Protein 8WQK (pdb70)

Nearest PDB structures (foldseek):
  8wqk-assembly3_C  TM=1.010E+00  e=3.870E-21  Porcine epidemic diarrhea virus
  8wqk-assembly1_D  TM=9.994E-01  e=2.678E-18  Porcine epidemic diarrhea virus
  8wqk-assembly3_E  TM=1.001E+00  e=3.517E-18  Porcine epidemic diarrhea virus
  8ym1-assembly4_E  TM=9.588E-01  e=8.520E-13  Swine acute diarrhea syndrome coronavirus
  8ym1-assembly2_C  TM=9.611E-01  e=1.469E-12  Swine acute diarrhea syndrome coronavirus

InterPro domains:
  IPR001218 Nucleocapsid protein, coronavirus [PF00937] (10-176)
  IPR001218 Nucleocapsid protein, coronavirus [PIRSF003888] (8-438)
  IPR037179 Nucleocapsid protein, C-terminal [SSF103068] (272-375)
  IPR037195 Nucleocapsid protein, N-terminal [SSF110304] (8-137)
  IPR042548 Nucleocapsid protein, alphacoronavirus [MF_04095] (1-438)
  IPR044344 Nucleocapsid (N) protein, C-terminal domain, coronavirus [PS51929] (266-382)
  IPR044344 Nucleocapsid (N) protein, C-terminal domain, coronavirus [cd21595] (290-373)
  IPR044345 Nucleocapsid (N) protein, N-terminal domain, coronavirus [PS51928] (14-136)
  IPR044345 Nucleocapsid (N) protein, N-terminal domain, coronavirus [cd21554] (14-134)

Solvent-accessible surface area: 35986 Å² total; per-residue (Å²): 131,79,30,159,96,13,35,64,18,82,34,37,0,16,45,170,55,9,0,66,47,3,6,22,121,33,22,64,85,48,7,0,1,51,88,80,8,37,105,80,0,19,59,6,63,7,25,74,45,0,23,59,3,7,1,53,35,5,0,1,0,0,2,0,26,0,45,46,133,108,59,99,106,9,18,26,0,19,2,38,2,96,16,72,0,67,64,83,32,52,21,2,73,23,0,30,73,12,29,79,19,89,154,62,177,111,80,63,58,46,47,82,0,108,29,120,54,10,0,63,54,2,1,20,115,35,21,68,86,61,7,0,1,30,88,45,0,42,96,23,0,33,24,1,9,12,18,70,75,0,20,63,8,6,2,53,42,1,0,2,0,0,3,0,31,0,39,46,142,106,83,137,15,24,47,0,19,2,36,2,108,12,67,0,67,65,80,20,47,19,0,97,37,0,37,64,6,28,77,24,85,232,130,171,79,69,45,66,21,62,42,69,0,60,46,150,81,1,0,50,60,10,3,16,117,38,22,67,78,48,5,0,2,48,86,78,4,28,108,102,0,43,76,7,93,11,25,78,87,0,18,40,4,0,2,22,37,3,0,1,0,0,5,0,24,0,45,39,165,115,84,90,118,14,19,23,0,35,1,30,2,71,11,65,0,71,60,104,37,119,29,0,98,57,0,34,66,11,20,80,19,84,230,53,175,141,81,74,60,37,47,89,0,102,26,152,60,11,0,62,57,3,6,19,115,35,25,65,80,47,6,0,1,48,90,75,5,37,93,23,0,46,34,7,90,16,28,40,26,0,23,15,0,7,0,42,33,4,0,1,0,0,3,0,27,0,44,44,143,64,52,84,109,19,8,41,0,26,2,35,2,103,12,74,0,70,79,104,38,121,19,2,103,62,0,26,69,9,28,75,23,84,231,160,104,67,42,23,86,30,94,0,106,78,133,14,0,61,63,10,1,4,105,33,25,51,26,37,5,0,1,47,88,100,8,34,127,72,0,24,64,6,97,3,10,12,26,0,18,29,6,0,1,32,30,5,0,0,0,0,4,0,28,0,38,48,40,80,43,50,111,20,25,21,0,35,0,32,3,95,7,78,0,65,62,99,36,54,12,0,93,61,0,35,67,8,25,83,27,82,237,192,136,66,81,40,95,0,112,38,175,63,9,0,61,77,36,8,22,116,37,24,71,88,47,10,0,1,42,87,79,0,36,77,118,0,43,96,9,84,15,30,75,74,0,26,54,5,8,1,40,35,4,0,1,0,0,5,0,25,0,48,49,134,106,56,96,106,13,17,35,1,33,0,30,6,72,12,70,0,69,70,105,39,118,27,1,102,63,0,32,67,10,30,86,23,88,237,163,42,59,161,30,82,68,73,44,116,0,118,51,163,38,10,0,60,55,22,7,21,112,31,22,71,69,62,4,0,1,41,91,66,2,36,123,115,0,28,85,7,90,13,30,69,76,0,25,60,6,7,1,40,36,2,0,1,0,0,3,0,32,0,43,42,148,113,64,92,114,12,15,43,0,35,2,31,3,93,6,62,1,74,80,103,37,118,27,2,106,73,0,25,70,5,22,78,30,76,231,118,47,70,84,93,68,38,41,36,102,0,121,55,162,76,16,0,53,41,7,1,3,96,39,22,47,26,43,4,0,0,52,87,72,10,33,107,101,0,35,90,4,96,20,24,71,86,0,24,57,2,5,1,58,43,4,1,1,0,0,1,0,31,1,44,51,38,120,52,86,113,18,14,39,0,37,0,40,2,78,6,59,0,72,72,105,35,122,32,1,104,70,0,32,71,7,25,84,18,92,236

GO terms:
  GO:0044172 host cell endoplasmic reticulum-Golgi intermediate compartment (C, EXP)

Secondary structure (DSSP, 8-state):
--TTTS-GGG---BTTB-HHHHH-S--SSS-B--HHHHHHGGGSTTHHHHHTTS--HHHHHHSSEEEEEE-SSEEEEEEEEEEEEETTSTTHHHHHTTBT---/--SS------BTTB-HHHHH-S--SSS-B--HHHHHHGGGSTTHHHHHTTS--HHHHHHSSEEEEEE--EEEEEEEEEEEEETTSTTHHHHHHHBT---/---S-GGG---BTTB-HHHHT-S--SSS-B--HHHHTTGGGSTTHHHHHTTS--HHHHHHHSEEEEEE-SSEEEEEEEEEEEEETTSTTHHHHHHHBT---/-TTS------BTTB-HHHHH-S--SSS-B--HHHHHHBTTSTTHHHHHTTS--HHHHHHHSEEEEEE-SSEEEEEEEEEEEEETTSTTHHHHHHHBT---/---GGG-------HHHHH-S--SSS-B--HHHHHHGGGSTTHHHHHTTS--HHHHHHSSEEEEEE-SSEEEEEEEEEEEEETTSTTHHHHHHHBT---/-------BTTB-HHHHH-S--SSS-B--HHHHHHGGGSTTHHHHHHTS--HHHHHHSSEEEEEE-SSEEEEEEEEEEEEETTSTTHHHHHHHBT---/--TTSS-----BTTB-HHHHH-S--SSS-B--HHHHHHBTTSTTHHHHHTTS--HHHHHHSSEEEEEE-SSEEEEEEEEEEEEETTSTTHHHHHHHBT---/--TTS------BTTB-HHHHH-S--SSS----HHHHHHGGGSTTHHHHGGGS--HHHHHHSSEEEEEE-SSEEEEEEEEEEEEETT-TTHHHHHHHTT---

Foldseek 3Di:
DDLVVDDLVPDAAADPCHQCNRPNDDDPVNQFAAPQCRRGTCPGVQNVLVVVPPDDPVCQVPVWDWDWDDDDVDIDIDTDHDDDDDPPRPRVVVRVVRGNNDD/DVPPDLVDFAADPCHCCNRPNDDDDVNFFADPQCRNHTCNGVLNVVLVVVPDDPVCQVVVWDWDWDDDVDIDIDTDHDDDDDPPRPRVVVRVCRGNVYD/DVVDDLVDDAAAPPCHQCNRPNDDDPVNQFADPQCRNGGCNGPLNVLLVVVPDDPVCQVPVWDWDWDDDPPDIDIDTDHDDDDDPPDPRVVVRVCRGNVDD/DVPDPLVDAAAAPCHCCNRPNDDDPVNQFAAPQCRHGPCNGPCNVLLVVVDDDPVCQVPVWDWDWDDDDPDIDIDTGHDDDDDPPRPCVCVRVCRGNRDD/DDPLVPDFAAQCHQCNRPNDDDDVNFFAAPCCRRHPCNDPLNVVLVVVDDDPVCQVPVWDWDWDDDPDDIDIDTDHDDDDDPPRPRVVVRVCGGNNYD/DDDLVFQAPPRFCCNRPNDDDDPNQFADPQCRHHTCPGPLNVLLVVPDDDVVCQVPVWDWDWDDDDVDIDIDGDHDDDDDPPRPRVVVNVCGGNRDD/DDCVPPDLVFAAAPCHQCNNPNDADPPNQFADPQCSPHTCNGVLNVLLVVVPDDVVCQVPVWDWDWDDDPPDIDIDTDHDDDDPPVRPRVVVRVCGGNNYD/DQVPPPLVDFAADPCHCCVSPNDDDDVNQFAEPQCRGHTCNGPLNVVVVVVDDDPVCQVPVWDWDWDDDDPDIDIDTDHDDDDDPPRPSVVVRVCGGNVYD

Sequence (800 aa):
RDLKDIPEWRRIPKGENSVAACFGPRGGFKNFGDAEFVEKGVDASGYAQIASLAPNVAALLFGGNVAVRELADSYEITYNYKMTVPKSDPNVELLVSQVDAFKLKDIPEWRIPKGENSVAACFGPRGGFKNFGDAEFVEKGVDASGYAQIASLAPNVAALLFGGNVAVRELDSYEITYNYKMTVPKSDPNVELLVSQVDAFKDKDIPEWRRIPKGENSVAACFGPRGGFKNFGDAEFVEKGVDASGYAQIASLAPNVAALLFGGNVAVRELADSYEITYNYKMTVPKSDPNVELLVSQVDAFKLKDIPEWRIPKGENSVAACFGPRGGFKNFGDAEFVEKGVDASGYAQIASLAPNVAALLFGGNVAVRELADSYEITYNYKMTVPKSDPNVELLVSQVDAFKDIPEWRRIPKGNSVAACFGPRGGFKNFGDAEFVEKGVDASGYAQIASLAPNVAALLFGGNVAVRELADSYEITYNYKMTVPKSDPNVELLVSQVDAFKDIPEWIPKGENSVAACFGPRGGFKNFGDAEFVEKGVDASGYAQIASLAPNVAALLFGGNVAVRELADSYEITYNYKMTVPKSDPNVELLVSQVDAFKRDLKDIPEWIPKGENSVAACFGPRGGFKNFGDAEFVEKGVDASGYAQIASLAPNVAALLFGGNVAVRELADSYEITYNYKMTVPKSDPNVELLVSQVDAFKDLKDIPEWRIPKGENSVAACFGPRGGFKNFGDAEFVEKGVDASGYAQIASLAPNVAALLFGGNVAVRELADSYEITYNYKMTVPKSDPNVELLVSQVDAFK

Organism: Porcine epidemic diarrhea virus (strain CV777) (NCBI:txid229032)

Radius of gyration: 33.32 Å; Cα contacts (8 Å, |Δi|>4): 1691; chains: 8; bounding box: 62×63×94 Å

B-factor: mean 43.8, std 14.66, range [15.13, 111.29]

Structure (mmCIF, N/CA/C/O backbone):
data_8WQK
#
_entry.id   8WQK
#
_cell.length_a   52.920
_cell.length_b   93.502
_cell.length_c   97.200
_cell.angle_alpha   90.00
_cell.angle_beta   97.37
_cell.angle_gamma   90.00
#
_symmetry.space_group_name_H-M   'P 1 21 1'
#
loop_
_entity.id
_entity.type
_entity.pdbx_description
1 polymer Nucleoprotein
2 water water
#
loop_
_atom_site.group_PDB
_atom_site.id
_atom_site.type_symbol
_atom_site.label_atom_id
_atom_site.label_alt_id
_atom_site.label_comp_id
_atom_site.label_asym_id
_atom_site.label_entity_id
_atom_site.label_seq_id
_atom_site.pdbx_PDB_ins_code
_atom_site.Cartn_x
_atom_site.Cartn_y
_atom_site.Cartn_z
_atom_site.occupancy
_atom_site.B_iso_or_equiv
_atom_site.auth_seq_id
_atom_site.auth_comp_id
_atom_site.auth_asym_id
_atom_site.auth_atom_id
_atom_site.pdbx_PDB_model_num
ATOM 1 N N . ARG A 1 2 ? -7.279 -11.269 36.543 1.00 32.74 1 ARG A N 1
ATOM 2 C CA . ARG A 1 2 ? -5.860 -11.445 36.141 1.00 43.39 1 ARG A CA 1
ATOM 3 C C . ARG A 1 2 ? -5.102 -12.162 37.267 1.00 55.03 1 ARG A C 1
ATOM 4 O O . ARG A 1 2 ? -5.633 -12.211 38.387 1.00 58.14 1 ARG A O 1
ATOM 12 N N . ASP A 1 3 ? -3.912 -12.692 36.980 1.00 54.32 2 ASP A N 1
ATOM 13 C CA . ASP A 1 3 ? -3.131 -13.450 37.989 1.00 47.11 2 ASP A CA 1
ATOM 14 C C . ASP A 1 3 ? -1.715 -12.880 38.050 1.00 52.15 2 ASP A C 1
ATOM 15 O O . ASP A 1 3 ? -1.169 -12.579 36.987 1.00 52.24 2 ASP A O 1
ATOM 20 N N . LEU A 1 4 ? -1.130 -12.771 39.242 1.00 51.46 3 LEU A N 1
ATOM 21 C CA . LEU A 1 4 ? 0.220 -12.176 39.412 1.00 47.70 3 LEU A CA 1
ATOM 22 C C . LEU A 1 4 ? 1.216 -12.822 38.447 1.00 49.92 3 LEU A C 1
ATOM 23 O O . LEU A 1 4 ? 2.133 -12.123 37.999 1.00 48.47 3 LEU A O 1
ATOM 28 N N . LYS A 1 5 ? 1.043 -14.101 38.147 1.00 51.16 4 LYS A N 1
ATOM 29 C CA . LYS A 1 5 ? 1.993 -14.833 37.280 1.00 44.37 4 LYS A CA 1
ATOM 30 C C . LYS A 1 5 ? 1.857 -14.354 35.841 1.00 45.88 4 LYS A C 1
ATOM 31 O O . LYS A 1 5 ? 2.819 -14.501 35.082 1.00 54.44 4 LYS A O 1
ATOM 37 N N . ASP A 1 6 ? 0.695 -13.822 35.493 1.00 47.90 5 ASP A N 1
ATOM 38 C CA . ASP A 1 6 ? 0.476 -13.291 34.129 1.00 47.05 5 ASP A CA 1
ATOM 39 C C . ASP A 1 6 ? 1.215 -11.965 33.999 1.00 43.12 5 ASP A C 1
ATOM 40 O O . ASP A 1 6 ? 1.747 -11.702 32.917 1.00 48.73 5 ASP A O 1
ATOM 45 N N . ILE A 1 7 ? 1.240 -11.170 35.063 1.00 43.00 6 ILE A N 1
ATOM 46 C CA . ILE A 1 7 ? 1.947 -9.893 35.050 1.00 43.95 6 ILE A CA 1
ATOM 47 C C . ILE A 1 7 ? 3.447 -10.116 35.213 1.00 42.10 6 ILE A C 1
ATOM 48 O O . ILE A 1 7 ? 3.899 -10.633 36.252 1.00 39.17 6 ILE A O 1
ATOM 53 N N . PRO A 1 8 ? 4.249 -9.677 34.239 1.00 38.83 7 PRO A N 1
ATOM 54 C CA . PRO A 1 8 ? 5.704 -9.796 34.360 1.00 37.74 7 PRO A CA 1
ATOM 55 C C . PRO A 1 8 ? 6.251 -8.883 35.441 1.00 32.62 7 PRO A C 1
ATOM 56 O O . PRO A 1 8 ? 5.714 -7.806 35.712 1.00 33.63 7 PRO A O 1
ATOM 60 N N . GLU A 1 9 ? 7.362 -9.326 36.037 1.00 34.95 8 GLU A N 1
ATOM 61 C CA . GLU A 1 9 ? 7.889 -8.679 37.232 1.00 34.31 8 GLU A CA 1
ATOM 62 C C . GLU A 1 9 ? 8.028 -7.178 37.057 1.00 29.17 8 GLU A C 1
ATOM 63 O O . GLU A 1 9 ? 7.696 -6.414 37.971 1.00 25.14 8 GLU A O 1
ATOM 69 N N . TRP A 1 10 ? 8.466 -6.729 35.874 1.00 30.33 9 TRP A N 1
ATOM 70 C CA . TRP A 1 10 ? 8.753 -5.298 35.725 1.00 36.13 9 TRP A CA 1
ATOM 71 C C . TRP A 1 10 ? 7.497 -4.438 35.679 1.00 30.09 9 TRP A C 1
ATOM 72 O O . TRP A 1 10 ? 7.607 -3.203 35.717 1.00 23.57 9 TRP A O 1
ATOM 83 N N . ARG A 1 11 ? 6.322 -5.054 35.744 1.00 30.29 10 ARG A N 1
ATOM 84 C CA . ARG A 1 11 ? 5.067 -4.331 35.736 1.00 33.01 10 ARG A CA 1
ATOM 85 C C . ARG A 1 11 ? 4.283 -4.504 37.032 1.00 35.87 10 ARG A C 1
ATOM 86 O O . ARG A 1 11 ? 3.191 -3.927 37.168 1.00 29.83 10 ARG A O 1
ATOM 94 N N . ARG A 1 12 ? 4.835 -5.212 38.014 1.00 32.78 11 ARG A N 1
ATOM 95 C CA . ARG A 1 12 ? 4.126 -5.422 39.261 1.00 27.49 11 ARG A CA 1
ATOM 96 C C . ARG A 1 12 ? 4.150 -4.166 40.125 1.00 30.87 11 ARG A C 1
ATOM 97 O O . ARG A 1 12 ? 5.052 -3.330 40.015 1.00 31.64 11 ARG A O 1
ATOM 105 N N . ILE A 1 13 ? 3.131 -4.030 40.977 1.00 30.58 12 ILE A N 1
ATOM 106 C CA . ILE A 1 13 ? 3.043 -2.947 41.960 1.00 28.17 12 ILE A CA 1
ATOM 107 C C . ILE A 1 13 ? 2.694 -3.535 43.326 1.00 31.25 12 ILE A C 1
ATOM 108 O O . ILE A 1 13 ? 1.560 -3.982 43.523 1.00 32.52 12 ILE A O 1
ATOM 113 N N . PRO A 1 14 ? 3.604 -3.522 44.304 1.00 32.85 13 PRO A N 1
ATOM 114 C CA . PRO A 1 14 ? 3.348 -4.205 45.589 1.00 31.65 13 PRO A CA 1
ATOM 115 C C . PRO A 1 14 ? 2.430 -3.405 46.504 1.00 33.26 13 PRO A C 1
ATOM 116 O O . PRO A 1 14 ? 2.666 -2.222 46.771 1.00 32.48 13 PRO A O 1
ATOM 120 N N . LYS A 1 15 ? 1.341 -4.050 46.930 1.00 31.71 14 LYS A N 1
ATOM 121 C CA . LYS A 1 15 ? 0.231 -3.376 47.590 1.00 38.04 14 LYS A CA 1
ATOM 122 C C . LYS A 1 15 ? -0.731 -4.398 48.180 1.00 38.11 14 LYS A C 1
ATOM 123 O O . LYS A 1 15 ? -1.229 -5.260 47.455 1.00 45.30 14 LYS A O 1
ATOM 129 N N . GLY A 1 16 ? -0.929 -4.391 49.482 1.00 38.49 15 GLY A N 1
ATOM 130 C CA . GLY A 1 16 ? -1.979 -5.236 50.030 1.00 39.06 15 GLY A CA 1
ATOM 131 C C . GLY A 1 16 ? -1.575 -6.700 50.058 1.00 40.17 15 GLY A C 1
ATOM 132 O O . GLY A 1 16 ? -0.446 -7.044 50.420 1.00 37.64 15 GLY A O 1
ATOM 133 N N . GLU A 1 17 ? -2.434 -7.569 49.531 1.00 42.18 16 GLU A N 1
ATOM 134 C CA . GLU A 1 17 ? -2.158 -8.998 49.646 1.00 39.34 16 GLU A CA 1
ATOM 135 C C . GLU A 1 17 ? -0.946 -9.388 48.822 1.00 47.19 16 GLU A C 1
ATOM 136 O O . GLU A 1 17 ? -0.097 -10.153 49.294 1.00 48.72 16 GLU A O 1
ATOM 142 N N . ASN A 1 18 ? -0.853 -8.857 47.609 1.00 48.12 17 ASN A N 1
ATOM 143 C CA . ASN A 1 18 ? 0.301 -9.161 46.725 1.00 43.76 17 ASN A CA 1
ATOM 144 C C . ASN A 1 18 ? 1.323 -8.026 46.855 1.00 39.85 17 ASN A C 1
ATOM 145 O O . ASN A 1 18 ? 1.362 -7.157 45.976 1.00 42.99 17 ASN A O 1
ATOM 150 N N . SER A 1 19 ? 2.120 -8.049 47.918 1.00 31.99 18 SER A N 1
ATOM 151 C CA . SER A 1 19 ? 3.098 -6.966 48.167 1.00 35.70 18 SER A CA 1
ATOM 152 C C . SER A 1 19 ? 4.496 -7.495 47.827 1.00 34.01 18 SER A C 1
ATOM 153 O O . SER A 1 19 ? 4.579 -8.488 47.109 1.00 39.04 18 SER A O 1
ATOM 156 N N . VAL A 1 20 ? 5.538 -6.857 48.344 1.00 32.85 19 VAL A N 1
ATOM 157 C CA . VAL A 1 20 ? 6.937 -7.061 47.874 1.00 30.58 19 VAL A CA 1
ATOM 158 C C . VAL A 1 20 ? 7.334 -8.543 47.890 1.00 33.73 19 VAL A C 1
ATOM 159 O O . VAL A 1 20 ? 7.919 -8.996 46.901 1.00 34.67 19 VAL A O 1
ATOM 163 N N . ALA A 1 21 ? 7.031 -9.277 48.946 1.00 31.17 20 ALA A N 1
ATOM 164 C CA . ALA A 1 21 ? 7.482 -10.665 48.921 1.00 25.29 20 ALA A CA 1
ATOM 165 C C . ALA A 1 21 ? 6.838 -11.415 47.776 1.00 29.76 20 ALA A C 1
ATOM 166 O O . ALA A 1 21 ? 7.498 -12.191 47.086 1.00 33.54 20 ALA A O 1
ATOM 168 N N . ALA A 1 22 ? 5.549 -11.177 47.554 1.00 24.69 21 ALA A N 1
ATOM 169 C CA . ALA A 1 22 ? 4.827 -11.855 46.499 1.00 21.19 21 ALA A CA 1
ATOM 170 C C . ALA A 1 22 ? 5.254 -11.362 45.129 1.00 29.13 21 ALA A C 1
ATOM 171 O O . ALA A 1 22 ? 5.194 -12.121 44.151 1.00 27.63 21 ALA A O 1
ATOM 173 N N . CYS A 1 23 ? 5.645 -10.093 45.019 1.00 27.56 22 CYS A N 1
ATOM 174 C CA . CYS A 1 23 ? 6.006 -9.581 43.703 1.00 30.04 22 CYS A CA 1
ATOM 175 C C . CYS A 1 23 ? 7.462 -9.830 43.346 1.00 29.14 22 CYS A C 1
ATOM 176 O O . CYS A 1 23 ? 7.774 -10.063 42.172 1.00 34.31 22 CYS A O 1
ATOM 179 N N . PHE A 1 24 ? 8.367 -9.731 44.318 1.00 28.64 23 PHE A N 1
ATOM 180 C CA . PHE A 1 24 ? 9.787 -9.714 44.022 1.00 31.06 23 PHE A CA 1
ATOM 181 C C . PHE A 1 24 ? 10.610 -10.711 44.825 1.00 32.09 23 PHE A C 1
ATOM 182 O O . PHE A 1 24 ? 11.821 -10.808 44.603 1.00 39.21 23 PHE A O 1
ATOM 190 N N . GLY A 1 25 ? 10.020 -11.433 45.761 1.00 27.50 24 GLY A N 1
ATOM 191 C CA . GLY A 1 25 ? 10.790 -12.421 46.466 1.00 30.11 24 GLY A CA 1
ATOM 192 C C . GLY A 1 25 ? 11.538 -11.763 47.599 1.00 31.41 24 GLY A C 1
ATOM 193 O O . GLY A 1 25 ? 11.520 -10.540 47.745 1.00 32.98 24 GLY A O 1
ATOM 194 N N . PRO A 1 26 ? 12.302 -12.547 48.354 1.00 34.31 25 PRO A N 1
ATOM 195 C CA . PRO A 1 26 ? 12.981 -12.004 49.538 1.00 30.65 25 PRO A CA 1
ATOM 196 C C . PRO A 1 26 ? 13.982 -10.906 49.201 1.00 32.64 25 PRO A C 1
ATOM 197 O O . PRO A 1 26 ? 14.478 -10.795 48.076 1.00 35.02 25 PRO A O 1
ATOM 201 N N . ARG A 1 27 ? 14.263 -10.072 50.207 1.00 32.13 26 ARG A N 1
ATOM 202 C CA . ARG A 1 27 ? 15.342 -9.104 50.094 1.00 23.87 26 ARG A CA 1
ATOM 203 C C . ARG A 1 27 ? 16.662 -9.845 50.094 1.00 24.98 26 ARG A C 1
ATOM 204 O O . ARG A 1 27 ? 16.833 -10.844 50.795 1.00 28.93 26 ARG A O 1
ATOM 212 N N . GLY A 1 28 ? 17.626 -9.315 49.366 1.00 25.27 27 GLY A N 1
ATOM 213 C CA . GLY A 1 28 ? 18.918 -9.963 49.325 1.00 26.40 27 GLY A CA 1
ATOM 214 C C . GLY A 1 28 ? 19.965 -9.037 48.753 1.00 27.36 27 GLY A C 1
ATOM 215 O O . GLY A 1 28 ? 19.720 -7.849 48.547 1.00 33.25 27 GLY A O 1
ATOM 216 N N . GLY A 1 29 ? 21.145 -9.595 48.505 1.00 21.33 28 GLY A N 1
ATOM 217 C CA . GLY A 1 29 ? 22.240 -8.774 48.017 1.00 20.17 28 GLY A CA 1
ATOM 218 C C . GLY A 1 29 ? 21.866 -7.921 46.818 1.00 24.90 28 GLY A C 1
ATOM 219 O O . GLY A 1 29 ? 22.215 -6.741 46.757 1.00 30.00 28 GLY A O 1
ATOM 220 N N . PHE A 1 30 ? 21.159 -8.500 45.841 1.00 25.67 29 PHE A N 1
ATOM 221 C CA . PHE A 1 30 ? 20.757 -7.714 44.681 1.00 24.45 29 PHE A CA 1
ATOM 222 C C . PHE A 1 30 ? 19.486 -6.939 44.978 1.00 25.55 29 PHE A C 1
ATOM 223 O O . PHE A 1 30 ? 19.457 -5.710 44.848 1.00 20.56 29 PHE A O 1
ATOM 231 N N . LYS A 1 31 ? 18.410 -7.649 45.336 1.00 20.59 30 LYS A N 1
ATOM 232 C CA . LYS A 1 31 ? 17.155 -6.999 45.707 1.00 21.91 30 LYS A CA 1
ATOM 233 C C . LYS A 1 31 ? 17.282 -6.532 47.153 1.00 22.92 30 LYS A C 1
ATOM 234 O O . LYS A 1 31 ? 16.834 -7.183 48.096 1.00 25.01 30 LYS A O 1
ATOM 240 N N . ASN A 1 32 ? 17.893 -5.364 47.331 1.00 22.04 31 ASN A N 1
ATOM 241 C CA . ASN A 1 32 ? 18.387 -4.979 48.641 1.00 22.12 31 ASN A CA 1
ATOM 242 C C . ASN A 1 32 ? 17.618 -3.848 49.302 1.00 23.72 31 ASN A C 1
ATOM 243 O O . ASN A 1 32 ? 17.928 -3.515 50.444 1.00 27.18 31 ASN A O 1
ATOM 248 N N . PHE A 1 33 ? 16.600 -3.287 48.658 1.00 22.65 32 PHE A N 1
ATOM 249 C CA . PHE A 1 33 ? 15.940 -2.087 49.147 1.00 23.63 32 PHE A CA 1
ATOM 250 C C . PHE A 1 33 ? 14.704 -2.452 49.946 1.00 26.00 32 PHE A C 1
ATOM 251 O O . PHE A 1 33 ? 13.900 -3.280 49.513 1.00 28.25 32 PHE A O 1
ATOM 259 N N . GLY A 1 34 ? 14.540 -1.808 51.102 1.00 24.43 33 GLY A N 1
ATOM 260 C CA . GLY A 1 34 ? 13.329 -1.981 51.875 1.00 28.34 33 GLY A CA 1
ATOM 261 C C . GLY A 1 34 ? 13.532 -2.660 53.215 1.00 30.18 33 GLY A C 1
ATOM 262 O O . GLY A 1 34 ? 14.171 -3.714 53.300 1.00 28.26 33 GLY A O 1
ATOM 263 N N . ASP A 1 35 ? 13.008 -2.053 54.276 1.00 30.26 34 ASP A N 1
ATOM 264 C CA . ASP A 1 35 ? 13.026 -2.661 55.593 1.00 28.54 34 ASP A CA 1
ATOM 265 C C . ASP A 1 35 ? 11.741 -3.451 55.804 1.00 30.42 34 ASP A C 1
ATOM 266 O O . ASP A 1 35 ? 10.894 -3.552 54.912 1.00 27.42 34 ASP A O 1
ATOM 271 N N . ALA A 1 36 ? 11.580 -3.983 57.021 1.00 31.74 35 ALA A N 1
ATOM 272 C CA . ALA A 1 36 ? 10.466 -4.877 57.310 1.00 30.93 35 ALA A CA 1
ATOM 273 C C . ALA A 1 36 ? 9.124 -4.252 56.970 1.00 33.61 35 ALA A C 1
ATOM 274 O O . ALA A 1 36 ? 8.237 -4.937 56.453 1.00 40.03 35 ALA A O 1
ATOM 276 N N . GLU A 1 37 ? 8.957 -2.961 57.238 1.00 29.88 36 GLU A N 1
ATOM 277 C CA . GLU A 1 37 ? 7.668 -2.331 57.021 1.00 29.45 36 GLU A CA 1
ATOM 278 C C . GLU A 1 37 ? 7.416 -1.952 55.563 1.00 37.52 36 GLU A C 1
ATOM 279 O O . GLU A 1 37 ? 6.259 -1.994 55.124 1.00 37.08 36 GLU A O 1
ATOM 285 N N . PHE A 1 38 ? 8.461 -1.665 54.770 1.00 36.43 37 PHE A N 1
ATOM 286 C CA . PHE A 1 38 ? 8.229 -1.439 53.346 1.00 29.15 37 PHE A CA 1
ATOM 287 C C . PHE A 1 38 ? 7.974 -2.759 52.644 1.00 35.29 37 PHE A C 1
ATOM 288 O O . PHE A 1 38 ? 7.132 -2.838 51.736 1.00 37.80 37 PHE A O 1
ATOM 296 N N . VAL A 1 39 ? 8.690 -3.811 53.066 1.00 31.20 38 VAL A N 1
ATOM 297 C CA . VAL A 1 39 ? 8.537 -5.141 52.484 1.00 29.36 38 VAL A CA 1
ATOM 298 C C . VAL A 1 39 ? 7.115 -5.627 52.639 1.00 33.24 38 VAL A C 1
ATOM 299 O O . VAL A 1 39 ? 6.592 -6.338 51.772 1.00 42.15 38 VAL A O 1
ATOM 303 N N . GLU A 1 40 ? 6.433 -5.176 53.683 1.00 31.65 39 GLU A N 1
ATOM 304 C CA . GLU A 1 40 ? 5.080 -5.627 53.958 1.00 38.39 39 GLU A CA 1
ATOM 305 C C . GLU A 1 40 ? 3.999 -4.721 53.384 1.00 39.93 39 GLU A C 1
ATOM 306 O O . GLU A 1 40 ? 2.956 -5.219 52.947 1.00 40.75 39 GLU A O 1
ATOM 312 N N . LYS A 1 41 ? 4.199 -3.408 53.366 1.00 35.69 40 LYS A N 1
ATOM 313 C CA . LYS A 1 41 ? 3.147 -2.528 52.882 1.00 36.28 40 LYS A CA 1
ATOM 314 C C . LYS A 1 41 ? 3.377 -2.050 51.453 1.00 34.58 40 LYS A C 1
ATOM 315 O O . LYS A 1 41 ? 2.467 -1.461 50.853 1.00 37.25 40 LYS A O 1
ATOM 321 N N . GLY A 1 42 ? 4.543 -2.308 50.889 1.00 30.80 41 GLY A N 1
ATOM 322 C CA . GLY A 1 42 ? 4.760 -1.938 49.506 1.00 32.54 41 GLY A CA 1
ATOM 323 C C . GLY A 1 42 ? 4.661 -0.440 49.316 1.00 31.19 41 GLY A C 1
ATOM 324 O O . GLY A 1 42 ? 5.221 0.340 50.093 1.00 30.92 41 GLY A O 1
ATOM 325 N N . VAL A 1 43 ? 3.921 -0.025 48.281 1.00 36.02 42 VAL A N 1
ATOM 326 C CA . VAL A 1 43 ? 3.768 1.393 47.956 1.00 32.50 42 VAL A CA 1
ATOM 327 C C . VAL A 1 43 ? 2.959 2.136 49.005 1.00 29.74 42 VAL A C 1
ATOM 328 O O . VAL A 1 43 ? 2.850 3.355 48.941 1.00 30.01 42 VAL A O 1
ATOM 332 N N . ASP A 1 44 ? 2.358 1.424 49.942 1.00 31.15 43 ASP A N 1
ATOM 333 C CA . ASP A 1 44 ? 1.620 2.033 51.034 1.00 35.37 43 ASP A CA 1
ATOM 334 C C . ASP A 1 44 ? 2.487 2.369 52.240 1.00 34.61 43 ASP A C 1
ATOM 335 O O . ASP A 1 44 ? 1.982 2.958 53.194 1.00 31.45 43 ASP A O 1
ATOM 340 N N . ALA A 1 45 ? 3.765 2.016 52.234 1.00 33.88 44 ALA A N 1
ATOM 341 C CA . ALA A 1 45 ? 4.594 2.261 53.401 1.00 30.87 44 ALA A CA 1
ATOM 342 C C . ALA A 1 45 ? 4.747 3.758 53.628 1.00 30.04 44 ALA A C 1
ATOM 343 O O . ALA A 1 45 ? 4.729 4.554 52.686 1.00 31.57 44 ALA A O 1
ATOM 345 N N . SER A 1 46 ? 4.889 4.141 54.896 1.00 30.48 45 SER A N 1
ATOM 346 C CA . SER A 1 46 ? 5.131 5.539 55.220 1.00 29.81 45 SER A CA 1
ATOM 347 C C . SER A 1 46 ? 6.466 5.983 54.628 1.00 29.54 45 SER A C 1
ATOM 348 O O . SER A 1 46 ? 7.528 5.486 55.013 1.00 29.51 45 SER A O 1
ATOM 351 N N . GLY A 1 47 ? 6.411 6.962 53.727 1.00 30.92 46 GLY A N 1
ATOM 352 C CA . GLY A 1 47 ? 7.581 7.490 53.050 1.00 33.10 46 GLY A CA 1
ATOM 353 C C . GLY A 1 47 ? 7.727 7.084 51.592 1.00 32.09 46 GLY A C 1
ATOM 354 O O . GLY A 1 47 ? 8.547 7.691 50.889 1.00 31.31 46 GLY A O 1
ATOM 355 N N . TYR A 1 48 ? 6.971 6.096 51.104 1.00 25.09 47 TYR A N 1
ATOM 356 C CA . TYR A 1 48 ? 7.200 5.614 49.741 1.00 29.74 47 TYR A CA 1
ATOM 357 C C . TYR A 1 48 ? 7.057 6.726 48.716 1.00 29.32 47 TYR A C 1
ATOM 358 O O . TYR A 1 48 ? 7.900 6.875 47.823 1.00 28.54 47 TYR A O 1
ATOM 367 N N . ALA A 1 49 ? 5.975 7.501 48.808 1.00 27.00 48 ALA A N 1
ATOM 368 C CA . ALA A 1 49 ? 5.729 8.529 47.804 1.00 25.24 48 ALA A CA 1
ATOM 369 C C . ALA A 1 49 ? 6.868 9.529 47.755 1.00 26.13 48 ALA A C 1
ATOM 370 O O . ALA A 1 49 ? 7.221 10.028 46.683 1.00 29.01 48 ALA A O 1
ATOM 372 N N . GLN A 1 50 ? 7.487 9.802 48.893 1.00 28.77 49 GLN A N 1
ATOM 373 C CA . GLN A 1 50 ? 8.638 10.683 48.876 1.00 31.15 49 GLN A CA 1
ATOM 374 C C . GLN A 1 50 ? 9.800 9.994 48.179 1.00 30.76 49 GLN A C 1
ATOM 375 O O . GLN A 1 50 ? 10.449 10.585 47.305 1.00 29.74 49 GLN A O 1
ATOM 381 N N . ILE A 1 51 ? 10.044 8.723 48.533 1.00 27.52 50 ILE A N 1
ATOM 382 C CA . ILE A 1 51 ? 11.122 7.951 47.927 1.00 25.63 50 ILE A CA 1
ATOM 383 C C . ILE A 1 51 ? 10.931 7.847 46.421 1.00 26.30 50 ILE A C 1
ATOM 384 O O . ILE A 1 51 ? 11.877 8.031 45.644 1.00 24.88 50 ILE A O 1
ATOM 389 N N . ALA A 1 52 ? 9.718 7.499 45.985 1.00 25.71 51 ALA A N 1
ATOM 390 C CA . ALA A 1 52 ? 9.468 7.275 44.562 1.00 24.36 51 ALA A CA 1
ATOM 391 C C . ALA A 1 52 ? 9.780 8.499 43.712 1.00 25.65 51 ALA A C 1
ATOM 392 O O . ALA A 1 52 ? 10.054 8.349 42.519 1.00 28.16 51 ALA A O 1
ATOM 394 N N . SER A 1 53 ? 9.797 9.696 44.303 1.00 27.05 52 SER A N 1
ATOM 395 C CA . SER A 1 53 ? 10.177 10.900 43.569 1.00 29.52 52 SER A CA 1
ATOM 396 C C . SER A 1 53 ? 11.659 10.936 43.230 1.00 27.36 52 SER A C 1
ATOM 397 O O . SER A 1 53 ? 12.089 11.816 42.476 1.00 26.26 52 SER A O 1
ATOM 400 N N . LEU A 1 54 ? 12.454 10.034 43.792 1.00 27.88 53 LEU A N 1
ATOM 401 C CA . LEU A 1 54 ? 13.873 9.954 43.494 1.00 28.01 53 LEU A CA 1
ATOM 402 C C . LEU A 1 54 ? 14.189 8.697 42.684 1.00 28.69 53 LEU A C 1
ATOM 403 O O . LEU A 1 54 ? 15.264 8.109 42.809 1.00 28.40 53 LEU A O 1
ATOM 408 N N . ALA A 1 55 ? 13.269 8.302 41.811 1.00 25.44 54 ALA A N 1
ATOM 409 C CA . ALA A 1 55 ? 13.486 7.173 40.954 1.00 28.11 54 ALA A CA 1
ATOM 410 C C . ALA A 1 55 ? 12.949 7.564 39.585 1.00 36.21 54 ALA A C 1
ATOM 411 O O . ALA A 1 55 ? 11.945 8.292 39.491 1.00 34.07 54 ALA A O 1
ATOM 413 N N . PRO A 1 56 ? 13.636 7.157 38.524 1.00 31.35 55 PRO A N 1
ATOM 414 C CA . PRO A 1 56 ? 13.323 7.658 37.183 1.00 25.03 55 PRO A CA 1
ATOM 415 C C . PRO A 1 56 ? 12.089 7.029 36.551 1.00 27.15 55 PRO A C 1
ATOM 416 O O . PRO A 1 56 ? 11.849 5.824 36.665 1.00 25.45 55 PRO A O 1
ATOM 420 N N . ASN A 1 57 ? 11.355 7.845 35.783 1.00 29.96 56 ASN A N 1
ATOM 421 C CA . ASN A 1 57 ? 10.262 7.309 34.974 1.00 28.78 56 ASN A CA 1
ATOM 422 C C . ASN A 1 57 ? 10.821 6.554 33.774 1.00 31.48 56 ASN A C 1
ATOM 423 O O . ASN A 1 57 ? 12.031 6.535 33.522 1.00 29.90 56 ASN A O 1
ATOM 428 N N . VAL A 1 58 ? 9.923 5.941 33.001 1.00 31.82 57 VAL A N 1
ATOM 429 C CA . VAL A 1 58 ? 10.385 5.069 31.926 1.00 28.87 57 VAL A CA 1
ATOM 430 C C . VAL A 1 58 ? 11.171 5.856 30.886 1.00 30.89 57 VAL A C 1
ATOM 431 O O . VAL A 1 58 ? 12.258 5.437 30.477 1.00 31.97 57 VAL A O 1
ATOM 435 N N . ALA A 1 59 ? 10.683 7.035 30.488 1.00 32.49 58 ALA A N 1
ATOM 436 C CA . ALA A 1 59 ? 11.401 7.792 29.460 1.00 29.13 58 ALA A CA 1
ATOM 437 C C . ALA A 1 59 ? 12.814 8.148 29.913 1.00 32.58 58 ALA A C 1
ATOM 438 O O . ALA A 1 59 ? 13.745 8.140 29.102 1.00 38.35 58 ALA A O 1
ATOM 440 N N . ALA A 1 60 ? 12.998 8.485 31.198 1.00 32.68 59 ALA A N 1
ATOM 441 C CA . ALA A 1 60 ? 14.343 8.714 31.731 1.00 30.58 59 ALA A CA 1
ATOM 442 C C . ALA A 1 60 ? 15.150 7.417 31.838 1.00 32.14 59 ALA A C 1
ATOM 443 O O . ALA A 1 60 ? 16.377 7.441 31.696 1.00 32.29 59 ALA A O 1
ATOM 445 N N . LEU A 1 61 ? 14.496 6.283 32.109 1.00 28.59 60 LEU A N 1
ATOM 446 C CA . LEU A 1 61 ? 15.217 5.013 32.165 1.00 30.09 60 LEU A CA 1
ATOM 447 C C . LEU A 1 61 ? 15.852 4.667 30.823 1.00 29.67 60 LEU A C 1
ATOM 448 O O . LEU A 1 61 ? 17.001 4.214 30.773 1.00 31.41 60 LEU A O 1
ATOM 453 N N . LEU A 1 62 ? 15.121 4.885 29.724 1.00 30.59 61 LEU A N 1
ATOM 454 C CA . LEU A 1 62 ? 15.602 4.517 28.396 1.00 32.24 61 LEU A CA 1
ATOM 455 C C . LEU A 1 62 ? 16.569 5.555 27.850 1.00 33.43 61 LEU A C 1
ATOM 456 O O . LEU A 1 62 ? 17.610 5.209 27.280 1.00 36.27 61 LEU A O 1
ATOM 461 N N . PHE A 1 63 ? 16.242 6.832 27.998 1.00 28.89 62 PHE A N 1
ATOM 462 C CA . PHE A 1 63 ? 17.067 7.848 27.376 1.00 34.63 62 PHE A CA 1
ATOM 463 C C . PHE A 1 63 ? 18.113 8.429 28.311 1.00 33.26 62 PHE A C 1
ATOM 464 O O . PHE A 1 63 ? 19.135 8.929 27.828 1.00 34.78 62 PHE A O 1
ATOM 472 N N . GLY A 1 64 ? 17.942 8.289 29.625 1.00 31.24 63 GLY A N 1
ATOM 473 C CA . GLY A 1 64 ? 18.862 8.938 30.535 1.00 33.39 63 GLY A CA 1
ATOM 474 C C . GLY A 1 64 ? 19.801 7.990 31.245 1.00 27.31 63 GLY A C 1
ATOM 475 O O . GLY A 1 64 ? 20.639 8.415 32.040 1.00 32.29 63 GLY A O 1
ATOM 476 N N . GLY A 1 65 ? 19.715 6.712 30.926 1.00 25.19 64 GLY A N 1
ATOM 477 C CA . GLY A 1 65 ? 20.623 5.760 31.515 1.00 31.04 64 GLY A CA 1
ATOM 478 C C . GLY A 1 65 ? 21.113 4.798 30.470 1.00 30.81 64 GLY A C 1
ATOM 479 O O . GLY A 1 65 ? 20.890 5.037 29.289 1.00 37.65 64 GLY A O 1
ATOM 480 N N . ASN A 1 66 ? 21.748 3.706 30.876 1.00 30.88 65 ASN A N 1
ATOM 481 C CA . ASN A 1 66 ? 22.273 2.715 29.952 1.00 27.08 65 ASN A CA 1
ATOM 482 C C . ASN A 1 66 ? 21.293 1.556 29.851 1.00 28.12 65 ASN A C 1
ATOM 483 O O . ASN A 1 66 ? 20.766 1.084 30.865 1.00 27.60 65 ASN A O 1
ATOM 488 N N . VAL A 1 67 ? 21.064 1.093 28.622 1.00 33.89 66 VAL A N 1
ATOM 489 C CA . VAL A 1 67 ? 20.247 -0.083 28.353 1.00 29.16 66 VAL A CA 1
ATOM 490 C C . VAL A 1 67 ? 21.142 -1.089 27.674 1.00 23.33 66 VAL A C 1
ATOM 491 O O . VAL A 1 67 ? 21.619 -0.850 26.561 1.00 30.77 66 VAL A O 1
ATOM 495 N N . ALA A 1 68 ? 21.332 -2.227 28.317 1.00 26.68 67 ALA A N 1
ATOM 496 C CA . ALA A 1 68 ? 22.225 -3.248 27.816 1.00 26.09 67 ALA A CA 1
ATOM 497 C C . ALA A 1 68 ? 21.433 -4.527 27.595 1.00 27.23 67 ALA A C 1
ATOM 498 O O . ALA A 1 68 ? 20.505 -4.829 28.352 1.00 31.90 67 ALA A O 1
ATOM 500 N N . VAL A 1 69 ? 21.800 -5.277 26.556 1.00 26.00 68 VAL A N 1
ATOM 501 C CA . VAL A 1 69 ? 21.077 -6.474 26.154 1.00 25.75 68 VAL A CA 1
ATOM 502 C C . VAL A 1 69 ? 22.059 -7.626 26.006 1.00 31.38 68 VAL A C 1
ATOM 503 O O . VAL A 1 69 ? 23.182 -7.443 25.519 1.00 33.60 68 VAL A O 1
ATOM 507 N N . ARG A 1 70 ? 21.663 -8.796 26.506 1.00 30.67 69 ARG A N 1
ATOM 508 C CA . ARG A 1 70 ? 22.359 -10.052 26.255 1.00 31.85 69 ARG A CA 1
ATOM 509 C C . ARG A 1 70 ? 21.350 -10.974 25.586 1.00 31.18 69 ARG A C 1
ATOM 510 O O . ARG A 1 70 ? 20.285 -11.242 26.150 1.00 32.52 69 ARG A O 1
ATOM 518 N N . GLU A 1 71 ? 21.656 -11.438 24.381 1.00 29.60 70 GLU A N 1
ATOM 519 C CA . GLU A 1 71 ? 20.725 -12.318 23.686 1.00 39.20 70 GLU A CA 1
ATOM 520 C C . GLU A 1 71 ? 20.939 -13.758 24.116 1.00 36.33 70 GLU A C 1
ATOM 521 O O . GLU A 1 71 ? 22.067 -14.257 24.112 1.00 37.38 70 GLU A O 1
ATOM 527 N N . LEU A 1 72 ? 19.854 -14.428 24.440 1.00 37.00 71 LEU A N 1
ATOM 528 C CA . LEU A 1 72 ? 19.874 -15.845 24.745 1.00 36.68 71 LEU A CA 1
ATOM 529 C C . LEU A 1 72 ? 19.196 -16.616 23.619 1.00 38.49 71 LEU A C 1
ATOM 530 O O . LEU A 1 72 ? 18.814 -16.060 22.580 1.00 39.39 71 LEU A O 1
ATOM 535 N N . ALA A 1 73 ? 19.084 -17.925 23.819 1.00 35.06 72 ALA A N 1
ATOM 536 C CA . ALA A 1 73 ? 18.472 -18.760 22.801 1.00 38.26 72 ALA A CA 1
ATOM 537 C C . ALA A 1 73 ? 17.014 -18.384 22.607 1.00 36.50 72 ALA A C 1
ATOM 538 O O . ALA A 1 73 ? 16.581 -18.088 21.487 1.00 44.98 72 ALA A O 1
ATOM 540 N N . ASP A 1 74 ? 16.267 -18.275 23.699 1.00 32.76 73 ASP A N 1
ATOM 541 C CA . ASP A 1 74 ? 14.823 -18.126 23.618 1.00 34.66 73 ASP A CA 1
ATOM 542 C C . ASP A 1 74 ? 14.352 -16.789 24.150 1.00 39.88 73 ASP A C 1
ATOM 543 O O . ASP A 1 74 ? 13.146 -16.597 24.324 1.00 35.75 73 ASP A O 1
ATOM 548 N N . SER A 1 75 ? 15.269 -15.870 24.430 1.00 39.58 74 SER A N 1
ATOM 549 C CA . SER A 1 75 ? 14.882 -14.673 25.156 1.00 36.81 74 SER A CA 1
ATOM 550 C C . SER A 1 75 ? 15.957 -13.609 24.999 1.00 32.92 74 SER A C 1
ATOM 551 O O . SER A 1 75 ? 17.040 -13.861 24.466 1.00 32.00 74 SER A O 1
ATOM 554 N N . TYR A 1 76 ? 15.623 -12.400 25.449 1.00 34.41 75 TYR A N 1
ATOM 555 C CA . TYR A 1 76 ? 16.583 -11.319 25.630 1.00 34.51 75 TYR A CA 1
ATOM 556 C C . TYR A 1 76 ? 16.588 -10.947 27.100 1.00 37.10 75 TYR A C 1
ATOM 557 O O . TYR A 1 76 ? 15.523 -10.823 27.714 1.00 38.48 75 TYR A O 1
ATOM 566 N N . GLU A 1 77 ? 17.773 -10.735 27.653 1.00 33.27 76 GLU A N 1
ATOM 567 C CA . GLU A 1 77 ? 17.920 -10.282 29.023 1.00 27.79 76 GLU A CA 1
ATOM 568 C C . GLU A 1 77 ? 18.355 -8.826 28.974 1.00 29.93 76 GLU A C 1
ATOM 569 O O . GLU A 1 77 ? 19.434 -8.513 28.450 1.00 33.31 76 GLU A O 1
ATOM 575 N N . ILE A 1 78 ? 17.504 -7.934 29.470 1.00 30.01 77 ILE A N 1
ATOM 576 C CA . ILE A 1 78 ? 17.762 -6.498 29.456 1.00 27.11 77 ILE A CA 1
ATOM 577 C C . ILE A 1 78 ? 18.209 -6.085 30.849 1.00 24.76 77 ILE A C 1
ATOM 578 O O . ILE A 1 78 ? 17.711 -6.612 31.850 1.00 23.06 77 ILE A O 1
ATOM 583 N N . THR A 1 79 ? 19.198 -5.202 30.919 1.00 23.69 78 THR A N 1
ATOM 584 C CA . THR A 1 79 ? 19.655 -4.658 32.188 1.00 24.08 78 THR A CA 1
ATOM 585 C C . THR A 1 79 ? 19.679 -3.148 32.068 1.00 28.61 78 THR A C 1
ATOM 586 O O . THR A 1 79 ? 20.429 -2.602 31.246 1.00 22.53 78 THR A O 1
ATOM 590 N N . TYR A 1 80 ? 18.909 -2.479 32.913 1.00 22.83 79 TYR A N 1
ATOM 591 C CA . TYR A 1 80 ? 18.935 -1.032 32.990 1.00 24.13 79 TYR A CA 1
ATOM 592 C C . TYR A 1 80 ? 19.866 -0.624 34.120 1.00 24.92 79 TYR A C 1
ATOM 593 O O . TYR A 1 80 ? 19.803 -1.195 35.211 1.00 33.08 79 TYR A O 1
ATOM 602 N N . ASN A 1 81 ? 20.736 0.342 33.852 1.00 21.75 80 ASN A N 1
ATOM 603 C CA . ASN A 1 81 ? 21.676 0.867 34.839 1.00 27.16 80 ASN A CA 1
ATOM 604 C C . ASN A 1 81 ? 21.584 2.387 34.743 1.00 27.70 80 ASN A C 1
ATOM 605 O O . ASN A 1 81 ? 22.106 2.972 33.789 1.00 26.81 80 ASN A O 1
ATOM 610 N N . TYR A 1 82 ? 20.883 3.007 35.702 1.00 25.88 81 TYR A N 1
ATOM 611 C CA . TYR A 1 82 ? 20.553 4.431 35.700 1.00 26.14 81 TYR A CA 1
ATOM 612 C C . TYR A 1 82 ? 21.158 5.077 36.938 1.00 28.25 81 TYR A C 1
ATOM 613 O O . TYR A 1 82 ? 20.730 4.797 38.064 1.00 27.02 81 TYR A O 1
ATOM 622 N N . LYS A 1 83 ? 22.127 5.956 36.730 1.00 28.74 82 LYS A N 1
ATOM 623 C CA . LYS A 1 83 ? 22.751 6.717 37.796 1.00 27.91 82 LYS A CA 1
ATOM 624 C C . LYS A 1 83 ? 22.159 8.122 37.872 1.00 28.72 82 LYS A C 1
ATOM 625 O O . LYS A 1 83 ? 21.732 8.683 36.860 1.00 29.39 82 LYS A O 1
ATOM 631 N N . MET A 1 84 ? 22.119 8.679 39.087 1.00 26.90 83 MET A N 1
ATOM 632 C CA . MET A 1 84 ? 21.644 10.041 39.299 1.00 30.13 83 MET A CA 1
ATOM 633 C C . MET A 1 84 ? 22.209 10.597 40.606 1.00 30.05 83 MET A C 1
ATOM 634 O O . MET A 1 84 ? 22.569 9.844 41.515 1.00 28.48 83 MET A O 1
ATOM 639 N N . THR A 1 85 ? 22.299 11.925 40.684 1.00 28.86 84 THR A N 1
ATOM 640 C CA . THR A 1 85 ? 22.817 12.620 41.856 1.00 30.07 84 THR A CA 1
ATOM 641 C C . THR A 1 85 ? 21.741 13.492 42.490 1.00 35.21 84 THR A C 1
ATOM 642 O O . THR A 1 85 ? 21.178 14.360 41.810 1.00 30.72 84 THR A O 1
ATOM 646 N N . VAL A 1 86 ? 21.487 13.303 43.776 1.00 31.81 85 VAL A N 1
ATOM 647 C CA . VAL A 1 86 ? 20.526 14.128 44.525 1.00 31.14 85 VAL A CA 1
ATOM 648 C C . VAL A 1 86 ? 21.277 14.920 45.560 1.00 34.23 85 VAL A C 1
ATOM 649 O O . VAL A 1 86 ? 22.090 14.349 46.310 1.00 34.13 85 VAL A O 1
ATOM 653 N N . PRO A 1 87 ? 21.076 16.245 45.663 1.00 33.23 86 PRO A N 1
ATOM 654 C CA . PRO A 1 87 ? 21.749 17.026 46.698 1.00 32.44 86 PRO A CA 1
ATOM 655 C C . PRO A 1 87 ? 21.215 16.662 48.078 1.00 37.02 86 PRO A C 1
ATOM 656 O O . PRO A 1 87 ? 20.029 16.368 48.251 1.00 31.36 86 PRO A O 1
ATOM 660 N N . LYS A 1 88 ? 22.107 16.702 49.074 1.00 38.47 87 LYS A N 1
ATOM 661 C CA . LYS A 1 88 ? 21.691 16.388 50.434 1.00 29.55 87 LYS A CA 1
ATOM 662 C C . LYS A 1 88 ? 20.632 17.352 50.951 1.00 30.15 87 LYS A C 1
ATOM 663 O O . LYS A 1 88 ? 19.900 17.002 51.878 1.00 33.01 87 LYS A O 1
ATOM 669 N N . SER A 1 89 ? 20.493 18.533 50.347 1.00 25.88 88 SER A N 1
ATOM 670 C CA . SER A 1 89 ? 19.419 19.446 50.713 1.00 25.77 88 SER A CA 1
ATOM 671 C C . SER A 1 89 ? 18.036 18.951 50.278 1.00 29.49 88 SER A C 1
ATOM 672 O O . SER A 1 89 ? 17.033 19.597 50.597 1.00 30.18 88 SER A O 1
ATOM 675 N N . ASP A 1 90 ? 17.948 17.801 49.623 1.00 28.18 89 ASP A N 1
ATOM 676 C CA . ASP A 1 90 ? 16.607 17.360 49.172 1.00 29.53 89 ASP A CA 1
ATOM 677 C C . ASP A 1 90 ? 15.874 16.768 50.371 1.00 31.37 89 ASP A C 1
ATOM 678 O O . ASP A 1 90 ? 16.478 15.991 51.115 1.00 30.54 89 ASP A O 1
ATOM 683 N N . PRO A 1 91 ? 14.591 17.101 50.589 1.00 31.51 90 PRO A N 1
ATOM 684 C CA . PRO A 1 91 ? 13.897 16.645 51.781 1.00 29.05 90 PRO A CA 1
ATOM 685 C C . PRO A 1 91 ? 13.509 15.188 51.841 1.00 33.75 90 PRO A C 1
ATOM 686 O O . PRO A 1 91 ? 12.865 14.791 52.814 1.00 37.86 90 PRO A O 1
ATOM 690 N N . ASN A 1 92 ? 13.915 14.390 50.859 1.00 32.84 91 ASN A N 1
ATOM 691 C CA . ASN A 1 92 ? 13.440 12.987 50.802 1.00 33.84 91 ASN A CA 1
ATOM 692 C C . ASN A 1 92 ? 14.589 12.011 50.559 1.00 33.73 91 ASN A C 1
ATOM 693 O O . ASN A 1 92 ? 14.307 10.813 50.514 1.00 36.17 91 ASN A O 1
ATOM 698 N N . VAL A 1 93 ? 15.821 12.487 50.419 1.00 30.16 92 VAL A N 1
ATOM 699 C CA . VAL A 1 93 ? 16.950 11.587 50.039 1.00 28.92 92 VAL A CA 1
ATOM 700 C C . VAL A 1 93 ? 17.194 10.552 51.132 1.00 32.85 92 VAL A C 1
ATOM 701 O O . VAL A 1 93 ? 17.360 9.379 50.792 1.00 38.59 92 VAL A O 1
ATOM 705 N N . GLU A 1 94 ? 17.249 10.985 52.381 1.00 30.50 93 GLU A N 1
ATOM 706 C CA . GLU A 1 94 ? 17.607 10.058 53.476 1.00 33.41 93 GLU A CA 1
ATOM 707 C C . GLU A 1 94 ? 16.574 8.942 53.559 1.00 30.64 93 GLU A C 1
ATOM 708 O O . GLU A 1 94 ? 16.966 7.797 53.780 1.00 35.01 93 GLU A O 1
ATOM 714 N N . LEU A 1 95 ? 15.307 9.283 53.397 1.00 26.10 94 LEU A N 1
ATOM 715 C CA . LEU A 1 95 ? 14.242 8.262 53.410 1.00 28.83 94 LEU A CA 1
ATOM 716 C C . LEU A 1 95 ? 14.652 7.105 52.500 1.00 30.35 94 LEU A C 1
ATOM 717 O O . LEU A 1 95 ? 14.547 5.954 52.940 1.00 32.21 94 LEU A O 1
ATOM 722 N N . LEU A 1 96 ? 15.092 7.405 51.279 1.00 28.60 95 LEU A N 1
ATOM 723 C CA . LEU A 1 96 ? 15.577 6.359 50.381 1.00 30.99 95 LEU A CA 1
ATOM 724 C C . LEU A 1 96 ? 16.810 5.657 50.955 1.00 27.98 95 LEU A C 1
ATOM 725 O O . LEU A 1 96 ? 16.848 4.425 51.095 1.00 28.02 95 LEU A O 1
ATOM 730 N N . VAL A 1 97 ? 17.840 6.440 51.269 1.00 27.74 96 VAL A N 1
ATOM 731 C CA . VAL A 1 97 ? 19.133 5.890 51.660 1.00 29.61 96 VAL A CA 1
ATOM 732 C C . VAL A 1 97 ? 18.979 4.933 52.837 1.00 28.41 96 VAL A C 1
ATOM 733 O O . VAL A 1 97 ? 19.412 3.778 52.780 1.00 29.45 96 VAL A O 1
ATOM 737 N N . SER A 1 98 ? 18.239 5.357 53.861 1.00 32.24 97 SER A N 1
ATOM 738 C CA . SER A 1 98 ? 18.023 4.560 55.058 1.00 25.60 97 SER A CA 1
ATOM 739 C C . SER A 1 98 ? 17.313 3.241 54.752 1.00 31.83 97 SER A C 1
ATOM 740 O O . SER A 1 98 ? 17.321 2.337 55.596 1.00 27.75 97 SER A O 1
ATOM 743 N N . GLN A 1 99 ? 16.661 3.124 53.590 1.00 30.79 98 GLN A N 1
ATOM 744 C CA . GLN A 1 99 ? 16.023 1.878 53.177 1.00 25.75 98 GLN A CA 1
ATOM 745 C C . GLN A 1 99 ? 16.956 0.959 52.396 1.00 25.36 98 GLN A C 1
ATOM 746 O O . GLN A 1 99 ? 16.583 -0.185 52.127 1.00 24.55 98 GLN A O 1
ATOM 752 N N . VAL A 1 100 ? 18.108 1.451 51.942 1.00 24.94 99 VAL A N 1
ATOM 753 C CA . VAL A 1 100 ? 19.048 0.610 51.205 1.00 24.02 99 VAL A CA 1
ATOM 754 C C . VAL A 1 100 ? 19.720 -0.365 52.161 1.00 28.95 99 VAL A C 1
ATOM 755 O O . VAL A 1 100 ? 20.257 0.037 53.202 1.00 29.57 99 VAL A O 1
ATOM 759 N N . ASP A 1 101 ? 19.711 -1.653 51.798 1.00 30.92 100 ASP A N 1
ATOM 760 C CA . ASP A 1 101 ? 20.380 -2.726 52.547 1.00 28.92 100 ASP A CA 1
ATOM 761 C C . ASP A 1 101 ? 19.801 -2.903 53.950 1.00 33.89 100 ASP A C 1
ATOM 762 O O . ASP A 1 101 ? 20.486 -3.378 54.863 1.00 39.78 100 ASP A O 1
ATOM 767 N N . ALA A 1 102 ? 18.534 -2.533 54.138 1.00 28.00 101 ALA A N 1
ATOM 768 C CA . ALA A 1 102 ? 17.940 -2.629 55.464 1.00 30.82 101 ALA A CA 1
ATOM 769 C C . ALA A 1 102 ? 17.885 -4.054 55.994 1.00 28.57 101 ALA A C 1
ATOM 770 O O . ALA A 1 102 ? 17.683 -4.220 57.195 1.00 27.98 101 ALA A O 1
ATOM 772 N N . PHE A 1 103 ? 17.995 -5.081 55.146 1.00 29.27 102 PHE A N 1
ATOM 773 C CA . PHE A 1 103 ? 17.709 -6.432 55.627 1.00 29.54 102 PHE A CA 1
ATOM 774 C C . PHE A 1 103 ? 18.736 -6.868 56.674 1.00 34.61 102 PHE A C 1
ATOM 775 O O . PHE A 1 103 ? 19.952 -6.692 56.503 1.00 32.18 102 PHE A O 1
ATOM 783 N N . LYS A 1 104 ? 18.199 -7.372 57.795 1.00 45.63 103 LYS A N 1
ATOM 784 C CA . LYS A 1 104 ? 18.903 -7.633 59.076 1.00 59.11 103 LYS A CA 1
ATOM 785 C C . LYS A 1 104 ? 18.245 -8.753 59.921 1.00 55.26 103 LYS A C 1
ATOM 786 O O . LYS A 1 104 ? 17.462 -8.484 60.852 1.00 39.55 103 LYS A O 1
ATOM 792 N N . LEU B 1 4 ? -11.785 14.470 51.246 1.00 57.43 3 LEU B N 1
ATOM 793 C CA . LEU B 1 4 ? -12.666 13.890 50.197 1.00 58.20 3 LEU B CA 1
ATOM 794 C C . LEU B 1 4 ? -13.990 14.656 50.162 1.00 62.15 3 LEU B C 1
ATOM 795 O O . LEU B 1 4 ? -14.469 14.943 49.060 1.00 67.06 3 LEU B O 1
ATOM 800 N N . LYS B 1 5 ? -14.552 14.960 51.324 1.00 63.13 4 LYS B N 1
ATOM 801 C CA . LYS B 1 5 ? -15.857 15.663 51.385 1.00 69.17 4 LYS B CA 1
ATOM 802 C C . LYS B 1 5 ? -15.889 16.830 50.396 1.00 64.28 4 LYS B C 1
ATOM 803 O O . LYS B 1 5 ? -16.803 16.871 49.556 1.00 64.34 4 LYS B O 1
ATOM 809 N N . ASP B 1 6 ? -14.942 17.752 50.524 1.00 63.03 5 ASP B N 1
ATOM 810 C CA . ASP B 1 6 ? -14.887 18.942 49.642 1.00 71.00 5 ASP B CA 1
ATOM 811 C C . ASP B 1 6 ? -14.468 18.536 48.234 1.00 72.94 5 ASP B C 1
ATOM 812 O O . ASP B 1 6 ? -15.236 18.822 47.299 1.00 75.75 5 ASP B O 1
ATOM 817 N N . ILE B 1 7 ? -13.295 17.914 48.093 1.00 68.40 6 ILE B N 1
ATOM 818 C CA . ILE B 1 7 ? -12.771 17.537 46.748 1.00 60.31 6 ILE B CA 1
ATOM 819 C C . ILE B 1 7 ? -13.939 17.130 45.846 1.00 56.06 6 ILE B C 1
ATOM 820 O O . ILE B 1 7 ? -14.627 16.145 46.163 1.00 52.12 6 ILE B O 1
ATOM 825 N N . PRO B 1 8 ? -14.185 17.854 44.737 1.00 49.65 7 PRO B N 1
ATOM 826 C CA . PRO B 1 8 ? -15.229 17.463 43.806 1.00 46.05 7 PRO B CA 1
ATOM 827 C C . PRO B 1 8 ? -14.882 16.147 43.136 1.00 44.75 7 PRO B C 1
ATOM 828 O O . PRO B 1 8 ? -13.692 15.829 43.026 1.00 45.50 7 PRO B O 1
ATOM 832 N N . GLU B 1 9 ? -15.886 15.397 42.677 1.00 43.12 8 GLU B N 1
ATOM 833 C CA . GLU B 1 9 ? -15.639 14.036 42.128 1.00 43.47 8 GLU B CA 1
ATOM 834 C C . GLU B 1 9 ? -14.697 14.094 40.923 1.00 38.54 8 GLU B C 1
ATOM 835 O O . GLU B 1 9 ? -13.851 13.208 40.790 1.00 35.47 8 GLU B O 1
ATOM 841 N N . TRP B 1 10 ? -14.813 15.122 40.089 1.00 34.31 9 TRP B N 1
ATOM 842 C CA . TRP B 1 10 ? -14.002 15.219 38.848 1.00 36.32 9 TRP B CA 1
ATOM 843 C C . TRP B 1 10 ? -12.533 15.511 39.134 1.00 32.78 9 TRP B C 1
ATOM 844 O O . TRP B 1 10 ? -11.762 15.647 38.177 1.00 38.29 9 TRP B O 1
ATOM 855 N N . ARG B 1 12 ? -10.287 14.210 41.956 1.00 27.45 11 ARG B N 1
ATOM 856 C CA . ARG B 1 12 ? -10.321 13.095 42.940 1.00 40.26 11 ARG B CA 1
ATOM 857 C C . ARG B 1 12 ? -9.491 11.923 42.410 1.00 41.87 11 ARG B C 1
ATOM 858 O O . ARG B 1 12 ? -9.790 11.458 41.302 1.00 39.38 11 ARG B O 1
ATOM 866 N N . ILE B 1 13 ? -8.509 11.463 43.188 1.00 36.47 12 ILE B N 1
ATOM 867 C CA . ILE B 1 13 ? -7.588 10.385 42.721 1.00 45.64 12 ILE B CA 1
ATOM 868 C C . ILE B 1 13 ? -7.747 9.115 43.569 1.00 39.86 12 ILE B C 1
ATOM 869 O O . ILE B 1 13 ? -7.369 9.131 44.749 1.00 37.08 12 ILE B O 1
ATOM 874 N N . PRO B 1 14 ? -8.302 8.029 42.999 1.00 39.33 13 PRO B N 1
ATOM 875 C CA . PRO B 1 14 ? -8.424 6.770 43.711 1.00 38.62 13 PRO B CA 1
ATOM 876 C C . PRO B 1 14 ? -7.085 6.210 44.151 1.00 40.53 13 PRO B C 1
ATOM 877 O O . PRO B 1 14 ? -6.321 5.723 43.320 1.00 42.43 13 PRO B O 1
ATOM 881 N N . LYS B 1 15 ? -6.811 6.250 45.452 1.00 46.13 14 LYS B N 1
ATOM 882 C CA . LYS B 1 15 ? -5.484 5.830 45.952 1.00 50.91 14 LYS B CA 1
ATOM 883 C C . LYS B 1 15 ? -5.534 5.552 47.453 1.00 53.79 14 LYS B C 1
ATOM 884 O O . LYS B 1 15 ? -5.962 6.439 48.204 1.00 55.85 14 LYS B O 1
ATOM 890 N N . GLY B 1 16 ? -5.088 4.372 47.865 1.00 52.84 15 GLY B N 1
ATOM 891 C CA . GLY B 1 16 ? -4.993 4.063 49.300 1.00 53.08 15 GLY B CA 1
ATOM 892 C C . GLY B 1 16 ? -6.332 3.793 49.927 1.00 61.25 15 GLY B C 1
ATOM 893 O O . GLY B 1 16 ? -7.068 2.936 49.419 1.00 69.65 15 GLY B O 1
ATOM 894 N N . GLU B 1 17 ? -6.625 4.487 51.013 1.00 60.85 16 GLU B N 1
ATOM 895 C CA . GLU B 1 17 ? -7.898 4.287 51.730 1.00 58.75 16 GLU B CA 1
ATOM 896 C C . GLU B 1 17 ? -9.026 4.921 50.923 1.00 56.33 16 GLU B C 1
ATOM 897 O O . GLU B 1 17 ? -10.109 4.326 50.855 1.00 59.22 16 GLU B O 1
ATOM 903 N N . ASN B 1 18 ? -8.770 6.087 50.350 1.00 53.67 17 ASN B N 1
ATOM 904 C CA . ASN B 1 18 ? -9.777 6.745 49.488 1.00 54.29 17 ASN B CA 1
ATOM 905 C C . ASN B 1 18 ? -9.601 6.227 48.064 1.00 49.88 17 ASN B C 1
ATOM 906 O O . ASN B 1 18 ? -8.875 6.870 47.301 1.00 56.00 17 ASN B O 1
ATOM 911 N N . SER B 1 19 ? -10.235 5.107 47.726 1.00 42.87 18 SER B N 1
ATOM 912 C CA . SER B 1 19 ? -10.023 4.505 46.385 1.00 50.97 18 SER B CA 1
ATOM 913 C C . SER B 1 19 ? -11.283 4.639 45.523 1.00 42.39 18 SER B C 1
ATOM 914 O O . SER B 1 19 ? -12.048 5.582 45.748 1.00 39.01 18 SER B O 1
ATOM 917 N N . VAL B 1 20 ? -11.468 3.727 44.573 1.00 40.52 19 VAL B N 1
ATOM 918 C CA . VAL B 1 20 ? -12.607 3.841 43.624 1.00 41.19 19 VAL B CA 1
ATOM 919 C C . VAL B 1 20 ? -13.931 3.840 44.393 1.00 34.87 19 VAL B C 1
ATOM 920 O O . VAL B 1 20 ? -14.742 4.729 44.130 1.00 37.59 19 VAL B O 1
ATOM 924 N N . ALA B 1 21 ? -14.134 2.898 45.313 1.00 33.97 20 ALA B N 1
ATOM 925 C CA . ALA B 1 21 ? -15.443 2.903 45.955 1.00 32.81 20 ALA B CA 1
ATOM 926 C C . ALA B 1 21 ? -15.664 4.181 46.770 1.00 36.42 20 ALA B C 1
ATOM 927 O O . ALA B 1 21 ? -16.734 4.801 46.690 1.00 36.95 20 ALA B O 1
ATOM 929 N N . ALA B 1 22 ? -14.647 4.637 47.503 1.00 35.77 21 ALA B N 1
ATOM 930 C CA . ALA B 1 22 ? -14.870 5.815 48.333 1.00 35.39 21 ALA B CA 1
ATOM 931 C C . ALA B 1 22 ? -15.054 7.078 47.498 1.00 38.06 21 ALA B C 1
ATOM 932 O O . ALA B 1 22 ? -15.838 7.953 47.886 1.00 44.16 21 ALA B O 1
ATOM 934 N N . CYS B 1 23 ? -14.369 7.186 46.350 1.00 38.29 22 CYS B N 1
ATOM 935 C CA . CYS B 1 23 ? -14.443 8.387 45.518 1.00 36.28 22 CYS B CA 1
ATOM 936 C C . CYS B 1 23 ? -15.581 8.372 44.510 1.00 31.89 22 CYS B C 1
ATOM 937 O O . CYS B 1 23 ? -16.230 9.405 44.303 1.00 33.15 22 CYS B O 1
ATOM 940 N N . PHE B 1 24 ? -15.841 7.220 43.884 1.00 33.56 23 PHE B N 1
ATOM 941 C CA . PHE B 1 24 ? -16.716 7.160 42.722 1.00 38.25 23 PHE B CA 1
ATOM 942 C C . PHE B 1 24 ? -17.873 6.199 42.901 1.00 34.97 23 PHE B C 1
ATOM 943 O O . PHE B 1 24 ? -18.753 6.145 42.038 1.00 36.74 23 PHE B O 1
ATOM 951 N N . GLY B 1 25 ? -17.924 5.477 44.004 1.00 30.23 24 GLY B N 1
ATOM 952 C CA . GLY B 1 25 ? -19.034 4.607 44.252 1.00 29.33 24 GLY B CA 1
ATOM 953 C C . GLY B 1 25 ? -18.809 3.264 43.613 1.00 29.05 24 GLY B C 1
ATOM 954 O O . GLY B 1 25 ? -17.831 3.028 42.906 1.00 28.33 24 GLY B O 1
ATOM 955 N N . PRO B 1 26 ? -19.753 2.369 43.816 1.00 32.98 25 PRO B N 1
ATOM 956 C CA . PRO B 1 26 ? -19.610 1.010 43.295 1.00 32.21 25 PRO B CA 1
ATOM 957 C C . PRO B 1 26 ? -19.628 0.986 41.772 1.00 33.09 25 PRO B C 1
ATOM 958 O O . PRO B 1 26 ? -20.041 1.945 41.116 1.00 34.76 25 PRO B O 1
ATOM 962 N N . ARG B 1 27 ? -19.122 -0.116 41.213 1.00 30.40 26 ARG B N 1
ATOM 963 C CA . ARG B 1 27 ? -19.250 -0.357 39.779 1.00 31.48 26 ARG B CA 1
ATOM 964 C C . ARG B 1 27 ? -20.709 -0.620 39.422 1.00 37.34 26 ARG B C 1
ATOM 965 O O . ARG B 1 27 ? -21.485 -1.140 40.231 1.00 38.48 26 ARG B O 1
ATOM 973 N N . GLY B 1 28 ? -21.090 -0.224 38.214 1.00 36.76 27 GLY B N 1
ATOM 974 C CA . GLY B 1 28 ? -22.460 -0.416 37.797 1.00 32.99 27 GLY B CA 1
ATOM 975 C C . GLY B 1 28 ? -22.618 -0.165 36.319 1.00 33.69 27 GLY B C 1
ATOM 976 O O . GLY B 1 28 ? -21.642 -0.102 35.573 1.00 34.13 27 GLY B O 1
ATOM 977 N N . GLY B 1 29 ? -23.884 -0.093 35.900 1.00 34.97 28 GLY B N 1
ATOM 978 C CA . GLY B 1 29 ? -24.183 0.140 34.499 1.00 28.77 28 GLY B CA 1
ATOM 979 C C . GLY B 1 29 ? -23.516 1.385 33.951 1.00 33.49 28 GLY B C 1
ATOM 980 O O . GLY B 1 29 ? -22.891 1.357 32.890 1.00 35.27 28 GLY B O 1
ATOM 981 N N . PHE B 1 30 ? -23.605 2.494 34.678 1.00 31.94 29 PHE B N 1
ATOM 982 C CA . PHE B 1 30 ? -22.997 3.711 34.150 1.00 30.85 29 PHE B CA 1
ATOM 983 C C . PHE B 1 30 ? -21.505 3.756 34.460 1.00 28.55 29 PHE B C 1
ATOM 984 O O . PHE B 1 30 ? -20.673 3.707 33.553 1.00 28.61 29 PHE B O 1
ATOM 992 N N . LYS B 1 31 ? -21.146 3.789 35.739 1.00 32.07 30 LYS B N 1
ATOM 993 C CA . LYS B 1 31 ? -19.744 3.742 36.154 1.00 32.43 30 LYS B CA 1
ATOM 994 C C . LYS B 1 31 ? -19.294 2.287 36.055 1.00 35.44 30 LYS B C 1
ATOM 995 O O . LYS B 1 31 ? -19.387 1.513 37.016 1.00 29.04 30 LYS B O 1
ATOM 1001 N N . ASN B 1 32 ? -18.842 1.903 34.851 1.00 32.88 31 ASN B N 1
ATOM 1002 C CA . ASN B 1 32 ? -18.673 0.503 34.469 1.00 29.87 31 ASN B CA 1
ATOM 1003 C C . ASN B 1 32 ? -17.219 0.048 34.346 1.00 31.93 31 ASN B C 1
ATOM 1004 O O . ASN B 1 32 ? -16.974 -1.100 33.958 1.00 34.58 31 ASN B O 1
ATOM 1009 N N . PHE B 1 33 ? -16.248 0.901 34.636 1.00 27.21 32 PHE B N 1
ATOM 1010 C CA . PHE B 1 33 ? -14.846 0.565 34.426 1.00 29.27 32 PHE B CA 1
ATOM 1011 C C . PHE B 1 33 ? -14.180 0.061 35.712 1.00 31.63 32 PHE B C 1
ATOM 1012 O O . PHE B 1 33 ? -14.343 0.650 36.790 1.00 25.24 32 PHE B O 1
ATOM 1020 N N . GLY B 1 34 ? -13.399 -1.012 35.580 1.00 30.51 33 GLY B N 1
ATOM 1021 C CA . GLY B 1 34 ? -12.563 -1.512 36.674 1.00 24.66 33 GLY B CA 1
ATOM 1022 C C . GLY B 1 34 ? -12.963 -2.901 37.134 1.00 29.24 33 GLY B C 1
ATOM 1023 O O . GLY B 1 34 ? -14.134 -3.195 37.357 1.00 26.59 33 GLY B O 1
ATOM 1024 N N . ASP B 1 35 ? -11.966 -3.789 37.231 1.00 32.57 34 ASP B N 1
ATOM 1025 C CA . ASP B 1 35 ? -12.192 -5.098 37.823 1.00 29.60 34 ASP B CA 1
ATOM 1026 C C . ASP B 1 35 ? -11.877 -5.021 39.315 1.00 33.98 34 ASP B C 1
ATOM 1027 O O . ASP B 1 35 ? -11.592 -3.949 39.861 1.00 32.16 34 ASP B O 1
ATOM 1032 N N . ALA B 1 36 ? -11.928 -6.178 39.984 1.00 40.87 35 ALA B N 1
ATOM 1033 C CA . ALA B 1 36 ? -11.743 -6.239 41.433 1.00 35.58 35 ALA B CA 1
ATOM 1034 C C . ALA B 1 36 ? -10.428 -5.617 41.870 1.00 36.27 35 ALA B C 1
ATOM 1035 O O . ALA B 1 36 ? -10.378 -4.934 42.901 1.00 42.21 35 ALA B O 1
ATOM 1037 N N . GLU B 1 37 ? -9.364 -5.811 41.093 1.00 35.24 36 GLU B N 1
ATOM 1038 C CA . GLU B 1 37 ? -8.077 -5.247 41.473 1.00 33.63 36 GLU B CA 1
ATOM 1039 C C . GLU B 1 37 ? -7.976 -3.746 41.212 1.00 38.51 36 GLU B C 1
ATOM 1040 O O . GLU B 1 37 ? -7.279 -3.045 41.957 1.00 36.82 36 GLU B O 1
ATOM 1046 N N . PHE B 1 38 ? -8.684 -3.223 40.208 1.00 36.72 37 PHE B N 1
ATOM 1047 C CA . PHE B 1 38 ? -8.622 -1.786 39.958 1.00 32.20 37 PHE B CA 1
ATOM 1048 C C . PHE B 1 38 ? -9.494 -1.029 40.941 1.00 31.31 37 PHE B C 1
ATOM 1049 O O . PHE B 1 38 ? -9.139 0.072 41.363 1.00 29.94 37 PHE B O 1
ATOM 1057 N N . VAL B 1 39 ? -10.635 -1.620 41.306 1.00 32.48 38 VAL B N 1
ATOM 1058 C CA . VAL B 1 39 ? -11.528 -1.055 42.313 1.00 35.48 38 VAL B CA 1
ATOM 1059 C C . VAL B 1 39 ? -10.838 -0.956 43.667 1.00 33.93 38 VAL B C 1
ATOM 1060 O O . VAL B 1 39 ? -11.091 -0.015 44.443 1.00 35.26 38 VAL B O 1
ATOM 1064 N N . GLU B 1 40 ? -9.904 -1.860 43.954 1.00 34.01 39 GLU B N 1
ATOM 1065 C CA . GLU B 1 40 ? -9.253 -1.780 45.255 1.00 40.02 39 GLU B CA 1
ATOM 1066 C C . GLU B 1 40 ? -7.961 -0.987 45.223 1.00 41.65 39 GLU B C 1
ATOM 1067 O O . GLU B 1 40 ? -7.722 -0.173 46.125 1.00 46.39 39 GLU B O 1
ATOM 1073 N N . LYS B 1 41 ? -7.181 -1.103 44.156 1.00 37.51 40 LYS B N 1
ATOM 1074 C CA . LYS B 1 41 ? -5.878 -0.467 44.155 1.00 32.47 40 LYS B CA 1
ATOM 1075 C C . LYS B 1 41 ? -5.880 0.889 43.456 1.00 32.26 40 LYS B C 1
ATOM 1076 O O . LYS B 1 41 ? -4.891 1.621 43.556 1.00 32.43 40 LYS B O 1
ATOM 1082 N N . GLY B 1 42 ? -6.977 1.251 42.792 1.00 31.58 41 GLY B N 1
ATOM 1083 C CA . GLY B 1 42 ? -7.109 2.579 42.209 1.00 30.92 41 GLY B CA 1
ATOM 1084 C C . GLY B 1 42 ? -6.053 2.861 41.157 1.00 28.51 41 GLY B C 1
ATOM 1085 O O . GLY B 1 42 ? -5.807 2.060 40.247 1.00 33.71 41 GLY B O 1
ATOM 1086 N N . VAL B 1 43 ? -5.440 4.041 41.261 1.00 30.91 42 VAL B N 1
ATOM 1087 C CA . VAL B 1 43 ? -4.349 4.416 40.371 1.00 31.49 42 VAL B CA 1
ATOM 1088 C C . VAL B 1 43 ? -3.084 3.622 40.646 1.00 28.52 42 VAL B C 1
ATOM 1089 O O . VAL B 1 43 ? -2.096 3.794 39.928 1.00 24.91 42 VAL B O 1
ATOM 1093 N N . ASP B 1 44 ? -3.058 2.818 41.711 1.00 30.35 43 ASP B N 1
ATOM 1094 C CA . ASP B 1 44 ? -1.924 1.949 42.014 1.00 31.99 43 ASP B CA 1
ATOM 1095 C C . ASP B 1 44 ? -2.013 0.587 41.320 1.00 29.81 43 ASP B C 1
ATOM 1096 O O . ASP B 1 44 ? -1.101 -0.230 41.473 1.00 32.00 43 ASP B O 1
ATOM 1101 N N . ALA B 1 45 ? -3.091 0.306 40.590 1.00 28.89 44 ALA B N 1
ATOM 1102 C CA . ALA B 1 45 ? -3.231 -0.990 39.942 1.00 28.57 44 ALA B CA 1
ATOM 1103 C C . ALA B 1 45 ? -2.161 -1.162 38.866 1.00 28.05 44 ALA B C 1
ATOM 1104 O O . ALA B 1 45 ? -1.768 -0.210 38.187 1.00 30.88 44 ALA B O 1
ATOM 1106 N N . SER B 1 46 ? -1.701 -2.393 38.692 1.00 29.93 45 SER B N 1
ATOM 1107 C CA . SER B 1 46 ? -0.732 -2.660 37.642 1.00 28.24 45 SER B CA 1
ATOM 1108 C C . SER B 1 46 ? -1.357 -2.380 36.290 1.00 30.75 45 SER B C 1
ATOM 1109 O O . SER B 1 46 ? -2.356 -3.003 35.924 1.00 35.04 45 SER B O 1
ATOM 1112 N N . GLY B 1 47 ? -0.784 -1.440 35.550 1.00 22.75 46 GLY B N 1
ATOM 1113 C CA . GLY B 1 47 ? -1.303 -1.101 34.245 1.00 28.98 46 GLY B CA 1
ATOM 1114 C C . GLY B 1 47 ? -2.113 0.181 34.188 1.00 31.56 46 GLY B C 1
ATOM 1115 O O . GLY B 1 47 ? -2.413 0.653 33.084 1.00 26.19 46 GLY B O 1
ATOM 1116 N N . TYR B 1 48 ? -2.512 0.736 35.337 1.00 35.18 47 TYR B N 1
ATOM 1117 C CA . TYR B 1 48 ? -3.370 1.912 35.316 1.00 32.31 47 TYR B CA 1
ATOM 1118 C C . TYR B 1 48 ? -2.711 3.067 34.562 1.00 30.63 47 TYR B C 1
ATOM 1119 O O . TYR B 1 48 ? -3.349 3.722 33.729 1.00 30.43 47 TYR B O 1
ATOM 1128 N N . ALA B 1 49 ? -1.447 3.366 34.869 1.00 31.10 48 ALA B N 1
ATOM 1129 C CA . ALA B 1 49 ? -0.802 4.492 34.199 1.00 26.87 48 ALA B CA 1
ATOM 1130 C C . ALA B 1 49 ? -0.763 4.279 32.684 1.00 31.00 48 ALA B C 1
ATOM 1131 O O . ALA B 1 49 ? -0.832 5.245 31.918 1.00 30.18 48 ALA B O 1
ATOM 1133 N N . GLN B 1 50 ? -0.659 3.023 32.233 1.00 34.09 49 GLN B N 1
ATOM 1134 C CA . GLN B 1 50 ? -0.710 2.735 30.799 1.00 32.31 49 GLN B CA 1
ATOM 1135 C C . GLN B 1 50 ? -2.121 2.917 30.248 1.00 32.25 49 GLN B C 1
ATOM 1136 O O . GLN B 1 50 ? -2.298 3.427 29.137 1.00 35.62 49 GLN B O 1
ATOM 1142 N N . ILE B 1 51 ? -3.130 2.448 30.986 1.00 30.95 50 ILE B N 1
ATOM 1143 C CA . ILE B 1 51 ? -4.514 2.675 30.592 1.00 29.09 50 ILE B CA 1
ATOM 1144 C C . ILE B 1 51 ? -4.756 4.172 30.442 1.00 32.87 50 ILE B C 1
ATOM 1145 O O . ILE B 1 51 ? -5.324 4.642 29.446 1.00 34.35 50 ILE B O 1
ATOM 1150 N N . ALA B 1 52 ? -4.310 4.941 31.438 1.00 32.94 51 ALA B N 1
ATOM 1151 C CA . ALA B 1 52 ? -4.553 6.375 31.485 1.00 33.65 51 ALA B CA 1
ATOM 1152 C C . ALA B 1 52 ? -3.979 7.112 30.286 1.00 30.46 51 ALA B C 1
ATOM 1153 O O . ALA B 1 52 ? -4.443 8.211 29.988 1.00 33.79 51 ALA B O 1
ATOM 1155 N N . SER B 1 53 ? -2.984 6.548 29.601 1.00 28.45 52 SER B N 1
ATOM 1156 C CA . SER B 1 53 ? -2.444 7.173 28.394 1.00 30.13 52 SER B CA 1
ATOM 1157 C C . SER B 1 53 ? -3.381 7.061 27.197 1.00 34.44 52 SER B C 1
ATOM 1158 O O . SER B 1 53 ? -3.175 7.769 26.198 1.00 32.37 52 SER B O 1
ATOM 1161 N N . LEU B 1 54 ? -4.417 6.224 27.296 1.00 37.23 53 LEU B N 1
ATOM 1162 C CA . LEU B 1 54 ? -5.439 6.061 26.265 1.00 35.92 53 LEU B CA 1
ATOM 1163 C C . LEU B 1 54 ? -6.725 6.763 26.684 1.00 36.45 53 LEU B C 1
ATOM 1164 O O . LEU B 1 54 ? -7.830 6.243 26.497 1.00 38.66 53 LEU B O 1
ATOM 1169 N N . ALA B 1 55 ? -6.583 7.932 27.330 1.00 30.20 54 ALA B N 1
ATOM 1170 C CA . ALA B 1 55 ? -7.685 8.769 27.787 1.00 36.74 54 ALA B CA 1
ATOM 1171 C C . ALA B 1 55 ? -7.287 10.232 27.619 1.00 39.20 54 ALA B C 1
ATOM 1172 O O . ALA B 1 55 ? -6.141 10.605 27.920 1.00 36.21 54 ALA B O 1
ATOM 1174 N N . PRO B 1 56 ? -8.215 11.090 27.196 1.00 34.60 55 PRO B N 1
ATOM 1175 C CA . PRO B 1 56 ? -7.823 12.422 26.742 1.00 32.89 55 PRO B CA 1
ATOM 1176 C C . PRO B 1 56 ? -7.426 13.338 27.885 1.00 34.19 55 PRO B C 1
ATOM 1177 O O . PRO B 1 56 ? -7.975 13.274 28.986 1.00 33.24 55 PRO B O 1
ATOM 1181 N N . ASN B 1 57 ? -6.482 14.231 27.600 1.00 33.68 56 ASN B N 1
ATOM 1182 C CA . ASN B 1 57 ? -6.192 15.298 28.541 1.00 35.52 56 ASN B CA 1
ATOM 1183 C C . ASN B 1 57 ? -7.328 16.324 28.523 1.00 37.57 56 ASN B C 1
ATOM 1184 O O . ASN B 1 57 ? -8.231 16.282 27.681 1.00 34.74 56 ASN B O 1
ATOM 1189 N N . VAL B 1 58 ? -7.261 17.279 29.450 1.00 37.85 57 VAL B N 1
ATOM 1190 C CA . VAL B 1 58 ? -8.384 18.191 29.642 1.00 32.18 57 VAL B CA 1
ATOM 1191 C C . VAL B 1 58 ? -8.628 19.031 28.399 1.00 31.71 57 VAL B C 1
ATOM 1192 O O . VAL B 1 58 ? -9.781 19.227 27.999 1.00 29.88 57 VAL B O 1
ATOM 1196 N N . ALA B 1 59 ? -7.562 19.530 27.754 1.00 34.42 58 ALA B N 1
ATOM 1197 C CA . ALA B 1 59 ? -7.758 20.395 26.584 1.00 30.00 58 ALA B CA 1
ATOM 1198 C C . ALA B 1 59 ? -8.466 19.657 25.447 1.00 35.62 58 ALA B C 1
ATOM 1199 O O . ALA B 1 59 ? -9.360 20.221 24.804 1.00 39.26 58 ALA B O 1
ATOM 1201 N N . ALA B 1 60 ? -8.109 18.381 25.209 1.00 34.38 59 ALA B N 1
ATOM 1202 C CA . ALA B 1 60 ? -8.789 17.589 24.185 1.00 33.60 59 ALA B CA 1
ATOM 1203 C C . ALA B 1 60 ? -10.230 17.301 24.564 1.00 34.00 59 ALA B C 1
ATOM 1204 O O . ALA B 1 60 ? -11.102 17.271 23.690 1.00 35.43 59 ALA B O 1
ATOM 1206 N N . LEU B 1 61 ? -10.497 17.102 25.857 1.00 33.91 60 LEU B N 1
ATOM 1207 C CA . LEU B 1 61 ? -11.860 16.886 26.329 1.00 32.08 60 LEU B CA 1
ATOM 1208 C C . LEU B 1 61 ? -12.744 18.085 25.994 1.00 34.65 60 LEU B C 1
ATOM 1209 O O . LEU B 1 61 ? -13.952 17.929 25.777 1.00 33.98 60 LEU B O 1
ATOM 1214 N N . LEU B 1 62 ? -12.178 19.294 26.014 1.00 36.19 61 LEU B N 1
ATOM 1215 C CA . LEU B 1 62 ? -12.962 20.485 25.711 1.00 36.70 61 LEU B CA 1
ATOM 1216 C C . LEU B 1 62 ? -13.089 20.714 24.204 1.00 37.14 61 LEU B C 1
ATOM 1217 O O . LEU B 1 62 ? -14.189 20.955 23.686 1.00 34.29 61 LEU B O 1
ATOM 1222 N N . PHE B 1 63 ? -11.970 20.629 23.486 1.00 34.46 62 PHE B N 1
ATOM 1223 C CA . PHE B 1 63 ? -11.931 21.001 22.081 1.00 34.38 62 PHE B CA 1
ATOM 1224 C C . PHE B 1 63 ? -12.038 19.828 21.118 1.00 40.82 62 PHE B C 1
ATOM 1225 O O . PHE B 1 63 ? -12.253 20.060 19.921 1.00 44.20 62 PHE B O 1
ATOM 1233 N N . GLY B 1 64 ? -11.829 18.596 21.583 1.00 41.98 63 GLY B N 1
ATOM 1234 C CA . GLY B 1 64 ? -11.811 17.446 20.694 1.00 35.23 63 GLY B CA 1
ATOM 1235 C C . GLY B 1 64 ? -12.977 16.495 20.879 1.00 36.63 63 GLY B C 1
ATOM 1236 O O . GLY B 1 64 ? -13.006 15.417 20.275 1.00 40.19 63 GLY B O 1
ATOM 1237 N N . GLY B 1 65 ? -13.917 16.854 21.749 1.00 33.28 64 GLY B N 1
ATOM 1238 C CA . GLY B 1 65 ? -15.113 16.062 21.950 1.00 29.47 64 GLY B CA 1
ATOM 1239 C C . GLY B 1 65 ? -16.334 16.944 22.047 1.00 33.01 64 GLY B C 1
ATOM 1240 O O . GLY B 1 65 ? -16.261 18.142 21.743 1.00 38.71 64 GLY B O 1
ATOM 1241 N N . ASN B 1 66 ? -17.460 16.385 22.476 1.00 34.08 65 ASN B N 1
ATOM 1242 C CA . ASN B 1 66 ? -18.689 17.154 22.596 1.00 36.16 65 ASN B CA 1
ATOM 1243 C C . ASN B 1 66 ? -18.911 17.528 24.049 1.00 34.52 65 ASN B C 1
ATOM 1244 O O . ASN B 1 66 ? -18.780 16.688 24.942 1.00 37.31 65 ASN B O 1
ATOM 1249 N N . VAL B 1 67 ? -19.144 18.812 24.294 1.00 38.25 66 VAL B N 1
ATOM 1250 C CA . VAL B 1 67 ? -19.447 19.292 25.671 1.00 39.06 66 VAL B CA 1
ATOM 1251 C C . VAL B 1 67 ? -20.894 19.791 25.639 1.00 40.76 66 VAL B C 1
ATOM 1252 O O . VAL B 1 67 ? -21.195 20.636 24.792 1.00 41.63 66 VAL B O 1
ATOM 1256 N N . ALA B 1 68 ? -21.744 19.240 26.494 1.00 40.59 67 ALA B N 1
ATOM 1257 C CA . ALA B 1 68 ? -23.171 19.608 26.524 1.00 40.04 67 ALA B CA 1
ATOM 1258 C C . ALA B 1 68 ? -23.570 20.045 27.933 1.00 40.99 67 ALA B C 1
ATOM 1259 O O . ALA B 1 68 ? -23.100 19.441 28.905 1.00 41.36 67 ALA B O 1
ATOM 1261 N N . VAL B 1 69 ? -24.437 21.052 28.026 1.00 35.28 68 VAL B N 1
ATOM 1262 C CA . VAL B 1 69 ? -24.857 21.581 29.352 1.00 39.14 68 VAL B CA 1
ATOM 1263 C C . VAL B 1 69 ? -26.384 21.527 29.492 1.00 40.79 68 VAL B C 1
ATOM 1264 O O . VAL B 1 69 ? -27.069 21.682 28.469 1.00 38.61 68 VAL B O 1
ATOM 1268 N N . ARG B 1 70 ? -26.880 21.259 30.701 1.00 46.58 69 ARG B N 1
ATOM 1269 C CA . ARG B 1 70 ? -28.338 21.238 30.992 1.00 47.18 69 ARG B CA 1
ATOM 1270 C C . ARG B 1 70 ? -28.517 22.000 32.304 1.00 55.62 69 ARG B C 1
ATOM 1271 O O . ARG B 1 70 ? -27.734 21.750 33.235 1.00 60.06 69 ARG B O 1
ATOM 1279 N N . GLU B 1 71 ? -29.498 22.896 32.375 1.00 62.01 70 GLU B N 1
ATOM 1280 C CA . GLU B 1 71 ? -29.626 23.764 33.572 1.00 65.06 70 GLU B CA 1
ATOM 1281 C C . GLU B 1 71 ? -30.629 23.216 34.579 1.00 58.30 70 GLU B C 1
ATOM 1282 O O . GLU B 1 71 ? -31.682 22.716 34.156 1.00 57.33 70 GLU B O 1
ATOM 1288 N N . LEU B 1 72 ? -30.289 23.303 35.858 1.00 58.26 71 LEU B N 1
ATOM 1289 C CA . LEU B 1 72 ? -31.240 22.910 36.921 1.00 63.74 71 LEU B CA 1
ATOM 1290 C C . LEU B 1 72 ? -31.397 24.128 37.848 1.00 64.89 71 LEU B C 1
ATOM 1291 O O . LEU B 1 72 ? -30.536 25.022 37.804 1.00 66.24 71 LEU B O 1
ATOM 1296 N N . ASP B 1 74 ? -30.767 25.605 40.146 1.00 57.57 73 ASP B N 1
ATOM 1297 C CA . ASP B 1 74 ? -29.775 25.907 41.214 1.00 66.94 73 ASP B CA 1
ATOM 1298 C C . ASP B 1 74 ? -28.440 25.231 40.900 1.00 67.83 73 ASP B C 1
ATOM 1299 O O . ASP B 1 74 ? -27.550 25.277 41.768 1.00 61.94 73 ASP B O 1
ATOM 1304 N N . SER B 1 75 ? -28.304 24.656 39.701 1.00 72.39 74 SER B N 1
ATOM 1305 C CA . SER B 1 75 ? -27.024 24.019 39.292 1.00 62.63 74 SER B CA 1
ATOM 1306 C C . SER B 1 75 ? -26.987 23.717 37.796 1.00 57.13 74 SER B C 1
ATOM 1307 O O . SER B 1 75 ? -28.046 23.695 37.170 1.00 57.89 74 SER B O 1
ATOM 1310 N N . TYR B 1 76 ? -25.792 23.505 37.261 1.00 60.39 75 TYR B N 1
ATOM 1311 C CA . TYR B 1 76 ? -25.635 23.085 35.845 1.00 56.64 75 TYR B CA 1
ATOM 1312 C C . TYR B 1 76 ? -24.932 21.743 35.870 1.00 51.85 75 TYR B C 1
ATOM 1313 O O . TYR B 1 76 ? -23.908 21.601 36.545 1.00 51.14 75 TYR B O 1
ATOM 1322 N N . GLU B 1 77 ? -25.480 20.765 35.170 1.00 49.98 76 GLU B N 1
ATOM 1323 C CA . GLU B 1 77 ? -24.911 19.428 35.136 1.00 56.84 76 GLU B CA 1
ATOM 1324 C C . GLU B 1 77 ? -24.340 19.247 33.720 1.00 45.89 76 GLU B C 1
ATOM 1325 O O . GLU B 1 77 ? -25.067 19.372 32.727 1.00 36.19 76 GLU B O 1
ATOM 1331 N N . ILE B 1 78 ? -23.019 19.021 33.624 1.00 45.04 77 ILE B N 1
ATOM 1332 C CA . ILE B 1 78 ? -22.281 19.025 32.357 1.00 39.66 77 ILE B CA 1
ATOM 1333 C C . ILE B 1 78 ? -22.048 17.599 31.865 1.00 38.67 77 ILE B C 1
ATOM 1334 O O . ILE B 1 78 ? -21.875 16.679 32.671 1.00 34.79 77 ILE B O 1
ATOM 1339 N N . THR B 1 79 ? -22.085 17.395 30.546 1.00 37.97 78 THR B N 1
ATOM 1340 C CA . THR B 1 79 ? -21.837 16.071 29.982 1.00 41.37 78 THR B CA 1
ATOM 1341 C C . THR B 1 79 ? -20.726 16.128 28.940 1.00 36.94 78 THR B C 1
ATOM 1342 O O . THR B 1 79 ? -20.838 16.838 27.936 1.00 37.81 78 THR B O 1
ATOM 1346 N N . TYR B 1 80 ? -19.663 15.374 29.191 1.00 28.08 79 TYR B N 1
ATOM 1347 C CA . TYR B 1 80 ? -18.581 15.183 28.249 1.00 32.06 79 TYR B CA 1
ATOM 1348 C C . TYR B 1 80 ? -18.767 13.870 27.510 1.00 33.63 79 TYR B C 1
ATOM 1349 O O . TYR B 1 80 ? -19.120 12.852 28.112 1.00 33.19 79 TYR B O 1
ATOM 1358 N N . ASN B 1 81 ? -18.582 13.912 26.197 1.00 31.40 80 ASN B N 1
ATOM 1359 C CA . ASN B 1 81 ? -18.652 12.724 25.359 1.00 28.46 80 ASN B CA 1
ATOM 1360 C C . ASN B 1 81 ? -17.463 12.766 24.407 1.00 32.38 80 ASN B C 1
ATOM 1361 O O . ASN B 1 81 ? -17.482 13.514 23.420 1.00 28.59 80 ASN B O 1
ATOM 1366 N N . TYR B 1 82 ? -16.440 11.957 24.700 1.00 26.07 81 TYR B N 1
ATOM 1367 C CA . TYR B 1 82 ? -15.175 11.989 23.979 1.00 25.85 81 TYR B CA 1
ATOM 1368 C C . TYR B 1 82 ? -14.930 10.665 23.254 1.00 29.80 81 TYR B C 1
ATOM 1369 O O . TYR B 1 82 ? -14.802 9.617 23.898 1.00 29.89 81 TYR B O 1
ATOM 1378 N N . LYS B 1 83 ? -14.870 10.713 21.915 1.00 30.69 82 LYS B N 1
ATOM 1379 C CA . LYS B 1 83 ? -14.562 9.548 21.093 1.00 32.19 82 LYS B CA 1
ATOM 1380 C C . LYS B 1 83 ? -13.094 9.532 20.681 1.00 28.13 82 LYS B C 1
ATOM 1381 O O . LYS B 1 83 ? -12.491 10.577 20.424 1.00 26.58 82 LYS B O 1
ATOM 1387 N N . MET B 1 84 ? -12.530 8.327 20.595 1.00 22.57 83 MET B N 1
ATOM 1388 C CA . MET B 1 84 ? -11.163 8.145 20.129 1.00 23.26 83 MET B CA 1
ATOM 1389 C C . MET B 1 84 ? -10.991 6.718 19.623 1.00 23.54 83 MET B C 1
ATOM 1390 O O . MET B 1 84 ? -11.688 5.802 20.058 1.00 25.39 83 MET B O 1
ATOM 1395 N N . THR B 1 85 ? -10.052 6.554 18.700 1.00 23.91 84 THR B N 1
ATOM 1396 C CA . THR B 1 85 ? -9.738 5.285 18.069 1.00 27.20 84 THR B CA 1
ATOM 1397 C C . THR B 1 85 ? -8.308 4.910 18.421 1.00 29.94 84 THR B C 1
ATOM 1398 O O . THR B 1 85 ? -7.382 5.667 18.116 1.00 33.87 84 THR B O 1
ATOM 1402 N N . VAL B 1 86 ? -8.108 3.738 19.001 1.00 25.45 85 VAL B N 1
ATOM 1403 C CA . VAL B 1 86 ? -6.770 3.293 19.395 1.00 33.27 85 VAL B CA 1
ATOM 1404 C C . VAL B 1 86 ? -6.388 2.109 18.518 1.00 31.57 85 VAL B C 1
ATOM 1405 O O . VAL B 1 86 ? -7.187 1.180 18.382 1.00 35.46 85 VAL B O 1
ATOM 1409 N N . PRO B 1 87 ? -5.205 2.101 17.901 1.00 30.70 86 PRO B N 1
ATOM 1410 C CA . PRO B 1 87 ? -4.828 0.962 17.049 1.00 29.85 86 PRO B CA 1
ATOM 1411 C C . PRO B 1 87 ? -4.632 -0.287 17.874 1.00 31.83 86 PRO B C 1
ATOM 1412 O O . PRO B 1 87 ? -4.070 -0.238 18.968 1.00 32.32 86 PRO B O 1
ATOM 1416 N N . LYS B 1 88 ? -5.028 -1.431 17.317 1.00 32.03 87 LYS B N 1
ATOM 1417 C CA . LYS B 1 88 ? -4.824 -2.666 18.063 1.00 33.74 87 LYS B CA 1
ATOM 1418 C C . LYS B 1 88 ? -3.343 -2.912 18.304 1.00 32.77 87 LYS B C 1
ATOM 1419 O O . LYS B 1 88 ? -2.977 -3.638 19.239 1.00 33.06 87 LYS B O 1
ATOM 1425 N N . SER B 1 89 ? -2.487 -2.226 17.553 1.00 29.24 88 SER B N 1
ATOM 1426 C CA . SER B 1 89 ? -1.056 -2.319 17.765 1.00 30.56 88 SER B CA 1
ATOM 1427 C C . SER B 1 89 ? -0.618 -1.702 19.078 1.00 36.08 88 SER B C 1
ATOM 1428 O O . SER B 1 89 ? 0.514 -1.945 19.507 1.00 37.72 88 SER B O 1
ATOM 1431 N N . ASP B 1 90 ? -1.465 -0.930 19.726 1.00 36.12 89 ASP B N 1
ATOM 1432 C CA . ASP B 1 90 ? -1.074 -0.348 20.998 1.00 37.91 89 ASP B CA 1
ATOM 1433 C C . ASP B 1 90 ? -0.994 -1.444 22.057 1.00 36.68 89 ASP B C 1
ATOM 1434 O O . ASP B 1 90 ? -1.906 -2.277 22.145 1.00 36.52 89 ASP B O 1
ATOM 1439 N N . PRO B 1 91 ? 0.087 -1.503 22.847 1.00 32.33 90 PRO B N 1
ATOM 1440 C CA . PRO B 1 91 ? 0.255 -2.607 23.802 1.00 37.35 90 PRO B CA 1
ATOM 1441 C C . PRO B 1 91 ? -0.661 -2.546 25.023 1.00 42.76 90 PRO B C 1
ATOM 1442 O O . PRO B 1 91 ? -0.630 -3.488 25.827 1.00 37.70 90 PRO B O 1
ATOM 1446 N N . ASN B 1 92 ? -1.404 -1.458 25.247 1.00 39.42 91 ASN B N 1
ATOM 1447 C CA . ASN B 1 92 ? -2.206 -1.326 26.460 1.00 31.76 91 ASN B CA 1
ATOM 1448 C C . ASN B 1 92 ? -3.707 -1.405 26.213 1.00 29.89 91 ASN B C 1
ATOM 1449 O O . ASN B 1 92 ? -4.468 -1.553 27.175 1.00 33.75 91 ASN B O 1
ATOM 1454 N N . VAL B 1 93 ? -4.153 -1.333 24.958 1.00 30.20 92 VAL B N 1
ATOM 1455 C CA . VAL B 1 93 ? -5.582 -1.219 24.683 1.00 29.76 92 VAL B CA 1
ATOM 1456 C C . VAL B 1 93 ? -6.342 -2.459 25.153 1.00 30.87 92 VAL B C 1
ATOM 1457 O O . VAL B 1 93 ? -7.442 -2.349 25.705 1.00 35.45 92 VAL B O 1
ATOM 1461 N N . GLU B 1 94 ? -5.781 -3.654 24.950 1.00 31.81 93 GLU B N 1
ATOM 1462 C CA . GLU B 1 94 ? -6.506 -4.863 25.338 1.00 32.61 93 GLU B CA 1
ATOM 1463 C C . GLU B 1 94 ? -6.791 -4.879 26.833 1.00 28.71 93 GLU B C 1
ATOM 1464 O O . GLU B 1 94 ? -7.897 -5.239 27.254 1.00 27.86 93 GLU B O 1
ATOM 1470 N N . LEU B 1 95 ? -5.806 -4.479 27.650 1.00 28.54 94 LEU B N 1
ATOM 1471 C CA . LEU B 1 95 ? -6.023 -4.334 29.092 1.00 31.25 94 LEU B CA 1
ATOM 1472 C C . LEU B 1 95 ? -7.182 -3.396 29.368 1.00 29.37 94 LEU B C 1
ATOM 1473 O O . LEU B 1 95 ? -8.043 -3.670 30.211 1.00 27.60 94 LEU B O 1
ATOM 1478 N N . LEU B 1 96 ? -7.190 -2.260 28.679 1.00 30.13 95 LEU B N 1
ATOM 1479 C CA . LEU B 1 96 ? -8.252 -1.287 28.850 1.00 29.13 95 LEU B CA 1
ATOM 1480 C C . LEU B 1 96 ? -9.605 -1.929 28.607 1.00 29.41 95 LEU B C 1
ATOM 1481 O O . LEU B 1 96 ? -10.505 -1.847 29.446 1.00 38.14 95 LEU B O 1
ATOM 1486 N N . VAL B 1 97 ? -9.770 -2.546 27.441 1.00 27.86 96 VAL B N 1
ATOM 1487 C CA . VAL B 1 97 ? -11.046 -3.143 27.050 1.00 32.57 96 VAL B CA 1
ATOM 1488 C C . VAL B 1 97 ? -11.508 -4.198 28.060 1.00 30.78 96 VAL B C 1
ATOM 1489 O O . VAL B 1 97 ? -12.710 -4.340 28.323 1.00 32.59 96 VAL B O 1
ATOM 1493 N N . SER B 1 98 ? -10.577 -4.984 28.609 1.00 26.91 97 SER B N 1
ATOM 1494 C CA . SER B 1 98 ? -10.959 -6.030 29.555 1.00 27.23 97 SER B CA 1
ATOM 1495 C C . SER B 1 98 ? -11.527 -5.476 30.861 1.00 27.99 97 SER B C 1
ATOM 1496 O O . SER B 1 98 ? -12.247 -6.188 31.566 1.00 29.16 97 SER B O 1
ATOM 1499 N N . GLN B 1 99 ? -11.235 -4.228 31.197 1.00 26.57 98 GLN B N 1
ATOM 1500 C CA . GLN B 1 99 ? -11.761 -3.647 32.420 1.00 28.85 98 GLN B CA 1
ATOM 1501 C C . GLN B 1 99 ? -13.175 -3.120 32.226 1.00 34.19 98 GLN B C 1
ATOM 1502 O O . GLN B 1 99 ? -13.856 -2.791 33.213 1.00 30.21 98 GLN B O 1
ATOM 1508 N N . VAL B 1 100 ? -13.605 -2.990 30.970 1.00 32.18 99 VAL B N 1
ATOM 1509 C CA . VAL B 1 100 ? -14.941 -2.499 30.651 1.00 32.27 99 VAL B CA 1
ATOM 1510 C C . VAL B 1 100 ? -15.949 -3.579 31.023 1.00 33.27 99 VAL B C 1
ATOM 1511 O O . VAL B 1 100 ? -15.872 -4.711 30.527 1.00 32.80 99 VAL B O 1
ATOM 1515 N N . ASP B 1 101 ? -16.923 -3.221 31.865 1.00 29.89 100 ASP B N 1
ATOM 1516 C CA . ASP B 1 101 ? -17.996 -4.123 32.307 1.00 31.56 100 ASP B CA 1
ATOM 1517 C C . ASP B 1 101 ? -17.486 -5.332 33.113 1.00 32.25 100 ASP B C 1
ATOM 1518 O O . ASP B 1 101 ? -18.158 -6.378 33.179 1.00 39.39 100 ASP B O 1
ATOM 1523 N N . ALA B 1 102 ? -16.317 -5.223 33.748 1.00 29.60 101 ALA B N 1
ATOM 1524 C CA . ALA B 1 102 ? -15.726 -6.403 34.375 1.00 32.75 101 ALA B CA 1
ATOM 1525 C C . ALA B 1 102 ? -16.570 -6.936 35.522 1.00 37.74 101 ALA B C 1
ATOM 1526 O O . ALA B 1 102 ? -16.550 -8.143 35.790 1.00 38.59 101 ALA B O 1
ATOM 1528 N N . PHE B 1 103 ? -17.376 -6.079 36.141 1.00 38.01 102 PHE B N 1
ATOM 1529 C CA . PHE B 1 103 ? -18.038 -6.424 37.394 1.00 37.12 102 PHE B CA 1
ATOM 1530 C C . PHE B 1 103 ? -19.037 -7.568 37.230 1.00 44.07 102 PHE B C 1
ATOM 1531 O O . PHE B 1 103 ? -19.810 -7.604 36.267 1.00 46.07 102 PHE B O 1
ATOM 1539 N N . LYS B 1 104 ? -18.969 -8.532 38.161 1.00 56.29 103 LYS B N 1
ATOM 1540 C CA . LYS B 1 104 ? -19.767 -9.778 38.143 1.00 67.11 103 LYS B CA 1
ATOM 1541 C C . LYS B 1 104 ? -20.009 -10.355 39.552 1.00 50.80 103 LYS B C 1
ATOM 1542 O O . LYS B 1 104 ? -20.764 -11.324 39.718 1.00 47.83 103 LYS B O 1
ATOM 1548 N N . ASP C 1 3 ? 29.646 5.526 58.267 1.00 64.38 2 ASP C N 1
ATOM 1549 C CA . ASP C 1 3 ? 28.414 4.870 58.767 1.00 55.68 2 ASP C CA 1
ATOM 1550 C C . ASP C 1 3 ? 28.709 4.283 60.153 1.00 48.84 2 ASP C C 1
ATOM 1551 O O . ASP C 1 3 ? 28.502 5.014 61.142 1.00 49.96 2 ASP C O 1
ATOM 1556 N N . LYS C 1 5 ? 28.848 7.018 62.084 1.00 47.32 4 LYS C N 1
ATOM 1557 C CA . LYS C 1 5 ? 29.715 8.125 61.620 1.00 56.52 4 LYS C CA 1
ATOM 1558 C C . LYS C 1 5 ? 28.895 9.010 60.688 1.00 57.55 4 LYS C C 1
ATOM 1559 O O . LYS C 1 5 ? 28.747 10.206 60.980 1.00 57.87 4 LYS C O 1
ATOM 1565 N N . ASP C 1 6 ? 28.385 8.423 59.613 1.00 54.73 5 ASP C N 1
ATOM 1566 C CA . ASP C 1 6 ? 27.546 9.182 58.659 1.00 47.18 5 ASP C CA 1
ATOM 1567 C C . ASP C 1 6 ? 26.097 8.806 58.939 1.00 50.16 5 ASP C C 1
ATOM 1568 O O . ASP C 1 6 ? 25.208 9.476 58.398 1.00 56.40 5 ASP C O 1
ATOM 1573 N N . ILE C 1 7 ? 25.876 7.772 59.747 1.00 50.23 6 ILE C N 1
ATOM 1574 C CA . ILE C 1 7 ? 24.492 7.418 60.176 1.00 49.76 6 ILE C CA 1
ATOM 1575 C C . ILE C 1 7 ? 24.221 8.183 61.474 1.00 46.26 6 ILE C C 1
ATOM 1576 O O . ILE C 1 7 ? 24.953 7.948 62.445 1.00 46.34 6 ILE C O 1
ATOM 1581 N N . PRO C 1 8 ? 23.199 9.058 61.566 1.00 42.10 7 PRO C N 1
ATOM 1582 C CA . PRO C 1 8 ? 23.030 9.853 62.783 1.00 45.07 7 PRO C CA 1
ATOM 1583 C C . PRO C 1 8 ? 22.612 8.983 63.953 1.00 39.26 7 PRO C C 1
ATOM 1584 O O . PRO C 1 8 ? 21.925 7.976 63.792 1.00 34.65 7 PRO C O 1
ATOM 1588 N N . GLU C 1 9 ? 23.038 9.397 65.148 1.00 43.61 8 GLU C N 1
ATOM 1589 C CA . GLU C 1 9 ? 22.867 8.563 66.333 1.00 45.04 8 GLU C CA 1
ATOM 1590 C C . GLU C 1 9 ? 21.436 8.075 66.474 1.00 40.19 8 GLU C C 1
ATOM 1591 O O . GLU C 1 9 ? 21.186 6.898 66.757 1.00 35.40 8 GLU C O 1
ATOM 1597 N N . TRP C 1 10 ? 20.483 8.932 66.182 1.00 36.47 9 TRP C N 1
ATOM 1598 C CA . TRP C 1 10 ? 19.133 8.533 66.526 1.00 35.91 9 TRP C CA 1
ATOM 1599 C C . TRP C 1 10 ? 18.594 7.419 65.670 1.00 37.56 9 TRP C C 1
ATOM 1600 O O . TRP C 1 10 ? 17.483 6.944 65.923 1.00 31.82 9 TRP C O 1
ATOM 1611 N N . ARG C 1 11 ? 19.331 6.881 64.728 1.00 43.02 10 ARG C N 1
ATOM 1612 C CA . ARG C 1 11 ? 18.710 5.788 64.003 1.00 46.02 10 ARG C CA 1
ATOM 1613 C C . ARG C 1 11 ? 19.718 4.701 63.650 1.00 42.19 10 ARG C C 1
ATOM 1614 O O . ARG C 1 11 ? 19.580 4.061 62.604 1.00 38.72 10 ARG C O 1
ATOM 1622 N N . ARG C 1 12 ? 20.772 4.550 64.450 1.00 38.48 11 ARG C N 1
ATOM 1623 C CA . ARG C 1 12 ? 21.660 3.417 64.339 1.00 40.99 11 ARG C CA 1
ATOM 1624 C C . ARG C 1 12 ? 20.916 2.215 64.891 1.00 40.06 11 ARG C C 1
ATOM 1625 O O . ARG C 1 12 ? 19.882 2.364 65.552 1.00 40.13 11 ARG C O 1
ATOM 1633 N N . ILE C 1 13 ? 21.374 1.022 64.528 1.00 36.17 12 ILE C N 1
ATOM 1634 C CA . ILE C 1 13 ? 20.801 -0.204 65.076 1.00 42.77 12 ILE C CA 1
ATOM 1635 C C . ILE C 1 13 ? 21.943 -1.054 65.613 1.00 45.58 12 ILE C C 1
ATOM 1636 O O . ILE C 1 13 ? 22.783 -1.531 64.830 1.00 42.73 12 ILE C O 1
ATOM 1641 N N . PRO C 1 14 ? 22.023 -1.257 66.931 1.00 45.44 13 PRO C N 1
ATOM 1642 C CA . PRO C 1 14 ? 23.147 -2.004 67.505 1.00 47.56 13 PRO C CA 1
ATOM 1643 C C . PRO C 1 14 ? 22.940 -3.488 67.252 1.00 47.41 13 PRO C C 1
ATOM 1644 O O . PRO C 1 14 ? 21.910 -4.055 67.621 1.00 45.58 13 PRO C O 1
ATOM 1648 N N . LYS C 1 15 ? 23.846 -4.027 66.447 1.00 46.46 14 LYS C N 1
ATOM 1649 C CA . LYS C 1 15 ? 23.759 -5.439 66.039 1.00 51.82 14 LYS C CA 1
ATOM 1650 C C . LYS C 1 15 ? 25.108 -5.774 65.425 1.00 51.72 14 LYS C C 1
ATOM 1651 O O . LYS C 1 15 ? 25.497 -5.102 64.461 1.00 50.76 14 LYS C O 1
ATOM 1657 N N . GLY C 1 16 ? 25.817 -6.734 66.000 1.00 55.13 15 GLY C N 1
ATOM 1658 C CA . GLY C 1 16 ? 27.066 -7.175 65.369 1.00 55.25 15 GLY C CA 1
ATOM 1659 C C . GLY C 1 16 ? 28.273 -6.454 65.895 1.00 59.91 15 GLY C C 1
ATOM 1660 O O . GLY C 1 16 ? 28.288 -6.128 67.086 1.00 58.61 15 GLY C O 1
ATOM 1661 N N . GLU C 1 17 ? 29.253 -6.228 65.027 1.00 67.03 16 GLU C N 1
ATOM 1662 C CA . GLU C 1 17 ? 30.531 -5.604 65.441 1.00 70.00 16 GLU C CA 1
ATOM 1663 C C . GLU C 1 17 ? 30.269 -4.259 66.111 1.00 65.09 16 GLU C C 1
ATOM 1664 O O . GLU C 1 17 ? 30.904 -3.973 67.141 1.00 69.46 16 GLU C O 1
ATOM 1670 N N . ASN C 1 18 ? 29.408 -3.467 65.472 1.00 59.87 17 ASN C N 1
ATOM 1671 C CA . ASN C 1 18 ? 29.074 -2.109 65.995 1.00 58.59 17 ASN C CA 1
ATOM 1672 C C . ASN C 1 18 ? 27.752 -2.286 66.725 1.00 57.19 17 ASN C C 1
ATOM 1673 O O . ASN C 1 18 ? 26.701 -2.264 66.070 1.00 50.89 17 ASN C O 1
ATOM 1678 N N . SER C 1 19 ? 27.823 -2.460 68.043 1.00 50.65 18 SER C N 1
ATOM 1679 C CA . SER C 1 19 ? 26.604 -2.698 68.850 1.00 48.12 18 SER C CA 1
ATOM 1680 C C . SER C 1 19 ? 26.377 -1.473 69.709 1.00 50.44 18 SER C C 1
ATOM 1681 O O . SER C 1 19 ? 26.821 -0.397 69.308 1.00 51.93 18 SER C O 1
ATOM 1684 N N . VAL C 1 20 ? 25.744 -1.640 70.863 1.00 46.83 19 VAL C N 1
ATOM 1685 C CA . VAL C 1 20 ? 25.365 -0.472 71.707 1.00 42.10 19 VAL C CA 1
ATOM 1686 C C . VAL C 1 20 ? 26.557 0.467 71.932 1.00 43.96 19 VAL C C 1
ATOM 1687 O O . VAL C 1 20 ? 26.417 1.656 71.636 1.00 48.00 19 VAL C O 1
ATOM 1691 N N . ALA C 1 21 ? 27.687 -0.034 72.404 1.00 40.80 20 ALA C N 1
ATOM 1692 C CA . ALA C 1 21 ? 28.794 0.889 72.740 1.00 40.84 20 ALA C CA 1
ATOM 1693 C C . ALA C 1 21 ? 29.312 1.597 71.493 1.00 44.17 20 ALA C C 1
ATOM 1694 O O . ALA C 1 21 ? 29.728 2.754 71.577 1.00 43.11 20 ALA C O 1
ATOM 1696 N N . ALA C 1 22 ? 29.312 0.902 70.369 1.00 47.06 21 ALA C N 1
ATOM 1697 C CA . ALA C 1 22 ? 29.845 1.487 69.127 1.00 42.51 21 ALA C CA 1
ATOM 1698 C C . ALA C 1 22 ? 28.796 2.389 68.492 1.00 45.61 21 ALA C C 1
ATOM 1699 O O . ALA C 1 22 ? 29.168 3.337 67.795 1.00 49.33 21 ALA C O 1
ATOM 1701 N N . CYS C 1 23 ? 27.525 2.099 68.743 1.00 44.86 22 CYS C N 1
ATOM 1702 C CA . CYS C 1 23 ? 26.433 2.892 68.136 1.00 44.84 22 CYS C CA 1
ATOM 1703 C C . CYS C 1 23 ? 26.094 4.078 69.056 1.00 44.52 22 CYS C C 1
ATOM 1704 O O . CYS C 1 23 ? 26.006 5.200 68.544 1.00 43.75 22 CYS C O 1
ATOM 1707 N N . PHE C 1 24 ? 25.967 3.853 70.364 1.00 37.31 23 PHE C N 1
ATOM 1708 C CA . PHE C 1 24 ? 25.490 4.933 71.269 1.00 45.83 23 PHE C CA 1
ATOM 1709 C C . PHE C 1 24 ? 26.483 5.273 72.371 1.00 46.92 23 PHE C C 1
ATOM 1710 O O . PHE C 1 24 ? 26.256 6.234 73.112 1.00 38.65 23 PHE C O 1
ATOM 1718 N N . GLY C 1 25 ? 27.548 4.500 72.506 1.00 47.60 24 GLY C N 1
ATOM 1719 C CA . GLY C 1 25 ? 28.573 4.861 73.496 1.00 43.63 24 GLY C CA 1
ATOM 1720 C C . GLY C 1 25 ? 28.468 4.085 74.786 1.00 40.04 24 GLY C C 1
ATOM 1721 O O . GLY C 1 25 ? 27.580 3.234 74.917 1.00 39.60 24 GLY C O 1
ATOM 1722 N N . PRO C 1 26 ? 29.346 4.372 75.758 1.00 44.27 25 PRO C N 1
ATOM 1723 C CA . PRO C 1 26 ? 29.294 3.696 77.040 1.00 41.01 25 PRO C CA 1
ATOM 1724 C C . PRO C 1 26 ? 28.089 4.064 77.876 1.00 32.66 25 PRO C C 1
ATOM 1725 O O . PRO C 1 26 ? 27.523 5.148 77.706 1.00 43.74 25 PRO C O 1
ATOM 1729 N N . ARG C 1 27 ? 27.714 3.178 78.787 1.00 33.58 26 ARG C N 1
ATOM 1730 C CA . ARG C 1 27 ? 26.523 3.399 79.636 1.00 36.23 26 ARG C CA 1
ATOM 1731 C C . ARG C 1 27 ? 26.851 4.382 80.757 1.00 41.07 26 ARG C C 1
ATOM 1732 O O . ARG C 1 27 ? 28.001 4.391 81.224 1.00 37.30 26 ARG C O 1
ATOM 1740 N N . GLY C 1 28 ? 25.858 5.166 81.170 1.00 42.86 27 GLY C N 1
ATOM 1741 C CA . GLY C 1 28 ? 26.083 6.169 82.216 1.00 35.16 27 GLY C CA 1
ATOM 1742 C C . GLY C 1 28 ? 24.797 6.737 82.743 1.00 32.10 27 GLY C C 1
ATOM 1743 O O . GLY C 1 28 ? 23.741 6.208 82.409 1.00 36.10 27 GLY C O 1
ATOM 1744 N N . GLY C 1 29 ? 24.893 7.783 83.547 1.00 24.75 28 GLY C N 1
ATOM 1745 C CA . GLY C 1 29 ? 23.702 8.381 84.156 1.00 24.39 28 GLY C CA 1
ATOM 1746 C C . GLY C 1 29 ? 22.602 8.622 83.157 1.00 34.04 28 GLY C C 1
ATOM 1747 O O . GLY C 1 29 ? 21.439 8.413 83.524 1.00 32.22 28 GLY C O 1
ATOM 1748 N N . PHE C 1 30 ? 22.945 9.091 81.958 1.00 43.13 29 PHE C N 1
ATOM 1749 C CA . PHE C 1 30 ? 21.906 9.422 80.946 1.00 35.49 29 PHE C CA 1
ATOM 1750 C C . PHE C 1 30 ? 21.632 8.193 80.135 1.00 32.66 29 PHE C C 1
ATOM 1751 O O . PHE C 1 30 ? 20.510 7.722 80.161 1.00 37.38 29 PHE C O 1
ATOM 1759 N N . LYS C 1 31 ? 22.640 7.682 79.444 1.00 36.07 30 LYS C N 1
ATOM 1760 C CA . LYS C 1 31 ? 22.483 6.401 78.716 1.00 37.34 30 LYS C CA 1
ATOM 1761 C C . LYS C 1 31 ? 22.550 5.306 79.776 1.00 39.72 30 LYS C C 1
ATOM 1762 O O . LYS C 1 31 ? 23.590 4.655 79.875 1.00 41.93 30 LYS C O 1
ATOM 1768 N N . ASN C 1 32 ? 21.458 5.091 80.496 1.00 36.97 31 ASN C N 1
ATOM 1769 C CA . ASN C 1 32 ? 21.474 4.196 81.673 1.00 37.61 31 ASN C CA 1
ATOM 1770 C C . ASN C 1 32 ? 20.902 2.805 81.424 1.00 43.16 31 ASN C C 1
ATOM 1771 O O . ASN C 1 32 ? 20.914 2.010 82.362 1.00 50.05 31 ASN C O 1
ATOM 1776 N N . PHE C 1 33 ? 20.423 2.516 80.226 1.00 45.85 32 PHE C N 1
ATOM 1777 C CA . PHE C 1 33 ? 19.735 1.220 80.020 1.00 46.55 32 PHE C CA 1
ATOM 1778 C C . PHE C 1 33 ? 20.676 0.192 79.458 1.00 44.55 32 PHE C C 1
ATOM 1779 O O . PHE C 1 33 ? 21.425 0.490 78.517 1.00 38.42 32 PHE C O 1
ATOM 1787 N N . GLY C 1 34 ? 20.655 -1.002 80.041 1.00 44.80 33 GLY C N 1
ATOM 1788 C CA . GLY C 1 34 ? 21.434 -2.086 79.431 1.00 48.44 33 GLY C CA 1
ATOM 1789 C C . GLY C 1 34 ? 22.359 -2.844 80.347 1.00 53.11 33 GLY C C 1
ATOM 1790 O O . GLY C 1 34 ? 23.114 -2.202 81.092 1.00 55.15 33 GLY C O 1
ATOM 1791 N N . ASP C 1 35 ? 22.305 -4.170 80.283 1.00 54.16 34 ASP C N 1
ATOM 1792 C CA . ASP C 1 35 ? 23.296 -4.998 81.009 1.00 50.05 34 ASP C CA 1
ATOM 1793 C C . ASP C 1 35 ? 24.376 -5.359 79.992 1.00 52.22 34 ASP C C 1
ATOM 1794 O O . ASP C 1 35 ? 24.214 -5.030 78.812 1.00 50.58 34 ASP C O 1
ATOM 1799 N N . ALA C 1 36 ? 25.405 -6.062 80.433 1.00 52.14 35 ALA C N 1
ATOM 1800 C CA . ALA C 1 36 ? 26.503 -6.450 79.530 1.00 49.06 35 ALA C CA 1
ATOM 1801 C C . ALA C 1 36 ? 25.949 -7.212 78.338 1.00 48.39 35 ALA C C 1
ATOM 1802 O O . ALA C 1 36 ? 26.449 -7.001 77.232 1.00 57.30 35 ALA C O 1
ATOM 1804 N N . GLU C 1 37 ? 24.959 -8.068 78.565 1.00 49.02 36 GLU C N 1
ATOM 1805 C CA . GLU C 1 37 ? 24.442 -8.914 77.463 1.00 51.82 36 GLU C CA 1
ATOM 1806 C C . GLU C 1 37 ? 23.776 -8.010 76.434 1.00 55.41 36 GLU C C 1
ATOM 1807 O O . GLU C 1 37 ? 24.030 -8.205 75.244 1.00 54.57 36 GLU C O 1
ATOM 1813 N N . PHE C 1 38 ? 22.999 -7.035 76.896 1.00 58.31 37 PHE C N 1
ATOM 1814 C CA . PHE C 1 38 ? 22.256 -6.137 75.970 1.00 56.73 37 PHE C CA 1
ATOM 1815 C C . PHE C 1 38 ? 23.227 -5.175 75.301 1.00 50.99 37 PHE C C 1
ATOM 1816 O O . PHE C 1 38 ? 23.004 -4.830 74.138 1.00 49.25 37 PHE C O 1
ATOM 1824 N N . VAL C 1 39 ? 24.285 -4.784 76.005 1.00 51.00 38 VAL C N 1
ATOM 1825 C CA . VAL C 1 39 ? 25.318 -3.875 75.431 1.00 47.82 38 VAL C CA 1
ATOM 1826 C C . VAL C 1 39 ? 26.056 -4.595 74.301 1.00 52.97 38 VAL C C 1
ATOM 1827 O O . VAL C 1 39 ? 26.338 -3.954 73.281 1.00 60.89 38 VAL C O 1
ATOM 1831 N N . GLU C 1 40 ? 26.337 -5.881 74.464 1.00 50.84 39 GLU C N 1
ATOM 1832 C CA . GLU C 1 40 ? 27.161 -6.568 73.441 1.00 59.36 39 GLU C CA 1
ATOM 1833 C C . GLU C 1 40 ? 26.338 -7.557 72.615 1.00 59.52 39 GLU C C 1
ATOM 1834 O O . GLU C 1 40 ? 26.923 -8.545 72.149 1.00 64.96 39 GLU C O 1
ATOM 1840 N N . LYS C 1 41 ? 25.047 -7.314 72.448 1.00 54.32 40 LYS C N 1
ATOM 1841 C CA . LYS C 1 41 ? 24.239 -8.166 71.545 1.00 49.33 40 LYS C CA 1
ATOM 1842 C C . LYS C 1 41 ? 23.228 -7.228 70.906 1.00 49.11 40 LYS C C 1
ATOM 1843 O O . LYS C 1 41 ? 22.704 -7.555 69.829 1.00 46.04 40 LYS C O 1
ATOM 1849 N N . GLY C 1 42 ? 22.987 -6.098 71.566 1.00 45.28 41 GLY C N 1
ATOM 1850 C CA . GLY C 1 42 ? 22.123 -5.116 70.946 1.00 42.94 41 GLY C CA 1
ATOM 1851 C C . GLY C 1 42 ? 20.767 -5.699 70.669 1.00 41.38 41 GLY C C 1
ATOM 1852 O O . GLY C 1 42 ? 20.140 -6.311 71.532 1.00 42.83 41 GLY C O 1
ATOM 1853 N N . VAL C 1 43 ? 20.326 -5.531 69.423 1.00 51.64 42 VAL C N 1
ATOM 1854 C CA . VAL C 1 43 ? 19.017 -5.993 68.998 1.00 48.18 42 VAL C CA 1
ATOM 1855 C C . VAL C 1 43 ? 18.872 -7.513 69.035 1.00 44.26 42 VAL C C 1
ATOM 1856 O O . VAL C 1 43 ? 17.748 -8.016 69.155 1.00 44.03 42 VAL C O 1
ATOM 1860 N N . ASP C 1 44 ? 19.974 -8.262 69.049 1.00 44.35 43 ASP C N 1
ATOM 1861 C CA . ASP C 1 44 ? 19.898 -9.718 69.092 1.00 48.71 43 ASP C CA 1
ATOM 1862 C C . ASP C 1 44 ? 19.881 -10.291 70.503 1.00 49.51 43 ASP C C 1
ATOM 1863 O O . ASP C 1 44 ? 19.733 -11.508 70.652 1.00 50.14 43 ASP C O 1
ATOM 1868 N N . ALA C 1 45 ? 20.020 -9.462 71.534 1.00 49.47 44 ALA C N 1
ATOM 1869 C CA . ALA C 1 45 ? 20.081 -9.972 72.898 1.00 52.09 44 ALA C CA 1
ATOM 1870 C C . ALA C 1 45 ? 18.754 -10.599 73.312 1.00 55.15 44 ALA C C 1
ATOM 1871 O O . ALA C 1 45 ? 17.676 -10.194 72.859 1.00 53.97 44 ALA C O 1
ATOM 1873 N N . SER C 1 46 ? 18.852 -11.622 74.163 1.00 56.53 45 SER C N 1
ATOM 1874 C CA . SER C 1 46 ? 17.675 -12.285 74.712 1.00 52.78 45 SER C CA 1
ATOM 1875 C C . SER C 1 46 ? 16.902 -11.351 75.637 1.00 45.41 45 SER C C 1
ATOM 1876 O O . SER C 1 46 ? 17.422 -10.897 76.663 1.00 45.10 45 SER C O 1
ATOM 1879 N N . GLY C 1 47 ? 15.636 -11.128 75.297 1.00 42.87 46 GLY C N 1
ATOM 1880 C CA . GLY C 1 47 ? 14.752 -10.238 76.010 1.00 45.68 46 GLY C CA 1
ATOM 1881 C C . GLY C 1 47 ? 14.461 -8.942 75.285 1.00 50.64 46 GLY C C 1
ATOM 1882 O O . GLY C 1 47 ? 13.502 -8.253 75.655 1.00 46.23 46 GLY C O 1
ATOM 1883 N N . TYR C 1 48 ? 15.236 -8.599 74.251 1.00 52.27 47 TYR C N 1
ATOM 1884 C CA . TYR C 1 48 ? 15.071 -7.303 73.594 1.00 48.58 47 TYR C CA 1
ATOM 1885 C C . TYR C 1 48 ? 13.680 -7.138 72.984 1.00 50.76 47 TYR C C 1
ATOM 1886 O O . TYR C 1 48 ? 13.009 -6.121 73.209 1.00 52.75 47 TYR C O 1
ATOM 1895 N N . ALA C 1 49 ? 13.236 -8.116 72.190 1.00 44.52 48 ALA C N 1
ATOM 1896 C CA . ALA C 1 49 ? 11.970 -7.959 71.482 1.00 39.19 48 ALA C CA 1
ATOM 1897 C C . ALA C 1 49 ? 10.824 -7.774 72.451 1.00 45.63 48 ALA C C 1
ATOM 1898 O O . ALA C 1 49 ? 9.841 -7.098 72.131 1.00 45.42 48 ALA C O 1
ATOM 1900 N N . GLN C 1 50 ? 10.926 -8.382 73.634 1.00 45.52 49 GLN C N 1
ATOM 1901 C CA . GLN C 1 50 ? 9.895 -8.193 74.642 1.00 43.28 49 GLN C CA 1
ATOM 1902 C C . GLN C 1 50 ? 9.975 -6.787 75.205 1.00 44.57 49 GLN C C 1
ATOM 1903 O O . GLN C 1 50 ? 8.962 -6.081 75.304 1.00 44.21 49 GLN C O 1
ATOM 1909 N N . ILE C 1 51 ? 11.196 -6.360 75.539 1.00 42.30 50 ILE C N 1
ATOM 1910 C CA . ILE C 1 51 ? 11.444 -5.018 76.049 1.00 34.50 50 ILE C CA 1
ATOM 1911 C C . ILE C 1 51 ? 10.955 -3.972 75.061 1.00 37.08 50 ILE C C 1
ATOM 1912 O O . ILE C 1 51 ? 10.290 -3.004 75.440 1.00 37.77 50 ILE C O 1
ATOM 1917 N N . ALA C 1 52 ? 11.292 -4.144 73.779 1.00 39.46 51 ALA C N 1
ATOM 1918 C CA . ALA C 1 52 ? 10.926 -3.173 72.749 1.00 39.79 51 ALA C CA 1
ATOM 1919 C C . ALA C 1 52 ? 9.417 -2.987 72.612 1.00 39.40 51 ALA C C 1
ATOM 1920 O O . ALA C 1 52 ? 8.978 -1.955 72.087 1.00 37.39 51 ALA C O 1
ATOM 1922 N N . SER C 1 53 ? 8.612 -3.957 73.059 1.00 40.73 52 SER C N 1
ATOM 1923 C CA . SER C 1 53 ? 7.159 -3.795 73.034 1.00 43.44 52 SER C CA 1
ATOM 1924 C C . SER C 1 53 ? 6.674 -2.787 74.070 1.00 44.59 52 SER C C 1
ATOM 1925 O O . SER C 1 53 ? 5.506 -2.370 74.022 1.00 44.61 52 SER C O 1
ATOM 1928 N N . LEU C 1 54 ? 7.544 -2.392 74.996 1.00 41.57 53 LEU C N 1
ATOM 1929 C CA . LEU C 1 54 ? 7.245 -1.403 76.022 1.00 43.62 53 LEU C CA 1
ATOM 1930 C C . LEU C 1 54 ? 7.980 -0.096 75.717 1.00 40.85 53 LEU C C 1
ATOM 1931 O O . LEU C 1 54 ? 8.513 0.574 76.600 1.00 36.23 53 LEU C O 1
ATOM 1936 N N . ALA C 1 55 ? 8.046 0.255 74.435 1.00 39.04 54 ALA C N 1
ATOM 1937 C CA . ALA C 1 55 ? 8.680 1.467 73.998 1.00 38.98 54 ALA C CA 1
ATOM 1938 C C . ALA C 1 55 ? 7.828 2.051 72.883 1.00 42.26 54 ALA C C 1
ATOM 1939 O O . ALA C 1 55 ? 7.262 1.296 72.073 1.00 42.37 54 ALA C O 1
ATOM 1941 N N . PRO C 1 56 ? 7.688 3.376 72.832 1.00 41.59 55 PRO C N 1
ATOM 1942 C CA . PRO C 1 56 ? 6.712 3.978 71.917 1.00 40.65 55 PRO C CA 1
ATOM 1943 C C . PRO C 1 56 ? 7.177 3.934 70.463 1.00 39.97 55 PRO C C 1
ATOM 1944 O O . PRO C 1 56 ? 8.373 3.944 70.150 1.00 37.36 55 PRO C O 1
ATOM 1948 N N . ASN C 1 57 ? 6.209 3.822 69.562 1.00 41.31 56 ASN C N 1
ATOM 1949 C CA . ASN C 1 57 ? 6.541 3.996 68.164 1.00 37.72 56 ASN C CA 1
ATOM 1950 C C . ASN C 1 57 ? 6.724 5.487 67.889 1.00 37.75 56 ASN C C 1
ATOM 1951 O O . ASN C 1 57 ? 6.529 6.329 68.767 1.00 34.24 56 ASN C O 1
ATOM 1956 N N . VAL C 1 58 ? 7.131 5.814 66.660 1.00 37.59 57 VAL C N 1
ATOM 1957 C CA . VAL C 1 58 ? 7.455 7.196 66.307 1.00 36.24 57 VAL C CA 1
ATOM 1958 C C . VAL C 1 58 ? 6.220 8.100 66.372 1.00 39.22 57 VAL C C 1
ATOM 1959 O O . VAL C 1 58 ? 6.287 9.238 66.863 1.00 38.12 57 VAL C O 1
ATOM 1963 N N . ALA C 1 59 ? 5.076 7.625 65.877 1.00 37.02 58 ALA C N 1
ATOM 1964 C CA . ALA C 1 59 ? 3.874 8.447 65.950 1.00 37.47 58 ALA C CA 1
ATOM 1965 C C . ALA C 1 59 ? 3.514 8.745 67.397 1.00 38.11 58 ALA C C 1
ATOM 1966 O O . ALA C 1 59 ? 3.101 9.862 67.723 1.00 32.73 58 ALA C O 1
ATOM 1968 N N . ALA C 1 60 ? 3.680 7.756 68.283 1.00 37.73 59 ALA C N 1
ATOM 1969 C CA . ALA C 1 60 ? 3.404 7.959 69.700 1.00 38.48 59 ALA C CA 1
ATOM 1970 C C . ALA C 1 60 ? 4.413 8.906 70.343 1.00 35.29 59 ALA C C 1
ATOM 1971 O O . ALA C 1 60 ? 4.049 9.709 71.212 1.00 34.65 59 ALA C O 1
ATOM 1973 N N . LEU C 1 61 ? 5.682 8.838 69.933 1.00 32.99 60 LEU C N 1
ATOM 1974 C CA . LEU C 1 61 ? 6.665 9.783 70.458 1.00 31.29 60 LEU C CA 1
ATOM 1975 C C . LEU C 1 61 ? 6.296 11.203 70.058 1.00 36.13 60 LEU C C 1
ATOM 1976 O O . LEU C 1 61 ? 6.373 12.131 70.875 1.00 33.65 60 LEU C O 1
ATOM 1981 N N . LEU C 1 62 ? 5.822 11.375 68.818 1.00 39.77 61 LEU C N 1
ATOM 1982 C CA . LEU C 1 62 ? 5.574 12.710 68.286 1.00 36.90 61 LEU C CA 1
ATOM 1983 C C . LEU C 1 62 ? 4.268 13.308 68.811 1.00 36.07 61 LEU C C 1
ATOM 1984 O O . LEU C 1 62 ? 4.231 14.474 69.207 1.00 41.37 61 LEU C O 1
ATOM 1989 N N . PHE C 1 63 ? 3.180 12.547 68.795 1.00 36.82 62 PHE C N 1
ATOM 1990 C CA . PHE C 1 63 ? 1.883 13.083 69.182 1.00 32.53 62 PHE C CA 1
ATOM 1991 C C . PHE C 1 63 ? 1.475 12.735 70.601 1.00 34.30 62 PHE C C 1
ATOM 1992 O O . PHE C 1 63 ? 0.540 13.349 71.116 1.00 36.58 62 PHE C O 1
ATOM 2000 N N . GLY C 1 64 ? 2.105 11.737 71.223 1.00 34.28 63 GLY C N 1
ATOM 2001 C CA . GLY C 1 64 ? 1.703 11.257 72.529 1.00 33.42 63 GLY C CA 1
ATOM 2002 C C . GLY C 1 64 ? 2.667 11.570 73.648 1.00 32.65 63 GLY C C 1
ATOM 2003 O O . GLY C 1 64 ? 2.489 11.060 74.761 1.00 33.39 63 GLY C O 1
ATOM 2004 N N . GLY C 1 65 ? 3.719 12.338 73.383 1.00 35.53 64 GLY C N 1
ATOM 2005 C CA . GLY C 1 65 ? 4.637 12.787 74.409 1.00 28.55 64 GLY C CA 1
ATOM 2006 C C . GLY C 1 65 ? 4.971 14.242 74.174 1.00 28.20 64 GLY C C 1
ATOM 2007 O O . GLY C 1 65 ? 4.337 14.894 73.331 1.00 29.59 64 GLY C O 1
ATOM 2008 N N . ASN C 1 66 ? 5.985 14.749 74.869 1.00 27.67 65 ASN C N 1
ATOM 2009 C CA . ASN C 1 66 ? 6.378 16.146 74.741 1.00 29.85 65 ASN C CA 1
ATOM 2010 C C . ASN C 1 66 ? 7.585 16.258 73.831 1.00 27.01 65 ASN C C 1
ATOM 2011 O O . ASN C 1 66 ? 8.530 15.475 73.945 1.00 31.07 65 ASN C O 1
ATOM 2016 N N . VAL C 1 67 ? 7.561 17.254 72.949 1.00 26.50 66 VAL C N 1
ATOM 2017 C CA . VAL C 1 67 ? 8.671 17.560 72.058 1.00 29.80 66 VAL C CA 1
ATOM 2018 C C . VAL C 1 67 ? 9.125 18.979 72.368 1.00 28.72 66 VAL C C 1
ATOM 2019 O O . VAL C 1 67 ? 8.348 19.929 72.217 1.00 31.58 66 VAL C O 1
ATOM 2023 N N . ALA C 1 68 ? 10.380 19.123 72.787 1.00 26.49 67 ALA C N 1
ATOM 2024 C CA . ALA C 1 68 ? 10.961 20.410 73.139 1.00 23.56 67 ALA C CA 1
ATOM 2025 C C . ALA C 1 68 ? 12.186 20.660 72.282 1.00 29.84 67 ALA C C 1
ATOM 2026 O O . ALA C 1 68 ? 12.901 19.727 71.910 1.00 32.39 67 ALA C O 1
ATOM 2028 N N . VAL C 1 69 ? 12.419 21.925 71.968 1.00 31.70 68 VAL C N 1
ATOM 2029 C CA . VAL C 1 69 ? 13.490 22.342 71.075 1.00 24.28 68 VAL C CA 1
ATOM 2030 C C . VAL C 1 69 ? 14.254 23.477 71.722 1.00 27.94 68 VAL C C 1
ATOM 2031 O O . VAL C 1 69 ? 13.659 24.364 72.339 1.00 32.44 68 VAL C O 1
ATOM 2035 N N . ARG C 1 70 ? 15.571 23.418 71.639 1.00 28.78 69 ARG C N 1
ATOM 2036 C CA . ARG C 1 70 ? 16.443 24.531 71.995 1.00 37.86 69 ARG C CA 1
ATOM 2037 C C . ARG C 1 70 ? 17.344 24.863 70.806 1.00 36.09 69 ARG C C 1
ATOM 2038 O O . ARG C 1 70 ? 17.987 23.968 70.252 1.00 33.17 69 ARG C O 1
ATOM 2046 N N . GLU C 1 71 ? 17.364 26.138 70.394 1.00 27.82 70 GLU C N 1
ATOM 2047 C CA . GLU C 1 71 ? 18.138 26.549 69.225 1.00 30.45 70 GLU C CA 1
ATOM 2048 C C . GLU C 1 71 ? 19.601 26.812 69.558 1.00 28.34 70 GLU C C 1
ATOM 2049 O O . GLU C 1 71 ? 19.916 27.445 70.563 1.00 31.11 70 GLU C O 1
ATOM 2055 N N . LEU C 1 72 ? 20.497 26.286 68.735 1.00 32.92 71 LEU C N 1
ATOM 2056 C CA . LEU C 1 72 ? 21.905 26.633 68.821 1.00 32.21 71 LEU C CA 1
ATOM 2057 C C . LEU C 1 72 ? 22.246 27.503 67.616 1.00 35.39 71 LEU C C 1
ATOM 2058 O O . LEU C 1 72 ? 21.390 27.778 66.771 1.00 36.74 71 LEU C O 1
ATOM 2063 N N . ALA C 1 73 ? 23.512 27.918 67.518 1.00 37.98 72 ALA C N 1
ATOM 2064 C CA . ALA C 1 73 ? 23.908 28.763 66.393 1.00 32.11 72 ALA C CA 1
ATOM 2065 C C . ALA C 1 73 ? 23.737 28.011 65.076 1.00 36.38 72 ALA C C 1
ATOM 2066 O O . ALA C 1 73 ? 23.099 28.517 64.141 1.00 39.51 72 ALA C O 1
ATOM 2068 N N . ASP C 1 74 ? 24.201 26.756 65.026 1.00 28.00 73 ASP C N 1
ATOM 2069 C CA . ASP C 1 74 ? 24.254 25.984 63.793 1.00 30.16 73 ASP C CA 1
ATOM 2070 C C . ASP C 1 74 ? 23.347 24.765 63.772 1.00 33.31 73 ASP C C 1
ATOM 2071 O O . ASP C 1 74 ? 23.392 23.998 62.802 1.00 26.20 73 ASP C O 1
ATOM 2076 N N . SER C 1 75 ? 22.517 24.563 64.787 1.00 35.92 74 SER C N 1
ATOM 2077 C CA . SER C 1 75 ? 21.777 23.312 64.883 1.00 35.49 74 SER C CA 1
ATOM 2078 C C . SER C 1 75 ? 20.608 23.509 65.837 1.00 35.27 74 SER C C 1
ATOM 2079 O O . SER C 1 75 ? 20.544 24.493 66.572 1.00 34.25 74 SER C O 1
ATOM 2082 N N . TYR C 1 76 ? 19.723 22.520 65.871 1.00 38.34 75 TYR C N 1
ATOM 2083 C CA . TYR C 1 76 ? 18.648 22.439 66.854 1.00 35.23 75 TYR C CA 1
ATOM 2084 C C . TYR C 1 76 ? 18.884 21.278 67.812 1.00 37.17 75 TYR C C 1
ATOM 2085 O O . TYR C 1 76 ? 19.361 20.217 67.400 1.00 32.42 75 TYR C O 1
ATOM 2094 N N . GLU C 1 77 ? 18.532 21.472 69.090 1.00 40.40 76 GLU C N 1
ATOM 2095 C CA . GLU C 1 77 ? 18.630 20.437 70.123 1.00 33.58 76 GLU C CA 1
ATOM 2096 C C . GLU C 1 77 ? 17.209 19.959 70.323 1.00 27.95 76 GLU C C 1
ATOM 2097 O O . GLU C 1 77 ? 16.391 20.727 70.833 1.00 32.81 76 GLU C O 1
ATOM 2103 N N . ILE C 1 78 ? 16.900 18.717 69.964 1.00 24.41 77 ILE C N 1
ATOM 2104 C CA . ILE C 1 78 ? 15.550 18.178 70.126 1.00 25.64 77 ILE C CA 1
ATOM 2105 C C . ILE C 1 78 ? 15.528 17.209 71.302 1.00 26.26 77 ILE C C 1
ATOM 2106 O O . ILE C 1 78 ? 16.339 16.274 71.344 1.00 28.06 77 ILE C O 1
ATOM 2111 N N . THR C 1 79 ? 14.528 17.341 72.180 1.00 26.48 78 THR C N 1
ATOM 2112 C CA . THR C 1 79 ? 14.366 16.452 73.333 1.00 29.82 78 THR C CA 1
ATOM 2113 C C . THR C 1 79 ? 12.968 15.863 73.329 1.00 27.81 78 THR C C 1
ATOM 2114 O O . THR C 1 79 ? 11.978 16.605 73.364 1.00 28.73 78 THR C O 1
ATOM 2118 N N . TYR C 1 80 ? 12.893 14.538 73.291 1.00 23.49 79 TYR C N 1
ATOM 2119 C CA . TYR C 1 80 ? 11.641 13.818 73.421 1.00 28.03 79 TYR C CA 1
ATOM 2120 C C . TYR C 1 80 ? 11.489 13.331 74.856 1.00 28.20 79 TYR C C 1
ATOM 2121 O O . TYR C 1 80 ? 12.412 12.727 75.417 1.00 26.84 79 TYR C O 1
ATOM 2130 N N . ASN C 1 81 ? 10.305 13.554 75.425 1.00 27.86 80 ASN C N 1
ATOM 2131 C CA . ASN C 1 81 ? 9.987 13.196 76.802 1.00 27.39 80 ASN C CA 1
ATOM 2132 C C . ASN C 1 81 ? 8.662 12.442 76.746 1.00 25.90 80 ASN C C 1
ATOM 2133 O O . ASN C 1 81 ? 7.597 13.049 76.586 1.00 25.33 80 ASN C O 1
ATOM 2138 N N . TYR C 1 82 ? 8.724 11.122 76.833 1.00 19.27 81 TYR C N 1
ATOM 2139 C CA . TYR C 1 82 ? 7.541 10.292 76.672 1.00 22.18 81 TYR C CA 1
ATOM 2140 C C . TYR C 1 82 ? 7.338 9.495 77.959 1.00 35.98 81 TYR C C 1
ATOM 2141 O O . TYR C 1 82 ? 8.181 8.659 78.316 1.00 34.21 81 TYR C O 1
ATOM 2150 N N . LYS C 1 83 ? 6.243 9.783 78.674 1.00 36.09 82 LYS C N 1
ATOM 2151 C CA . LYS C 1 83 ? 5.826 8.958 79.800 1.00 35.86 82 LYS C CA 1
ATOM 2152 C C . LYS C 1 83 ? 4.774 7.950 79.366 1.00 37.20 82 LYS C C 1
ATOM 2153 O O . LYS C 1 83 ? 3.919 8.227 78.520 1.00 37.28 82 LYS C O 1
ATOM 2159 N N . MET C 1 84 ? 4.793 6.797 80.017 1.00 31.47 83 MET C N 1
ATOM 2160 C CA . MET C 1 84 ? 3.757 5.816 79.766 1.00 36.03 83 MET C CA 1
ATOM 2161 C C . MET C 1 84 ? 3.615 4.966 81.017 1.00 38.99 83 MET C C 1
ATOM 2162 O O . MET C 1 84 ? 4.566 4.797 81.788 1.00 39.02 83 MET C O 1
ATOM 2167 N N . THR C 1 85 ? 2.417 4.431 81.207 1.00 40.42 84 THR C N 1
ATOM 2168 C CA . THR C 1 85 ? 2.086 3.649 82.384 1.00 42.96 84 THR C CA 1
ATOM 2169 C C . THR C 1 85 ? 1.839 2.213 81.931 1.00 45.55 84 THR C C 1
ATOM 2170 O O . THR C 1 85 ? 1.021 1.975 81.030 1.00 40.55 84 THR C O 1
ATOM 2174 N N . VAL C 1 86 ? 2.572 1.285 82.520 1.00 48.22 85 VAL C N 1
ATOM 2175 C CA . VAL C 1 86 ? 2.460 -0.141 82.235 1.00 47.80 85 VAL C CA 1
ATOM 2176 C C . VAL C 1 86 ? 1.947 -0.840 83.500 1.00 49.90 85 VAL C C 1
ATOM 2177 O O . VAL C 1 86 ? 2.543 -0.660 84.569 1.00 51.41 85 VAL C O 1
ATOM 2181 N N . PRO C 1 87 ? 0.894 -1.653 83.404 1.00 50.91 86 PRO C N 1
ATOM 2182 C CA . PRO C 1 87 ? 0.424 -2.369 84.594 1.00 48.06 86 PRO C CA 1
ATOM 2183 C C . PRO C 1 87 ? 1.476 -3.364 85.056 1.00 51.20 86 PRO C C 1
ATOM 2184 O O . PRO C 1 87 ? 2.174 -3.974 84.246 1.00 52.99 86 PRO C O 1
ATOM 2188 N N . LYS C 1 88 ? 1.576 -3.547 86.379 1.00 52.29 87 LYS C N 1
ATOM 2189 C CA . LYS C 1 88 ? 2.558 -4.489 86.915 1.00 52.01 87 LYS C CA 1
ATOM 2190 C C . LYS C 1 88 ? 2.294 -5.924 86.468 1.00 54.55 87 LYS C C 1
ATOM 2191 O O . LYS C 1 88 ? 3.207 -6.759 86.511 1.00 47.44 87 LYS C O 1
ATOM 2197 N N . SER C 1 89 ? 1.070 -6.216 86.023 1.00 55.07 88 SER C N 1
ATOM 2198 C CA . SER C 1 89 ? 0.695 -7.517 85.484 1.00 51.79 88 SER C CA 1
ATOM 2199 C C . SER C 1 89 ? 1.276 -7.818 84.105 1.00 57.71 88 SER C C 1
ATOM 2200 O O . SER C 1 89 ? 1.217 -8.975 83.679 1.00 60.33 88 SER C O 1
ATOM 2203 N N . ASP C 1 90 ? 1.824 -6.834 83.396 1.00 57.26 89 ASP C N 1
ATOM 2204 C CA . ASP C 1 90 ? 2.340 -7.099 82.059 1.00 55.90 89 ASP C CA 1
ATOM 2205 C C . ASP C 1 90 ? 3.580 -7.992 82.132 1.00 54.56 89 ASP C C 1
ATOM 2206 O O . ASP C 1 90 ? 4.450 -7.787 82.984 1.00 49.92 89 ASP C O 1
ATOM 2211 N N . PRO C 1 91 ? 3.683 -8.999 81.258 1.00 51.55 90 PRO C N 1
ATOM 2212 C CA . PRO C 1 91 ? 4.758 -9.993 81.393 1.00 46.61 90 PRO C CA 1
ATOM 2213 C C . PRO C 1 91 ? 6.146 -9.472 81.086 1.00 52.27 90 PRO C C 1
ATOM 2214 O O . PRO C 1 91 ? 7.122 -10.170 81.399 1.00 53.59 90 PRO C O 1
ATOM 2218 N N . ASN C 1 92 ? 6.278 -8.278 80.507 1.00 53.00 91 ASN C N 1
ATOM 2219 C CA . ASN C 1 92 ? 7.569 -7.798 80.037 1.00 51.63 91 ASN C CA 1
ATOM 2220 C C . ASN C 1 92 ? 8.166 -6.673 80.875 1.00 54.81 91 ASN C C 1
ATOM 2221 O O . ASN C 1 92 ? 9.338 -6.341 80.662 1.00 54.20 91 ASN C O 1
ATOM 2226 N N . VAL C 1 93 ? 7.398 -6.067 81.795 1.00 53.85 92 VAL C N 1
ATOM 2227 C CA . VAL C 1 93 ? 7.874 -4.888 82.517 1.00 42.05 92 VAL C CA 1
ATOM 2228 C C . VAL C 1 93 ? 9.059 -5.228 83.404 1.00 48.21 92 VAL C C 1
ATOM 2229 O O . VAL C 1 93 ? 9.993 -4.428 83.539 1.00 53.36 92 VAL C O 1
ATOM 2233 N N . GLU C 1 94 ? 9.021 -6.379 84.078 1.00 48.14 93 GLU C N 1
ATOM 2234 C CA . GLU C 1 94 ? 10.124 -6.711 84.973 1.00 50.06 93 GLU C CA 1
ATOM 2235 C C . GLU C 1 94 ? 11.432 -6.822 84.205 1.00 48.82 93 GLU C C 1
ATOM 2236 O O . GLU C 1 94 ? 12.479 -6.360 84.677 1.00 46.77 93 GLU C O 1
ATOM 2242 N N . LEU C 1 95 ? 11.388 -7.408 83.007 1.00 43.03 94 LEU C N 1
ATOM 2243 C CA . LEU C 1 95 ? 12.564 -7.427 82.138 1.00 46.61 94 LEU C CA 1
ATOM 2244 C C . LEU C 1 95 ? 13.118 -6.020 81.909 1.00 50.14 94 LEU C C 1
ATOM 2245 O O . LEU C 1 95 ? 14.318 -5.779 82.091 1.00 50.60 94 LEU C O 1
ATOM 2250 N N . LEU C 1 96 ? 12.247 -5.076 81.521 1.00 49.40 95 LEU C N 1
ATOM 2251 C CA . LEU C 1 96 ? 12.651 -3.688 81.304 1.00 41.98 95 LEU C CA 1
ATOM 2252 C C . LEU C 1 96 ? 13.311 -3.099 82.550 1.00 46.53 95 LEU C C 1
ATOM 2253 O O . LEU C 1 96 ? 14.482 -2.699 82.509 1.00 46.70 95 LEU C O 1
ATOM 2258 N N . VAL C 1 97 ? 12.592 -3.094 83.685 1.00 43.06 96 VAL C N 1
ATOM 2259 C CA . VAL C 1 97 ? 13.081 -2.460 84.913 1.00 43.36 96 VAL C CA 1
ATOM 2260 C C . VAL C 1 97 ? 14.452 -2.993 85.315 1.00 44.81 96 VAL C C 1
ATOM 2261 O O . VAL C 1 97 ? 15.257 -2.269 85.920 1.00 44.09 96 VAL C O 1
ATOM 2265 N N . SER C 1 98 ? 14.716 -4.280 85.057 1.00 43.74 97 SER C N 1
ATOM 2266 C CA . SER C 1 98 ? 16.017 -4.844 85.410 1.00 47.94 97 SER C CA 1
ATOM 2267 C C . SER C 1 98 ? 17.150 -4.219 84.608 1.00 50.41 97 SER C C 1
ATOM 2268 O O . SER C 1 98 ? 18.286 -4.144 85.094 1.00 53.00 97 SER C O 1
ATOM 2271 N N . GLN C 1 99 ? 16.862 -3.723 83.409 1.00 44.22 98 GLN C N 1
ATOM 2272 C CA . GLN C 1 99 ? 17.911 -3.144 82.593 1.00 45.81 98 GLN C CA 1
ATOM 2273 C C . GLN C 1 99 ? 18.158 -1.680 82.911 1.00 44.86 98 GLN C C 1
ATOM 2274 O O . GLN C 1 99 ? 19.199 -1.141 82.515 1.00 41.34 98 GLN C O 1
ATOM 2280 N N . VAL C 1 100 ? 17.224 -1.032 83.607 1.00 47.67 99 VAL C N 1
ATOM 2281 C CA . VAL C 1 100 ? 17.371 0.374 83.951 1.00 41.85 99 VAL C CA 1
ATOM 2282 C C . VAL C 1 100 ? 18.482 0.506 84.979 1.00 45.56 99 VAL C C 1
ATOM 2283 O O . VAL C 1 100 ? 18.432 -0.109 86.051 1.00 40.49 99 VAL C O 1
ATOM 2287 N N . ASP C 1 101 ? 19.471 1.335 84.663 1.00 48.74 100 ASP C N 1
ATOM 2288 C CA . ASP C 1 101 ? 20.614 1.624 85.519 1.00 48.01 100 ASP C CA 1
ATOM 2289 C C . ASP C 1 101 ? 21.441 0.380 85.828 1.00 46.92 100 ASP C C 1
ATOM 2290 O O . ASP C 1 101 ? 22.202 0.379 86.798 1.00 48.73 100 ASP C O 1
ATOM 2295 N N . ALA C 1 102 ? 21.375 -0.649 84.969 1.00 47.77 101 ALA C N 1
ATOM 2296 C CA . ALA C 1 102 ? 21.977 -1.947 85.272 1.00 47.76 101 ALA C CA 1
ATOM 2297 C C . ALA C 1 102 ? 23.486 -1.880 85.490 1.00 46.49 101 ALA C C 1
ATOM 2298 O O . ALA C 1 102 ? 24.048 -2.787 86.101 1.00 50.86 101 ALA C O 1
ATOM 2300 N N . PHE C 1 103 ? 24.164 -0.867 84.975 1.00 45.20 102 PHE C N 1
ATOM 2301 C CA . PHE C 1 103 ? 25.614 -0.781 85.123 1.00 48.94 102 PHE C CA 1
ATOM 2302 C C . PHE C 1 103 ? 26.005 -0.503 86.581 1.00 53.31 102 PHE C C 1
ATOM 2303 O O . PHE C 1 103 ? 25.448 0.394 87.229 1.00 47.03 102 PHE C O 1
ATOM 2311 N N . LYS C 1 104 ? 26.970 -1.278 87.097 1.00 61.60 103 LYS C N 1
ATOM 2312 C CA . LYS C 1 104 ? 27.419 -1.204 88.509 1.00 62.21 103 LYS C CA 1
ATOM 2313 C C . LYS C 1 104 ? 28.899 -1.615 88.659 1.00 59.95 103 LYS C C 1
ATOM 2314 O O . LYS C 1 104 ? 29.342 -2.655 88.153 1.00 45.25 103 LYS C O 1
ATOM 2320 N N . LEU D 1 4 ? 13.110 23.556 32.412 1.00 47.02 3 LEU D N 1
ATOM 2321 C CA . LEU D 1 4 ? 13.814 22.256 32.289 1.00 50.20 3 LEU D CA 1
ATOM 2322 C C . LEU D 1 4 ? 14.951 22.222 33.305 1.00 50.96 3 LEU D C 1
ATOM 2323 O O . LEU D 1 4 ? 15.297 21.130 33.765 1.00 55.06 3 LEU D O 1
ATOM 2328 N N . LYS D 1 5 ? 15.497 23.386 33.637 1.00 57.38 4 LYS D N 1
ATOM 2329 C CA . LYS D 1 5 ? 16.627 23.464 34.595 1.00 61.83 4 LYS D CA 1
ATOM 2330 C C . LYS D 1 5 ? 16.080 23.242 36.001 1.00 56.06 4 LYS D C 1
ATOM 2331 O O . LYS D 1 5 ? 16.885 23.029 36.920 1.00 55.15 4 LYS D O 1
ATOM 2337 N N . ASP D 1 6 ? 14.757 23.288 36.137 1.00 55.68 5 ASP D N 1
ATOM 2338 C CA . ASP D 1 6 ? 14.115 23.077 37.457 1.00 56.88 5 ASP D CA 1
ATOM 2339 C C . ASP D 1 6 ? 13.305 21.785 37.404 1.00 54.41 5 ASP D C 1
ATOM 2340 O O . ASP D 1 6 ? 12.396 21.631 38.231 1.00 62.95 5 ASP D O 1
ATOM 2345 N N . ILE D 1 7 ? 13.619 20.901 36.460 1.00 50.39 6 ILE D N 1
ATOM 2346 C CA . ILE D 1 7 ? 12.951 19.570 36.414 1.00 39.67 6 ILE D CA 1
ATOM 2347 C C . ILE D 1 7 ? 14.056 18.536 36.612 1.00 40.83 6 ILE D C 1
ATOM 2348 O O . ILE D 1 7 ? 14.959 18.456 35.771 1.00 38.93 6 ILE D O 1
ATOM 2353 N N . PRO D 1 8 ? 14.047 17.803 37.737 1.00 43.92 7 PRO D N 1
ATOM 2354 C CA . PRO D 1 8 ? 15.028 16.762 37.952 1.00 33.89 7 PRO D CA 1
ATOM 2355 C C . PRO D 1 8 ? 15.132 15.887 36.733 1.00 35.75 7 PRO D C 1
ATOM 2356 O O . PRO D 1 8 ? 14.106 15.403 36.245 1.00 33.11 7 PRO D O 1
ATOM 2360 N N . GLU D 1 9 ? 16.355 15.638 36.275 1.00 36.92 8 GLU D N 1
ATOM 2361 C CA . GLU D 1 9 ? 16.569 14.880 35.043 1.00 32.58 8 GLU D CA 1
ATOM 2362 C C . GLU D 1 9 ? 15.790 13.565 35.021 1.00 36.02 8 GLU D C 1
ATOM 2363 O O . GLU D 1 9 ? 15.223 13.198 33.984 1.00 30.21 8 GLU D O 1
ATOM 2369 N N . TRP D 1 10 ? 15.721 12.861 36.159 1.00 34.00 9 TRP D N 1
ATOM 2370 C CA . TRP D 1 10 ? 15.153 11.522 36.234 1.00 25.33 9 TRP D CA 1
ATOM 2371 C C . TRP D 1 10 ? 13.637 11.490 36.161 1.00 24.09 9 TRP D C 1
ATOM 2372 O O . TRP D 1 10 ? 13.072 10.393 36.157 1.00 32.95 9 TRP D O 1
ATOM 2383 N N . ARG D 1 12 ? 12.124 13.944 33.831 1.00 35.60 11 ARG D N 1
ATOM 2384 C CA . ARG D 1 12 ? 11.820 14.758 32.630 1.00 34.93 11 ARG D CA 1
ATOM 2385 C C . ARG D 1 12 ? 11.126 13.880 31.584 1.00 42.29 11 ARG D C 1
ATOM 2386 O O . ARG D 1 12 ? 11.452 12.683 31.523 1.00 37.25 11 ARG D O 1
ATOM 2394 N N . ILE D 1 13 ? 10.200 14.443 30.804 1.00 40.32 12 ILE D N 1
ATOM 2395 C CA . ILE D 1 13 ? 9.552 13.672 29.705 1.00 43.24 12 ILE D CA 1
ATOM 2396 C C . ILE D 1 13 ? 9.894 14.347 28.367 1.00 46.79 12 ILE D C 1
ATOM 2397 O O . ILE D 1 13 ? 9.465 15.486 28.139 1.00 43.46 12 ILE D O 1
ATOM 2402 N N . PRO D 1 14 ? 10.672 13.676 27.491 1.00 51.97 13 PRO D N 1
ATOM 2403 C CA . PRO D 1 14 ? 11.079 14.262 26.223 1.00 48.40 13 PRO D CA 1
ATOM 2404 C C . PRO D 1 14 ? 10.028 14.318 25.113 1.00 53.69 13 PRO D C 1
ATOM 2405 O O . PRO D 1 14 ? 9.587 13.271 24.619 1.00 52.76 13 PRO D O 1
ATOM 2409 N N . LYS D 1 15 ? 9.628 15.529 24.721 1.00 51.38 14 LYS D N 1
ATOM 2410 C CA . LYS D 1 15 ? 8.580 15.675 23.684 1.00 47.80 14 LYS D CA 1
ATOM 2411 C C . LYS D 1 15 ? 8.853 16.944 22.875 1.00 62.97 14 LYS D C 1
ATOM 2412 O O . LYS D 1 15 ? 9.065 18.006 23.485 1.00 63.26 14 LYS D O 1
ATOM 2418 N N . GLY D 1 16 ? 8.897 16.821 21.553 1.00 69.18 15 GLY D N 1
ATOM 2419 C CA . GLY D 1 16 ? 9.067 17.987 20.669 1.00 62.67 15 GLY D CA 1
ATOM 2420 C C . GLY D 1 16 ? 10.181 18.929 21.058 1.00 66.66 15 GLY D C 1
ATOM 2421 O O . GLY D 1 16 ? 11.352 18.543 20.929 1.00 68.01 15 GLY D O 1
ATOM 2422 N N . GLU D 1 17 ? 9.831 20.140 21.480 1.00 73.81 16 GLU D N 1
ATOM 2423 C CA . GLU D 1 17 ? 10.847 21.179 21.769 1.00 75.11 16 GLU D CA 1
ATOM 2424 C C . GLU D 1 17 ? 11.912 20.630 22.702 1.00 80.22 16 GLU D C 1
ATOM 2425 O O . GLU D 1 17 ? 13.099 20.644 22.333 1.00 78.89 16 GLU D O 1
ATOM 2431 N N . ASN D 1 18 ? 11.485 20.180 23.873 1.00 77.58 17 ASN D N 1
ATOM 2432 C CA . ASN D 1 18 ? 12.436 19.640 24.870 1.00 72.24 17 ASN D CA 1
ATOM 2433 C C . ASN D 1 18 ? 12.497 18.123 24.745 1.00 62.95 17 ASN D C 1
ATOM 2434 O O . ASN D 1 18 ? 11.734 17.452 25.453 1.00 59.30 17 ASN D O 1
ATOM 2439 N N . SER D 1 19 ? 13.369 17.615 23.880 1.00 51.66 18 SER D N 1
ATOM 2440 C CA . SER D 1 19 ? 13.406 16.150 23.661 1.00 56.10 18 SER D CA 1
ATOM 2441 C C . SER D 1 19 ? 14.681 15.539 24.246 1.00 48.94 18 SER D C 1
ATOM 2442 O O . SER D 1 19 ? 15.315 16.189 25.086 1.00 52.12 18 SER D O 1
ATOM 2445 N N . VAL D 1 20 ? 15.037 14.348 23.794 1.00 41.41 19 VAL D N 1
ATOM 2446 C CA . VAL D 1 20 ? 16.156 13.603 24.378 1.00 44.47 19 VAL D CA 1
ATOM 2447 C C . VAL D 1 20 ? 17.393 14.469 24.583 1.00 45.02 19 VAL D C 1
ATOM 2448 O O . VAL D 1 20 ? 17.955 14.529 25.687 1.00 44.12 19 VAL D O 1
ATOM 2452 N N . ALA D 1 21 ? 17.836 15.151 23.530 1.00 49.49 20 ALA D N 1
ATOM 2453 C CA . ALA D 1 21 ? 19.100 15.879 23.608 1.00 46.99 20 ALA D CA 1
ATOM 2454 C C . ALA D 1 21 ? 19.058 16.948 24.692 1.00 40.27 20 ALA D C 1
ATOM 2455 O O . ALA D 1 21 ? 20.043 17.148 25.414 1.00 40.97 20 ALA D O 1
ATOM 2457 N N . ALA D 1 22 ? 17.926 17.648 24.815 1.00 41.12 21 ALA D N 1
ATOM 2458 C CA . ALA D 1 22 ? 17.790 18.698 25.818 1.00 47.72 21 ALA D CA 1
ATOM 2459 C C . ALA D 1 22 ? 17.658 18.141 27.237 1.00 49.63 21 ALA D C 1
ATOM 2460 O O . ALA D 1 22 ? 18.149 18.757 28.190 1.00 44.08 21 ALA D O 1
ATOM 2462 N N . CYS D 1 23 ? 17.012 16.985 27.399 1.00 47.46 22 CYS D N 1
ATOM 2463 C CA . CYS D 1 23 ? 16.796 16.407 28.720 1.00 43.13 22 CYS D CA 1
ATOM 2464 C C . CYS D 1 23 ? 17.969 15.568 29.202 1.00 47.51 22 CYS D C 1
ATOM 2465 O O . CYS D 1 23 ? 18.316 15.604 30.394 1.00 50.02 22 CYS D O 1
ATOM 2468 N N . PHE D 1 24 ? 18.571 14.788 28.307 1.00 44.23 23 PHE D N 1
ATOM 2469 C CA . PHE D 1 24 ? 19.518 13.777 28.730 1.00 45.49 23 PHE D CA 1
ATOM 2470 C C . PHE D 1 24 ? 20.846 13.847 28.004 1.00 45.26 23 PHE D C 1
ATOM 2471 O O . PHE D 1 24 ? 21.745 13.065 28.330 1.00 39.47 23 PHE D O 1
ATOM 2479 N N . GLY D 1 25 ? 20.989 14.737 27.021 1.00 49.80 24 GLY D N 1
ATOM 2480 C CA . GLY D 1 25 ? 22.240 14.900 26.319 1.00 40.73 24 GLY D CA 1
ATOM 2481 C C . GLY D 1 25 ? 22.386 13.963 25.141 1.00 43.07 24 GLY D C 1
ATOM 2482 O O . GLY D 1 25 ? 21.495 13.168 24.816 1.00 45.53 24 GLY D O 1
ATOM 2483 N N . PRO D 1 26 ? 23.528 14.050 24.470 1.00 40.82 25 PRO D N 1
ATOM 2484 C CA . PRO D 1 26 ? 23.763 13.217 23.287 1.00 35.14 25 PRO D CA 1
ATOM 2485 C C . PRO D 1 26 ? 23.849 11.744 23.637 1.00 39.44 25 PRO D C 1
ATOM 2486 O O . PRO D 1 26 ? 24.162 11.364 24.770 1.00 41.61 25 PRO D O 1
ATOM 2490 N N . ARG D 1 27 ? 23.603 10.907 22.629 1.00 34.32 26 ARG D N 1
ATOM 2491 C CA . ARG D 1 27 ? 23.831 9.486 22.804 1.00 36.77 26 ARG D CA 1
ATOM 2492 C C . ARG D 1 27 ? 25.324 9.224 22.961 1.00 39.75 26 ARG D C 1
ATOM 2493 O O . ARG D 1 27 ? 26.165 9.948 22.424 1.00 40.84 26 ARG D O 1
ATOM 2501 N N . GLY D 1 28 ? 25.651 8.196 23.730 1.00 38.21 27 GLY D N 1
ATOM 2502 C CA . GLY D 1 28 ? 27.041 7.856 23.929 1.00 39.04 27 GLY D CA 1
ATOM 2503 C C . GLY D 1 28 ? 27.151 6.483 24.538 1.00 43.73 27 GLY D C 1
ATOM 2504 O O . GLY D 1 28 ? 26.153 5.776 24.705 1.00 41.15 27 GLY D O 1
ATOM 2505 N N . GLY D 1 29 ? 28.383 6.133 24.910 1.00 46.67 28 GLY D N 1
ATOM 2506 C CA . GLY D 1 29 ? 28.637 4.794 25.419 1.00 40.60 28 GLY D CA 1
ATOM 2507 C C . GLY D 1 29 ? 27.661 4.401 26.503 1.00 37.81 28 GLY D C 1
ATOM 2508 O O . GLY D 1 29 ? 27.090 3.308 26.475 1.00 38.10 28 GLY D O 1
ATOM 2509 N N . PH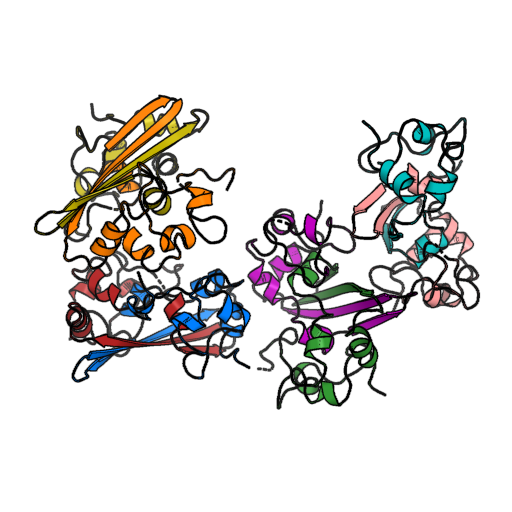E D 1 30 ? 27.405 5.319 27.438 1.00 41.43 29 PHE D N 1
ATOM 2510 C CA . PHE D 1 30 ? 26.493 5.044 28.546 1.00 39.59 29 PHE D CA 1
ATOM 2511 C C . PHE D 1 30 ? 25.036 5.300 28.164 1.00 38.41 29 PHE D C 1
ATOM 2512 O O . PHE D 1 30 ? 24.222 4.368 28.136 1.00 37.93 29 PHE D O 1
ATOM 2520 N N . LYS D 1 31 ? 24.689 6.550 27.839 1.00 36.14 30 LYS D N 1
ATOM 2521 C CA . LYS D 1 31 ? 23.339 6.854 27.358 1.00 36.97 30 LYS D CA 1
ATOM 2522 C C . LYS D 1 31 ? 23.307 6.416 25.895 1.00 38.65 30 LYS D C 1
ATOM 2523 O O . LYS D 1 31 ? 23.547 7.184 24.962 1.00 37.97 30 LYS D O 1
ATOM 2529 N N . ASN D 1 32 ? 23.057 5.126 25.700 1.00 41.09 31 ASN D N 1
ATOM 2530 C CA . ASN D 1 32 ? 23.279 4.468 24.422 1.00 38.00 31 ASN D CA 1
ATOM 2531 C C . ASN D 1 32 ? 21.988 4.080 23.730 1.00 35.15 31 ASN D C 1
ATOM 2532 O O . ASN D 1 32 ? 22.031 3.366 22.734 1.00 34.72 31 ASN D O 1
ATOM 2537 N N . PHE D 1 33 ? 20.846 4.446 24.277 1.00 32.88 32 PHE D N 1
ATOM 2538 C CA . PHE D 1 33 ? 19.581 3.981 23.749 1.00 34.03 32 PHE D CA 1
ATOM 2539 C C . PHE D 1 33 ? 18.952 5.012 22.830 1.00 35.42 32 PHE D C 1
ATOM 2540 O O . PHE D 1 33 ? 18.884 6.195 23.171 1.00 28.05 32 PHE D O 1
ATOM 2548 N N . GLY D 1 34 ? 18.446 4.550 21.686 1.00 33.54 33 GLY D N 1
ATOM 2549 C CA . GLY D 1 34 ? 17.687 5.436 20.824 1.00 33.89 33 GLY D CA 1
ATOM 2550 C C . GLY D 1 34 ? 18.335 5.716 19.484 1.00 38.08 33 GLY D C 1
ATOM 2551 O O . GLY D 1 34 ? 19.528 6.030 19.441 1.00 38.29 33 GLY D O 1
ATOM 2552 N N . ASP D 1 35 ? 17.565 5.586 18.389 1.00 39.53 34 ASP D N 1
ATOM 2553 C CA . ASP D 1 35 ? 18.014 5.919 17.040 1.00 36.98 34 ASP D CA 1
ATOM 2554 C C . ASP D 1 35 ? 17.668 7.369 16.691 1.00 38.52 34 ASP D C 1
ATOM 2555 O O . ASP D 1 35 ? 17.125 8.112 17.515 1.00 36.25 34 ASP D O 1
ATOM 2560 N N . ALA D 1 36 ? 17.933 7.754 15.427 1.00 40.38 35 ALA D N 1
ATOM 2561 C CA . ALA D 1 36 ? 17.763 9.140 14.967 1.00 38.82 35 ALA D CA 1
ATOM 2562 C C . ALA D 1 36 ? 16.354 9.678 15.194 1.00 41.79 35 ALA D C 1
ATOM 2563 O O . ALA D 1 36 ? 16.191 10.825 15.637 1.00 35.64 35 ALA D O 1
ATOM 2565 N N . GLU D 1 37 ? 15.329 8.868 14.924 1.00 41.37 36 GLU D N 1
ATOM 2566 C CA . GLU D 1 37 ? 13.958 9.298 15.154 1.00 39.72 36 GLU D CA 1
ATOM 2567 C C . GLU D 1 37 ? 13.560 9.234 16.618 1.00 39.99 36 GLU D C 1
ATOM 2568 O O . GLU D 1 37 ? 12.671 9.983 17.039 1.00 41.84 36 GLU D O 1
ATOM 2574 N N . PHE D 1 38 ? 14.195 8.384 17.417 1.00 40.86 37 PHE D N 1
ATOM 2575 C CA . PHE D 1 38 ? 13.849 8.427 18.827 1.00 39.70 37 PHE D CA 1
ATOM 2576 C C . PHE D 1 38 ? 14.531 9.599 19.518 1.00 38.38 37 PHE D C 1
ATOM 2577 O O . PHE D 1 38 ? 13.942 10.205 20.413 1.00 45.64 37 PHE D O 1
ATOM 2585 N N . VAL D 1 39 ? 15.771 9.931 19.130 1.00 37.32 38 VAL D N 1
ATOM 2586 C CA . VAL D 1 39 ? 16.455 11.114 19.672 1.00 39.51 38 VAL D CA 1
ATOM 2587 C C . VAL D 1 39 ? 15.714 12.400 19.331 1.00 45.95 38 VAL D C 1
ATOM 2588 O O . VAL D 1 39 ? 15.796 13.389 20.074 1.00 43.20 38 VAL D O 1
ATOM 2592 N N . GLU D 1 40 ? 14.974 12.412 18.224 1.00 49.17 39 GLU D N 1
ATOM 2593 C CA . GLU D 1 40 ? 14.310 13.629 17.786 1.00 47.85 39 GLU D CA 1
ATOM 2594 C C . GLU D 1 40 ? 12.859 13.746 18.214 1.00 47.02 39 GLU D C 1
ATOM 2595 O O . GLU D 1 40 ? 12.422 14.844 18.574 1.00 48.24 39 GLU D O 1
ATOM 2601 N N . LYS D 1 41 ? 12.101 12.659 18.210 1.00 43.21 40 LYS D N 1
ATOM 2602 C CA . LYS D 1 41 ? 10.694 12.769 18.543 1.00 43.80 40 LYS D CA 1
ATOM 2603 C C . LYS D 1 41 ? 10.439 12.402 19.991 1.00 47.37 40 LYS D C 1
ATOM 2604 O O . LYS D 1 41 ? 9.343 12.669 20.503 1.00 49.45 40 LYS D O 1
ATOM 2610 N N . GLY D 1 42 ? 11.448 11.848 20.668 1.00 48.07 41 GLY D N 1
ATOM 2611 C CA . GLY D 1 42 ? 11.317 11.529 22.075 1.00 44.22 41 GLY D CA 1
ATOM 2612 C C . GLY D 1 42 ? 10.198 10.528 22.256 1.00 42.98 41 GLY D C 1
ATOM 2613 O O . GLY D 1 42 ? 10.132 9.486 21.587 1.00 38.34 41 GLY D O 1
ATOM 2614 N N . VAL D 1 43 ? 9.305 10.856 23.190 1.00 42.39 42 VAL D N 1
ATOM 2615 C CA . VAL D 1 43 ? 8.140 10.037 23.477 1.00 39.36 42 VAL D CA 1
ATOM 2616 C C . VAL D 1 43 ? 7.124 10.040 22.345 1.00 40.41 42 VAL D C 1
ATOM 2617 O O . VAL D 1 43 ? 6.215 9.197 22.333 1.00 39.34 42 VAL D O 1
ATOM 2621 N N . ASP D 1 44 ? 7.283 10.925 21.361 1.00 37.50 43 ASP D N 1
ATOM 2622 C CA . ASP D 1 44 ? 6.392 10.970 20.205 1.00 44.08 43 ASP D CA 1
ATOM 2623 C C . ASP D 1 44 ? 6.803 10.002 19.084 1.00 44.29 43 ASP D C 1
ATOM 2624 O O . ASP D 1 44 ? 6.060 9.860 18.113 1.00 43.67 43 ASP D O 1
ATOM 2629 N N . ALA D 1 45 ? 7.923 9.286 19.228 1.00 44.01 44 ALA D N 1
ATOM 2630 C CA . ALA D 1 45 ? 8.426 8.373 18.202 1.00 43.85 44 ALA D CA 1
ATOM 2631 C C . ALA D 1 45 ? 7.485 7.187 17.969 1.00 40.63 44 ALA D C 1
ATOM 2632 O O . ALA D 1 45 ? 6.827 6.684 18.885 1.00 38.05 44 ALA D O 1
ATOM 2634 N N . SER D 1 46 ? 7.446 6.716 16.727 1.00 38.81 45 SER D N 1
ATOM 2635 C CA . SER D 1 46 ? 6.648 5.540 16.415 1.00 40.28 45 SER D CA 1
ATOM 2636 C C . SER D 1 46 ? 7.194 4.325 17.152 1.00 43.53 45 SER D C 1
ATOM 2637 O O . SER D 1 46 ? 8.376 3.991 17.025 1.00 47.68 45 SER D O 1
ATOM 2640 N N . GLY D 1 47 ? 6.358 3.683 17.958 1.00 36.14 46 GLY D N 1
ATOM 2641 C CA . GLY D 1 47 ? 6.801 2.502 18.658 1.00 41.35 46 GLY D CA 1
ATOM 2642 C C . GLY D 1 47 ? 7.123 2.703 20.121 1.00 38.00 46 GLY D C 1
ATOM 2643 O O . GLY D 1 47 ? 7.350 1.709 20.816 1.00 36.77 46 GLY D O 1
ATOM 2644 N N . TYR D 1 48 ? 7.191 3.955 20.595 1.00 38.34 47 TYR D N 1
ATOM 2645 C CA . TYR D 1 48 ? 7.632 4.216 21.964 1.00 35.44 47 TYR D CA 1
ATOM 2646 C C . TYR D 1 48 ? 6.778 3.461 22.968 1.00 36.57 47 TYR D C 1
ATOM 2647 O O . TYR D 1 48 ? 7.302 2.886 23.929 1.00 34.12 47 TYR D O 1
ATOM 2656 N N . ALA D 1 49 ? 5.457 3.488 22.799 1.00 36.04 48 ALA D N 1
ATOM 2657 C CA . ALA D 1 49 ? 4.624 2.792 23.769 1.00 32.45 48 ALA D CA 1
ATOM 2658 C C . ALA D 1 49 ? 4.978 1.314 23.818 1.00 32.86 48 ALA D C 1
ATOM 2659 O O . ALA D 1 49 ? 4.911 0.710 24.890 1.00 35.56 48 ALA D O 1
ATOM 2661 N N . GLN D 1 50 ? 5.407 0.737 22.682 1.00 36.52 49 GLN D N 1
ATOM 2662 C CA . GLN D 1 50 ? 5.810 -0.672 22.625 1.00 33.67 49 GLN D CA 1
ATOM 2663 C C . GLN D 1 50 ? 7.117 -0.914 23.364 1.00 30.59 49 GLN D C 1
ATOM 2664 O O . GLN D 1 50 ? 7.222 -1.860 24.154 1.00 30.43 49 GLN D O 1
ATOM 2670 N N . ILE D 1 51 ? 8.135 -0.086 23.104 1.00 26.65 50 ILE D N 1
ATOM 2671 C CA . ILE D 1 51 ? 9.367 -0.219 23.869 1.00 28.13 50 ILE D CA 1
ATOM 2672 C C . ILE D 1 51 ? 9.041 -0.108 25.353 1.00 27.00 50 ILE D C 1
ATOM 2673 O O . ILE D 1 51 ? 9.435 -0.950 26.165 1.00 27.31 50 ILE D O 1
ATOM 2678 N N . ALA D 1 52 ? 8.252 0.910 25.705 1.00 25.16 51 ALA D N 1
ATOM 2679 C CA . ALA D 1 52 ? 7.921 1.241 27.076 1.00 24.61 51 ALA D CA 1
ATOM 2680 C C . ALA D 1 52 ? 7.264 0.104 27.833 1.00 27.28 51 ALA D C 1
ATOM 2681 O O . ALA D 1 52 ? 7.367 0.074 29.058 1.00 28.72 51 ALA D O 1
ATOM 2683 N N . SER D 1 53 ? 6.615 -0.841 27.149 1.00 22.46 52 SER D N 1
ATOM 2684 C CA . SER D 1 53 ? 5.987 -1.959 27.845 1.00 22.02 52 SER D CA 1
ATOM 2685 C C . SER D 1 53 ? 7.003 -2.939 28.414 1.00 28.42 52 SER D C 1
ATOM 2686 O O . SER D 1 53 ? 6.619 -3.805 29.210 1.00 25.19 52 SER D O 1
ATOM 2689 N N . LEU D 1 54 ? 8.276 -2.813 28.016 1.00 28.65 53 LEU D N 1
ATOM 2690 C CA . LEU D 1 54 ? 9.386 -3.646 28.462 1.00 27.77 53 LEU D CA 1
ATOM 2691 C C . LEU D 1 54 ? 10.381 -2.877 29.344 1.00 26.59 53 LEU D C 1
ATOM 2692 O O . LEU D 1 54 ? 11.588 -3.147 29.309 1.00 22.45 53 LEU D O 1
ATOM 2697 N N . ALA D 1 55 ? 9.891 -1.936 30.160 1.00 26.19 54 ALA D N 1
ATOM 2698 C CA . ALA D 1 55 ? 10.733 -1.162 31.069 1.00 24.29 54 ALA D CA 1
ATOM 2699 C C . ALA D 1 55 ? 9.997 -0.987 32.394 1.00 24.45 54 ALA D C 1
ATOM 2700 O O . ALA D 1 55 ? 8.771 -0.818 32.391 1.00 22.01 54 ALA D O 1
ATOM 2702 N N . PRO D 1 56 ? 10.701 -1.071 33.531 1.00 23.86 55 PRO D N 1
ATOM 2703 C CA . PRO D 1 56 ? 10.034 -1.167 34.839 1.00 24.48 55 PRO D CA 1
ATOM 2704 C C . PRO D 1 56 ? 9.503 0.146 35.392 1.00 20.60 55 PRO D C 1
ATOM 2705 O O . PRO D 1 56 ? 10.078 1.216 35.194 1.00 20.71 55 PRO D O 1
ATOM 2709 N N . ASN D 1 57 ? 8.403 0.040 36.138 1.00 23.57 56 ASN D N 1
ATOM 2710 C CA . ASN D 1 57 ? 7.882 1.149 36.926 1.00 24.47 56 ASN D CA 1
ATOM 2711 C C . ASN D 1 57 ? 8.727 1.358 38.191 1.00 29.90 56 ASN D C 1
ATOM 2712 O O . ASN D 1 57 ? 9.574 0.534 38.552 1.00 30.99 56 ASN D O 1
ATOM 2717 N N . VAL D 1 58 ? 8.439 2.451 38.910 1.00 34.38 57 VAL D N 1
ATOM 2718 C CA . VAL D 1 58 ? 9.277 2.847 40.041 1.00 31.36 57 VAL D CA 1
ATOM 2719 C C . VAL D 1 58 ? 9.220 1.813 41.153 1.00 28.18 57 VAL D C 1
ATOM 2720 O O . VAL D 1 58 ? 10.243 1.490 41.771 1.00 25.13 57 VAL D O 1
ATOM 2724 N N . ALA D 1 59 ? 8.026 1.299 41.450 1.00 29.69 58 ALA D N 1
ATOM 2725 C CA . ALA D 1 59 ? 7.921 0.304 42.516 1.00 29.32 58 ALA D CA 1
ATOM 2726 C C . ALA D 1 59 ? 8.736 -0.935 42.173 1.00 29.45 58 ALA D C 1
ATOM 2727 O O . ALA D 1 59 ? 9.422 -1.499 43.039 1.00 29.24 58 ALA D O 1
ATOM 2729 N N . ALA D 1 60 ? 8.700 -1.346 40.900 1.00 28.27 59 ALA D N 1
ATOM 2730 C CA . ALA D 1 60 ? 9.512 -2.464 40.437 1.00 28.24 59 ALA D CA 1
ATOM 2731 C C . ALA D 1 60 ? 10.990 -2.115 40.436 1.00 25.05 59 ALA D C 1
ATOM 2732 O O . ALA D 1 60 ? 11.841 -2.986 40.642 1.00 27.86 59 ALA D O 1
ATOM 2734 N N . LEU D 1 61 ? 11.313 -0.866 40.142 1.00 21.40 60 LEU D N 1
ATOM 2735 C CA . LEU D 1 61 ? 12.701 -0.435 40.152 1.00 25.72 60 LEU D CA 1
ATOM 2736 C C . LEU D 1 61 ? 13.297 -0.471 41.559 1.00 27.43 60 LEU D C 1
ATOM 2737 O O . LEU D 1 61 ? 14.444 -0.904 41.743 1.00 27.34 60 LEU D O 1
ATOM 2742 N N . LEU D 1 62 ? 12.518 -0.046 42.565 1.00 25.99 61 LEU D N 1
ATOM 2743 C CA . LEU D 1 62 ? 13.005 0.052 43.936 1.00 25.75 61 LEU D CA 1
ATOM 2744 C C . LEU D 1 62 ? 13.031 -1.318 44.601 1.00 22.04 61 LEU D C 1
ATOM 2745 O O . LEU D 1 62 ? 13.973 -1.627 45.338 1.00 26.37 61 LEU D O 1
ATOM 2750 N N . PHE D 1 63 ? 11.982 -2.128 44.392 1.00 21.56 62 PHE D N 1
ATOM 2751 C CA . PHE D 1 63 ? 11.825 -3.424 45.039 1.00 23.81 62 PHE D CA 1
ATOM 2752 C C . PHE D 1 63 ? 12.274 -4.609 44.191 1.00 25.58 62 PHE D C 1
ATOM 2753 O O . PHE D 1 63 ? 12.500 -5.688 44.744 1.00 30.20 62 PHE D O 1
ATOM 2761 N N . GLY D 1 64 ? 12.394 -4.459 42.874 1.00 24.67 63 GLY D N 1
ATOM 2762 C CA . GLY D 1 64 ? 12.708 -5.595 42.036 1.00 25.63 63 GLY D CA 1
ATOM 2763 C C . GLY D 1 64 ? 14.083 -5.563 41.407 1.00 24.31 63 GLY D C 1
ATOM 2764 O O . GLY D 1 64 ? 14.436 -6.472 40.647 1.00 28.99 63 GLY D O 1
ATOM 2765 N N . GLY D 1 65 ? 14.880 -4.553 41.741 1.00 16.65 64 GLY D N 1
ATOM 2766 C CA . GLY D 1 65 ? 16.238 -4.428 41.252 1.00 20.76 64 GLY D CA 1
ATOM 2767 C C . GLY D 1 65 ? 17.194 -4.040 42.360 1.00 25.75 64 GLY D C 1
ATOM 2768 O O . GLY D 1 65 ? 16.864 -4.209 43.539 1.00 28.33 64 GLY D O 1
ATOM 2769 N N . ASN D 1 66 ? 18.390 -3.560 42.006 1.00 26.76 65 ASN D N 1
ATOM 2770 C CA . ASN D 1 66 ? 19.397 -3.145 42.976 1.00 25.42 65 ASN D CA 1
ATOM 2771 C C . ASN D 1 66 ? 19.399 -1.634 43.121 1.00 22.69 65 ASN D C 1
ATOM 2772 O O . ASN D 1 66 ? 19.364 -0.915 42.116 1.00 26.15 65 ASN D O 1
ATOM 2777 N N . VAL D 1 67 ? 19.488 -1.160 44.371 1.00 17.60 66 VAL D N 1
ATOM 2778 C CA . VAL D 1 67 ? 19.616 0.262 44.691 1.00 20.68 66 VAL D CA 1
ATOM 2779 C C . VAL D 1 67 ? 20.944 0.454 45.417 1.00 23.22 66 VAL D C 1
ATOM 2780 O O . VAL D 1 67 ? 21.183 -0.164 46.462 1.00 29.26 66 VAL D O 1
ATOM 2784 N N . ALA D 1 68 ? 21.816 1.296 44.858 1.00 28.03 67 ALA D N 1
ATOM 2785 C CA . ALA D 1 68 ? 23.134 1.552 45.423 1.00 26.22 67 ALA D CA 1
ATOM 2786 C C . ALA D 1 68 ? 23.277 3.028 45.711 1.00 30.37 67 ALA D C 1
ATOM 2787 O O . ALA D 1 68 ? 22.791 3.861 44.942 1.00 30.04 67 ALA D O 1
ATOM 2789 N N . VAL D 1 69 ? 23.965 3.361 46.800 1.00 27.43 68 VAL D N 1
ATOM 2790 C CA . VAL D 1 69 ? 24.114 4.755 47.191 1.00 27.85 68 VAL D CA 1
ATOM 2791 C C . VAL D 1 69 ? 25.578 5.035 47.490 1.00 24.89 68 VAL D C 1
ATOM 2792 O O . VAL D 1 69 ? 26.219 4.291 48.236 1.00 30.04 68 VAL D O 1
ATOM 2796 N N . ARG D 1 70 ? 26.099 6.124 46.945 1.00 23.02 69 ARG D N 1
ATOM 2797 C CA . ARG D 1 70 ? 27.428 6.582 47.317 1.00 28.33 69 ARG D CA 1
ATOM 2798 C C . ARG D 1 70 ? 27.305 7.977 47.903 1.00 30.26 69 ARG D C 1
ATOM 2799 O O . ARG D 1 70 ? 26.894 8.906 47.198 1.00 30.75 69 ARG D O 1
ATOM 2807 N N . GLU D 1 71 ? 27.715 8.130 49.170 1.00 32.76 70 GLU D N 1
ATOM 2808 C CA . GLU D 1 71 ? 27.588 9.408 49.865 1.00 33.27 70 GLU D CA 1
ATOM 2809 C C . GLU D 1 71 ? 28.776 10.308 49.537 1.00 36.40 70 GLU D C 1
ATOM 2810 O O . GLU D 1 71 ? 29.933 9.909 49.696 1.00 39.62 70 GLU D O 1
ATOM 2816 N N . LEU D 1 72 ? 28.492 11.523 49.093 1.00 36.36 71 LEU D N 1
ATOM 2817 C CA . LEU D 1 72 ? 29.503 12.557 48.944 1.00 42.21 71 LEU D CA 1
ATOM 2818 C C . LEU D 1 72 ? 29.247 13.631 49.994 1.00 44.17 71 LEU D C 1
ATOM 2819 O O . LEU D 1 72 ? 28.337 13.515 50.826 1.00 42.23 71 LEU D O 1
ATOM 2824 N N . ALA D 1 73 ? 30.042 14.698 49.941 1.00 44.47 72 ALA D N 1
ATOM 2825 C CA . ALA D 1 73 ? 29.962 15.701 51.001 1.00 48.71 72 ALA D CA 1
ATOM 2826 C C . ALA D 1 73 ? 28.582 16.372 51.024 1.00 46.46 72 ALA D C 1
ATOM 2827 O O . ALA D 1 73 ? 27.936 16.495 52.074 1.00 49.62 72 ALA D O 1
ATOM 2829 N N . ASP D 1 74 ? 28.096 16.766 49.869 1.00 42.29 73 ASP D N 1
ATOM 2830 C CA . ASP D 1 74 ? 26.855 17.513 49.759 1.00 42.51 73 ASP D CA 1
ATOM 2831 C C . ASP D 1 74 ? 25.784 16.843 48.919 1.00 37.42 73 ASP D C 1
ATOM 2832 O O . ASP D 1 74 ? 24.745 17.463 48.676 1.00 35.10 73 ASP D O 1
ATOM 2837 N N . SER D 1 75 ? 25.956 15.579 48.547 1.00 40.26 74 SER D N 1
ATOM 2838 C CA . SER D 1 75 ? 24.956 14.893 47.743 1.00 35.05 74 SER D CA 1
ATOM 2839 C C . SER D 1 75 ? 25.092 13.388 47.930 1.00 32.92 74 SER D C 1
ATOM 2840 O O . SER D 1 75 ? 26.067 12.890 48.498 1.00 31.17 74 SER D O 1
ATOM 2843 N N . TYR D 1 76 ? 24.109 12.668 47.411 1.00 28.90 75 TYR D N 1
ATOM 2844 C CA . TYR D 1 76 ? 24.209 11.226 47.277 1.00 30.92 75 TYR D CA 1
ATOM 2845 C C . TYR D 1 76 ? 24.171 10.863 45.801 1.00 30.21 75 TYR D C 1
ATOM 2846 O O . TYR D 1 76 ? 23.447 11.491 45.017 1.00 32.02 75 TYR D O 1
ATOM 2855 N N . GLU D 1 77 ? 24.964 9.863 45.422 1.00 29.66 76 GLU D N 1
ATOM 2856 C CA . GLU D 1 77 ? 24.933 9.305 44.074 1.00 26.49 76 GLU D CA 1
ATOM 2857 C C . GLU D 1 77 ? 24.190 7.981 44.139 1.00 26.01 76 GLU D C 1
ATOM 2858 O O . GLU D 1 77 ? 24.673 7.022 44.750 1.00 26.82 76 GLU D O 1
ATOM 2864 N N . ILE D 1 78 ? 23.020 7.927 43.513 1.00 25.80 77 ILE D N 1
ATOM 2865 C CA . ILE D 1 78 ? 22.162 6.741 43.529 1.00 27.37 77 ILE D CA 1
ATOM 2866 C C . ILE D 1 78 ? 22.259 6.028 42.181 1.00 27.03 77 ILE D C 1
ATOM 2867 O O . ILE D 1 78 ? 22.296 6.668 41.124 1.00 28.02 77 ILE D O 1
ATOM 2872 N N . THR D 1 79 ? 22.342 4.702 42.217 1.00 29.31 78 THR D N 1
ATOM 2873 C CA . THR D 1 79 ? 22.399 3.874 41.019 1.00 25.87 78 THR D CA 1
ATOM 2874 C C . THR D 1 79 ? 21.367 2.757 41.107 1.00 30.17 78 THR D C 1
ATOM 2875 O O . THR D 1 79 ? 21.404 1.948 42.044 1.00 22.37 78 THR D O 1
ATOM 2879 N N . TYR D 1 80 ? 20.460 2.712 40.128 1.00 28.80 79 TYR D N 1
ATOM 2880 C CA . TYR D 1 80 ? 19.485 1.634 39.984 1.00 25.58 79 TYR D CA 1
ATOM 2881 C C . TYR D 1 80 ? 20.012 0.625 38.976 1.00 24.82 79 TYR D C 1
ATOM 2882 O O . TYR D 1 80 ? 20.546 1.010 37.938 1.00 25.55 79 TYR D O 1
ATOM 2891 N N . ASN D 1 81 ? 19.902 -0.656 39.297 1.00 28.23 80 ASN D N 1
ATOM 2892 C CA . ASN D 1 81 ? 20.356 -1.730 38.410 1.00 25.54 80 ASN D CA 1
ATOM 2893 C C . ASN D 1 81 ? 19.226 -2.750 38.345 1.00 29.17 80 ASN D C 1
ATOM 2894 O O . ASN D 1 81 ? 19.019 -3.494 39.311 1.00 28.37 80 ASN D O 1
ATOM 2899 N N . TYR D 1 82 ? 18.475 -2.762 37.235 1.00 25.50 81 TYR D N 1
ATOM 2900 C CA . TYR D 1 82 ? 17.275 -3.585 37.111 1.00 27.26 81 TYR D CA 1
ATOM 2901 C C . TYR D 1 82 ? 17.458 -4.607 35.984 1.00 25.78 81 TYR D C 1
ATOM 2902 O O . TYR D 1 82 ? 17.566 -4.240 34.811 1.00 32.14 81 TYR D O 1
ATOM 2911 N N . LYS D 1 83 ? 17.486 -5.889 36.337 1.00 24.86 82 LYS D N 1
ATOM 2912 C CA . LYS D 1 83 ? 17.587 -6.987 35.380 1.00 23.85 82 LYS D CA 1
ATOM 2913 C C . LYS D 1 83 ? 16.205 -7.547 35.069 1.00 23.85 82 LYS D C 1
ATOM 2914 O O . LYS D 1 83 ? 15.379 -7.728 35.969 1.00 29.87 82 LYS D O 1
ATOM 2920 N N . MET D 1 84 ? 15.986 -7.927 33.817 1.00 22.18 83 MET D N 1
ATOM 2921 C CA . MET D 1 84 ? 14.719 -8.555 33.485 1.00 22.26 83 MET D CA 1
ATOM 2922 C C . MET D 1 84 ? 14.911 -9.365 32.226 1.00 24.71 83 MET D C 1
ATOM 2923 O O . MET D 1 84 ? 15.758 -9.029 31.400 1.00 22.56 83 MET D O 1
ATOM 2928 N N . THR D 1 85 ? 14.125 -10.440 32.097 1.00 26.25 84 THR D N 1
ATOM 2929 C CA . THR D 1 85 ? 14.203 -11.348 30.958 1.00 24.30 84 THR D CA 1
ATOM 2930 C C . THR D 1 85 ? 12.887 -11.333 30.195 1.00 23.41 84 THR D C 1
ATOM 2931 O O . THR D 1 85 ? 11.841 -11.693 30.751 1.00 21.66 84 THR D O 1
ATOM 2935 N N . VAL D 1 86 ? 12.965 -11.035 28.906 1.00 23.86 85 VAL D N 1
ATOM 2936 C CA . VAL D 1 86 ? 11.805 -10.952 28.026 1.00 24.28 85 VAL D CA 1
ATOM 2937 C C . VAL D 1 86 ? 11.863 -12.115 27.046 1.00 30.23 85 VAL D C 1
ATOM 2938 O O . VAL D 1 86 ? 12.900 -12.311 26.399 1.00 29.87 85 VAL D O 1
ATOM 2942 N N . PRO D 1 87 ? 10.780 -12.880 26.887 1.00 27.45 86 PRO D N 1
ATOM 2943 C CA . PRO D 1 87 ? 10.768 -13.960 25.895 1.00 30.10 86 PRO D CA 1
ATOM 2944 C C . PRO D 1 87 ? 10.837 -13.426 24.472 1.00 33.63 86 PRO D C 1
ATOM 2945 O O . PRO D 1 87 ? 10.175 -12.446 24.129 1.00 34.06 86 PRO D O 1
ATOM 2949 N N . LYS D 1 88 ? 11.577 -14.135 23.615 1.00 37.60 87 LYS D N 1
ATOM 2950 C CA . LYS D 1 88 ? 11.701 -13.731 22.212 1.00 36.15 87 LYS D CA 1
ATOM 2951 C C . LYS D 1 88 ? 10.364 -13.778 21.485 1.00 33.40 87 LYS D C 1
ATOM 2952 O O . LYS D 1 88 ? 10.217 -13.151 20.432 1.00 29.40 87 LYS D O 1
ATOM 2958 N N . SER D 1 89 ? 9.382 -14.483 22.048 1.00 35.64 88 SER D N 1
ATOM 2959 C CA . SER D 1 89 ? 8.014 -14.500 21.553 1.00 37.54 88 SER D CA 1
ATOM 2960 C C . SER D 1 89 ? 7.284 -13.172 21.756 1.00 49.93 88 SER D C 1
ATOM 2961 O O . SER D 1 89 ? 6.160 -13.025 21.260 1.00 50.44 88 SER D O 1
ATOM 2964 N N . ASP D 1 90 ? 7.847 -12.243 22.535 1.00 46.15 89 ASP D N 1
ATOM 2965 C CA . ASP D 1 90 ? 7.221 -10.936 22.716 1.00 42.23 89 ASP D CA 1
ATOM 2966 C C . ASP D 1 90 ? 7.363 -10.112 21.439 1.00 48.74 89 ASP D C 1
ATOM 2967 O O . ASP D 1 90 ? 8.474 -9.983 20.902 1.00 42.76 89 ASP D O 1
ATOM 2972 N N . PRO D 1 91 ? 6.285 -9.499 20.948 1.00 50.44 90 PRO D N 1
ATOM 2973 C CA . PRO D 1 91 ? 6.362 -8.812 19.646 1.00 48.63 90 PRO D CA 1
ATOM 2974 C C . PRO D 1 91 ? 7.201 -7.543 19.671 1.00 48.26 90 PRO D C 1
ATOM 2975 O O . PRO D 1 91 ? 7.481 -6.973 18.606 1.00 44.89 90 PRO D O 1
ATOM 2979 N N . ASN D 1 92 ? 7.612 -7.080 20.840 1.00 44.35 91 ASN D N 1
ATOM 2980 C CA . ASN D 1 92 ? 8.271 -5.794 20.945 1.00 41.86 91 ASN D CA 1
ATOM 2981 C C . ASN D 1 92 ? 9.760 -5.867 21.272 1.00 38.02 91 ASN D C 1
ATOM 2982 O O . ASN D 1 92 ? 10.392 -4.802 21.383 1.00 30.75 91 ASN D O 1
ATOM 2987 N N . VAL D 1 93 ? 10.318 -7.060 21.526 1.00 36.71 92 VAL D N 1
ATOM 2988 C CA . VAL D 1 93 ? 11.694 -7.098 22.012 1.00 30.69 92 VAL D CA 1
ATOM 2989 C C . VAL D 1 93 ? 12.678 -6.613 20.942 1.00 34.11 92 VAL D C 1
ATOM 2990 O O . VAL D 1 93 ? 13.590 -5.844 21.260 1.00 35.14 92 VAL D O 1
ATOM 2994 N N . GLU D 1 94 ? 12.564 -7.057 19.669 1.00 36.14 93 GLU D N 1
ATOM 2995 C CA . GLU D 1 94 ? 13.353 -6.323 18.651 1.00 33.51 93 GLU D CA 1
ATOM 2996 C C . GLU D 1 94 ? 13.037 -4.871 18.496 1.00 30.64 93 GLU D C 1
ATOM 2997 O O . GLU D 1 94 ? 13.973 -4.083 18.319 1.00 34.99 93 GLU D O 1
ATOM 3003 N N . LEU D 1 95 ? 11.786 -4.471 18.633 1.00 28.52 94 LEU D N 1
ATOM 3004 C CA . LEU D 1 95 ? 11.548 -3.047 18.502 1.00 30.33 94 LEU D CA 1
ATOM 3005 C C . LEU D 1 95 ? 12.508 -2.322 19.451 1.00 37.62 94 LEU D C 1
ATOM 3006 O O . LEU D 1 95 ? 13.335 -1.487 19.041 1.00 37.94 94 LEU D O 1
ATOM 3011 N N . LEU D 1 96 ? 12.531 -2.811 20.694 1.00 36.23 95 LEU D N 1
ATOM 3012 C CA . LEU D 1 96 ? 13.437 -2.333 21.733 1.00 33.31 95 LEU D CA 1
ATOM 3013 C C . LEU D 1 96 ? 14.895 -2.625 21.402 1.00 31.32 95 LEU D C 1
ATOM 3014 O O . LEU D 1 96 ? 15.732 -1.715 21.404 1.00 36.39 95 LEU D O 1
ATOM 3019 N N . VAL D 1 97 ? 15.233 -3.910 21.212 1.00 27.68 96 VAL D N 1
ATOM 3020 C CA . VAL D 1 97 ? 16.629 -4.314 21.013 1.00 32.65 96 VAL D CA 1
ATOM 3021 C C . VAL D 1 97 ? 17.275 -3.549 19.860 1.00 33.85 96 VAL D C 1
ATOM 3022 O O . VAL D 1 97 ? 18.439 -3.141 19.943 1.00 34.06 96 VAL D O 1
ATOM 3026 N N . SER D 1 98 ? 16.532 -3.310 18.780 1.00 34.87 97 SER D N 1
ATOM 3027 C CA . SER D 1 98 ? 17.121 -2.603 17.648 1.00 34.33 97 SER D CA 1
ATOM 3028 C C . SER D 1 98 ? 17.521 -1.182 18.018 1.00 35.15 97 SER D C 1
ATOM 3029 O O . SER D 1 98 ? 18.404 -0.607 17.382 1.00 39.43 97 SER D O 1
ATOM 3032 N N . GLN D 1 99 ? 16.937 -0.622 19.064 1.00 34.76 98 GLN D N 1
ATOM 3033 C CA . GLN D 1 99 ? 17.263 0.735 19.469 1.00 33.93 98 GLN D CA 1
ATOM 3034 C C . GLN D 1 99 ? 18.504 0.802 20.341 1.00 34.70 98 GLN D C 1
ATOM 3035 O O . GLN D 1 99 ? 19.016 1.902 20.588 1.00 32.60 98 GLN D O 1
ATOM 3041 N N . VAL D 1 100 ? 18.960 -0.339 20.855 1.00 34.64 99 VAL D N 1
ATOM 3042 C CA . VAL D 1 100 ? 20.106 -0.364 21.753 1.00 38.78 99 VAL D CA 1
ATOM 3043 C C . VAL D 1 100 ? 21.372 -0.071 20.969 1.00 36.77 99 VAL D C 1
ATOM 3044 O O . VAL D 1 100 ? 21.624 -0.685 19.929 1.00 38.23 99 VAL D O 1
ATOM 3048 N N . ASP D 1 101 ? 22.170 0.872 21.464 1.00 37.35 100 ASP D N 1
ATOM 3049 C CA . ASP D 1 101 ? 23.447 1.224 20.845 1.00 40.19 100 ASP D CA 1
ATOM 3050 C C . ASP D 1 101 ? 23.242 1.756 19.433 1.00 45.05 100 ASP D C 1
ATOM 3051 O O . ASP D 1 101 ? 24.105 1.599 18.563 1.00 51.78 100 ASP D O 1
ATOM 3056 N N . ALA D 1 102 ? 22.080 2.364 19.188 1.00 44.00 101 ALA D N 1
ATOM 3057 C CA . ALA D 1 102 ? 21.709 2.732 17.828 1.00 41.17 101 ALA D CA 1
ATOM 3058 C C . ALA D 1 102 ? 22.677 3.721 17.187 1.00 49.27 101 ALA D C 1
ATOM 3059 O O . ALA D 1 102 ? 22.803 3.724 15.960 1.00 52.34 101 ALA D O 1
ATOM 3061 N N . PHE D 1 103 ? 23.428 4.489 17.973 1.00 48.26 102 PHE D N 1
ATOM 3062 C CA . PHE D 1 103 ? 24.171 5.608 17.411 1.00 43.24 102 PHE D C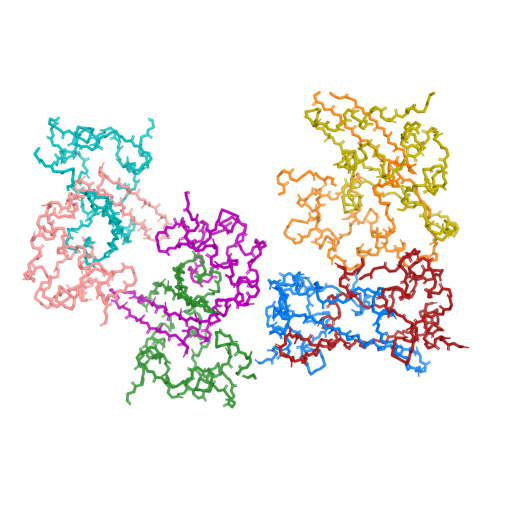A 1
ATOM 3063 C C . PHE D 1 103 ? 25.201 5.133 16.385 1.00 50.32 102 PHE D C 1
ATOM 3064 O O . PHE D 1 103 ? 25.846 4.096 16.558 1.00 43.97 102 PHE D O 1
ATOM 3072 N N . LYS D 1 104 ? 25.294 5.878 15.274 1.00 68.85 103 LYS D N 1
ATOM 3073 C CA . LYS D 1 104 ? 26.058 5.509 14.050 1.00 70.72 103 LYS D CA 1
ATOM 3074 C C . LYS D 1 104 ? 26.734 6.708 13.407 1.00 65.36 103 LYS D C 1
ATOM 3075 O O . LYS D 1 104 ? 27.057 6.661 12.222 1.00 61.02 103 LYS D O 1
ATOM 3081 N N . ASP E 1 6 ? -8.651 0.602 74.146 1.00 58.31 5 ASP E N 1
ATOM 3082 C CA . ASP E 1 6 ? -8.391 -0.255 72.957 1.00 74.60 5 ASP E CA 1
ATOM 3083 C C . ASP E 1 6 ? -6.980 -0.856 73.051 1.00 77.07 5 ASP E C 1
ATOM 3084 O O . ASP E 1 6 ? -6.781 -1.753 73.894 1.00 66.95 5 ASP E O 1
ATOM 3089 N N . ILE E 1 7 ? -6.048 -0.393 72.214 1.00 77.53 6 ILE E N 1
ATOM 3090 C CA . ILE E 1 7 ? -4.649 -0.916 72.211 1.00 70.15 6 ILE E CA 1
ATOM 3091 C C . ILE E 1 7 ? -3.788 -0.014 73.106 1.00 67.92 6 ILE E C 1
ATOM 3092 O O . ILE E 1 7 ? -4.171 1.154 73.314 1.00 61.53 6 ILE E O 1
ATOM 3097 N N . PRO E 1 8 ? -2.649 -0.492 73.649 1.00 64.58 7 PRO E N 1
ATOM 3098 C CA . PRO E 1 8 ? -1.783 0.372 74.432 1.00 59.02 7 PRO E CA 1
ATOM 3099 C C . PRO E 1 8 ? -1.482 1.673 73.697 1.00 55.56 7 PRO E C 1
ATOM 3100 O O . PRO E 1 8 ? -1.259 1.634 72.476 1.00 54.10 7 PRO E O 1
ATOM 3104 N N . GLU E 1 9 ? -1.417 2.794 74.422 1.00 52.77 8 GLU E N 1
ATOM 3105 C CA . GLU E 1 9 ? -1.261 4.091 73.762 1.00 51.42 8 GLU E CA 1
ATOM 3106 C C . GLU E 1 9 ? 0.076 4.216 73.030 1.00 49.90 8 GLU E C 1
ATOM 3107 O O . GLU E 1 9 ? 0.176 4.948 72.035 1.00 45.18 8 GLU E O 1
ATOM 3113 N N . TRP E 1 10 ? 1.135 3.614 73.571 1.00 51.24 9 TRP E N 1
ATOM 3114 C CA . TRP E 1 10 ? 2.460 3.722 72.975 1.00 46.50 9 TRP E CA 1
ATOM 3115 C C . TRP E 1 10 ? 2.605 2.867 71.722 1.00 48.96 9 TRP E C 1
ATOM 3116 O O . TRP E 1 10 ? 3.684 2.856 71.124 1.00 47.47 9 TRP E O 1
ATOM 3127 N N . ARG E 1 11 ? 1.556 2.170 71.290 1.00 48.43 10 ARG E N 1
ATOM 3128 C CA . ARG E 1 11 ? 1.618 1.383 70.070 1.00 46.90 10 ARG E CA 1
ATOM 3129 C C . ARG E 1 11 ? 0.607 1.872 69.040 1.00 49.83 10 ARG E C 1
ATOM 3130 O O . ARG E 1 11 ? 0.478 1.255 67.975 1.00 42.66 10 ARG E O 1
ATOM 3138 N N . ARG E 1 12 ? -0.077 2.989 69.305 1.00 47.00 11 ARG E N 1
ATOM 3139 C CA . ARG E 1 12 ? -1.085 3.506 68.390 1.00 42.03 11 ARG E CA 1
ATOM 3140 C C . ARG E 1 12 ? -0.473 4.216 67.190 1.00 41.99 11 ARG E C 1
ATOM 3141 O O . ARG E 1 12 ? 0.652 4.721 67.232 1.00 40.25 11 ARG E O 1
ATOM 3149 N N . ILE E 1 13 ? -1.258 4.257 66.113 1.00 44.41 12 ILE E N 1
ATOM 3150 C CA . ILE E 1 13 ? -0.816 4.921 64.860 1.00 47.08 12 ILE E CA 1
ATOM 3151 C C . ILE E 1 13 ? -1.959 5.837 64.406 1.00 45.38 12 ILE E C 1
ATOM 3152 O O . ILE E 1 13 ? -2.948 5.324 63.869 1.00 44.78 12 ILE E O 1
ATOM 3157 N N . PRO E 1 14 ? -1.889 7.180 64.597 1.00 47.90 13 PRO E N 1
ATOM 3158 C CA . PRO E 1 14 ? -2.982 8.063 64.222 1.00 46.11 13 PRO E CA 1
ATOM 3159 C C . PRO E 1 14 ? -3.299 8.135 62.737 1.00 52.97 13 PRO E C 1
ATOM 3160 O O . PRO E 1 14 ? -2.535 8.739 61.972 1.00 52.69 13 PRO E O 1
ATOM 3164 N N . LYS E 1 15 ? -4.433 7.565 62.332 1.00 56.92 14 LYS E N 1
ATOM 3165 C CA . LYS E 1 15 ? -4.813 7.511 60.897 1.00 58.66 14 LYS E CA 1
ATOM 3166 C C . LYS E 1 15 ? -6.337 7.501 60.774 1.00 54.04 14 LYS E C 1
ATOM 3167 O O . LYS E 1 15 ? -6.954 6.535 61.245 1.00 58.14 14 LYS E O 1
ATOM 3173 N N . GLY E 1 16 ? -6.913 8.525 60.153 1.00 51.73 15 GLY E N 1
ATOM 3174 C CA . GLY E 1 16 ? -8.373 8.588 59.962 1.00 48.10 15 GLY E CA 1
ATOM 3175 C C . GLY E 1 16 ? -9.116 8.112 61.189 1.00 58.07 15 GLY E C 1
ATOM 3176 O O . GLY E 1 16 ? -9.984 8.870 61.658 1.00 61.92 15 GLY E O 1
ATOM 3177 N N . ASN E 1 18 ? -10.074 7.493 63.694 1.00 47.12 17 ASN E N 1
ATOM 3178 C CA . ASN E 1 18 ? -9.286 7.412 64.954 1.00 56.83 17 ASN E CA 1
ATOM 3179 C C . ASN E 1 18 ? -7.909 8.055 64.755 1.00 55.64 17 ASN E C 1
ATOM 3180 O O . ASN E 1 18 ? -6.954 7.314 64.469 1.00 54.45 17 ASN E O 1
ATOM 3185 N N . SER E 1 19 ? -7.803 9.375 64.926 1.00 48.44 18 SER E N 1
ATOM 3186 C CA . SER E 1 19 ? -6.516 10.059 64.650 1.00 53.28 18 SER E CA 1
ATOM 3187 C C . SER E 1 19 ? -5.861 10.559 65.940 1.00 46.26 18 SER E C 1
ATOM 3188 O O . SER E 1 19 ? -6.103 9.954 66.991 1.00 48.32 18 SER E O 1
ATOM 3191 N N . VAL E 1 20 ? -5.044 11.604 65.837 1.00 38.77 19 VAL E N 1
ATOM 3192 C CA . VAL E 1 20 ? -4.314 12.135 67.020 1.00 43.30 19 VAL E CA 1
ATOM 3193 C C . VAL E 1 20 ? -5.308 12.368 68.163 1.00 47.12 19 VAL E C 1
ATOM 3194 O O . VAL E 1 20 ? -5.144 11.736 69.216 1.00 37.95 19 VAL E O 1
ATOM 3198 N N . ALA E 1 21 ? -6.295 13.241 67.960 1.00 49.87 20 ALA E N 1
ATOM 3199 C CA . ALA E 1 21 ? -7.212 13.519 69.060 1.00 38.15 20 ALA E CA 1
ATOM 3200 C C . ALA E 1 21 ? -7.742 12.232 69.678 1.00 37.12 20 ALA E C 1
ATOM 3201 O O . ALA E 1 21 ? -7.782 12.100 70.902 1.00 44.72 20 ALA E O 1
ATOM 3203 N N . ALA E 1 22 ? -8.105 11.253 68.852 1.00 40.63 21 ALA E N 1
ATOM 3204 C CA . ALA E 1 22 ? -8.690 10.025 69.379 1.00 40.80 21 ALA E CA 1
ATOM 3205 C C . ALA E 1 22 ? -7.671 9.140 70.085 1.00 42.77 21 ALA E C 1
ATOM 3206 O O . ALA E 1 22 ? -8.024 8.430 71.032 1.00 43.39 21 ALA E O 1
ATOM 3208 N N . CYS E 1 23 ? -6.421 9.137 69.630 1.00 43.83 22 CYS E N 1
ATOM 3209 C CA . CYS E 1 23 ? -5.403 8.269 70.217 1.00 44.78 22 CYS E CA 1
ATOM 3210 C C . CYS E 1 23 ? -4.717 8.887 71.425 1.00 41.71 22 CYS E C 1
ATOM 3211 O O . CYS E 1 23 ? -4.411 8.183 72.389 1.00 41.94 22 CYS E O 1
ATOM 3214 N N . PHE E 1 24 ? -4.441 10.187 71.395 1.00 46.17 23 PHE E N 1
ATOM 3215 C CA . PHE E 1 24 ? -3.587 10.790 72.404 1.00 47.78 23 PHE E CA 1
ATOM 3216 C C . PHE E 1 24 ? -4.231 11.966 73.133 1.00 45.57 23 PHE E C 1
ATOM 3217 O O . PHE E 1 24 ? -3.653 12.456 74.112 1.00 40.45 23 PHE E O 1
ATOM 3225 N N . GLY E 1 25 ? -5.429 12.381 72.742 1.00 41.99 24 GLY E N 1
ATOM 3226 C CA . GLY E 1 25 ? -6.083 13.465 73.417 1.00 42.16 24 GLY E CA 1
ATOM 3227 C C . GLY E 1 25 ? -5.695 14.777 72.794 1.00 36.11 24 GLY E C 1
ATOM 3228 O O . GLY E 1 25 ? -4.969 14.822 71.796 1.00 40.86 24 GLY E O 1
ATOM 3229 N N . PRO E 1 26 ? -6.211 15.872 73.353 1.00 40.21 25 PRO E N 1
ATOM 3230 C CA . PRO E 1 26 ? -5.932 17.206 72.800 1.00 38.31 25 PRO E CA 1
ATOM 3231 C C . PRO E 1 26 ? -4.470 17.601 72.942 1.00 33.75 25 PRO E C 1
ATOM 3232 O O . PRO E 1 26 ? -3.710 17.034 73.728 1.00 35.82 25 PRO E O 1
ATOM 3236 N N . ARG E 1 27 ? -4.061 18.553 72.112 1.00 31.30 26 ARG E N 1
ATOM 3237 C CA . ARG E 1 27 ? -2.752 19.145 72.300 1.00 32.17 26 ARG E CA 1
ATOM 3238 C C . ARG E 1 27 ? -2.779 20.007 73.554 1.00 34.20 26 ARG E C 1
ATOM 3239 O O . ARG E 1 27 ? -3.789 20.636 73.875 1.00 33.49 26 ARG E O 1
ATOM 3247 N N . GLY E 1 28 ? -1.652 20.048 74.248 1.00 30.16 27 GLY E N 1
ATOM 3248 C CA . GLY E 1 28 ? -1.537 20.839 75.451 1.00 29.19 27 GLY E CA 1
ATOM 3249 C C . GLY E 1 28 ? -0.084 20.977 75.837 1.00 33.99 27 GLY E C 1
ATOM 3250 O O . GLY E 1 28 ? 0.812 20.591 75.085 1.00 35.68 27 GLY E O 1
ATOM 3251 N N . GLY E 1 29 ? 0.136 21.502 77.046 1.00 38.53 28 GLY E N 1
ATOM 3252 C CA . GLY E 1 29 ? 1.491 21.789 77.492 1.00 32.19 28 GLY E CA 1
ATOM 3253 C C . GLY E 1 29 ? 2.453 20.628 77.326 1.00 28.92 28 GLY E C 1
ATOM 3254 O O . GLY E 1 29 ? 3.589 20.816 76.884 1.00 22.06 28 GLY E O 1
ATOM 3255 N N . PHE E 1 30 ? 2.027 19.416 77.695 1.00 24.61 29 PHE E N 1
ATOM 3256 C CA . PHE E 1 30 ? 2.927 18.276 77.552 1.00 26.42 29 PHE E CA 1
ATOM 3257 C C . PHE E 1 30 ? 2.881 17.721 76.134 1.00 33.25 29 PHE E C 1
ATOM 3258 O O . PHE E 1 30 ? 3.891 17.723 75.424 1.00 30.07 29 PHE E O 1
ATOM 3266 N N . LYS E 1 31 ? 1.707 17.261 75.692 1.00 32.60 30 LYS E N 1
ATOM 3267 C CA . LYS E 1 31 ? 1.540 16.768 74.328 1.00 27.17 30 LYS E CA 1
ATOM 3268 C C . LYS E 1 31 ? 1.403 17.976 73.411 1.00 29.59 30 LYS E C 1
ATOM 3269 O O . LYS E 1 31 ? 0.309 18.376 73.012 1.00 29.05 30 LYS E O 1
ATOM 3275 N N . ASN E 1 32 ? 2.547 18.542 73.034 1.00 27.38 31 ASN E N 1
ATOM 3276 C CA . ASN E 1 32 ? 2.577 19.871 72.442 1.00 31.30 31 ASN E CA 1
ATOM 3277 C C . ASN E 1 32 ? 2.881 19.877 70.958 1.00 31.72 31 ASN E C 1
ATOM 3278 O O . ASN E 1 32 ? 2.979 20.961 70.365 1.00 28.77 31 ASN E O 1
ATOM 3283 N N . PHE E 1 33 ? 3.035 18.713 70.346 1.00 32.27 32 PHE E N 1
ATOM 3284 C CA . PHE E 1 33 ? 3.435 18.609 68.956 1.00 32.42 32 PHE E CA 1
ATOM 3285 C C . PHE E 1 33 ? 2.202 18.440 68.073 1.00 34.55 32 PHE E C 1
ATOM 3286 O O . PHE E 1 33 ? 1.304 17.646 68.371 1.00 36.73 32 PHE E O 1
ATOM 3294 N N . GLY E 1 34 ? 2.184 19.154 66.963 1.00 30.25 33 GLY E N 1
ATOM 3295 C CA . GLY E 1 34 ? 1.147 18.979 65.970 1.00 32.25 33 GLY E CA 1
ATOM 3296 C C . GLY E 1 34 ? 0.366 20.251 65.778 1.00 40.17 33 GLY E C 1
ATOM 3297 O O . GLY E 1 34 ? -0.195 20.808 66.729 1.00 45.88 33 GLY E O 1
ATOM 3298 N N . ASP E 1 35 ? 0.190 20.581 64.492 1.00 41.20 34 ASP E N 1
ATOM 3299 C CA . ASP E 1 35 ? -0.681 21.708 64.075 1.00 40.36 34 ASP E CA 1
ATOM 3300 C C . ASP E 1 35 ? -2.032 21.098 63.703 1.00 44.68 34 ASP E C 1
ATOM 3301 O O . ASP E 1 35 ? -2.168 19.883 63.823 1.00 46.21 34 ASP E O 1
ATOM 3306 N N . ALA E 1 36 ? -2.964 21.882 63.182 1.00 45.97 35 ALA E N 1
ATOM 3307 C CA . ALA E 1 36 ? -4.336 21.359 62.962 1.00 49.14 35 ALA E CA 1
ATOM 3308 C C . ALA E 1 36 ? -4.381 20.263 61.902 1.00 53.26 35 ALA E C 1
ATOM 3309 O O . ALA E 1 36 ? -5.150 19.304 62.078 1.00 53.36 35 ALA E O 1
ATOM 3311 N N . GLU E 1 37 ? -3.608 20.417 60.834 1.00 50.83 36 GLU E N 1
ATOM 3312 C CA . GLU E 1 37 ? -3.543 19.380 59.777 1.00 57.58 36 GLU E CA 1
ATOM 3313 C C . GLU E 1 37 ? -2.986 18.082 60.364 1.00 54.83 36 GLU E C 1
ATOM 3314 O O . GLU E 1 37 ? -3.600 17.033 60.150 1.00 55.34 36 GLU E O 1
ATOM 3320 N N . PHE E 1 38 ? -1.875 18.163 61.091 1.00 48.73 37 PHE E N 1
ATOM 3321 C CA . PHE E 1 38 ? -1.230 16.940 61.627 1.00 42.53 37 PHE E CA 1
ATOM 3322 C C . PHE E 1 38 ? -2.140 16.275 62.639 1.00 48.58 37 PHE E C 1
ATOM 3323 O O . PHE E 1 38 ? -2.138 15.040 62.684 1.00 52.14 37 PHE E O 1
ATOM 3331 N N . VAL E 1 39 ? -2.895 17.056 63.413 1.00 48.14 38 VAL E N 1
ATOM 3332 C CA . VAL E 1 39 ? -3.751 16.499 64.503 1.00 52.66 38 VAL E CA 1
ATOM 3333 C C . VAL E 1 39 ? -4.910 15.713 63.881 1.00 50.60 38 VAL E C 1
ATOM 3334 O O . VAL E 1 39 ? -5.456 14.813 64.533 1.00 58.33 38 VAL E O 1
ATOM 3338 N N . GLU E 1 40 ? -5.228 16.010 62.641 1.00 46.70 39 GLU E N 1
ATOM 3339 C CA . GLU E 1 40 ? -6.341 15.335 61.921 1.00 55.49 39 GLU E CA 1
ATOM 3340 C C . GLU E 1 40 ? -5.828 14.282 60.932 1.00 55.83 39 GLU E C 1
ATOM 3341 O O . GLU E 1 40 ? -6.341 13.157 60.950 1.00 60.69 39 GLU E O 1
ATOM 3347 N N . LYS E 1 41 ? -4.863 14.644 60.096 1.00 46.74 40 LYS E N 1
ATOM 3348 C CA . LYS E 1 41 ? -4.355 13.709 59.070 1.00 46.01 40 LYS E CA 1
ATOM 3349 C C . LYS E 1 41 ? -3.534 12.609 59.739 1.00 52.30 40 LYS E C 1
ATOM 3350 O O . LYS E 1 41 ? -3.579 11.470 59.253 1.00 53.87 40 LYS E O 1
ATOM 3356 N N . GLY E 1 42 ? -2.820 12.938 60.812 1.00 52.22 41 GLY E N 1
ATOM 3357 C CA . GLY E 1 42 ? -1.993 11.974 61.528 1.00 47.04 41 GLY E CA 1
ATOM 3358 C C . GLY E 1 42 ? -0.751 11.612 60.734 1.00 49.67 41 GLY E C 1
ATOM 3359 O O . GLY E 1 42 ? -0.003 12.467 60.238 1.00 53.14 41 GLY E O 1
ATOM 3360 N N . VAL E 1 43 ? -0.520 10.307 60.604 1.00 43.56 42 VAL E N 1
ATOM 3361 C CA . VAL E 1 43 ? 0.634 9.865 59.843 1.00 42.45 42 VAL E CA 1
ATOM 3362 C C . VAL E 1 43 ? 0.521 10.220 58.359 1.00 45.61 42 VAL E C 1
ATOM 3363 O O . VAL E 1 43 ? 1.537 10.190 57.650 1.00 45.22 42 VAL E O 1
ATOM 3367 N N . ASP E 1 44 ? -0.660 10.642 57.884 1.00 46.09 43 ASP E N 1
ATOM 3368 C CA . ASP E 1 44 ? -0.883 10.899 56.467 1.00 48.12 43 ASP E CA 1
ATOM 3369 C C . ASP E 1 44 ? -0.543 12.319 55.994 1.00 53.73 43 ASP E C 1
ATOM 3370 O O . ASP E 1 44 ? -0.525 12.526 54.773 1.00 63.32 43 ASP E O 1
ATOM 3375 N N . ALA E 1 45 ? -0.254 13.278 56.899 1.00 50.34 44 ALA E N 1
ATOM 3376 C CA . ALA E 1 45 ? -0.008 14.678 56.517 1.00 48.80 44 ALA E CA 1
ATOM 3377 C C . ALA E 1 45 ? 1.301 14.804 55.752 1.00 47.21 44 ALA E C 1
ATOM 3378 O O . ALA E 1 45 ? 2.249 14.055 56.007 1.00 47.30 44 ALA E O 1
ATOM 3380 N N . SER E 1 46 ? 1.368 15.744 54.792 1.00 47.42 45 SER E N 1
ATOM 3381 C CA . SER E 1 46 ? 2.674 16.009 54.186 1.00 49.12 45 SER E CA 1
ATOM 3382 C C . SER E 1 46 ? 3.587 16.632 55.239 1.00 45.94 45 SER E C 1
ATOM 3383 O O . SER E 1 46 ? 3.174 17.458 56.067 1.00 44.73 45 SER E O 1
ATOM 3386 N N . GLY E 1 47 ? 4.796 16.098 55.270 1.00 42.34 46 GLY E N 1
ATOM 3387 C CA . GLY E 1 47 ? 5.824 16.385 56.221 1.00 40.77 46 GLY E CA 1
ATOM 3388 C C . GLY E 1 47 ? 6.013 15.256 57.198 1.00 38.56 46 GLY E C 1
ATOM 3389 O O . GLY E 1 47 ? 7.136 15.072 57.697 1.00 39.97 46 GLY E O 1
ATOM 3390 N N . TYR E 1 48 ? 4.985 14.404 57.361 1.00 34.75 47 TYR E N 1
ATOM 3391 C CA . TYR E 1 48 ? 5.066 13.398 58.408 1.00 32.69 47 TYR E CA 1
ATOM 3392 C C . TYR E 1 48 ? 6.243 12.472 58.172 1.00 32.88 47 TYR E C 1
ATOM 3393 O O . TYR E 1 48 ? 7.109 12.316 59.040 1.00 32.48 47 TYR E O 1
ATOM 3402 N N . ALA E 1 49 ? 6.315 11.872 56.989 1.00 34.31 48 ALA E N 1
ATOM 3403 C CA . ALA E 1 49 ? 7.400 10.938 56.754 1.00 28.41 48 ALA E CA 1
ATOM 3404 C C . ALA E 1 49 ? 8.741 11.647 56.846 1.00 27.82 48 ALA E C 1
ATOM 3405 O O . ALA E 1 49 ? 9.728 11.063 57.302 1.00 26.37 48 ALA E O 1
ATOM 3407 N N . GLN E 1 50 ? 8.789 12.918 56.452 1.00 30.81 49 GLN E N 1
ATOM 3408 C CA . GLN E 1 50 ? 10.035 13.667 56.561 1.00 35.67 49 GLN E CA 1
ATOM 3409 C C . GLN E 1 50 ? 10.373 13.953 58.018 1.00 32.14 49 GLN E C 1
ATOM 3410 O O . GLN E 1 50 ? 11.524 13.801 58.438 1.00 29.56 49 GLN E O 1
ATOM 3416 N N . ILE E 1 51 ? 9.381 14.411 58.788 1.00 32.11 50 ILE E N 1
ATOM 3417 C CA . ILE E 1 51 ? 9.542 14.622 60.226 1.00 27.56 50 ILE E CA 1
ATOM 3418 C C . ILE E 1 51 ? 9.917 13.314 60.919 1.00 31.05 50 ILE E C 1
ATOM 3419 O O . ILE E 1 51 ? 10.868 13.259 61.712 1.00 31.33 50 ILE E O 1
ATOM 3424 N N . ALA E 1 52 ? 9.179 12.234 60.616 1.00 29.29 51 ALA E N 1
ATOM 3425 C CA . ALA E 1 52 ? 9.347 10.959 61.313 1.00 26.45 51 ALA E CA 1
ATOM 3426 C C . ALA E 1 52 ? 10.765 10.439 61.234 1.00 28.41 51 ALA E C 1
ATOM 3427 O O . ALA E 1 52 ? 11.147 9.574 62.031 1.00 30.79 51 ALA E O 1
ATOM 3429 N N . SER E 1 53 ? 11.531 10.911 60.264 1.00 25.41 52 SER E N 1
ATOM 3430 C CA . SER E 1 53 ? 12.933 10.570 60.161 1.00 28.15 52 SER E CA 1
ATOM 3431 C C . SER E 1 53 ? 13.785 11.284 61.194 1.00 34.19 52 SER E C 1
ATOM 3432 O O . SER E 1 53 ? 14.986 11.005 61.262 1.00 35.25 52 SER E O 1
ATOM 3435 N N . LEU E 1 54 ? 13.233 12.258 61.933 1.00 34.64 53 LEU E N 1
ATOM 3436 C CA . LEU E 1 54 ? 14.001 12.962 62.959 1.00 33.76 53 LEU E CA 1
ATOM 3437 C C . LEU E 1 54 ? 13.499 12.719 64.387 1.00 36.36 53 LEU E C 1
ATOM 3438 O O . LEU E 1 54 ? 13.633 13.590 65.230 1.00 44.30 53 LEU E O 1
ATOM 3443 N N . ALA E 1 55 ? 12.980 11.531 64.700 1.00 32.38 54 ALA E N 1
ATOM 3444 C CA . ALA E 1 55 ? 12.534 11.100 66.039 1.00 43.64 54 ALA E CA 1
ATOM 3445 C C . ALA E 1 55 ? 13.034 9.671 66.197 1.00 42.13 54 ALA E C 1
ATOM 3446 O O . ALA E 1 55 ? 12.799 8.866 65.300 1.00 44.22 54 ALA E O 1
ATOM 3448 N N . PRO E 1 56 ? 13.594 9.275 67.342 1.00 45.49 55 PRO E N 1
ATOM 3449 C CA . PRO E 1 56 ? 14.417 8.061 67.357 1.00 39.83 55 PRO E CA 1
ATOM 3450 C C . PRO E 1 56 ? 13.638 6.777 67.131 1.00 40.42 55 PRO E C 1
ATOM 3451 O O . PRO E 1 56 ? 12.433 6.686 67.392 1.00 40.38 55 PRO E O 1
ATOM 3455 N N . ASN E 1 57 ? 14.345 5.790 66.580 1.00 43.08 56 ASN E N 1
ATOM 3456 C CA . ASN E 1 57 ? 13.801 4.441 66.571 1.00 38.30 56 ASN E CA 1
ATOM 3457 C C . ASN E 1 57 ? 13.894 3.852 67.977 1.00 37.40 56 ASN E C 1
ATOM 3458 O O . ASN E 1 57 ? 14.560 4.404 68.861 1.00 38.14 56 ASN E O 1
ATOM 3463 N N . VAL E 1 58 ? 13.267 2.683 68.162 1.00 36.03 57 VAL E N 1
ATOM 3464 C CA . VAL E 1 58 ? 13.110 2.126 69.510 1.00 34.05 57 VAL E CA 1
ATOM 3465 C C . VAL E 1 58 ? 14.461 1.765 70.115 1.00 35.26 57 VAL E C 1
ATOM 3466 O O . VAL E 1 58 ? 14.704 1.994 71.311 1.00 38.03 57 VAL E O 1
ATOM 3470 N N . ALA E 1 59 ? 15.361 1.193 69.309 1.00 34.72 58 ALA E N 1
ATOM 3471 C CA . ALA E 1 59 ? 16.668 0.810 69.835 1.00 38.22 58 ALA E CA 1
ATOM 3472 C C . ALA E 1 59 ? 17.412 2.030 70.357 1.00 37.61 58 ALA E C 1
ATOM 3473 O O . ALA E 1 59 ? 18.019 1.982 71.438 1.00 37.91 58 ALA E O 1
ATOM 3475 N N . ALA E 1 60 ? 17.311 3.153 69.633 1.00 35.02 59 ALA E N 1
ATOM 3476 C CA . ALA E 1 60 ? 17.938 4.396 70.070 1.00 34.06 59 ALA E CA 1
ATOM 3477 C C . ALA E 1 60 ? 17.274 4.944 71.323 1.00 36.40 59 ALA E C 1
ATOM 3478 O O . ALA E 1 60 ? 17.953 5.510 72.186 1.00 33.85 59 ALA E O 1
ATOM 3480 N N . LEU E 1 61 ? 15.953 4.771 71.457 1.00 33.84 60 LEU E N 1
ATOM 3481 C CA . LEU E 1 61 ? 15.285 5.208 72.679 1.00 30.65 60 LEU E CA 1
ATOM 3482 C C . LEU E 1 61 ? 15.828 4.473 73.889 1.00 34.81 60 LEU E C 1
ATOM 3483 O O . LEU E 1 61 ? 16.003 5.063 74.961 1.00 34.56 60 LEU E O 1
ATOM 3488 N N . LEU E 1 62 ? 16.097 3.179 73.738 1.00 32.14 61 LEU E N 1
ATOM 3489 C CA . LEU E 1 62 ? 16.519 2.402 74.893 1.00 42.34 61 LEU E CA 1
ATOM 3490 C C . LEU E 1 62 ? 17.993 2.620 75.194 1.00 39.91 61 LEU E C 1
ATOM 3491 O O . LEU E 1 62 ? 18.361 2.947 76.327 1.00 41.72 61 LEU E O 1
ATOM 3496 N N . PHE E 1 63 ? 18.844 2.518 74.179 1.00 36.68 62 PHE E N 1
ATOM 3497 C CA . PHE E 1 63 ? 20.279 2.517 74.419 1.00 43.44 62 PHE E CA 1
ATOM 3498 C C . PHE E 1 63 ? 20.927 3.889 74.256 1.00 46.71 62 PHE E C 1
ATOM 3499 O O . PHE E 1 63 ? 22.068 4.070 74.700 1.00 48.17 62 PHE E O 1
ATOM 3507 N N . GLY E 1 64 ? 20.252 4.846 73.616 1.00 39.45 63 GLY E N 1
ATOM 3508 C CA . GLY E 1 64 ? 20.862 6.139 73.376 1.00 34.37 63 GLY E CA 1
ATOM 3509 C C . GLY E 1 64 ? 20.216 7.261 74.148 1.00 34.50 63 GLY E C 1
ATOM 3510 O O . GLY E 1 64 ? 20.621 8.421 74.033 1.00 38.94 63 GLY E O 1
ATOM 3511 N N . GLY E 1 65 ? 19.235 6.934 74.970 1.00 32.89 64 GLY E N 1
ATOM 3512 C CA . GLY E 1 65 ? 18.608 7.969 75.763 1.00 32.38 64 GLY E CA 1
ATOM 3513 C C . GLY E 1 65 ? 18.476 7.487 77.185 1.00 39.34 64 GLY E C 1
ATOM 3514 O O . GLY E 1 65 ? 19.074 6.473 77.563 1.00 43.23 64 GLY E O 1
ATOM 3515 N N . ASN E 1 66 ? 17.698 8.193 77.982 1.00 34.96 65 ASN E N 1
ATOM 3516 C CA . ASN E 1 66 ? 17.520 7.844 79.376 1.00 35.07 65 ASN E CA 1
ATOM 3517 C C . ASN E 1 66 ? 16.208 7.094 79.564 1.00 36.52 65 ASN E C 1
ATOM 3518 O O . ASN E 1 66 ? 15.203 7.414 78.916 1.00 36.00 65 ASN E O 1
ATOM 3523 N N . VAL E 1 67 ? 16.234 6.058 80.409 1.00 37.94 66 VAL E N 1
ATOM 3524 C CA . VAL E 1 67 ? 15.030 5.335 80.807 1.00 38.03 66 VAL E CA 1
ATOM 3525 C C . VAL E 1 67 ? 14.914 5.409 82.323 1.00 37.95 66 VAL E C 1
ATOM 3526 O O . VAL E 1 67 ? 15.809 4.943 83.039 1.00 41.89 66 VAL E O 1
ATOM 3530 N N . ALA E 1 68 ? 13.812 5.979 82.810 1.00 35.37 67 ALA E N 1
ATOM 3531 C CA . ALA E 1 68 ? 13.544 6.097 84.234 1.00 33.86 67 ALA E CA 1
ATOM 3532 C C . ALA E 1 68 ? 12.228 5.401 84.538 1.00 42.97 67 ALA E C 1
ATOM 3533 O O . ALA E 1 68 ? 11.298 5.423 83.729 1.00 44.76 67 ALA E O 1
ATOM 3535 N N . VAL E 1 69 ? 12.200 4.697 85.668 1.00 40.13 68 VAL E N 1
ATOM 3536 C CA . VAL E 1 69 ? 10.977 3.938 86.053 1.00 41.89 68 VAL E CA 1
ATOM 3537 C C . VAL E 1 69 ? 10.465 4.448 87.407 1.00 39.79 68 VAL E C 1
ATOM 3538 O O . VAL E 1 69 ? 11.287 4.695 88.298 1.00 34.95 68 VAL E O 1
ATOM 3542 N N . ARG E 1 70 ? 9.157 4.637 87.526 1.00 38.14 69 ARG E N 1
ATOM 3543 C CA . ARG E 1 70 ? 8.575 5.032 88.828 1.00 37.38 69 ARG E CA 1
ATOM 3544 C C . ARG E 1 70 ? 7.514 3.997 89.179 1.00 46.30 69 ARG E C 1
ATOM 3545 O O . ARG E 1 70 ? 6.562 3.832 88.406 1.00 47.27 69 ARG E O 1
ATOM 3553 N N . GLU E 1 71 ? 7.693 3.342 90.320 1.00 52.25 70 GLU E N 1
ATOM 3554 C CA . GLU E 1 71 ? 6.752 2.284 90.730 1.00 55.72 70 GLU E CA 1
ATOM 3555 C C . GLU E 1 71 ? 5.514 2.899 91.363 1.00 50.40 70 GLU E C 1
ATOM 3556 O O . GLU E 1 71 ? 5.656 3.813 92.190 1.00 54.55 70 GLU E O 1
ATOM 3562 N N . LEU E 1 72 ? 4.353 2.423 90.954 1.00 50.10 71 LEU E N 1
ATOM 3563 C CA . LEU E 1 72 ? 3.106 2.861 91.599 1.00 48.25 71 LEU E CA 1
ATOM 3564 C C . LEU E 1 72 ? 2.564 1.611 92.286 1.00 59.51 71 LEU E C 1
ATOM 3565 O O . LEU E 1 72 ? 3.264 0.589 92.274 1.00 60.42 71 LEU E O 1
ATOM 3570 N N . ALA E 1 73 ? 1.371 1.685 92.858 1.00 64.52 72 ALA E N 1
ATOM 3571 C CA . ALA E 1 73 ? 0.824 0.536 93.607 1.00 64.30 72 ALA E CA 1
ATOM 3572 C C . ALA E 1 73 ? 0.968 -0.732 92.783 1.00 66.95 72 ALA E C 1
ATOM 3573 O O . ALA E 1 73 ? 1.593 -1.697 93.255 1.00 70.17 72 ALA E O 1
ATOM 3575 N N . ASP E 1 74 ? 0.376 -0.728 91.595 1.00 63.37 73 ASP E N 1
ATOM 3576 C CA . ASP E 1 74 ? 0.374 -1.946 90.753 1.00 62.35 73 ASP E CA 1
ATOM 3577 C C . ASP E 1 74 ? 0.579 -1.512 89.305 1.00 57.70 73 ASP E C 1
ATOM 3578 O O . ASP E 1 74 ? -0.069 -2.070 88.402 1.00 55.01 73 ASP E O 1
ATOM 3583 N N . SER E 1 75 ? 1.434 -0.522 89.112 1.00 59.64 74 SER E N 1
ATOM 3584 C CA . SER E 1 75 ? 1.756 -0.067 87.746 1.00 46.99 74 SER E CA 1
ATOM 3585 C C . SER E 1 75 ? 3.181 0.467 87.751 1.00 50.46 74 SER E C 1
ATOM 3586 O O . SER E 1 75 ? 3.709 0.757 88.832 1.00 54.45 74 SER E O 1
ATOM 3589 N N . TYR E 1 76 ? 3.785 0.537 86.579 1.00 50.69 75 TYR E N 1
ATOM 3590 C CA . TYR E 1 76 ? 5.130 1.136 86.476 1.00 48.25 75 TYR E CA 1
ATOM 3591 C C . TYR E 1 76 ? 5.013 2.216 85.465 1.00 45.09 75 TYR E C 1
ATOM 3592 O O . TYR E 1 76 ? 4.442 1.957 84.399 1.00 43.62 75 TYR E O 1
ATOM 3601 N N . GLU E 1 77 ? 5.471 3.414 85.804 1.00 43.12 76 GLU E N 1
ATOM 3602 C CA . GLU E 1 77 ? 5.497 4.463 84.799 1.00 41.92 76 GLU E CA 1
ATOM 3603 C C . GLU E 1 77 ? 6.917 4.608 84.290 1.00 37.12 76 GLU E C 1
ATOM 3604 O O . GLU E 1 77 ? 7.851 4.822 85.076 1.00 39.73 76 GLU E O 1
ATOM 3610 N N . ILE E 1 78 ? 7.069 4.418 82.987 1.00 36.58 77 ILE E N 1
ATOM 3611 C CA . ILE E 1 78 ? 8.341 4.499 82.287 1.00 37.21 77 ILE E CA 1
ATOM 3612 C C . ILE E 1 78 ? 8.411 5.873 81.657 1.00 34.19 77 ILE E C 1
ATOM 3613 O O . ILE E 1 78 ? 7.406 6.380 81.134 1.00 30.50 77 ILE E O 1
ATOM 3618 N N . THR E 1 79 ? 9.593 6.482 81.723 1.00 37.86 78 THR E N 1
ATOM 3619 C CA . THR E 1 79 ? 9.861 7.778 81.110 1.00 38.33 78 THR E CA 1
ATOM 3620 C C . THR E 1 79 ? 11.081 7.661 80.217 1.00 29.46 78 THR E C 1
ATOM 3621 O O . THR E 1 79 ? 12.160 7.286 80.684 1.00 28.92 78 THR E O 1
ATOM 3625 N N . TYR E 1 80 ? 10.909 7.966 78.939 1.00 33.10 79 TYR E N 1
ATOM 3626 C CA . TYR E 1 80 ? 12.027 8.081 78.014 1.00 35.68 79 TYR E CA 1
ATOM 3627 C C . TYR E 1 80 ? 12.380 9.547 77.857 1.00 30.61 79 TYR E C 1
ATOM 3628 O O . TYR E 1 80 ? 11.496 10.407 77.749 1.00 29.25 79 TYR E O 1
ATOM 3637 N N . ASN E 1 81 ? 13.676 9.825 77.838 1.00 32.02 80 ASN E N 1
ATOM 3638 C CA . ASN E 1 81 ? 14.171 11.203 77.601 1.00 33.30 80 ASN E CA 1
ATOM 3639 C C . ASN E 1 81 ? 15.259 11.098 76.534 1.00 33.82 80 ASN E C 1
ATOM 3640 O O . ASN E 1 81 ? 16.414 10.839 76.889 1.00 31.96 80 ASN E O 1
ATOM 3645 N N . TYR E 1 82 ? 14.875 11.235 75.270 1.00 33.20 81 TYR E N 1
ATOM 3646 C CA . TYR E 1 82 ? 15.852 11.144 74.161 1.00 26.83 81 TYR E CA 1
ATOM 3647 C C . TYR E 1 82 ? 16.181 12.526 73.724 1.00 25.87 81 TYR E C 1
ATOM 3648 O O . TYR E 1 82 ? 15.269 13.277 73.400 1.00 30.21 81 TYR E O 1
ATOM 3657 N N . LYS E 1 83 ? 17.464 12.850 73.708 1.00 25.13 82 LYS E N 1
ATOM 3658 C CA . LYS E 1 83 ? 17.882 14.171 73.202 1.00 32.71 82 LYS E CA 1
ATOM 3659 C C . LYS E 1 83 ? 18.767 13.945 71.972 1.00 31.11 82 LYS E C 1
ATOM 3660 O O . LYS E 1 83 ? 19.653 13.080 72.031 1.00 28.57 82 LYS E O 1
ATOM 3666 N N . MET E 1 84 ? 18.482 14.669 70.893 1.00 29.20 83 MET E N 1
ATOM 3667 C CA . MET E 1 84 ? 19.284 14.555 69.657 1.00 28.48 83 MET E CA 1
ATOM 3668 C C . MET E 1 84 ? 19.697 15.945 69.174 1.00 28.28 83 MET E C 1
ATOM 3669 O O . MET E 1 84 ? 18.958 16.896 69.449 1.00 30.93 83 MET E O 1
ATOM 3674 N N . THR E 1 85 ? 20.842 16.051 68.501 1.00 29.04 84 THR E N 1
ATOM 3675 C CA . THR E 1 85 ? 21.253 17.337 67.899 1.00 32.48 84 THR E CA 1
ATOM 3676 C C . THR E 1 85 ? 21.170 17.208 66.396 1.00 32.39 84 THR E C 1
ATOM 3677 O O . THR E 1 85 ? 21.854 16.338 65.845 1.00 33.97 84 THR E O 1
ATOM 3681 N N . VAL E 1 86 ? 20.346 18.041 65.763 1.00 33.56 85 VAL E N 1
ATOM 3682 C CA . VAL E 1 86 ? 20.136 17.966 64.290 1.00 35.21 85 VAL E CA 1
ATOM 3683 C C . VAL E 1 86 ? 20.564 19.303 63.676 1.00 34.87 85 VAL E C 1
ATOM 3684 O O . VAL E 1 86 ? 20.103 20.348 64.141 1.00 31.78 85 VAL E O 1
ATOM 3688 N N . PRO E 1 87 ? 21.461 19.288 62.671 1.00 37.23 86 PRO E N 1
ATOM 3689 C CA . PRO E 1 87 ? 21.932 20.514 62.054 1.00 30.00 86 PRO E CA 1
ATOM 3690 C C . PRO E 1 87 ? 20.856 21.384 61.445 1.00 33.91 86 PRO E C 1
ATOM 3691 O O . PRO E 1 87 ? 19.898 20.858 60.876 1.00 36.08 86 PRO E O 1
ATOM 3695 N N . LYS E 1 88 ? 20.999 22.701 61.563 1.00 35.93 87 LYS E N 1
ATOM 3696 C CA . LYS E 1 88 ? 20.050 23.599 60.907 1.00 35.92 87 LYS E CA 1
ATOM 3697 C C . LYS E 1 88 ? 20.054 23.418 59.400 1.00 37.46 87 LYS E C 1
ATOM 3698 O O . LYS E 1 88 ? 19.068 23.769 58.739 1.00 36.44 87 LYS E O 1
ATOM 3704 N N . SER E 1 89 ? 21.145 22.875 58.851 1.00 35.95 88 SER E N 1
ATOM 3705 C CA . SER E 1 89 ? 21.249 22.558 57.436 1.00 33.83 88 SER E CA 1
ATOM 3706 C C . SER E 1 89 ? 20.394 21.371 57.036 1.00 37.71 88 SER E C 1
ATOM 3707 O O . SER E 1 89 ? 20.244 21.131 55.833 1.00 40.68 88 SER E O 1
ATOM 3710 N N . ASP E 1 90 ? 19.836 20.636 58.003 1.00 34.49 89 ASP E N 1
ATOM 3711 C CA . ASP E 1 90 ? 19.004 19.482 57.688 1.00 30.85 89 ASP E CA 1
ATOM 3712 C C . ASP E 1 90 ? 17.749 19.949 56.953 1.00 30.59 89 ASP E C 1
ATOM 3713 O O . ASP E 1 90 ? 17.137 20.950 57.345 1.00 32.69 89 ASP E O 1
ATOM 3718 N N . PRO E 1 91 ? 17.361 19.283 55.867 1.00 30.73 90 PRO E N 1
ATOM 3719 C CA . PRO E 1 91 ? 16.285 19.814 55.018 1.00 30.24 90 PRO E CA 1
ATOM 3720 C C . PRO E 1 91 ? 14.928 19.753 55.647 1.00 27.01 90 PRO E C 1
ATOM 3721 O O . PRO E 1 91 ? 13.988 20.335 55.099 1.00 27.10 90 PRO E O 1
ATOM 3725 N N . ASN E 1 92 ? 14.770 19.023 56.739 1.00 28.51 91 ASN E N 1
ATOM 3726 C CA . ASN E 1 92 ? 13.465 18.846 57.342 1.00 30.66 91 ASN E CA 1
ATOM 3727 C C . ASN E 1 92 ? 13.331 19.446 58.731 1.00 31.68 91 ASN E C 1
ATOM 3728 O O . ASN E 1 92 ? 12.206 19.546 59.234 1.00 31.97 91 ASN E O 1
ATOM 3733 N N . VAL E 1 93 ? 14.429 19.844 59.367 1.00 29.61 92 VAL E N 1
ATOM 3734 C CA . VAL E 1 93 ? 14.349 20.214 60.773 1.00 29.47 92 VAL E CA 1
ATOM 3735 C C . VAL E 1 93 ? 13.431 21.423 60.984 1.00 33.30 92 VAL E C 1
ATOM 3736 O O . VAL E 1 93 ? 12.659 21.464 61.952 1.00 31.57 92 VAL E O 1
ATOM 3740 N N . GLU E 1 94 ? 13.461 22.407 60.075 1.00 33.81 93 GLU E N 1
ATOM 3741 C CA . GLU E 1 94 ? 12.579 23.558 60.240 1.00 29.52 93 GLU E CA 1
ATOM 3742 C C . GLU E 1 94 ? 11.119 23.126 60.276 1.00 30.11 93 GLU E C 1
ATOM 3743 O O . GLU E 1 94 ? 10.349 23.589 61.126 1.00 33.73 93 GLU E O 1
ATOM 3749 N N . LEU E 1 95 ? 10.735 22.195 59.400 1.00 30.59 94 LEU E N 1
ATOM 3750 C CA . LEU E 1 95 ? 9.378 21.637 59.424 1.00 32.95 94 LEU E CA 1
ATOM 3751 C C . LEU E 1 95 ? 9.023 21.069 60.797 1.00 30.89 94 LEU E C 1
ATOM 3752 O O . LEU E 1 95 ? 7.947 21.353 61.341 1.00 26.86 94 LEU E O 1
ATOM 3757 N N . LEU E 1 96 ? 9.913 20.238 61.357 1.00 29.83 95 LEU E N 1
ATOM 3758 C CA . LEU E 1 96 ? 9.684 19.667 62.680 1.00 28.82 95 LEU E CA 1
ATOM 3759 C C . LEU E 1 96 ? 9.533 20.765 63.730 1.00 33.59 95 LEU E C 1
ATOM 3760 O O . LEU E 1 96 ? 8.558 20.785 64.492 1.00 29.54 95 LEU E O 1
ATOM 3765 N N . VAL E 1 97 ? 10.519 21.661 63.809 1.00 30.39 96 VAL E N 1
ATOM 3766 C CA . VAL E 1 97 ? 10.507 22.723 64.810 1.00 30.11 96 VAL E CA 1
ATOM 3767 C C . VAL E 1 97 ? 9.228 23.546 64.711 1.00 32.25 96 VAL E C 1
ATOM 3768 O O . VAL E 1 97 ? 8.654 23.958 65.727 1.00 30.44 96 VAL E O 1
ATOM 3772 N N . SER E 1 98 ? 8.748 23.772 63.485 1.00 31.31 97 SER E N 1
ATOM 3773 C CA . SER E 1 98 ? 7.538 24.558 63.277 1.00 31.18 97 SER E CA 1
ATOM 3774 C C . SER E 1 98 ? 6.314 23.930 63.925 1.00 33.57 97 SER E C 1
ATOM 3775 O O . SER E 1 98 ? 5.335 24.639 64.184 1.00 31.06 97 SER E O 1
ATOM 3778 N N . GLN E 1 99 ? 6.339 22.618 64.178 1.00 32.17 98 GLN E N 1
ATOM 3779 C CA . GLN E 1 99 ? 5.195 21.920 64.756 1.00 34.94 98 GLN E CA 1
ATOM 3780 C C . GLN E 1 99 ? 5.168 21.951 66.276 1.00 30.64 98 GLN E C 1
ATOM 3781 O O . GLN E 1 99 ? 4.112 21.720 66.867 1.00 27.30 98 GLN E O 1
ATOM 3787 N N . VAL E 1 100 ? 6.292 22.247 66.919 1.00 27.76 99 VAL E N 1
ATOM 3788 C CA . VAL E 1 100 ? 6.328 22.288 68.370 1.00 30.49 99 VAL E CA 1
ATOM 3789 C C . VAL E 1 100 ? 5.496 23.468 68.854 1.00 31.82 99 VAL E C 1
ATOM 3790 O O . VAL E 1 100 ? 5.645 24.590 68.356 1.00 32.98 99 VAL E O 1
ATOM 3794 N N . ASP E 1 101 ? 4.582 23.206 69.796 1.00 32.48 100 ASP E N 1
ATOM 3795 C CA . ASP E 1 101 ? 3.727 24.208 70.450 1.00 34.78 100 ASP E CA 1
ATOM 3796 C C . ASP E 1 101 ? 2.783 24.917 69.488 1.00 44.07 100 ASP E C 1
ATOM 3797 O O . ASP E 1 101 ? 2.372 26.057 69.738 1.00 45.96 100 ASP E O 1
ATOM 3802 N N . ALA E 1 102 ? 2.448 24.294 68.365 1.00 42.23 101 ALA E N 1
ATOM 3803 C CA . ALA E 1 102 ? 1.620 24.989 67.386 1.00 42.88 101 ALA E CA 1
ATOM 3804 C C . ALA E 1 102 ? 0.208 25.280 67.889 1.00 44.22 101 ALA E C 1
ATOM 3805 O O . ALA E 1 102 ? -0.453 26.158 67.330 1.00 48.90 101 ALA E O 1
ATOM 3807 N N . PHE E 1 103 ? -0.261 24.580 68.925 1.00 48.90 102 PHE E N 1
ATOM 3808 C CA . PHE E 1 103 ? -1.673 24.608 69.317 1.00 47.42 102 PHE E CA 1
ATOM 3809 C C . PHE E 1 103 ? -2.148 26.002 69.745 1.00 50.49 102 PHE E C 1
ATOM 3810 O O . PHE E 1 103 ? -1.404 26.796 70.335 1.00 46.78 102 PHE E O 1
ATOM 3818 N N . LYS E 1 104 ? -3.413 26.284 69.411 1.00 55.87 103 LYS E N 1
ATOM 3819 C CA . LYS E 1 104 ? -4.063 27.602 69.539 1.00 77.95 103 LYS E CA 1
ATOM 3820 C C . LYS E 1 104 ? -5.555 27.428 69.850 1.00 75.06 103 LYS E C 1
ATOM 3821 O O . LYS E 1 104 ? -6.217 26.525 69.322 1.00 69.46 103 LYS E O 1
ATOM 3827 N N . ASP F 1 6 ? -11.035 41.494 99.232 1.00 93.81 5 ASP F N 1
ATOM 3828 C CA . ASP F 1 6 ? -9.914 41.197 100.114 1.00 98.55 5 ASP F CA 1
ATOM 3829 C C . ASP F 1 6 ? -9.013 40.198 99.424 1.00 86.70 5 ASP F C 1
ATOM 3830 O O . ASP F 1 6 ? -7.859 40.482 99.078 1.00 79.42 5 ASP F O 1
ATOM 3835 N N . ILE F 1 7 ? -9.583 39.028 99.198 1.00 83.43 6 ILE F N 1
ATOM 3836 C CA . ILE F 1 7 ? -8.886 37.861 98.681 1.00 75.40 6 ILE F CA 1
ATOM 3837 C C . ILE F 1 7 ? -8.549 38.053 97.209 1.00 61.97 6 ILE F C 1
ATOM 3838 O O . ILE F 1 7 ? -9.436 38.418 96.416 1.00 59.98 6 ILE F O 1
ATOM 3843 N N . PRO F 1 8 ? -7.325 37.763 96.785 1.00 60.61 7 PRO F N 1
ATOM 3844 C CA . PRO F 1 8 ? -7.075 37.683 95.347 1.00 63.24 7 PRO F CA 1
ATOM 3845 C C . PRO F 1 8 ? -7.870 36.489 94.849 1.00 52.60 7 PRO F C 1
ATOM 3846 O O . PRO F 1 8 ? -8.084 35.526 95.589 1.00 43.74 7 PRO F O 1
ATOM 3850 N N . GLU F 1 9 ? -8.309 36.480 93.599 1.00 56.32 8 GLU F N 1
ATOM 3851 C CA . GLU F 1 9 ? -9.227 35.402 93.128 1.00 54.72 8 GLU F CA 1
ATOM 3852 C C . GLU F 1 9 ? -8.796 33.987 93.550 1.00 48.66 8 GLU F C 1
ATOM 3853 O O . GLU F 1 9 ? -9.692 33.165 93.784 1.00 43.77 8 GLU F O 1
ATOM 3859 N N . TRP F 1 10 ? -7.502 33.720 93.707 1.00 45.56 9 TRP F N 1
ATOM 3860 C CA . TRP F 1 10 ? -7.059 32.315 93.930 1.00 43.51 9 TRP F CA 1
ATOM 3861 C C . TRP F 1 10 ? -7.302 31.782 95.339 1.00 40.57 9 TRP F C 1
ATOM 3862 O O . TRP F 1 10 ? -7.049 30.584 95.544 1.00 45.52 9 TRP F O 1
ATOM 3873 N N . ILE F 1 13 ? -13.587 31.839 98.376 1.00 55.72 12 ILE F N 1
ATOM 3874 C CA . ILE F 1 13 ? -14.375 30.671 98.710 1.00 60.33 12 ILE F CA 1
ATOM 3875 C C . ILE F 1 13 ? -15.809 30.992 98.315 1.00 67.86 12 ILE F C 1
ATOM 3876 O O . ILE F 1 13 ? -16.419 31.893 98.912 1.00 67.89 12 ILE F O 1
ATOM 3881 N N . PRO F 1 14 ? -16.379 30.325 97.307 1.00 67.58 13 PRO F N 1
ATOM 3882 C CA . PRO F 1 14 ? -17.739 30.679 96.890 1.00 68.27 13 PRO F CA 1
ATOM 3883 C C . PRO F 1 14 ? -18.660 30.131 97.960 1.00 69.13 13 PRO F C 1
ATOM 3884 O O . PRO F 1 14 ? -18.736 28.921 98.184 1.00 68.33 13 PRO F O 1
ATOM 3888 N N . LYS F 1 15 ? -19.384 31.029 98.601 1.00 80.37 14 LYS F N 1
ATOM 3889 C CA . LYS F 1 15 ? -19.877 30.722 99.930 1.00 81.23 14 LYS F CA 1
ATOM 3890 C C . LYS F 1 15 ? -21.010 31.668 100.249 1.00 75.81 14 LYS F C 1
ATOM 3891 O O . LYS F 1 15 ? -20.800 32.753 100.802 1.00 80.78 14 LYS F O 1
ATOM 3897 N N . GLY F 1 16 ? -22.221 31.250 99.915 1.00 73.15 15 GLY F N 1
ATOM 3898 C CA . GLY F 1 16 ? -23.347 32.051 100.306 1.00 76.99 15 GLY F CA 1
ATOM 3899 C C . GLY F 1 16 ? -23.512 33.271 99.427 1.00 80.24 15 GLY F C 1
ATOM 3900 O O . GLY F 1 16 ? -24.026 33.199 98.301 1.00 80.15 15 GLY F O 1
ATOM 3901 N N . GLU F 1 17 ? -23.087 34.411 99.966 1.00 81.77 16 GLU F N 1
ATOM 3902 C CA . GLU F 1 17 ? -23.469 35.691 99.404 1.00 80.45 16 GLU F CA 1
ATOM 3903 C C . GLU F 1 17 ? -22.611 35.840 98.142 1.00 83.46 16 GLU F C 1
ATOM 3904 O O . GLU F 1 17 ? -23.048 36.358 97.112 1.00 84.55 16 GLU F O 1
ATOM 3910 N N . ASN F 1 18 ? -21.364 35.399 98.289 1.00 86.08 17 ASN F N 1
ATOM 3911 C CA . ASN F 1 18 ? -20.396 35.497 97.174 1.00 82.65 17 ASN F CA 1
ATOM 3912 C C . ASN F 1 18 ? -20.252 34.127 96.523 1.00 73.68 17 ASN F C 1
ATOM 3913 O O . ASN F 1 18 ? -19.389 33.355 96.951 1.00 72.08 17 ASN F O 1
ATOM 3918 N N . SER F 1 19 ? -21.060 33.865 95.506 1.00 70.43 18 SER F N 1
ATOM 3919 C CA . SER F 1 19 ? -21.011 32.548 94.836 1.00 75.93 18 SER F CA 1
ATOM 3920 C C . SER F 1 19 ? -19.992 32.577 93.701 1.00 75.02 18 SER F C 1
ATOM 3921 O O . SER F 1 19 ? -19.237 33.559 93.582 1.00 68.26 18 SER F O 1
ATOM 3924 N N . VAL F 1 20 ? -20.014 31.538 92.882 1.00 74.27 19 VAL F N 1
ATOM 3925 C CA . VAL F 1 20 ? -19.017 31.428 91.792 1.00 70.66 19 VAL F CA 1
ATOM 3926 C C . VAL F 1 20 ? -19.052 32.701 90.946 1.00 66.55 19 VAL F C 1
ATOM 3927 O O . VAL F 1 20 ? -17.982 33.259 90.688 1.00 67.07 19 VAL F O 1
ATOM 3931 N N . ALA F 1 21 ? -20.239 33.156 90.566 1.00 60.45 20 ALA F N 1
ATOM 3932 C CA . ALA F 1 21 ? -20.329 34.325 89.669 1.00 61.21 20 ALA F CA 1
ATOM 3933 C C . ALA F 1 21 ? -19.716 35.563 90.319 1.00 64.25 20 ALA F C 1
ATOM 3934 O O . ALA F 1 21 ? -19.137 36.396 89.595 1.00 57.48 20 ALA F O 1
ATOM 3936 N N . ALA F 1 22 ? -19.848 35.691 91.637 1.00 65.01 21 ALA F N 1
ATOM 3937 C CA . ALA F 1 22 ? -19.369 36.909 92.324 1.00 63.70 21 ALA F CA 1
ATOM 3938 C C . ALA F 1 22 ? -17.900 36.741 92.666 1.00 58.57 21 ALA F C 1
ATOM 3939 O O . ALA F 1 22 ? -17.175 37.731 92.834 1.00 52.93 21 ALA F O 1
ATOM 3941 N N . CYS F 1 23 ? -17.489 35.491 92.785 1.00 55.60 22 CYS F N 1
ATOM 3942 C CA . CYS F 1 23 ? -16.093 35.237 93.097 1.00 54.19 22 CYS F CA 1
ATOM 3943 C C . CYS F 1 23 ? -15.225 35.081 91.856 1.00 55.49 22 CYS F C 1
ATOM 3944 O O . CYS F 1 23 ? -14.098 35.583 91.817 1.00 54.59 22 CYS F O 1
ATOM 3947 N N . PHE F 1 24 ? -15.744 34.401 90.836 1.00 53.93 23 PHE F N 1
ATOM 3948 C CA . PHE F 1 24 ? -14.943 33.927 89.723 1.00 53.91 23 PHE F CA 1
ATOM 3949 C C . PHE F 1 24 ? -15.461 34.353 88.350 1.00 59.46 23 PHE F C 1
ATOM 3950 O O . PHE F 1 24 ? -14.829 34.031 87.337 1.00 58.04 23 PHE F O 1
ATOM 3958 N N . GLY F 1 25 ? -16.576 35.065 88.278 1.00 61.37 24 GLY F N 1
ATOM 3959 C CA . GLY F 1 25 ? -17.087 35.520 87.013 1.00 57.84 24 GLY F CA 1
ATOM 3960 C C . GLY F 1 25 ? -18.025 34.501 86.410 1.00 60.60 24 GLY F C 1
ATOM 3961 O O . GLY F 1 25 ? -18.321 33.457 87.009 1.00 53.25 24 GLY F O 1
ATOM 3962 N N . PRO F 1 26 ? -18.555 34.813 85.229 1.00 60.75 25 PRO F N 1
ATOM 3963 C CA . PRO F 1 26 ? -19.507 33.907 84.581 1.00 54.09 25 PRO F CA 1
ATOM 3964 C C . PRO F 1 26 ? -18.824 32.635 84.113 1.00 56.41 25 PRO F C 1
ATOM 3965 O O . PRO F 1 26 ? -17.604 32.580 83.946 1.00 55.49 25 PRO F O 1
ATOM 3969 N N . ARG F 1 27 ? -19.633 31.593 83.917 1.00 53.44 26 ARG F N 1
ATOM 3970 C CA . ARG F 1 27 ? -19.126 30.396 83.263 1.00 60.14 26 ARG F CA 1
ATOM 3971 C C . ARG F 1 27 ? -18.828 30.704 81.795 1.00 64.32 26 ARG F C 1
ATOM 3972 O O . ARG F 1 27 ? -19.520 31.499 81.146 1.00 65.59 26 ARG F O 1
ATOM 3980 N N . GLY F 1 28 ? -17.799 30.056 81.269 1.00 61.75 27 GLY F N 1
ATOM 3981 C CA . GLY F 1 28 ? -17.397 30.330 79.907 1.00 66.09 27 GLY F CA 1
ATOM 3982 C C . GLY F 1 28 ? -16.419 29.299 79.395 1.00 65.87 27 GLY F C 1
ATOM 3983 O O . GLY F 1 28 ? -16.278 28.212 79.958 1.00 59.46 27 GLY F O 1
ATOM 3984 N N . GLY F 1 29 ? -15.789 29.639 78.266 1.00 68.92 28 GLY F N 1
ATOM 3985 C CA . GLY F 1 29 ? -14.853 28.715 77.642 1.00 61.13 28 GLY F CA 1
ATOM 3986 C C . GLY F 1 29 ? -13.762 28.223 78.576 1.00 60.55 28 GLY F C 1
ATOM 3987 O O . GLY F 1 29 ? -13.520 27.018 78.688 1.00 58.08 28 GLY F O 1
ATOM 3988 N N . PHE F 1 30 ? -13.119 29.142 79.301 1.00 60.33 29 PHE F N 1
ATOM 3989 C CA . PHE F 1 30 ? -12.026 28.723 80.176 1.00 55.65 29 PHE F CA 1
ATOM 3990 C C . PHE F 1 30 ? -12.542 28.203 81.515 1.00 61.97 29 PHE F C 1
ATOM 3991 O O . PHE F 1 30 ? -12.327 27.037 81.861 1.00 64.60 29 PHE F O 1
ATOM 3999 N N . LYS F 1 31 ? -13.229 29.047 82.283 1.00 64.45 30 LYS F N 1
ATOM 4000 C CA . LYS F 1 31 ? -13.836 28.615 83.538 1.00 56.70 30 LYS F CA 1
ATOM 4001 C C . LYS F 1 31 ? -15.117 27.874 83.180 1.00 57.95 30 LYS F C 1
ATOM 4002 O O . LYS F 1 31 ? -16.215 28.429 83.185 1.00 57.79 30 LYS F O 1
ATOM 4008 N N . ASN F 1 32 ? -14.978 26.589 82.884 1.00 60.53 31 ASN F N 1
ATOM 4009 C CA . ASN F 1 32 ? -16.018 25.824 82.212 1.00 61.77 31 ASN F CA 1
ATOM 4010 C C . ASN F 1 32 ? -16.752 24.870 83.144 1.00 65.31 31 ASN F C 1
ATOM 4011 O O . ASN F 1 32 ? -17.670 24.167 82.706 1.00 68.06 31 ASN F O 1
ATOM 4016 N N . PHE F 1 33 ? -16.399 24.846 84.416 1.00 63.48 32 PHE F N 1
ATOM 4017 C CA . PHE F 1 33 ? -16.937 23.870 85.342 1.00 58.26 32 PHE F CA 1
ATOM 4018 C C . PHE F 1 33 ? -18.102 24.486 86.106 1.00 63.31 32 PHE F C 1
ATOM 4019 O O . PHE F 1 33 ? -18.000 25.616 86.591 1.00 64.89 32 PHE F O 1
ATOM 4027 N N . GLY F 1 34 ? -19.195 23.736 86.222 1.00 68.37 33 GLY F N 1
ATOM 4028 C CA . GLY F 1 34 ? -20.352 24.116 87.055 1.00 75.01 33 GLY F CA 1
ATOM 4029 C C . GLY F 1 34 ? -21.690 24.375 86.387 1.00 80.66 33 GLY F C 1
ATOM 4030 O O . GLY F 1 34 ? -21.810 25.140 85.423 1.00 80.81 33 GLY F O 1
ATOM 4031 N N . ASP F 1 35 ? -22.721 23.695 86.915 1.00 76.44 34 ASP F N 1
ATOM 4032 C CA . ASP F 1 35 ? -24.125 23.877 86.563 1.00 78.50 34 ASP F CA 1
ATOM 4033 C C . ASP F 1 35 ? -24.767 24.874 87.530 1.00 78.80 34 ASP F C 1
ATOM 4034 O O . ASP F 1 35 ? -24.088 25.433 88.391 1.00 82.64 34 ASP F O 1
ATOM 4039 N N . ALA F 1 36 ? -26.090 25.082 87.430 1.00 80.02 35 ALA F N 1
ATOM 4040 C CA . ALA F 1 36 ? -26.785 26.041 88.293 1.00 80.36 35 ALA F CA 1
ATOM 4041 C C . ALA F 1 36 ? -26.515 25.704 89.751 1.00 77.44 35 ALA F C 1
ATOM 4042 O O . ALA F 1 36 ? -26.003 26.519 90.531 1.00 74.17 35 ALA F O 1
ATOM 4044 N N . GLU F 1 37 ? -26.825 24.476 90.144 1.00 77.93 36 GLU F N 1
ATOM 4045 C CA . GLU F 1 37 ? -26.707 24.119 91.582 1.00 81.64 36 GLU F CA 1
ATOM 4046 C C . GLU F 1 37 ? -25.331 24.522 92.138 1.00 80.63 36 GLU F C 1
ATOM 4047 O O . GLU F 1 37 ? -25.292 25.120 93.225 1.00 77.27 36 GLU F O 1
ATOM 4053 N N . PHE F 1 38 ? -24.248 24.204 91.437 1.00 81.61 37 PHE F N 1
ATOM 4054 C CA . PHE F 1 38 ? -22.904 24.482 92.016 1.00 83.13 37 PHE F CA 1
ATOM 4055 C C . PHE F 1 38 ? -22.580 25.950 91.813 1.00 76.81 37 PHE F C 1
ATOM 4056 O O . PHE F 1 38 ? -22.019 26.593 92.714 1.00 66.39 37 PHE F O 1
ATOM 4064 N N . VAL F 1 39 ? -22.941 26.467 90.643 1.00 77.31 38 VAL F N 1
ATOM 4065 C CA . VAL F 1 39 ? -22.628 27.864 90.349 1.00 73.26 38 VAL F CA 1
ATOM 4066 C C . VAL F 1 39 ? -23.134 28.782 91.450 1.00 78.37 38 VAL F C 1
ATOM 4067 O O . VAL F 1 39 ? -22.543 29.841 91.697 1.00 81.70 38 VAL F O 1
ATOM 4071 N N . GLU F 1 40 ? -24.203 28.411 92.153 1.00 76.66 39 GLU F N 1
ATOM 4072 C CA . GLU F 1 40 ? -24.548 29.232 93.307 1.00 78.68 39 GLU F CA 1
ATOM 4073 C C . GLU F 1 40 ? -24.092 28.629 94.632 1.00 86.46 39 GLU F C 1
ATOM 4074 O O . GLU F 1 40 ? -23.271 29.232 95.328 1.00 87.04 39 GLU F O 1
ATOM 4080 N N . LYS F 1 41 ? -24.571 27.442 94.995 1.00 82.80 40 LYS F N 1
ATOM 4081 C CA . LYS F 1 41 ? -24.325 27.053 96.375 1.00 78.43 40 LYS F CA 1
ATOM 4082 C C . LYS F 1 41 ? -22.843 26.893 96.710 1.00 77.38 40 LYS F C 1
ATOM 4083 O O . LYS F 1 41 ? -22.517 26.755 97.891 1.00 77.28 40 LYS F O 1
ATOM 4089 N N . GLY F 1 42 ? -21.945 26.929 95.724 1.00 78.52 41 GLY F N 1
ATOM 4090 C CA . GLY F 1 42 ? -20.529 27.037 96.043 1.00 73.60 41 GLY F CA 1
ATOM 4091 C C . GLY F 1 42 ? -20.075 25.905 96.934 1.00 71.64 41 GLY F C 1
ATOM 4092 O O . GLY F 1 42 ? -20.388 24.736 96.699 1.00 74.06 41 GLY F O 1
ATOM 4093 N N . VAL F 1 43 ? -19.350 26.246 98.001 1.00 69.00 42 VAL F N 1
ATOM 4094 C CA . VAL F 1 43 ? -18.934 25.198 98.920 1.00 70.37 42 VAL F CA 1
ATOM 4095 C C . VAL F 1 43 ? -20.124 24.611 99.671 1.00 77.67 42 VAL F C 1
ATOM 4096 O O . VAL F 1 43 ? -20.028 23.510 100.230 1.00 76.01 42 VAL F O 1
ATOM 4100 N N . ASP F 1 44 ? -21.264 25.292 99.649 1.00 80.22 43 ASP F N 1
ATOM 4101 C CA . ASP F 1 44 ? -22.480 24.807 100.284 1.00 82.99 43 ASP F CA 1
ATOM 4102 C C . ASP F 1 44 ? -23.299 23.920 99.353 1.00 83.99 43 ASP F C 1
ATOM 4103 O O . ASP F 1 44 ? -24.350 23.415 99.758 1.00 90.27 43 ASP F O 1
ATOM 4108 N N . ALA F 1 45 ? -22.806 23.673 98.150 1.00 82.22 44 ALA F N 1
ATOM 4109 C CA . ALA F 1 45 ? -23.647 22.918 97.202 1.00 79.49 44 ALA F CA 1
ATOM 4110 C C . ALA F 1 45 ? -23.713 21.450 97.585 1.00 78.81 44 ALA F C 1
ATOM 4111 O O . ALA F 1 45 ? -22.793 20.955 98.265 1.00 76.54 44 ALA F O 1
ATOM 4113 N N . SER F 1 46 ? -24.779 20.783 97.146 1.00 82.17 45 SER F N 1
ATOM 4114 C CA . 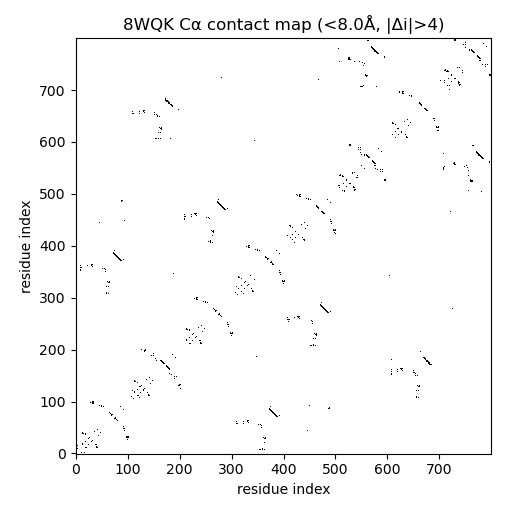SER F 1 46 ? -24.871 19.323 97.362 1.00 80.46 45 SER F CA 1
ATOM 4115 C C . SER F 1 46 ? -23.941 18.659 96.349 1.00 81.02 45 SER F C 1
ATOM 4116 O O . SER F 1 46 ? -24.109 18.921 95.146 1.00 84.05 45 SER F O 1
ATOM 4119 N N . GLY F 1 47 ? -22.988 17.864 96.830 1.00 78.65 46 GLY F N 1
ATOM 4120 C CA . GLY F 1 47 ? -22.044 17.175 95.933 1.00 78.50 46 GLY F CA 1
ATOM 4121 C C . GLY F 1 47 ? -20.660 17.787 96.004 1.00 78.00 46 GLY F C 1
ATOM 4122 O O . GLY F 1 47 ? -19.742 17.227 95.384 1.00 81.03 46 GLY F O 1
ATOM 4123 N N . TYR F 1 48 ? -20.501 18.887 96.738 1.00 74.48 47 TYR F N 1
ATOM 4124 C CA . TYR F 1 48 ? -19.188 19.577 96.742 1.00 73.89 47 TYR F CA 1
ATOM 4125 C C . TYR F 1 48 ? -18.175 18.674 97.400 1.00 65.89 47 TYR F C 1
ATOM 4126 O O . TYR F 1 48 ? -17.115 18.445 96.818 1.00 70.96 47 TYR F O 1
ATOM 4135 N N . ALA F 1 49 ? -18.490 18.163 98.579 1.00 63.89 48 ALA F N 1
ATOM 4136 C CA . ALA F 1 49 ? -17.503 17.344 99.315 1.00 68.40 48 ALA F CA 1
ATOM 4137 C C . ALA F 1 49 ? -16.909 16.299 98.388 1.00 62.30 48 ALA F C 1
ATOM 4138 O O . ALA F 1 49 ? -15.697 16.049 98.449 1.00 62.09 48 ALA F O 1
ATOM 4140 N N . GLN F 1 50 ? -17.755 15.701 97.562 1.00 66.40 49 GLN F N 1
ATOM 4141 C CA . GLN F 1 50 ? -17.302 14.617 96.662 1.00 70.55 49 GLN F CA 1
ATOM 4142 C C . GLN F 1 50 ? -16.418 15.214 95.571 1.00 66.24 49 GLN F C 1
ATOM 4143 O O . GLN F 1 50 ? -15.273 14.791 95.436 1.00 61.29 49 GLN F O 1
ATOM 4149 N N . ILE F 1 51 ? -16.957 16.160 94.817 1.00 60.96 50 ILE F N 1
ATOM 4150 C CA . ILE F 1 51 ? -16.169 16.833 93.754 1.00 60.89 50 ILE F CA 1
ATOM 4151 C C . ILE F 1 51 ? -14.863 17.362 94.365 1.00 59.14 50 ILE F C 1
ATOM 4152 O O . ILE F 1 51 ? -13.817 17.254 93.705 1.00 63.35 50 ILE F O 1
ATOM 4157 N N . ALA F 1 52 ? -14.915 17.875 95.591 1.00 58.43 51 ALA F N 1
ATOM 4158 C CA . ALA F 1 52 ? -13.707 18.405 96.263 1.00 60.79 51 ALA F CA 1
ATOM 4159 C C . ALA F 1 52 ? -12.730 17.273 96.558 1.00 57.79 51 ALA F C 1
ATOM 4160 O O . ALA F 1 52 ? -11.531 17.541 96.707 1.00 52.44 51 ALA F O 1
ATOM 4162 N N . SER F 1 53 ? -13.242 16.051 96.682 1.00 62.26 52 SER F N 1
ATOM 4163 C CA . SER F 1 53 ? -12.382 14.882 96.985 1.00 58.12 52 SER F CA 1
ATOM 4164 C C . SER F 1 53 ? -11.489 14.614 95.779 1.00 59.91 52 SER F C 1
ATOM 4165 O O . SER F 1 53 ? -10.389 14.060 95.958 1.00 52.72 52 SER F O 1
ATOM 4168 N N . LEU F 1 54 ? -11.957 15.016 94.601 1.00 59.98 53 LEU F N 1
ATOM 4169 C CA . LEU F 1 54 ? -11.165 14.690 93.398 1.00 61.39 53 LEU F CA 1
ATOM 4170 C C . LEU F 1 54 ? -10.501 15.970 92.898 1.00 59.51 53 LEU F C 1
ATOM 4171 O O . LEU F 1 54 ? -10.736 16.342 91.741 1.00 59.96 53 LEU F O 1
ATOM 4176 N N . ALA F 1 55 ? -9.695 16.599 93.751 1.00 57.31 54 ALA F N 1
ATOM 4177 C CA . ALA F 1 55 ? -9.046 17.875 93.397 1.00 57.07 54 ALA F CA 1
ATOM 4178 C C . ALA F 1 55 ? -7.745 17.984 94.180 1.00 50.09 54 ALA F C 1
ATOM 4179 O O . ALA F 1 55 ? -7.684 17.522 95.327 1.00 50.49 54 ALA F O 1
ATOM 4181 N N . PRO F 1 56 ? -6.684 18.569 93.602 1.00 49.19 55 PRO F N 1
ATOM 4182 C CA . PRO F 1 56 ? -5.400 18.574 94.278 1.00 45.92 55 PRO F CA 1
ATOM 4183 C C . PRO F 1 56 ? -5.213 19.529 95.431 1.00 44.33 55 PRO F C 1
ATOM 4184 O O . PRO F 1 56 ? -5.771 20.632 95.410 1.00 47.08 55 PRO F O 1
ATOM 4188 N N . ASN F 1 57 ? -4.406 19.121 96.407 1.00 46.68 56 ASN F N 1
ATOM 4189 C CA . ASN F 1 57 ? -4.067 20.015 97.541 1.00 41.66 56 ASN F CA 1
ATOM 4190 C C . ASN F 1 57 ? -2.999 20.978 97.035 1.00 42.31 56 ASN F C 1
ATOM 4191 O O . ASN F 1 57 ? -2.442 20.714 95.965 1.00 48.12 56 ASN F O 1
ATOM 4196 N N . VAL F 1 58 ? -2.719 22.043 97.774 1.00 42.37 57 VAL F N 1
ATOM 4197 C CA . VAL F 1 58 ? -1.739 23.010 97.288 1.00 38.83 57 VAL F CA 1
ATOM 4198 C C . VAL F 1 58 ? -0.376 22.359 97.116 1.00 39.93 57 VAL F C 1
ATOM 4199 O O . VAL F 1 58 ? 0.351 22.660 96.163 1.00 44.98 57 VAL F O 1
ATOM 4203 N N . ALA F 1 59 ? 0.013 21.486 98.046 1.00 34.93 58 ALA F N 1
ATOM 4204 C CA . ALA F 1 59 ? 1.316 20.837 97.926 1.00 38.48 58 ALA F CA 1
ATOM 4205 C C . ALA F 1 59 ? 1.404 19.999 96.655 1.00 39.34 58 ALA F C 1
ATOM 4206 O O . ALA F 1 59 ? 2.460 19.933 96.017 1.00 38.22 58 ALA F O 1
ATOM 4208 N N . ALA F 1 60 ? 0.314 19.322 96.291 1.00 35.36 59 ALA F N 1
ATOM 4209 C CA . ALA F 1 60 ? 0.301 18.540 95.062 1.00 43.77 59 ALA F CA 1
ATOM 4210 C C . ALA F 1 60 ? 0.334 19.427 93.817 1.00 47.54 59 ALA F C 1
ATOM 4211 O O . ALA F 1 60 ? 0.890 19.029 92.782 1.00 36.89 59 ALA F O 1
ATOM 4213 N N . LEU F 1 61 ? -0.284 20.609 93.883 1.00 45.77 60 LEU F N 1
ATOM 4214 C CA . LEU F 1 61 ? -0.212 21.549 92.769 1.00 39.67 60 LEU F CA 1
ATOM 4215 C C . LEU F 1 61 ? 1.221 21.981 92.507 1.00 43.77 60 LEU F C 1
ATOM 4216 O O . LEU F 1 61 ? 1.648 22.093 91.348 1.00 48.49 60 LEU F O 1
ATOM 4221 N N . LEU F 1 62 ? 1.984 22.215 93.572 1.00 36.80 61 LEU F N 1
ATOM 4222 C CA . LEU F 1 62 ? 3.337 22.716 93.415 1.00 37.02 61 LEU F CA 1
ATOM 4223 C C . LEU F 1 62 ? 4.297 21.606 93.041 1.00 37.58 61 LEU F C 1
ATOM 4224 O O . LEU F 1 62 ? 5.102 21.754 92.117 1.00 37.94 61 LEU F O 1
ATOM 4229 N N . PHE F 1 63 ? 4.222 20.482 93.740 1.00 41.89 62 PHE F N 1
ATOM 4230 C CA . PHE F 1 63 ? 5.223 19.445 93.573 1.00 41.85 62 PHE F CA 1
ATOM 4231 C C . PHE F 1 63 ? 4.806 18.320 92.639 1.00 39.14 62 PHE F C 1
ATOM 4232 O O . PHE F 1 63 ? 5.687 17.645 92.096 1.00 43.32 62 PHE F O 1
ATOM 4240 N N . GLY F 1 64 ? 3.506 18.137 92.392 1.00 34.34 63 GLY F N 1
ATOM 4241 C CA . GLY F 1 64 ? 3.051 17.007 91.604 1.00 38.89 63 GLY F CA 1
ATOM 4242 C C . GLY F 1 64 ? 2.487 17.345 90.240 1.00 39.31 63 GLY F C 1
ATOM 4243 O O . GLY F 1 64 ? 2.030 16.462 89.505 1.00 41.92 63 GLY F O 1
ATOM 4244 N N . GLY F 1 65 ? 2.519 18.621 89.888 1.00 39.94 64 GLY F N 1
ATOM 4245 C CA . GLY F 1 65 ? 2.094 19.048 88.572 1.00 37.44 64 GLY F CA 1
ATOM 4246 C C . GLY F 1 65 ? 3.071 20.062 88.003 1.00 40.69 64 GLY F C 1
ATOM 4247 O O . GLY F 1 65 ? 4.151 20.279 88.570 1.00 41.45 64 GLY F O 1
ATOM 4248 N N . ASN F 1 66 ? 2.690 20.735 86.922 1.00 31.98 65 ASN F N 1
ATOM 4249 C CA . ASN F 1 66 ? 3.587 21.671 86.267 1.00 34.32 65 ASN F CA 1
ATOM 4250 C C . ASN F 1 66 ? 3.278 23.102 86.685 1.00 32.13 65 ASN F C 1
ATOM 4251 O O . ASN F 1 66 ? 2.109 23.494 86.791 1.00 30.38 65 ASN F O 1
ATOM 4256 N N . VAL F 1 67 ? 4.338 23.872 86.930 1.00 30.86 66 VAL F N 1
ATOM 4257 C CA . VAL F 1 67 ? 4.251 25.299 87.245 1.00 34.70 66 VAL F CA 1
ATOM 4258 C C . VAL F 1 67 ? 5.044 26.068 86.204 1.00 32.54 66 VAL F C 1
ATOM 4259 O O . VAL F 1 67 ? 6.262 25.880 86.089 1.00 31.07 66 VAL F O 1
ATOM 4263 N N . ALA F 1 68 ? 4.363 26.942 85.462 1.00 34.75 67 ALA F N 1
ATOM 4264 C CA . ALA F 1 68 ? 4.988 27.783 84.446 1.00 35.20 67 ALA F CA 1
ATOM 4265 C C . ALA F 1 68 ? 4.681 29.243 84.732 1.00 30.68 67 ALA F C 1
ATOM 4266 O O . ALA F 1 68 ? 3.579 29.567 85.183 1.00 32.67 67 ALA F O 1
ATOM 4268 N N . VAL F 1 69 ? 5.635 30.130 84.426 1.00 27.98 68 VAL F N 1
ATOM 4269 C CA . VAL F 1 69 ? 5.481 31.566 84.679 1.00 36.59 68 VAL F CA 1
ATOM 4270 C C . VAL F 1 69 ? 5.740 32.362 83.401 1.00 33.75 68 VAL F C 1
ATOM 4271 O O . VAL F 1 69 ? 6.699 32.102 82.659 1.00 30.30 68 VAL F O 1
ATOM 4275 N N . ARG F 1 70 ? 4.868 33.337 83.151 1.00 32.73 69 ARG F N 1
ATOM 4276 C CA . ARG F 1 70 ? 5.047 34.313 82.088 1.00 29.97 69 ARG F CA 1
ATOM 4277 C C . ARG F 1 70 ? 5.181 35.669 82.755 1.00 33.43 69 ARG F C 1
ATOM 4278 O O . ARG F 1 70 ? 4.240 36.136 83.407 1.00 37.93 69 ARG F O 1
ATOM 4286 N N . GLU F 1 71 ? 6.322 36.321 82.573 1.00 27.51 70 GLU F N 1
ATOM 4287 C CA . GLU F 1 71 ? 6.515 37.600 83.231 1.00 36.13 70 GLU F CA 1
ATOM 4288 C C . GLU F 1 71 ? 5.879 38.690 82.392 1.00 34.53 70 GLU F C 1
ATOM 4289 O O . GLU F 1 71 ? 6.060 38.735 81.176 1.00 40.46 70 GLU F O 1
ATOM 4295 N N . LEU F 1 72 ? 5.130 39.550 83.042 1.00 35.69 71 LEU F N 1
ATOM 4296 C CA . LEU F 1 72 ? 4.551 40.733 82.457 1.00 33.97 71 LEU F CA 1
ATOM 4297 C C . LEU F 1 72 ? 5.325 41.929 82.991 1.00 41.43 71 LEU F C 1
ATOM 4298 O O . LEU F 1 72 ? 6.319 41.791 83.720 1.00 43.67 71 LEU F O 1
ATOM 4303 N N . ALA F 1 73 ? 4.883 43.118 82.605 1.00 43.99 72 ALA F N 1
ATOM 4304 C CA . ALA F 1 73 ? 5.572 44.316 83.058 1.00 40.56 72 ALA F CA 1
ATOM 4305 C C . ALA F 1 73 ? 5.465 44.501 84.562 1.00 37.13 72 ALA F C 1
ATOM 4306 O O . ALA F 1 73 ? 6.461 44.793 85.234 1.00 37.79 72 ALA F O 1
ATOM 4308 N N . ASP F 1 74 ? 4.259 44.351 85.107 1.00 38.01 73 ASP F N 1
ATOM 4309 C CA . ASP F 1 74 ? 4.002 44.657 86.508 1.00 38.57 73 ASP F CA 1
ATOM 4310 C C . ASP F 1 74 ? 3.571 43.436 87.305 1.00 39.99 73 ASP F C 1
ATOM 4311 O O . ASP F 1 74 ? 3.163 43.581 88.464 1.00 41.13 73 ASP F O 1
ATOM 4316 N N . SER F 1 75 ? 3.648 42.242 86.719 1.00 40.83 74 SER F N 1
ATOM 4317 C CA . SER F 1 75 ? 3.097 41.043 87.337 1.00 38.29 74 SER F CA 1
ATOM 4318 C C . SER F 1 75 ? 3.747 39.825 86.700 1.00 38.44 74 SER F C 1
ATOM 4319 O O . SER F 1 75 ? 4.465 39.929 85.703 1.00 38.70 74 SER F O 1
ATOM 4322 N N . TYR F 1 76 ? 3.509 38.669 87.316 1.00 42.27 75 TYR F N 1
ATOM 4323 C CA . TYR F 1 76 ? 3.800 37.371 86.728 1.00 41.01 75 TYR F CA 1
ATOM 4324 C C . TYR F 1 76 ? 2.485 36.640 86.577 1.00 39.98 75 TYR F C 1
ATOM 4325 O O . TYR F 1 76 ? 1.608 36.729 87.443 1.00 42.02 75 TYR F O 1
ATOM 4334 N N . GLU F 1 77 ? 2.359 35.925 85.479 1.00 34.74 76 GLU F N 1
ATOM 4335 C CA . GLU F 1 77 ? 1.209 35.086 85.224 1.00 36.33 76 GLU F CA 1
ATOM 4336 C C . GLU F 1 77 ? 1.647 33.664 85.523 1.00 37.09 76 GLU F C 1
ATOM 4337 O O . GLU F 1 77 ? 2.635 33.172 84.943 1.00 34.35 76 GLU F O 1
ATOM 4343 N N . ILE F 1 78 ? 0.986 33.046 86.494 1.00 34.97 77 ILE F N 1
ATOM 4344 C CA . ILE F 1 78 ? 1.353 31.701 86.888 1.00 32.89 77 ILE F CA 1
ATOM 4345 C C . ILE F 1 78 ? 0.317 30.781 86.278 1.00 31.94 77 ILE F C 1
ATOM 4346 O O . ILE F 1 78 ? -0.888 31.049 86.364 1.00 31.17 77 ILE F O 1
ATOM 4351 N N . THR F 1 79 ? 0.749 29.672 85.716 1.00 34.40 78 THR F N 1
ATOM 4352 C CA . THR F 1 79 ? -0.233 28.712 85.257 1.00 38.57 78 THR F CA 1
ATOM 4353 C C . THR F 1 79 ? 0.085 27.381 85.914 1.00 32.50 78 THR F C 1
ATOM 4354 O O . THR F 1 79 ? 1.222 26.891 85.857 1.00 29.57 78 THR F O 1
ATOM 4358 N N . TYR F 1 80 ? -0.897 26.849 86.613 1.00 27.24 79 TYR F N 1
ATOM 4359 C CA . TYR F 1 80 ? -0.789 25.521 87.170 1.00 32.72 79 TYR F CA 1
ATOM 4360 C C . TYR F 1 80 ? -1.474 24.559 86.217 1.00 33.19 79 TYR F C 1
ATOM 4361 O O . TYR F 1 80 ? -2.640 24.762 85.849 1.00 29.61 79 TYR F O 1
ATOM 4370 N N . ASN F 1 81 ? -0.769 23.479 85.887 1.00 32.45 80 ASN F N 1
ATOM 4371 C CA . ASN F 1 81 ? -1.254 22.437 84.982 1.00 32.51 80 ASN F CA 1
ATOM 4372 C C . ASN F 1 81 ? -1.068 21.102 85.698 1.00 32.61 80 ASN F C 1
ATOM 4373 O O . ASN F 1 81 ? 0.043 20.553 85.736 1.00 27.44 80 ASN F O 1
ATOM 4378 N N . TYR F 1 82 ? -2.161 20.593 86.267 1.00 29.91 81 TYR F N 1
ATOM 4379 C CA . TYR F 1 82 ? -2.144 19.401 87.102 1.00 33.75 81 TYR F CA 1
ATOM 4380 C C . TYR F 1 82 ? -3.026 18.354 86.436 1.00 35.59 81 TYR F C 1
ATOM 4381 O O . TYR F 1 82 ? -4.241 18.554 86.315 1.00 35.48 81 TYR F O 1
ATOM 4390 N N . LYS F 1 83 ? -2.410 17.279 85.934 1.00 38.11 82 LYS F N 1
ATOM 4391 C CA . LYS F 1 83 ? -3.159 16.142 85.411 1.00 47.86 82 LYS F CA 1
ATOM 4392 C C . LYS F 1 83 ? -3.142 15.006 86.422 1.00 49.39 82 LYS F C 1
ATOM 4393 O O . LYS F 1 83 ? -2.162 14.814 87.150 1.00 51.57 82 LYS F O 1
ATOM 4399 N N . MET F 1 84 ? -4.239 14.257 86.468 1.00 47.75 83 MET F N 1
ATOM 4400 C CA . MET F 1 84 ? -4.281 13.072 87.314 1.00 52.47 83 MET F CA 1
ATOM 4401 C C . MET F 1 84 ? -5.343 12.129 86.776 1.00 54.69 83 MET F C 1
ATOM 4402 O O . MET F 1 84 ? -6.271 12.539 86.071 1.00 55.72 83 MET F O 1
ATOM 4407 N N . THR F 1 85 ? -5.178 10.852 87.098 1.00 55.02 84 THR F N 1
ATOM 4408 C CA . THR F 1 85 ? -6.099 9.813 86.672 1.00 59.07 84 THR F CA 1
ATOM 4409 C C . THR F 1 85 ? -6.793 9.196 87.885 1.00 58.96 84 THR F C 1
ATOM 4410 O O . THR F 1 85 ? -6.134 8.726 88.821 1.00 53.15 84 THR F O 1
ATOM 4414 N N . VAL F 1 86 ? -8.122 9.206 87.865 1.00 59.01 85 VAL F N 1
ATOM 4415 C CA . VAL F 1 86 ? -8.937 8.677 88.956 1.00 65.50 85 VAL F CA 1
ATOM 4416 C C . VAL F 1 86 ? -9.701 7.459 88.444 1.00 69.17 85 VAL F C 1
ATOM 4417 O O . VAL F 1 86 ? -10.226 7.490 87.318 1.00 62.45 85 VAL F O 1
ATOM 4421 N N . PRO F 1 87 ? -9.749 6.358 89.206 1.00 72.47 86 PRO F N 1
ATOM 4422 C CA . PRO F 1 87 ? -10.468 5.161 88.736 1.00 66.61 86 PRO F CA 1
ATOM 4423 C C . PRO F 1 87 ? -11.965 5.403 88.587 1.00 66.88 86 PRO F C 1
ATOM 4424 O O . PRO F 1 87 ? -12.575 6.155 89.349 1.00 75.89 86 PRO F O 1
ATOM 4428 N N . LYS F 1 88 ? -12.553 4.757 87.570 1.00 64.59 87 LYS F N 1
ATOM 4429 C CA . LYS F 1 88 ? -13.993 4.841 87.333 1.00 66.33 87 LYS F CA 1
ATOM 4430 C C . LYS F 1 88 ? -14.804 4.211 88.463 1.00 66.98 87 LYS F C 1
ATOM 4431 O O . LYS F 1 88 ? -16.009 4.476 88.571 1.00 62.10 87 LYS F O 1
ATOM 4437 N N . SER F 1 89 ? -14.176 3.359 89.281 1.00 64.24 88 SER F N 1
ATOM 4438 C CA . SER F 1 89 ? -14.828 2.783 90.450 1.00 55.45 88 SER F CA 1
ATOM 4439 C C . SER F 1 89 ? -15.012 3.781 91.588 1.00 68.42 88 SER F C 1
ATOM 4440 O O . SER F 1 89 ? -15.824 3.530 92.487 1.00 71.81 88 SER F O 1
ATOM 4443 N N . ASP F 1 90 ? -14.325 4.917 91.555 1.00 69.43 89 ASP F N 1
ATOM 4444 C CA . ASP F 1 90 ? -14.493 5.885 92.623 1.00 70.78 89 ASP F CA 1
ATOM 4445 C C . ASP F 1 90 ? -15.910 6.456 92.563 1.00 70.48 89 ASP F C 1
ATOM 4446 O O . ASP F 1 90 ? -16.406 6.782 91.475 1.00 60.80 89 ASP F O 1
ATOM 4451 N N . PRO F 1 91 ? -16.595 6.569 93.709 1.00 70.86 90 PRO F N 1
ATOM 4452 C CA . PRO F 1 91 ? -18.024 6.918 93.674 1.00 65.27 90 PRO F CA 1
ATOM 4453 C C . PRO F 1 91 ? -18.300 8.334 93.225 1.00 64.59 90 PRO F C 1
ATOM 4454 O O . PRO F 1 91 ? -19.447 8.639 92.873 1.00 67.12 90 PRO F O 1
ATOM 4458 N N . ASN F 1 92 ? -17.290 9.190 93.148 1.00 69.95 91 ASN F N 1
ATOM 4459 C CA . ASN F 1 92 ? -17.532 10.602 92.921 1.00 66.65 91 ASN F CA 1
ATOM 4460 C C . ASN F 1 92 ? -17.155 11.088 91.529 1.00 63.25 91 ASN F C 1
ATOM 4461 O O . ASN F 1 92 ? -17.591 12.177 91.144 1.00 70.16 91 ASN F O 1
ATOM 4466 N N . VAL F 1 93 ? -16.403 10.304 90.749 1.00 62.68 92 VAL F N 1
ATOM 4467 C CA . VAL F 1 93 ? -15.871 10.807 89.481 1.00 60.95 92 VAL F CA 1
ATOM 4468 C C . VAL F 1 93 ? -16.995 11.122 88.497 1.00 60.99 92 VAL F C 1
ATOM 4469 O O . VAL F 1 93 ? -16.907 12.092 87.734 1.00 62.54 92 VAL F O 1
ATOM 4473 N N . GLU F 1 94 ? -18.052 10.302 88.472 1.00 62.80 93 GLU F N 1
ATOM 4474 C CA . GLU F 1 94 ? -19.174 10.578 87.576 1.00 68.92 93 GLU F CA 1
ATOM 4475 C C . GLU F 1 94 ? -19.794 11.935 87.891 1.00 66.39 93 GLU F C 1
ATOM 4476 O O . GLU F 1 94 ? -20.201 12.672 86.983 1.00 56.52 93 GLU F O 1
ATOM 4482 N N . LEU F 1 95 ? -19.911 12.250 89.185 1.00 62.52 94 LEU F N 1
ATOM 4483 C CA . LEU F 1 95 ? -20.329 13.576 89.628 1.00 62.43 94 LEU F CA 1
ATOM 4484 C C . LEU F 1 95 ? -19.416 14.663 89.069 1.00 66.96 94 LEU F C 1
ATOM 4485 O O . LEU F 1 95 ? -19.892 15.661 88.512 1.00 66.18 94 LEU F O 1
ATOM 4490 N N . LEU F 1 96 ? -18.096 14.479 89.209 1.00 66.92 95 LEU F N 1
ATOM 4491 C CA . LEU F 1 96 ? -17.125 15.462 88.727 1.00 63.46 95 LEU F CA 1
ATOM 4492 C C . LEU F 1 96 ? -17.255 15.706 87.230 1.00 58.69 95 LEU F C 1
ATOM 4493 O O . LEU F 1 96 ? -17.543 16.829 86.795 1.00 58.93 95 LEU F O 1
ATOM 4498 N N . VAL F 1 97 ? -17.055 14.655 86.427 1.00 59.44 96 VAL F N 1
ATOM 4499 C CA . VAL F 1 97 ? -17.083 14.807 84.973 1.00 63.88 96 VAL F CA 1
ATOM 4500 C C . VAL F 1 97 ? -18.412 15.401 84.526 1.00 61.64 96 VAL F C 1
ATOM 4501 O O . VAL F 1 97 ? -18.462 16.189 83.572 1.00 57.63 96 VAL F O 1
ATOM 4505 N N . SER F 1 98 ? -19.504 15.057 85.217 1.00 61.54 97 SER F N 1
ATOM 4506 C CA . SER F 1 98 ? -20.820 15.552 84.830 1.00 64.03 97 SER F CA 1
ATOM 4507 C C . SER F 1 98 ? -20.909 17.066 84.911 1.00 61.74 97 SER F C 1
ATOM 4508 O O . SER F 1 98 ? -21.807 17.657 84.298 1.00 57.07 97 SER F O 1
ATOM 4511 N N . GLN F 1 99 ? -20.011 17.697 85.664 1.00 63.92 98 GLN F N 1
ATOM 4512 C CA . GLN F 1 99 ? -20.016 19.141 85.827 1.00 60.19 98 GLN F CA 1
ATOM 4513 C C . GLN F 1 99 ? -19.243 19.884 84.744 1.00 63.62 98 GLN F C 1
ATOM 4514 O O . GLN F 1 99 ? -19.457 21.087 84.567 1.00 66.97 98 GLN F O 1
ATOM 4520 N N . VAL F 1 100 ? -18.376 19.198 83.999 1.00 61.15 99 VAL F N 1
ATOM 4521 C CA . VAL F 1 100 ? -17.559 19.854 82.980 1.00 56.12 99 VAL F CA 1
ATOM 4522 C C . VAL F 1 100 ? -18.445 20.323 81.832 1.00 66.61 99 VAL F C 1
ATOM 4523 O O . VAL F 1 100 ? -19.261 19.555 81.308 1.00 72.93 99 VAL F O 1
ATOM 4527 N N . ASP F 1 101 ? -18.293 21.595 81.440 1.00 70.78 100 ASP F N 1
ATOM 4528 C CA . ASP F 1 101 ? -19.059 22.194 80.330 1.00 73.68 100 ASP F CA 1
ATOM 4529 C C . ASP F 1 101 ? -20.558 22.227 80.630 1.00 75.07 100 ASP F C 1
ATOM 4530 O O . ASP F 1 101 ? -21.389 22.214 79.714 1.00 71.72 100 ASP F O 1
ATOM 4535 N N . ALA F 1 102 ? -20.909 22.293 81.919 1.00 74.09 101 ALA F N 1
ATOM 4536 C CA . ALA F 1 102 ? -22.300 22.131 82.324 1.00 73.50 101 ALA F CA 1
ATOM 4537 C C . ALA F 1 102 ? -23.226 23.194 81.744 1.00 83.26 101 ALA F C 1
ATOM 4538 O O . ALA F 1 102 ? -24.414 22.919 81.534 1.00 89.06 101 ALA F O 1
ATOM 4540 N N . PHE F 1 103 ? -22.724 24.392 81.456 1.00 79.34 102 PHE F N 1
ATOM 4541 C CA . PHE F 1 103 ? -23.632 25.467 81.072 1.00 76.73 102 PHE F CA 1
ATOM 4542 C C . PHE F 1 103 ? -24.251 25.209 79.698 1.00 87.00 102 PHE F C 1
ATOM 4543 O O . PHE F 1 103 ? -23.547 24.899 78.726 1.00 86.68 102 PHE F O 1
ATOM 4551 N N . LYS F 1 104 ? -25.582 25.309 79.639 1.00 99.17 103 LYS F N 1
ATOM 4552 C CA . LYS F 1 104 ? -26.400 25.076 78.436 1.00 98.67 103 LYS F CA 1
ATOM 4553 C C . LYS F 1 104 ? -27.721 25.842 78.583 1.00 87.38 103 LYS F C 1
ATOM 4554 O O . LYS F 1 104 ? -28.432 25.687 79.588 1.00 80.32 103 LYS F O 1
ATOM 4560 N N . ARG G 1 2 ? 6.091 20.375 17.240 1.00 61.00 1 ARG G N 1
ATOM 4561 C CA . ARG G 1 2 ? 6.314 19.844 15.900 1.00 68.11 1 ARG G CA 1
ATOM 4562 C C . ARG G 1 2 ? 5.016 19.380 15.233 1.00 64.63 1 ARG G C 1
ATOM 4563 O O . ARG G 1 2 ? 4.031 20.129 15.162 1.00 63.12 1 ARG G O 1
ATOM 4571 N N . ASP G 1 3 ? 5.044 18.109 14.819 1.00 67.52 2 ASP G N 1
ATOM 4572 C CA . ASP G 1 3 ? 4.143 17.522 13.834 1.00 65.57 2 ASP G CA 1
ATOM 4573 C C . ASP G 1 3 ? 3.100 16.638 14.496 1.00 57.26 2 ASP G C 1
ATOM 4574 O O . ASP G 1 3 ? 3.440 15.682 15.207 1.00 55.17 2 ASP G O 1
ATOM 4579 N N . LEU G 1 4 ? 1.838 16.893 14.133 1.00 58.01 3 LEU G N 1
ATOM 4580 C CA . LEU G 1 4 ? 0.691 16.226 14.740 1.00 56.94 3 LEU G CA 1
ATOM 4581 C C . LEU G 1 4 ? 0.462 14.821 14.183 1.00 60.45 3 LEU G C 1
ATOM 4582 O O . LEU G 1 4 ? -0.324 14.076 14.775 1.00 60.75 3 LEU G O 1
ATOM 4587 N N . LYS G 1 5 ? 1.071 14.479 13.066 1.00 59.65 4 LYS G N 1
ATOM 4588 C CA . LYS G 1 5 ? 0.882 13.083 12.624 1.00 59.08 4 LYS G CA 1
ATOM 4589 C C . LYS G 1 5 ? 1.406 12.165 13.737 1.00 53.28 4 LYS G C 1
ATOM 4590 O O . LYS G 1 5 ? 0.975 11.003 13.782 1.00 50.89 4 LYS G O 1
ATOM 4596 N N . ASP G 1 6 ? 2.234 12.685 14.641 1.00 55.63 5 ASP G N 1
ATOM 4597 C CA . ASP G 1 6 ? 2.885 11.842 15.682 1.00 55.73 5 ASP G CA 1
ATOM 4598 C C . ASP G 1 6 ? 2.104 11.886 16.993 1.00 52.20 5 ASP G C 1
ATOM 4599 O O . ASP G 1 6 ? 2.198 10.914 17.753 1.00 53.85 5 ASP G O 1
ATOM 4604 N N . ILE G 1 7 ? 1.410 12.982 17.267 1.00 47.88 6 ILE G N 1
ATOM 4605 C CA . ILE G 1 7 ? 0.574 13.101 18.465 1.00 45.77 6 ILE G CA 1
ATOM 4606 C C . ILE G 1 7 ? -0.847 12.629 18.164 1.00 45.51 6 ILE G C 1
ATOM 4607 O O . ILE G 1 7 ? -1.491 13.172 17.249 1.00 52.87 6 ILE G O 1
ATOM 4612 N N . PRO G 1 8 ? -1.385 11.644 18.890 1.00 44.50 7 PRO G N 1
ATOM 4613 C CA . PRO G 1 8 ? -2.816 11.353 18.779 1.00 41.86 7 PRO G CA 1
ATOM 4614 C C . PRO G 1 8 ? -3.652 12.453 19.393 1.00 35.91 7 PRO G C 1
ATOM 4615 O O . PRO G 1 8 ? -3.236 13.146 20.327 1.00 38.27 7 PRO G O 1
ATOM 4619 N N . GLU G 1 9 ? -4.852 12.599 18.834 1.00 38.31 8 GLU G N 1
ATOM 4620 C CA . GLU G 1 9 ? -5.718 13.714 19.173 1.00 36.33 8 GLU G CA 1
ATOM 4621 C C . GLU G 1 9 ? -5.882 13.838 20.683 1.00 40.84 8 GLU G C 1
ATOM 4622 O O . GLU G 1 9 ? -5.790 14.943 21.229 1.00 48.10 8 GLU G O 1
ATOM 4628 N N . TRP G 1 10 ? -5.953 12.719 21.399 1.00 36.98 9 TRP G N 1
ATOM 4629 C CA . TRP G 1 10 ? -6.245 12.766 22.859 1.00 33.04 9 TRP G CA 1
ATOM 4630 C C . TRP G 1 10 ? -5.070 13.229 23.722 1.00 27.04 9 TRP G C 1
ATOM 4631 O O . TRP G 1 10 ? -5.272 13.496 24.910 1.00 35.58 9 TRP G O 1
ATOM 4642 N N . ILE G 1 13 ? -2.251 19.268 22.706 1.00 32.21 12 ILE G N 1
ATOM 4643 C CA . ILE G 1 13 ? -2.501 20.495 23.519 1.00 42.27 12 ILE G CA 1
ATOM 4644 C C . ILE G 1 13 ? -2.508 21.736 22.612 1.00 46.38 12 ILE G C 1
ATOM 4645 O O . ILE G 1 13 ? -1.442 22.068 22.068 1.00 51.99 12 ILE G O 1
ATOM 4650 N N . PRO G 1 14 ? -3.655 22.425 22.423 1.00 43.00 13 PRO G N 1
ATOM 4651 C CA . PRO G 1 14 ? -3.737 23.557 21.508 1.00 43.89 13 PRO G CA 1
ATOM 4652 C C . PRO G 1 14 ? -3.003 24.774 22.017 1.00 54.73 13 PRO G C 1
ATOM 4653 O O . PRO G 1 14 ? -3.381 25.262 23.085 1.00 54.70 13 PRO G O 1
ATOM 4657 N N . LYS G 1 15 ? -2.058 25.326 21.246 1.00 56.51 14 LYS G N 1
ATOM 4658 C CA . LYS G 1 15 ? -1.232 26.387 21.812 1.00 55.13 14 LYS G CA 1
ATOM 4659 C C . LYS G 1 15 ? -0.534 27.096 20.662 1.00 62.79 14 LYS G C 1
ATOM 4660 O O . LYS G 1 15 ? 0.301 26.498 19.977 1.00 59.23 14 LYS G O 1
ATOM 4666 N N . GLY G 1 16 ? -0.874 28.354 20.415 1.00 65.60 15 GLY G N 1
ATOM 4667 C CA . GLY G 1 16 ? -0.142 29.113 19.386 1.00 57.70 15 GLY G CA 1
ATOM 4668 C C . GLY G 1 16 ? -0.440 28.649 17.979 1.00 65.05 15 GLY G C 1
ATOM 4669 O O . GLY G 1 16 ? -1.628 28.603 17.610 1.00 68.31 15 GLY G O 1
ATOM 4670 N N . GLU G 1 17 ? 0.595 28.344 17.201 1.00 59.35 16 GLU G N 1
ATOM 4671 C CA . GLU G 1 17 ? 0.373 28.003 15.776 1.00 66.75 16 GLU G CA 1
ATOM 4672 C C . GLU G 1 17 ? -0.445 26.714 15.657 1.00 73.29 16 GLU G C 1
ATOM 4673 O O . GLU G 1 17 ? -1.435 26.717 14.899 1.00 74.93 16 GLU G O 1
ATOM 4679 N N . ASN G 1 18 ? -0.018 25.650 16.331 1.00 71.99 17 ASN G N 1
ATOM 4680 C CA . ASN G 1 18 ? -0.822 24.401 16.337 1.00 66.94 17 ASN G CA 1
ATOM 4681 C C . ASN G 1 18 ? -1.899 24.606 17.401 1.00 60.47 17 ASN G C 1
ATOM 4682 O O . ASN G 1 18 ? -1.649 24.268 18.571 1.00 59.48 17 ASN G O 1
ATOM 4687 N N . SER G 1 19 ? -3.052 25.142 16.994 1.00 57.62 18 SER G N 1
ATOM 4688 C CA . SER G 1 19 ? -4.102 25.473 17.984 1.00 57.73 18 SER G CA 1
ATOM 4689 C C . SER G 1 19 ? -5.346 24.604 17.798 1.00 48.48 18 SER G C 1
ATOM 4690 O O . SER G 1 19 ? -5.214 23.497 17.255 1.00 46.95 18 SER G O 1
ATOM 4693 N N . VAL G 1 20 ? -6.515 25.123 18.168 1.00 45.48 19 VAL G N 1
ATOM 4694 C CA . VAL G 1 20 ? -7.690 24.263 18.167 1.00 40.57 19 VAL G CA 1
ATOM 4695 C C . VAL G 1 20 ? -7.936 23.688 16.778 1.00 43.35 19 VAL G C 1
ATOM 4696 O O . VAL G 1 20 ? -8.056 22.469 16.598 1.00 44.75 19 VAL G O 1
ATOM 4700 N N . ALA G 1 21 ? -7.972 24.549 15.766 1.00 48.66 20 ALA G N 1
ATOM 4701 C CA . ALA G 1 21 ? -8.305 24.076 14.430 1.00 45.66 20 ALA G CA 1
ATOM 4702 C C . ALA G 1 21 ? -7.302 23.032 13.934 1.00 47.43 20 ALA G C 1
ATOM 4703 O O . ALA G 1 21 ? -7.693 22.035 13.319 1.00 47.44 20 ALA G O 1
ATOM 4705 N N . ALA G 1 22 ? -6.002 23.247 14.178 1.00 47.46 21 ALA G N 1
ATOM 4706 C CA . ALA G 1 22 ? -5.001 22.292 13.704 1.00 43.68 21 ALA G CA 1
ATOM 4707 C C . ALA G 1 22 ? -5.019 21.006 14.512 1.00 40.80 21 ALA G C 1
ATOM 4708 O O . ALA G 1 22 ? -4.749 19.931 13.973 1.00 44.72 21 ALA G O 1
ATOM 4710 N N . CYS G 1 23 ? -5.344 21.084 15.792 1.00 37.64 22 CYS G N 1
ATOM 4711 C CA . CYS G 1 23 ? -5.292 19.881 16.603 1.00 36.71 22 CYS G CA 1
ATOM 4712 C C . CYS G 1 23 ? -6.562 19.056 16.468 1.00 38.20 22 CYS G C 1
ATOM 4713 O O . CYS G 1 23 ? -6.489 17.824 16.399 1.00 42.59 22 CYS G O 1
ATOM 4716 N N . PHE G 1 24 ? -7.726 19.717 16.405 1.00 34.72 23 PHE G N 1
ATOM 4717 C CA . PHE G 1 24 ? -9.014 19.048 16.563 1.00 39.17 23 PHE G CA 1
ATOM 4718 C C . PHE G 1 24 ? -10.013 19.295 15.441 1.00 40.17 23 PHE G C 1
ATOM 4719 O O . PHE G 1 24 ? -11.068 18.643 15.427 1.00 36.36 23 PHE G O 1
ATOM 4727 N N . GLY G 1 25 ? -9.700 20.157 14.483 1.00 39.55 24 GLY G N 1
ATOM 4728 C CA . GLY G 1 25 ? -10.590 20.458 13.394 1.00 42.41 24 GLY G CA 1
ATOM 4729 C C . GLY G 1 25 ? -11.524 21.605 13.741 1.00 45.22 24 GLY G C 1
ATOM 4730 O O . GLY G 1 25 ? -11.491 22.160 14.846 1.00 37.89 24 GLY G O 1
ATOM 4731 N N . PRO G 1 26 ? -12.358 21.996 12.777 1.00 53.18 25 PRO G N 1
ATOM 4732 C CA . PRO G 1 26 ? -13.306 23.096 13.008 1.00 42.26 25 PRO G CA 1
ATOM 4733 C C . PRO G 1 26 ? -14.381 22.710 14.007 1.00 41.49 25 PRO G C 1
ATOM 4734 O O . PRO G 1 26 ? -14.725 21.535 14.169 1.00 43.76 25 PRO G O 1
ATOM 4738 N N . ARG G 1 27 ? -14.970 23.727 14.633 1.00 42.41 26 ARG G N 1
ATOM 4739 C CA . ARG G 1 27 ? -16.090 23.442 15.516 1.00 37.73 26 ARG G CA 1
ATOM 4740 C C . ARG G 1 27 ? -17.268 22.951 14.698 1.00 36.11 26 ARG G C 1
ATOM 4741 O O . ARG G 1 27 ? -17.455 23.335 13.544 1.00 45.02 26 ARG G O 1
ATOM 4749 N N . GLY G 1 28 ? -18.056 22.079 15.304 1.00 33.13 27 GLY G N 1
ATOM 4750 C CA . GLY G 1 28 ? -19.187 21.523 14.601 1.00 32.90 27 GLY G CA 1
ATOM 4751 C C . GLY G 1 28 ? -20.125 20.844 15.566 1.00 36.79 27 GLY G C 1
ATOM 4752 O O . GLY G 1 28 ? -19.985 20.960 16.788 1.00 35.40 27 GLY G O 1
ATOM 4753 N N . GLY G 1 29 ? -21.079 20.113 14.987 1.00 36.66 28 GLY G N 1
ATOM 4754 C CA . GLY G 1 29 ? -22.113 19.494 15.796 1.00 36.94 28 GLY G CA 1
ATOM 4755 C C . GLY G 1 29 ? -21.542 18.742 16.973 1.00 35.81 28 GLY G C 1
ATOM 4756 O O . GLY G 1 29 ? -22.028 18.876 18.098 1.00 37.81 28 GLY G O 1
ATOM 4757 N N . PHE G 1 30 ? -20.480 17.969 16.733 1.00 35.45 29 PHE G N 1
ATOM 4758 C CA . PHE G 1 30 ? -19.822 17.173 17.763 1.00 30.56 29 PHE G CA 1
ATOM 4759 C C . PHE G 1 30 ? -18.755 17.964 18.520 1.00 32.78 29 PHE G C 1
ATOM 4760 O O . PHE G 1 30 ? -18.886 18.200 19.723 1.00 33.53 29 PHE G O 1
ATOM 4768 N N . LYS G 1 31 ? -17.707 18.405 17.826 1.00 29.82 30 LYS G N 1
ATOM 4769 C CA . LYS G 1 31 ? -16.671 19.219 18.463 1.00 33.41 30 LYS G CA 1
ATOM 4770 C C . LYS G 1 31 ? -17.213 20.643 18.577 1.00 40.14 30 LYS G C 1
ATOM 4771 O O . LYS G 1 31 ? -16.943 21.528 17.759 1.00 36.64 30 LYS G O 1
ATOM 4777 N N . ASN G 1 32 ? -17.995 20.874 19.625 1.00 35.45 31 ASN G N 1
ATOM 4778 C CA . ASN G 1 32 ? -18.844 22.050 19.660 1.00 36.80 31 ASN G CA 1
ATOM 4779 C C . ASN G 1 32 ? -18.415 23.104 20.663 1.00 38.02 31 ASN G C 1
ATOM 4780 O O . ASN G 1 32 ? -19.121 24.105 20.807 1.00 42.52 31 ASN G O 1
ATOM 4785 N N . PHE G 1 33 ? -17.313 22.910 21.378 1.00 34.39 32 PHE G N 1
ATOM 4786 C CA . PHE G 1 33 ? -16.917 23.818 22.448 1.00 36.73 32 PHE G CA 1
ATOM 4787 C C . PHE G 1 33 ? -15.921 24.834 21.910 1.00 42.02 32 PHE G C 1
ATOM 4788 O O . PHE G 1 33 ? -15.027 24.485 21.132 1.00 39.53 32 PHE G O 1
ATOM 4796 N N . GLY G 1 34 ? -16.116 26.103 22.287 1.00 47.21 33 GLY G N 1
ATOM 4797 C CA . GLY G 1 34 ? -15.170 27.160 21.977 1.00 46.95 33 GLY G CA 1
ATOM 4798 C C . GLY G 1 34 ? -15.679 28.213 21.011 1.00 48.43 33 GLY G C 1
ATOM 4799 O O . GLY G 1 34 ? -16.214 27.873 19.946 1.00 48.23 33 GLY G O 1
ATOM 4800 N N . ASP G 1 35 ? -15.413 29.461 21.406 1.00 50.25 34 ASP G N 1
ATOM 4801 C CA . ASP G 1 35 ? -15.758 30.633 20.571 1.00 53.81 34 ASP G CA 1
ATOM 4802 C C . ASP G 1 35 ? -14.513 31.020 19.787 1.00 55.52 34 ASP G C 1
ATOM 4803 O O . ASP G 1 35 ? -13.442 30.467 20.071 1.00 57.56 34 ASP G O 1
ATOM 4808 N N . ALA G 1 36 ? -14.644 31.983 18.884 1.00 57.03 35 ALA G N 1
ATOM 4809 C CA . ALA G 1 36 ? -13.510 32.380 18.025 1.00 56.62 35 ALA G CA 1
ATOM 4810 C C . ALA G 1 36 ? -12.275 32.650 18.875 1.00 56.61 35 ALA G C 1
ATOM 4811 O O . ALA G 1 36 ? -11.159 32.374 18.425 1.00 57.15 35 ALA G O 1
ATOM 4813 N N . GLU G 1 37 ? -12.486 33.177 20.071 1.00 52.89 36 GLU G N 1
ATOM 4814 C CA . GLU G 1 37 ? -11.351 33.518 20.954 1.00 61.15 36 GLU G CA 1
ATOM 4815 C C . GLU G 1 37 ? -10.634 32.240 21.396 1.00 62.92 36 GLU G C 1
ATOM 4816 O O . GLU G 1 37 ? -9.394 32.227 21.340 1.00 61.92 36 GLU G O 1
ATOM 4822 N N . PHE G 1 38 ? -11.382 31.221 21.823 1.00 56.32 37 PHE G N 1
ATOM 4823 C CA . PHE G 1 38 ? -10.737 29.984 22.341 1.00 52.90 37 PHE G CA 1
ATOM 4824 C C . PHE G 1 38 ? -10.183 29.182 21.174 1.00 51.57 37 PHE G C 1
ATOM 4825 O O . PHE G 1 38 ? -9.042 28.718 21.250 1.00 51.63 37 PHE G O 1
ATOM 4833 N N . VAL G 1 39 ? -10.972 29.016 20.117 1.00 51.40 38 VAL G N 1
ATOM 4834 C CA . VAL G 1 39 ? -10.490 28.350 18.915 1.00 49.68 38 VAL G CA 1
ATOM 4835 C C . VAL G 1 39 ? -9.142 28.921 18.511 1.00 55.10 38 VAL G C 1
ATOM 4836 O O . VAL G 1 39 ? -8.349 28.259 17.821 1.00 54.61 38 VAL G O 1
ATOM 4840 N N . GLU G 1 40 ? -8.872 30.172 18.865 1.00 57.49 39 GLU G N 1
ATOM 4841 C CA . GLU G 1 40 ? -7.529 30.625 18.564 1.00 56.93 39 GLU G CA 1
ATOM 4842 C C . GLU G 1 40 ? -6.546 30.792 19.719 1.00 57.24 39 GLU G C 1
ATOM 4843 O O . GLU G 1 40 ? -5.348 30.644 19.480 1.00 58.62 39 GLU G O 1
ATOM 4849 N N . LYS G 1 41 ? -6.911 31.074 20.953 1.00 61.18 40 LYS G N 1
ATOM 4850 C CA . LYS G 1 41 ? -5.741 31.157 21.818 1.00 61.69 40 LYS G CA 1
ATOM 4851 C C . LYS G 1 41 ? -5.437 29.819 22.496 1.00 60.03 40 LYS G C 1
ATOM 4852 O O . LYS G 1 41 ? -4.327 29.637 23.015 1.00 57.95 40 LYS G O 1
ATOM 4858 N N . GLY G 1 42 ? -6.346 28.851 22.385 1.00 59.06 41 GLY G N 1
ATOM 4859 C CA . GLY G 1 42 ? -6.146 27.500 22.890 1.00 56.84 41 GLY G CA 1
ATOM 4860 C C . GLY G 1 42 ? -5.977 27.462 24.396 1.00 58.95 41 GLY G C 1
ATOM 4861 O O . GLY G 1 42 ? -6.689 28.141 25.151 1.00 55.29 41 GLY G O 1
ATOM 4862 N N . VAL G 1 43 ? -4.990 26.686 24.850 1.00 58.10 42 VAL G N 1
ATOM 4863 C CA . VAL G 1 43 ? -4.763 26.578 26.284 1.00 56.19 42 VAL G CA 1
ATOM 4864 C C . VAL G 1 43 ? -4.260 27.879 26.878 1.00 57.79 42 VAL G C 1
ATOM 4865 O O . VAL G 1 43 ? -4.290 28.046 28.104 1.00 61.37 42 VAL G O 1
ATOM 4869 N N . ASP G 1 44 ? -3.820 28.807 26.032 1.00 57.72 43 ASP G N 1
ATOM 4870 C CA . ASP G 1 44 ? -3.362 30.121 26.444 1.00 60.27 43 ASP G CA 1
ATOM 4871 C C . ASP G 1 44 ? -4.491 31.143 26.503 1.00 61.27 43 ASP G C 1
ATOM 4872 O O . ASP G 1 44 ? -4.251 32.285 26.898 1.00 62.78 43 ASP G O 1
ATOM 4877 N N . ALA G 1 45 ? -5.709 30.763 26.130 1.00 63.62 44 ALA G N 1
ATOM 4878 C CA . ALA G 1 45 ? -6.807 31.715 26.056 1.00 63.57 44 ALA G CA 1
ATOM 4879 C C . ALA G 1 45 ? -7.165 32.266 27.423 1.00 57.08 44 ALA G C 1
ATOM 4880 O O . ALA G 1 45 ? -7.013 31.598 28.450 1.00 52.61 44 ALA G O 1
ATOM 4882 N N . SER G 1 46 ? -7.641 33.508 27.419 1.00 57.71 45 SER G N 1
ATOM 4883 C CA . SER G 1 46 ? -8.145 34.116 28.641 1.00 69.53 45 SER G CA 1
ATOM 4884 C C . SER G 1 46 ? -9.351 33.325 29.123 1.00 61.44 45 SER G C 1
ATOM 4885 O O . SER G 1 46 ? -10.334 33.172 28.392 1.00 63.47 45 SER G O 1
ATOM 4888 N N . GLY G 1 47 ? -9.266 32.793 30.336 1.00 52.55 46 GLY G N 1
ATOM 4889 C CA . GLY G 1 47 ? -10.352 32.018 30.890 1.00 60.43 46 GLY G CA 1
ATOM 4890 C C . GLY G 1 47 ? -10.135 30.516 30.894 1.00 58.81 46 GLY G C 1
ATOM 4891 O O . GLY G 1 47 ? -10.861 29.804 31.607 1.00 53.50 46 GLY G O 1
ATOM 4892 N N . TYR G 1 48 ? -9.138 30.018 30.157 1.00 50.92 47 TYR G N 1
ATOM 4893 C CA . TYR G 1 48 ? -8.992 28.575 30.004 1.00 51.00 47 TYR G CA 1
ATOM 4894 C C . TYR G 1 48 ? -8.848 27.877 31.353 1.00 49.68 47 TYR G C 1
ATOM 4895 O O . TYR G 1 48 ? -9.565 26.909 31.644 1.00 47.99 47 TYR G O 1
ATOM 4904 N N . ALA G 1 49 ? -7.950 28.373 32.207 1.00 48.52 48 ALA G N 1
ATOM 4905 C CA . ALA G 1 49 ? -7.685 27.668 33.455 1.00 48.65 48 ALA G CA 1
ATOM 4906 C C . ALA G 1 49 ? -8.934 27.563 34.316 1.00 46.42 48 ALA G C 1
ATOM 4907 O O . ALA G 1 49 ? -9.156 26.532 34.967 1.00 43.57 48 ALA G O 1
ATOM 4909 N N . GLN G 1 50 ? -9.803 28.572 34.258 1.00 48.19 49 GLN G N 1
ATOM 4910 C CA . GLN G 1 50 ? -11.022 28.529 35.056 1.00 50.93 49 GLN G CA 1
ATOM 4911 C C . GLN G 1 50 ? -11.939 27.426 34.553 1.00 45.88 49 GLN G C 1
ATOM 4912 O O . GLN G 1 50 ? -12.474 26.642 35.339 1.00 44.86 49 GLN G O 1
ATOM 4918 N N . ILE G 1 51 ? -12.122 27.353 33.237 1.00 44.51 50 ILE G N 1
ATOM 4919 C CA . ILE G 1 51 ? -12.925 26.295 32.640 1.00 42.18 50 ILE G CA 1
ATOM 4920 C C . ILE G 1 51 ? -12.334 24.929 32.967 1.00 46.43 50 ILE G C 1
ATOM 4921 O O . ILE G 1 51 ? -13.033 24.024 33.448 1.00 43.43 50 ILE G O 1
ATOM 4926 N N . ALA G 1 52 ? -11.025 24.769 32.740 1.00 43.02 51 ALA G N 1
ATOM 4927 C CA . ALA G 1 52 ? -10.392 23.466 32.925 1.00 41.95 51 ALA G CA 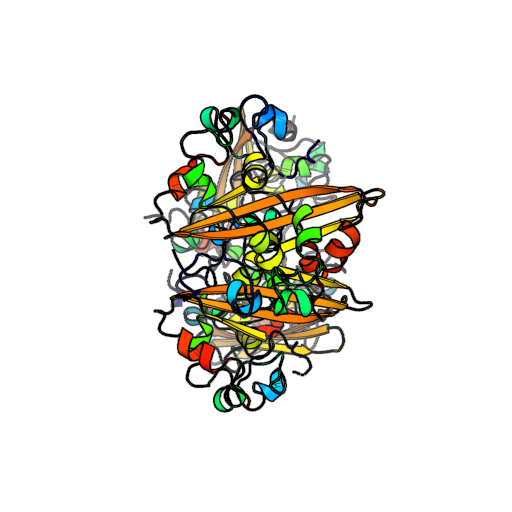1
ATOM 4928 C C . ALA G 1 52 ? -10.587 22.942 34.337 1.00 45.05 51 ALA G C 1
ATOM 4929 O O . ALA G 1 52 ? -10.459 21.733 34.560 1.00 49.72 51 ALA G O 1
ATOM 4931 N N . SER G 1 53 ? -10.901 23.828 35.286 1.00 42.23 52 SER G N 1
ATOM 4932 C CA . SER G 1 53 ? -11.200 23.428 36.652 1.00 42.12 52 SER G CA 1
ATOM 4933 C C . SER G 1 53 ? -12.538 22.710 36.763 1.00 42.38 52 SER G C 1
ATOM 4934 O O . SER G 1 53 ? -12.846 22.154 37.821 1.00 41.83 52 SER G O 1
ATOM 4937 N N . LEU G 1 54 ? -13.296 22.675 35.675 1.00 39.36 53 LEU G N 1
ATOM 4938 C CA . LEU G 1 54 ? -14.594 21.961 35.68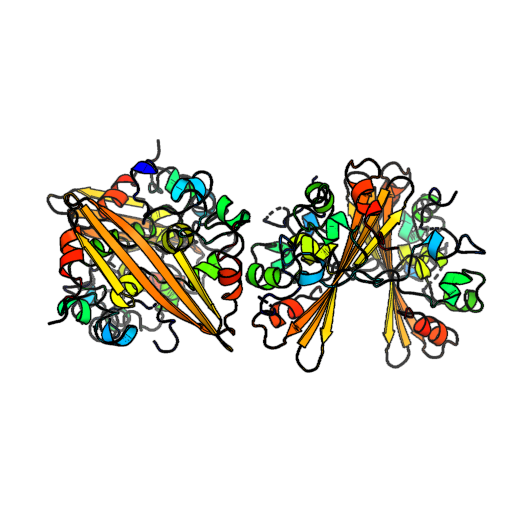4 1.00 42.40 53 LEU G CA 1
ATOM 4939 C C . LEU G 1 54 ? -14.572 20.888 34.595 1.00 41.26 53 LEU G C 1
ATOM 4940 O O . LEU G 1 54 ? -15.530 20.812 33.817 1.00 35.48 53 LEU G O 1
ATOM 4945 N N . ALA G 1 55 ? -13.507 20.098 34.558 1.00 42.43 54 ALA G N 1
ATOM 4946 C CA . ALA G 1 55 ? -13.346 19.059 33.523 1.00 38.60 54 ALA G CA 1
ATOM 4947 C C . ALA G 1 55 ? -12.672 17.861 34.162 1.00 39.77 54 ALA G C 1
ATOM 4948 O O . ALA G 1 55 ? -11.583 18.028 34.699 1.00 38.94 54 ALA G O 1
ATOM 4950 N N . PRO G 1 56 ? -13.239 16.650 34.049 1.00 42.13 55 PRO G N 1
ATOM 4951 C CA . PRO G 1 56 ? -12.703 15.499 34.755 1.00 36.16 55 PRO G CA 1
ATOM 4952 C C . PRO G 1 56 ? -11.233 15.184 34.568 1.00 39.92 55 PRO G C 1
ATOM 4953 O O . PRO G 1 56 ? -10.683 15.451 33.489 1.00 43.12 55 PRO G O 1
ATOM 4957 N N . ASN G 1 57 ? -10.606 14.614 35.598 1.00 38.80 56 ASN G N 1
ATOM 4958 C CA . ASN G 1 57 ? -9.202 14.147 35.464 1.00 34.01 56 ASN G CA 1
ATOM 4959 C C . ASN G 1 57 ? -9.262 12.755 34.840 1.00 31.12 56 ASN G C 1
ATOM 4960 O O . ASN G 1 57 ? -10.370 12.234 34.699 1.00 28.60 56 ASN G O 1
ATOM 4965 N N . VAL G 1 58 ? -8.123 12.173 34.486 1.00 32.89 57 VAL G N 1
ATOM 4966 C CA . VAL G 1 58 ? -8.222 10.855 33.859 1.00 33.80 57 VAL G CA 1
ATOM 4967 C C . VAL G 1 58 ? -8.820 9.837 34.825 1.00 34.91 57 VAL G C 1
ATOM 4968 O O . VAL G 1 58 ? -9.683 9.030 34.445 1.00 28.00 57 VAL G O 1
ATOM 4972 N N . ALA G 1 59 ? -8.397 9.875 36.096 1.00 33.44 58 ALA G N 1
ATOM 4973 C CA . ALA G 1 59 ? -8.893 8.897 37.065 1.00 30.48 58 ALA G CA 1
ATOM 4974 C C . ALA G 1 59 ? -10.397 8.997 37.205 1.00 29.00 58 ALA G C 1
ATOM 4975 O O . ALA G 1 59 ? -11.105 7.980 37.222 1.00 28.36 58 ALA G O 1
ATOM 4977 N N . ALA G 1 60 ? -10.903 10.221 37.254 1.00 29.84 59 ALA G N 1
ATOM 4978 C CA . ALA G 1 60 ? -12.338 10.430 37.268 1.00 31.47 59 ALA G CA 1
ATOM 4979 C C . ALA G 1 60 ? -12.949 10.036 35.929 1.00 31.65 59 ALA G C 1
ATOM 4980 O O . ALA G 1 60 ? -14.089 9.569 35.874 1.00 30.98 59 ALA G O 1
ATOM 4982 N N . LEU G 1 61 ? -12.211 10.233 34.839 1.00 31.88 60 LEU G N 1
ATOM 4983 C CA . LEU G 1 61 ? -12.698 9.817 33.531 1.00 30.69 60 LEU G CA 1
ATOM 4984 C C . LEU G 1 61 ? -12.870 8.317 33.468 1.00 33.37 60 LEU G C 1
ATOM 4985 O O . LEU G 1 61 ? -13.838 7.814 32.885 1.00 33.51 60 LEU G O 1
ATOM 4990 N N . LEU G 1 62 ? -11.919 7.588 34.052 1.00 34.04 61 LEU G N 1
ATOM 4991 C CA . LEU G 1 62 ? -11.926 6.143 33.960 1.00 33.74 61 LEU G CA 1
ATOM 4992 C C . LEU G 1 62 ? -12.880 5.526 34.978 1.00 31.08 61 LEU G C 1
ATOM 4993 O O . LEU G 1 62 ? -13.687 4.655 34.635 1.00 33.61 61 LEU G O 1
ATOM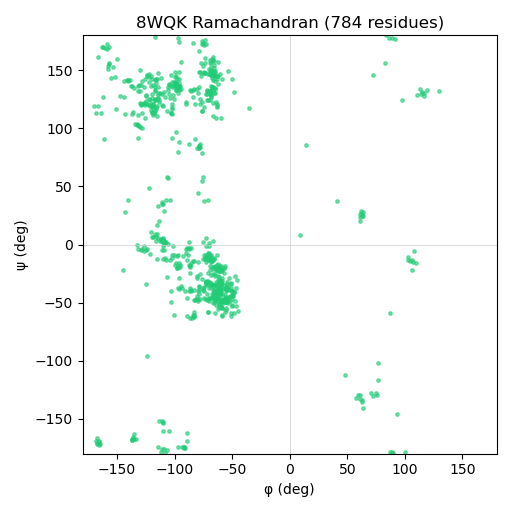 4998 N N . PHE G 1 63 ? -12.822 5.979 36.232 1.00 30.48 62 PHE G N 1
ATOM 4999 C CA . PHE G 1 63 ? -13.557 5.302 37.293 1.00 33.09 62 PHE G CA 1
ATOM 5000 C C . PHE G 1 63 ? -14.890 5.952 37.619 1.00 30.85 62 PHE G C 1
ATOM 5001 O O . PHE G 1 63 ? -15.764 5.276 38.172 1.00 37.25 62 PHE G O 1
ATOM 5009 N N . GLY G 1 64 ? -15.080 7.220 37.255 1.00 27.87 63 GLY G N 1
ATOM 5010 C CA . GLY G 1 64 ? -16.255 7.984 37.633 1.00 26.24 63 GLY G CA 1
ATOM 5011 C C . GLY G 1 64 ? -17.208 8.322 36.512 1.00 32.68 63 GLY G C 1
ATOM 5012 O O . GLY G 1 64 ? -18.169 9.070 36.746 1.00 32.33 63 GLY G O 1
ATOM 5013 N N . GLY G 1 65 ? -16.973 7.819 35.291 1.00 35.05 64 GLY G N 1
ATOM 5014 C CA . GLY G 1 65 ? -17.854 7.996 34.150 1.00 27.92 64 GLY G CA 1
ATOM 5015 C C . GLY G 1 65 ? -18.041 6.680 33.417 1.00 30.57 64 GLY G C 1
ATOM 5016 O O . GLY G 1 65 ? -17.678 5.627 33.945 1.00 34.86 64 GLY G O 1
ATOM 5017 N N . ASN G 1 66 ? -18.600 6.715 32.210 1.00 28.39 65 ASN G N 1
ATOM 5018 C CA . ASN G 1 66 ? -18.860 5.512 31.437 1.00 27.28 65 ASN G CA 1
ATOM 5019 C C . ASN G 1 66 ? -17.795 5.335 30.374 1.00 31.49 65 ASN G C 1
ATOM 5020 O O . ASN G 1 66 ? -17.394 6.307 29.726 1.00 34.14 65 ASN G O 1
ATOM 5025 N N . VAL G 1 67 ? -17.294 4.108 30.215 1.00 28.48 66 VAL G N 1
ATOM 5026 C CA . VAL G 1 67 ? -16.286 3.787 29.159 1.00 26.10 66 VAL G CA 1
ATOM 5027 C C . VAL G 1 67 ? -16.874 2.6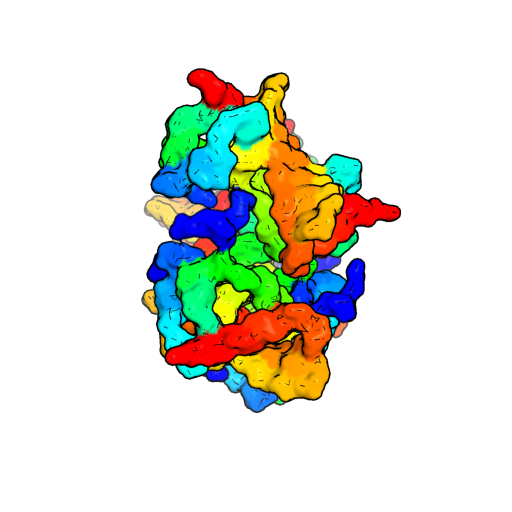99 28.252 1.00 26.98 66 VAL G C 1
ATOM 5028 O O . VAL G 1 67 ? -17.145 1.609 28.749 1.00 30.04 66 VAL G O 1
ATOM 5032 N N . ALA G 1 68 ? -17.091 3.013 26.983 1.00 31.37 67 ALA G N 1
ATOM 5033 C CA . ALA G 1 68 ? -17.629 2.057 25.996 1.00 27.86 67 ALA G CA 1
ATOM 5034 C C . ALA G 1 68 ? -16.574 1.774 24.928 1.00 31.98 67 ALA G C 1
ATOM 5035 O O . ALA G 1 68 ? -15.790 2.674 24.618 1.00 31.90 67 ALA G O 1
ATOM 5037 N N . VAL G 1 69 ? -16.561 0.553 24.390 1.00 31.78 68 VAL G N 1
ATOM 5038 C CA . VAL G 1 69 ? -15.579 0.166 23.338 1.00 27.54 68 VAL G CA 1
ATOM 5039 C C . VAL G 1 69 ? -16.280 -0.505 22.148 1.00 28.01 68 VAL G C 1
ATOM 5040 O O . VAL G 1 69 ? -17.182 -1.311 22.385 1.00 33.59 68 VAL G O 1
ATOM 5044 N N . ARG G 1 70 ? -15.898 -0.157 20.919 1.00 30.09 69 ARG G N 1
ATOM 5045 C CA . ARG G 1 70 ? -16.413 -0.846 19.707 1.00 27.11 69 ARG G CA 1
ATOM 5046 C C . ARG G 1 70 ? -15.193 -1.392 18.972 1.00 25.43 69 ARG G C 1
ATOM 5047 O O . ARG G 1 70 ? -14.281 -0.612 18.707 1.00 30.84 69 ARG G O 1
ATOM 5055 N N . GLU G 1 71 ? -15.177 -2.686 18.684 1.00 24.70 70 GLU G N 1
ATOM 5056 C CA . GLU G 1 71 ? -13.978 -3.296 18.067 1.00 29.60 70 GLU G CA 1
ATOM 5057 C C . GLU G 1 71 ? -14.036 -3.157 16.554 1.00 31.11 70 GLU G C 1
ATOM 5058 O O . GLU G 1 71 ? -15.092 -3.415 15.967 1.00 28.19 70 GLU G O 1
ATOM 5064 N N . LEU G 1 72 ? -12.925 -2.730 15.975 1.00 32.28 71 LEU G N 1
ATOM 5065 C CA . LEU G 1 72 ? -12.836 -2.636 14.510 1.00 32.80 71 LEU G CA 1
ATOM 5066 C C . LEU G 1 72 ? -11.740 -3.612 14.073 1.00 36.52 71 LEU G C 1
ATOM 5067 O O . LEU G 1 72 ? -11.137 -4.248 14.939 1.00 36.17 71 LEU G O 1
ATOM 5072 N N . ALA G 1 73 ? -11.500 -3.729 12.776 1.00 40.77 72 ALA G N 1
ATOM 5073 C CA . ALA G 1 73 ? -10.528 -4.677 12.272 1.00 38.94 72 ALA G CA 1
ATOM 5074 C C . ALA G 1 73 ? -9.161 -4.360 12.857 1.00 39.81 72 ALA G C 1
ATOM 5075 O O . ALA G 1 73 ? -8.516 -5.231 13.454 1.00 38.31 72 ALA G O 1
ATOM 5077 N N . ASP G 1 74 ? -8.767 -3.082 12.816 1.00 40.54 73 ASP G N 1
ATOM 5078 C CA . ASP G 1 74 ? -7.419 -2.683 13.191 1.00 38.46 73 ASP G CA 1
ATOM 5079 C C . ASP G 1 74 ? -7.365 -1.787 14.407 1.00 40.06 73 ASP G C 1
ATOM 5080 O O . ASP G 1 74 ? -6.279 -1.317 14.755 1.00 40.65 73 ASP G O 1
ATOM 5085 N N . SER G 1 75 ? -8.483 -1.558 15.079 1.00 37.97 74 SER G N 1
ATOM 5086 C CA . SER G 1 75 ? -8.488 -0.588 16.157 1.00 33.49 74 SER G CA 1
ATOM 5087 C C . SER G 1 75 ? -9.668 -0.868 17.079 1.00 32.78 74 SER G C 1
ATOM 5088 O O . SER G 1 75 ? -10.572 -1.647 16.760 1.00 30.75 74 SER G O 1
ATOM 5091 N N . TYR G 1 76 ? -9.646 -0.201 18.227 1.00 32.68 75 TYR G N 1
ATOM 5092 C CA . TYR G 1 76 ? -10.772 -0.130 19.136 1.00 27.76 75 TYR G CA 1
ATOM 5093 C C . TYR G 1 76 ? -11.225 1.311 19.232 1.00 26.16 75 TYR G C 1
ATOM 5094 O O . TYR G 1 76 ? -10.398 2.226 19.360 1.00 27.71 75 TYR G O 1
ATOM 5103 N N . GLU G 1 77 ? -12.532 1.504 19.242 1.00 26.96 76 GLU G N 1
ATOM 5104 C CA . GLU G 1 77 ? -13.122 2.821 19.411 1.00 25.63 76 GLU G CA 1
ATOM 5105 C C . GLU G 1 77 ? -13.615 2.964 20.832 1.00 28.00 76 GLU G C 1
ATOM 5106 O O . GLU G 1 77 ? -14.496 2.216 21.267 1.00 26.52 76 GLU G O 1
ATOM 5112 N N . ILE G 1 78 ? -13.028 3.882 21.545 1.00 21.72 77 ILE G N 1
ATOM 5113 C CA . ILE G 1 78 ? -13.366 4.132 22.929 1.00 25.82 77 ILE G CA 1
ATOM 5114 C C . ILE G 1 78 ? -14.186 5.409 23.010 1.00 31.78 77 ILE G C 1
ATOM 5115 O O . ILE G 1 78 ? -13.893 6.405 22.324 1.00 32.03 77 ILE G O 1
ATOM 5120 N N . THR G 1 79 ? -15.228 5.378 23.833 1.00 28.54 78 THR G N 1
ATOM 5121 C CA . THR G 1 79 ? -16.077 6.537 24.043 1.00 30.48 78 THR G CA 1
ATOM 5122 C C . THR G 1 79 ? -16.201 6.790 25.529 1.00 31.34 78 THR G C 1
ATOM 5123 O O . THR G 1 79 ? -16.701 5.933 26.265 1.00 31.92 78 THR G O 1
ATOM 5127 N N . TYR G 1 80 ? -15.789 7.967 25.968 1.00 29.62 79 TYR G N 1
ATOM 5128 C CA . TYR G 1 80 ? -15.975 8.364 27.357 1.00 29.70 79 TYR G CA 1
ATOM 5129 C C . TYR G 1 80 ? -17.214 9.235 27.468 1.00 28.90 79 TYR G C 1
ATOM 5130 O O . TYR G 1 80 ? -17.418 10.139 26.651 1.00 33.48 79 TYR G O 1
ATOM 5139 N N . ASN G 1 81 ? -18.035 8.968 28.488 1.00 31.52 80 ASN G N 1
ATOM 5140 C CA . ASN G 1 81 ? -19.238 9.791 28.797 1.00 33.76 80 ASN G CA 1
ATOM 5141 C C . ASN G 1 81 ? -19.212 10.149 30.282 1.00 28.33 80 ASN G C 1
ATOM 5142 O O . ASN G 1 81 ? -19.580 9.292 31.095 1.00 26.53 80 ASN G O 1
ATOM 5147 N N . TYR G 1 82 ? -18.796 11.371 30.609 1.00 28.56 81 TYR G N 1
ATOM 5148 C CA . TYR G 1 82 ? -18.713 11.827 32.016 1.00 29.29 81 TYR G CA 1
ATOM 5149 C C . TYR G 1 82 ? -19.790 12.832 32.292 1.00 33.56 81 TYR G C 1
ATOM 5150 O O . TYR G 1 82 ? -19.873 13.813 31.554 1.00 38.40 81 TYR G O 1
ATOM 5159 N N . LYS G 1 83 ? -20.588 12.604 33.333 1.00 38.65 82 LYS G N 1
ATOM 5160 C CA . LYS G 1 83 ? -21.600 13.598 33.763 1.00 42.36 82 LYS G CA 1
ATOM 5161 C C . LYS G 1 83 ? -21.146 14.208 35.095 1.00 36.25 82 LYS G C 1
ATOM 5162 O O . LYS G 1 83 ? -20.761 13.438 35.985 1.00 35.80 82 LYS G O 1
ATOM 5168 N N . MET G 1 84 ? -21.163 15.538 35.197 1.00 40.60 83 MET G N 1
ATOM 5169 C CA . MET G 1 84 ? -20.793 16.238 36.451 1.00 38.01 83 MET G CA 1
ATOM 5170 C C . MET G 1 84 ? -21.789 17.370 36.722 1.00 44.32 83 MET G C 1
ATOM 5171 O O . MET G 1 84 ? -22.113 18.089 35.780 1.00 43.40 83 MET G O 1
ATOM 5176 N N . THR G 1 85 ? -22.244 17.521 37.965 1.00 49.93 84 THR G N 1
ATOM 5177 C CA . THR G 1 85 ? -23.123 18.647 38.337 1.00 47.07 84 THR G CA 1
ATOM 5178 C C . THR G 1 85 ? -22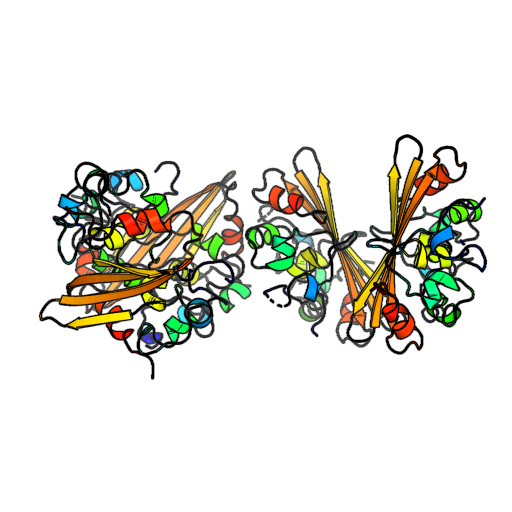.295 19.644 39.099 1.00 46.71 84 THR G C 1
ATOM 5179 O O . THR G 1 85 ? -21.654 19.239 40.080 1.00 47.13 84 THR G O 1
ATOM 5183 N N . VAL G 1 86 ? -22.300 20.905 38.669 1.00 51.64 85 VAL G N 1
ATOM 5184 C CA . VAL G 1 86 ? -21.529 21.938 39.367 1.00 56.52 85 VAL G CA 1
ATOM 5185 C C . VAL G 1 86 ? -22.510 22.970 39.916 1.00 60.30 85 VAL G C 1
ATOM 5186 O O . VAL G 1 86 ? -23.416 23.381 39.177 1.00 56.44 85 VAL G O 1
ATOM 5190 N N . PRO G 1 87 ? -22.416 23.410 41.181 1.00 65.72 86 PRO G N 1
ATOM 5191 C CA . PRO G 1 87 ? -23.379 24.421 41.641 1.00 59.10 86 PRO G CA 1
ATOM 5192 C C . PRO G 1 87 ? -23.168 25.714 40.867 1.00 60.39 86 PRO G C 1
ATOM 5193 O O . PRO G 1 87 ? -22.032 26.105 40.585 1.00 61.82 86 PRO G O 1
ATOM 5197 N N . LYS G 1 88 ? -24.275 26.379 40.508 1.00 59.91 87 LYS G N 1
ATOM 5198 C CA . LYS G 1 88 ? -24.144 27.645 39.789 1.00 60.26 87 LYS G CA 1
ATOM 5199 C C . LYS G 1 88 ? -23.516 28.742 40.639 1.00 55.42 87 LYS G C 1
ATOM 5200 O O . LYS G 1 88 ? -23.111 29.768 40.084 1.00 48.49 87 LYS G O 1
ATOM 5206 N N . SER G 1 89 ? -23.419 28.547 41.959 1.00 56.18 88 SER G N 1
ATOM 5207 C CA . SER G 1 89 ? -22.675 29.463 42.817 1.00 59.58 88 SER G CA 1
ATOM 5208 C C . SER G 1 89 ? -21.180 29.456 42.510 1.00 61.24 88 SER G C 1
ATOM 5209 O O . SER G 1 89 ? -20.461 30.339 42.996 1.00 68.95 88 SER G O 1
ATOM 5212 N N . ASP G 1 90 ? -20.711 28.485 41.717 1.00 62.22 89 ASP G N 1
ATOM 5213 C CA . ASP G 1 90 ? -19.311 28.399 41.311 1.00 55.72 89 ASP G CA 1
ATOM 5214 C C . ASP G 1 90 ? -18.985 29.575 40.388 1.00 55.61 89 ASP G C 1
ATOM 5215 O O . ASP G 1 90 ? -19.798 29.936 39.528 1.00 53.58 89 ASP G O 1
ATOM 5220 N N . PRO G 1 91 ? -17.840 30.238 40.579 1.00 51.40 90 PRO G N 1
ATOM 5221 C CA . PRO G 1 91 ? -17.549 31.440 39.782 1.00 52.85 90 PRO G CA 1
ATOM 5222 C C . PRO G 1 91 ? -17.275 31.154 38.311 1.00 54.12 90 PRO G C 1
ATOM 5223 O O . PRO G 1 91 ? -17.254 32.106 37.515 1.00 47.70 90 PRO G O 1
ATOM 5227 N N . ASN G 1 92 ? -16.958 29.901 37.961 1.00 49.82 91 ASN G N 1
ATOM 5228 C CA . ASN G 1 92 ? -16.461 29.601 36.590 1.00 44.22 91 ASN G CA 1
ATOM 5229 C C . ASN G 1 92 ? -17.423 28.827 35.687 1.00 44.95 91 ASN G C 1
ATOM 5230 O O . ASN G 1 92 ? -17.037 28.598 34.537 1.00 47.82 91 ASN G O 1
ATOM 5235 N N . VAL G 1 93 ? -18.621 28.473 36.141 1.00 45.43 92 VAL G N 1
ATOM 5236 C CA . VAL G 1 93 ? -19.514 27.594 35.325 1.00 46.43 92 VAL G CA 1
ATOM 5237 C C . VAL G 1 93 ? -20.108 28.362 34.142 1.00 48.19 92 VAL G C 1
ATOM 5238 O O . VAL G 1 93 ? -20.088 27.820 33.033 1.00 50.10 92 VAL G O 1
ATOM 5242 N N . GLU G 1 94 ? -20.625 29.563 34.376 1.00 51.52 93 GLU G N 1
ATOM 5243 C CA . GLU G 1 94 ? -21.282 30.340 33.295 1.00 58.70 93 GLU G CA 1
ATOM 5244 C C . GLU G 1 94 ? -20.246 30.593 32.196 1.00 50.29 93 GLU G C 1
ATOM 5245 O O . GLU G 1 94 ? -20.617 30.496 31.021 1.00 48.31 93 GLU G O 1
ATOM 5251 N N . LEU G 1 95 ? -19.001 30.886 32.564 1.00 45.31 94 LEU G N 1
ATOM 5252 C CA . LEU G 1 95 ? -17.967 31.009 31.548 1.00 47.94 94 LEU G CA 1
ATOM 5253 C C . LEU G 1 95 ? -17.968 29.792 30.620 1.00 53.30 94 LEU G C 1
ATOM 5254 O O . LEU G 1 95 ? -18.067 29.927 29.393 1.00 52.25 94 LEU G O 1
ATOM 5259 N N . LEU G 1 96 ? -17.908 28.587 31.211 1.00 52.19 95 LEU G N 1
ATOM 5260 C CA . LEU G 1 96 ? -17.943 27.331 30.453 1.00 46.40 95 LEU G CA 1
ATOM 5261 C C . LEU G 1 96 ? -19.224 27.215 29.639 1.00 43.38 95 LEU G C 1
ATOM 5262 O O . LEU G 1 96 ? -19.185 26.951 28.433 1.00 49.66 95 LEU G O 1
ATOM 5267 N N . VAL G 1 97 ? -20.372 27.367 30.304 1.00 44.59 96 VAL G N 1
ATOM 5268 C CA . VAL G 1 97 ? -21.673 27.223 29.655 1.00 49.61 96 VAL G CA 1
ATOM 5269 C C . VAL G 1 97 ? -21.782 28.132 28.438 1.00 52.35 96 VAL G C 1
ATOM 5270 O O . VAL G 1 97 ? -22.403 27.776 27.426 1.00 49.09 96 VAL G O 1
ATOM 5274 N N . SER G 1 98 ? -21.207 29.334 28.527 1.00 52.50 97 SER G N 1
ATOM 5275 C CA . SER G 1 98 ? -21.257 30.279 27.418 1.00 46.65 97 SER G CA 1
ATOM 5276 C C . SER G 1 98 ? -20.522 29.763 26.195 1.00 46.99 97 SER G C 1
ATOM 5277 O O . SER G 1 98 ? -20.766 30.252 25.087 1.00 45.94 97 SER G O 1
ATOM 5280 N N . GLN G 1 99 ? -19.624 28.795 26.371 1.00 46.34 98 GLN G N 1
ATOM 5281 C CA . GLN G 1 99 ? -18.833 28.266 25.270 1.00 44.81 98 GLN G CA 1
ATOM 5282 C C . GLN G 1 99 ? -19.484 27.127 24.499 1.00 42.69 98 GLN G C 1
ATOM 5283 O O . GLN G 1 99 ? -19.087 26.878 23.357 1.00 40.77 98 GLN G O 1
ATOM 5289 N N . VAL G 1 100 ? -20.498 26.472 25.058 1.00 40.50 99 VAL G N 1
ATOM 5290 C CA . VAL G 1 100 ? -21.143 25.356 24.376 1.00 41.89 99 VAL G CA 1
ATOM 5291 C C . VAL G 1 100 ? -21.895 25.875 23.156 1.00 45.25 99 VAL G C 1
ATOM 5292 O O . VAL G 1 100 ? -22.713 26.797 23.258 1.00 53.77 99 VAL G O 1
ATOM 5296 N N . ASP G 1 101 ? -21.626 25.283 21.992 1.00 43.17 100 ASP G N 1
ATOM 5297 C CA . ASP G 1 101 ? -22.275 25.631 20.725 1.00 46.73 100 ASP G CA 1
ATOM 5298 C C . ASP G 1 101 ? -22.016 27.080 20.328 1.00 54.75 100 ASP G C 1
ATOM 5299 O O . ASP G 1 101 ? -22.707 27.621 19.448 1.00 55.62 100 ASP G O 1
ATOM 5304 N N . ALA G 1 102 ? -20.957 27.676 20.892 1.00 54.31 101 ALA G N 1
ATOM 5305 C CA . ALA G 1 102 ? -20.675 29.091 20.697 1.00 49.65 101 ALA G CA 1
ATOM 5306 C C . ALA G 1 102 ? -20.463 29.430 19.232 1.00 52.66 101 ALA G C 1
ATOM 5307 O O . ALA G 1 102 ? -20.571 30.603 18.857 1.00 51.47 101 ALA G O 1
ATOM 5309 N N . PHE G 1 103 ? -20.127 28.441 18.404 1.00 45.94 102 PHE G N 1
ATOM 5310 C CA . PHE G 1 103 ? -19.814 28.713 17.010 1.00 46.49 102 PHE G CA 1
ATOM 5311 C C . PHE G 1 103 ? -21.087 29.193 16.325 1.00 53.04 102 PHE G C 1
ATOM 5312 O O . PHE G 1 103 ? -22.054 28.435 16.182 1.00 43.31 102 PHE G O 1
ATOM 5320 N N . LYS G 1 104 ? -21.090 30.484 15.975 1.00 69.76 103 LYS G N 1
ATOM 5321 C CA . LYS G 1 104 ? -22.211 31.220 15.368 1.00 64.64 103 LYS G CA 1
ATOM 5322 C C . LYS G 1 104 ? -21.664 32.397 14.563 1.00 51.49 103 LYS G C 1
ATOM 5323 O O . LYS G 1 104 ? -20.949 33.237 15.111 1.00 44.41 103 LYS G O 1
ATOM 5329 N N . ASP H 1 3 ? 0.713 2.237 103.132 1.00 74.56 2 ASP H N 1
ATOM 5330 C CA . ASP H 1 3 ? 2.020 2.865 102.812 1.00 83.42 2 ASP H CA 1
ATOM 5331 C C . ASP H 1 3 ? 1.787 4.221 102.141 1.00 87.84 2 ASP H C 1
ATOM 5332 O O . ASP H 1 3 ? 1.153 5.078 102.779 1.00 89.23 2 ASP H O 1
ATOM 5337 N N . LEU H 1 4 ? 2.269 4.401 100.908 1.00 86.44 3 LEU H N 1
ATOM 5338 C CA . LEU H 1 4 ? 2.144 5.689 100.179 1.00 83.17 3 LEU H CA 1
ATOM 5339 C C . LEU H 1 4 ? 1.471 5.423 98.832 1.00 76.71 3 LEU H C 1
ATOM 5340 O O . LEU H 1 4 ? 0.655 6.253 98.398 1.00 72.01 3 LEU H O 1
ATOM 5345 N N . LYS H 1 5 ? 1.753 4.263 98.244 1.00 77.08 4 LYS H N 1
ATOM 5346 C CA . LYS H 1 5 ? 1.191 3.915 96.919 1.00 70.19 4 LYS H CA 1
ATOM 5347 C C . LYS H 1 5 ? -0.326 3.752 97.041 1.00 67.65 4 LYS H C 1
ATOM 5348 O O . LYS H 1 5 ? -0.964 3.450 96.028 1.00 68.39 4 LYS H O 1
ATOM 5354 N N . ASP H 1 6 ? -0.879 3.991 98.226 1.00 76.18 5 ASP H N 1
ATOM 5355 C CA . ASP H 1 6 ? -2.297 3.817 98.437 1.00 73.81 5 ASP H CA 1
ATOM 5356 C C . ASP H 1 6 ? -3.010 5.142 98.455 1.00 64.92 5 ASP H C 1
ATOM 5357 O O . ASP H 1 6 ? -4.124 5.257 97.938 1.00 67.94 5 ASP H O 1
ATOM 5362 N N . ILE H 1 7 ? -2.400 6.137 99.078 1.00 61.43 6 ILE H N 1
ATOM 5363 C CA . ILE H 1 7 ? -2.992 7.468 99.076 1.00 57.91 6 ILE H CA 1
ATOM 5364 C C . ILE H 1 7 ? -2.931 7.997 97.650 1.00 55.51 6 ILE H C 1
ATOM 5365 O O . ILE H 1 7 ? -1.879 7.874 96.991 1.00 58.41 6 ILE H O 1
ATOM 5370 N N . PRO H 1 8 ? -4.003 8.573 97.122 1.00 50.07 7 PRO H N 1
ATOM 5371 C CA . PRO H 1 8 ? -3.911 9.158 95.783 1.00 54.40 7 PRO H CA 1
ATOM 5372 C C . PRO H 1 8 ? -2.917 10.306 95.776 1.00 54.38 7 PRO H C 1
ATOM 5373 O O . PRO H 1 8 ? -2.807 11.065 96.742 1.00 55.45 7 PRO H O 1
ATOM 5377 N N . GLU H 1 9 ? -2.172 10.411 94.673 1.00 53.25 8 GLU H N 1
ATOM 5378 C CA . GLU H 1 9 ? -1.111 11.407 94.598 1.00 54.61 8 GLU H CA 1
ATOM 5379 C C . GLU H 1 9 ? -1.651 12.798 94.897 1.00 56.84 8 GLU H C 1
ATOM 5380 O O . GLU H 1 9 ? -0.995 13.599 95.565 1.00 48.78 8 GLU H O 1
ATOM 5386 N N . TRP H 1 10 ? -2.906 13.054 94.527 1.00 55.03 9 TRP H N 1
ATOM 5387 C CA . TRP H 1 10 ? -3.470 14.422 94.662 1.00 53.21 9 TRP H CA 1
ATOM 5388 C C . TRP H 1 10 ? -3.913 14.757 96.083 1.00 52.95 9 TRP H C 1
ATOM 5389 O O . TRP H 1 10 ? -4.487 15.839 96.283 1.00 51.49 9 TRP H O 1
ATOM 5400 N N . ARG H 1 12 ? -1.649 13.829 98.715 1.00 34.63 11 ARG H N 1
ATOM 5401 C CA . ARG H 1 12 ? -0.417 13.515 99.463 1.00 39.19 11 ARG H CA 1
ATOM 5402 C C . ARG H 1 12 ? 0.223 14.811 99.964 1.00 47.04 11 ARG H C 1
ATOM 5403 O O . ARG H 1 12 ? -0.040 15.867 99.364 1.00 49.30 11 ARG H O 1
ATOM 5411 N N . ILE H 1 13 ? 1.031 14.718 101.021 1.00 50.07 12 ILE H N 1
ATOM 5412 C CA . ILE H 1 13 ? 1.680 15.913 101.630 1.00 50.53 12 ILE H CA 1
ATOM 5413 C C . ILE H 1 13 ? 3.140 15.543 101.905 1.00 53.61 12 ILE H C 1
ATOM 5414 O O . ILE H 1 13 ? 3.389 14.659 102.737 1.00 56.43 12 ILE H O 1
ATOM 5419 N N . PRO H 1 14 ? 4.101 16.185 101.223 1.00 58.67 13 PRO H N 1
ATOM 5420 C CA . PRO H 1 14 ? 5.526 15.818 101.334 1.00 61.91 13 PRO H CA 1
ATOM 5421 C C . PRO H 1 14 ? 6.150 16.463 102.560 1.00 57.77 13 PRO H C 1
ATOM 5422 O O . PRO H 1 14 ? 6.245 17.689 102.660 1.00 56.69 13 PRO H O 1
ATOM 5426 N N . LYS H 1 15 ? 6.670 15.617 103.443 1.00 68.77 14 LYS H N 1
ATOM 5427 C CA . LYS H 1 15 ? 6.764 15.945 104.865 1.00 69.95 14 LYS H CA 1
ATOM 5428 C C . LYS H 1 15 ? 7.650 14.925 105.562 1.00 70.30 14 LYS H C 1
ATOM 5429 O O . LYS H 1 15 ? 7.297 13.743 105.604 1.00 68.37 14 LYS H O 1
ATOM 5435 N N . GLY H 1 16 ? 8.818 15.355 106.044 1.00 72.33 15 GLY H N 1
ATOM 5436 C CA . GLY H 1 16 ? 9.713 14.440 106.740 1.00 75.85 15 GLY H CA 1
ATOM 5437 C C . GLY H 1 16 ? 10.422 13.558 105.725 1.00 72.04 15 GLY H C 1
ATOM 5438 O O . GLY H 1 16 ? 11.173 14.082 104.907 1.00 80.37 15 GLY H O 1
ATOM 5439 N N . GLU H 1 17 ? 10.224 12.242 105.719 1.00 68.77 16 GLU H N 1
ATOM 5440 C CA . GLU H 1 17 ? 10.808 11.465 104.636 1.00 72.16 16 GLU H CA 1
ATOM 5441 C C . GLU H 1 17 ? 9.729 10.826 103.771 1.00 77.34 16 GLU H C 1
ATOM 5442 O O . GLU H 1 17 ? 10.004 9.877 103.016 1.00 68.86 16 GLU H O 1
ATOM 5448 N N . ASN H 1 18 ? 8.499 11.309 103.875 1.00 84.32 17 ASN H N 1
ATOM 5449 C CA . ASN H 1 18 ? 7.478 10.888 102.876 1.00 82.14 17 ASN H CA 1
ATOM 5450 C C . ASN H 1 18 ? 7.389 12.168 102.051 1.00 73.79 17 ASN H C 1
ATOM 5451 O O . ASN H 1 18 ? 6.300 12.743 101.937 1.00 65.14 17 ASN H O 1
ATOM 5456 N N . SER H 1 19 ? 8.534 12.585 101.520 1.00 70.27 18 SER H N 1
ATOM 5457 C CA . SER H 1 19 ? 8.621 13.900 100.854 1.00 69.64 18 SER H CA 1
ATOM 5458 C C . SER H 1 19 ? 8.295 13.883 99.361 1.00 65.63 18 SER H C 1
ATOM 5459 O O . SER H 1 19 ? 7.698 12.904 98.879 1.00 57.96 18 SER H O 1
ATOM 5462 N N . VAL H 1 20 ? 8.710 14.946 98.677 1.00 64.27 19 VAL H N 1
ATOM 5463 C CA . VAL H 1 20 ? 8.364 15.131 97.244 1.00 58.27 19 VAL H CA 1
ATOM 5464 C C . VAL H 1 20 ? 8.795 13.931 96.413 1.00 51.35 19 VAL H C 1
ATOM 5465 O O . VAL H 1 20 ? 7.961 13.423 95.658 1.00 50.24 19 VAL H O 1
ATOM 5469 N N . ALA H 1 21 ? 10.040 13.489 96.568 1.00 51.20 20 ALA H N 1
ATOM 5470 C CA . ALA H 1 21 ? 10.425 12.438 95.634 1.00 44.99 20 ALA H CA 1
ATOM 5471 C C . ALA H 1 21 ? 9.530 11.211 95.777 1.00 47.37 20 ALA H C 1
ATOM 5472 O O . ALA H 1 21 ? 9.067 10.649 94.776 1.00 45.44 20 ALA H O 1
ATOM 5474 N N . ALA H 1 22 ? 9.254 10.796 97.017 1.00 55.57 21 ALA H N 1
ATOM 5475 C CA . ALA H 1 22 ? 8.405 9.630 97.248 1.00 49.00 21 ALA H CA 1
ATOM 5476 C C . ALA H 1 22 ? 6.947 9.936 96.949 1.00 50.98 21 ALA H C 1
ATOM 5477 O O . ALA H 1 22 ? 6.205 9.060 96.477 1.00 50.04 21 ALA H O 1
ATOM 5479 N N . CYS H 1 23 ? 6.532 11.181 97.172 1.00 51.00 22 CYS H N 1
ATOM 5480 C CA . CYS H 1 23 ? 5.136 11.511 96.955 1.00 49.08 22 CYS H CA 1
ATOM 5481 C C . CYS H 1 23 ? 4.854 11.714 95.475 1.00 47.60 22 CYS H C 1
ATOM 5482 O O . CYS H 1 23 ? 3.790 11.318 94.989 1.00 51.70 22 CYS H O 1
ATOM 5485 N N . PHE H 1 24 ? 5.786 12.341 94.748 1.00 49.05 23 PHE H N 1
ATOM 5486 C CA . PHE H 1 24 ? 5.513 12.800 93.392 1.00 47.01 23 PHE H CA 1
ATOM 5487 C C . PHE H 1 24 ? 6.571 12.440 92.349 1.00 43.38 23 PHE H C 1
ATOM 5488 O O . PHE H 1 24 ? 6.356 12.713 91.162 1.00 48.53 23 PHE H O 1
ATOM 5496 N N . GLY H 1 25 ? 7.684 11.820 92.741 1.00 44.22 24 GLY H N 1
ATOM 5497 C CA . GLY H 1 25 ? 8.734 11.432 91.820 1.00 43.60 24 GLY H CA 1
ATOM 5498 C C . GLY H 1 25 ? 9.835 12.456 91.603 1.00 44.38 24 GLY H C 1
ATOM 5499 O O . GLY H 1 25 ? 9.806 13.564 92.146 1.00 42.06 24 GLY H O 1
ATOM 5500 N N . PRO H 1 26 ? 10.842 12.091 90.810 1.00 40.16 25 PRO H N 1
ATOM 5501 C CA . PRO H 1 26 ? 11.967 12.999 90.584 1.00 37.31 25 PRO H CA 1
ATOM 5502 C C . PRO H 1 26 ? 11.508 14.210 89.794 1.00 42.62 25 PRO H C 1
ATOM 5503 O O . PRO H 1 26 ? 10.452 14.194 89.156 1.00 38.27 25 PRO H O 1
ATOM 5507 N N . ARG H 1 27 ? 12.295 15.285 89.887 1.00 40.43 26 ARG H N 1
ATOM 5508 C CA . ARG H 1 27 ? 12.009 16.493 89.124 1.00 40.01 26 ARG H CA 1
ATOM 5509 C C . ARG H 1 27 ? 12.239 16.267 87.627 1.00 47.28 26 ARG H C 1
ATOM 5510 O O . ARG H 1 27 ? 13.128 15.513 87.220 1.00 51.16 26 ARG H O 1
ATOM 5518 N N . GLY H 1 28 ? 11.432 16.937 86.807 1.00 40.91 27 GLY H N 1
ATOM 5519 C CA . GLY H 1 28 ? 11.575 16.820 85.367 1.00 39.12 27 GLY H CA 1
ATOM 5520 C C . GLY H 1 28 ? 10.782 17.873 84.613 1.00 45.43 27 GLY H C 1
ATOM 5521 O O . GLY H 1 28 ? 10.197 18.782 85.205 1.00 48.00 27 GLY H O 1
ATOM 5522 N N . GLY H 1 29 ? 10.743 17.703 83.284 1.00 39.74 28 GLY H N 1
ATOM 5523 C CA . GLY H 1 29 ? 10.119 18.696 82.414 1.00 40.35 28 GLY H CA 1
ATOM 5524 C C . GLY H 1 29 ? 8.710 19.071 82.822 1.00 32.55 28 GLY H C 1
ATOM 5525 O O . GLY H 1 29 ? 8.342 20.247 82.815 1.00 29.97 28 GLY H O 1
ATOM 5526 N N . PHE H 1 30 ? 7.894 18.080 83.164 1.00 33.57 29 PHE H N 1
ATOM 5527 C CA . PHE H 1 30 ? 6.548 18.399 83.615 1.00 35.46 29 PHE H CA 1
ATOM 5528 C C . PHE H 1 30 ? 6.545 18.770 85.102 1.00 41.48 29 PHE H C 1
ATOM 5529 O O . PHE H 1 30 ? 6.176 19.893 85.471 1.00 38.04 29 PHE H O 1
ATOM 5537 N N . LYS H 1 31 ? 6.972 17.839 85.970 1.00 40.24 30 LYS H N 1
ATOM 5538 C CA . LYS H 1 31 ? 7.088 18.083 87.412 1.00 36.48 30 LYS H CA 1
ATOM 5539 C C . LYS H 1 31 ? 8.372 18.877 87.660 1.00 42.67 30 LYS H C 1
ATOM 5540 O O . LYS H 1 31 ? 9.444 18.330 87.935 1.00 40.01 30 LYS H O 1
ATOM 5546 N N . ASN H 1 32 ? 8.269 20.199 87.526 1.00 41.80 31 ASN H N 1
ATOM 5547 C CA . ASN H 1 32 ? 9.459 21.029 87.415 1.00 39.09 31 ASN H CA 1
ATOM 5548 C C . ASN H 1 32 ? 9.737 21.925 88.610 1.00 38.15 31 ASN H C 1
ATOM 5549 O O . ASN H 1 32 ? 10.830 22.495 88.683 1.00 37.91 31 ASN H O 1
ATOM 5554 N N . PHE H 1 33 ? 8.858 21.966 89.603 1.00 40.65 32 PHE H N 1
ATOM 5555 C CA . PHE H 1 33 ? 8.936 22.973 90.660 1.00 43.44 32 PHE H CA 1
ATOM 5556 C C . PHE H 1 33 ? 9.703 22.472 91.879 1.00 43.48 32 PHE H C 1
ATOM 5557 O O . PHE H 1 33 ? 9.480 21.353 92.358 1.00 38.68 32 PHE H O 1
ATOM 5565 N N . GLY H 1 34 ? 10.604 23.309 92.380 1.00 42.05 33 GLY H N 1
ATOM 5566 C CA . GLY H 1 34 ? 11.258 23.014 93.634 1.00 41.39 33 GLY H CA 1
ATOM 5567 C C . GLY H 1 34 ? 12.714 22.674 93.420 1.00 45.54 33 GLY H C 1
ATOM 5568 O O . GLY H 1 34 ? 13.008 21.817 92.578 1.00 49.99 33 GLY H O 1
ATOM 5569 N N . ASP H 1 35 ? 13.634 23.312 94.151 1.00 45.78 34 ASP H N 1
ATOM 5570 C CA . ASP H 1 35 ? 15.038 22.933 94.054 1.00 53.37 34 ASP H CA 1
ATOM 5571 C C . ASP H 1 35 ? 15.378 21.862 95.097 1.00 59.93 34 ASP H C 1
ATOM 5572 O O . ASP H 1 35 ? 14.505 21.408 95.844 1.00 60.03 34 ASP H O 1
ATOM 5577 N N . ALA H 1 36 ? 16.668 21.486 95.187 1.00 63.61 35 ALA H N 1
ATOM 5578 C CA . ALA H 1 36 ? 17.074 20.321 95.979 1.00 63.57 35 ALA H CA 1
ATOM 5579 C C . ALA H 1 36 ? 16.407 20.346 97.343 1.00 65.97 35 ALA H C 1
ATOM 5580 O O . ALA H 1 36 ? 15.978 19.312 97.865 1.00 66.91 35 ALA H O 1
ATOM 5582 N N . GLU H 1 37 ? 16.266 21.528 97.906 1.00 64.08 36 GLU H N 1
ATOM 5583 C CA . GLU H 1 37 ? 15.525 21.775 99.133 1.00 63.68 36 GLU H CA 1
ATOM 5584 C C . GLU H 1 37 ? 14.052 21.441 99.282 1.00 63.64 36 GLU H C 1
ATOM 5585 O O . GLU H 1 37 ? 13.702 20.683 100.194 1.00 62.40 36 GLU H O 1
ATOM 5591 N N . PHE H 1 38 ? 13.160 22.032 98.489 1.00 68.30 37 PHE H N 1
ATOM 5592 C CA . PHE H 1 38 ? 11.773 21.667 98.742 1.00 64.81 37 PHE H CA 1
ATOM 5593 C C . PHE H 1 38 ? 11.573 20.180 98.442 1.00 62.54 37 PHE H C 1
ATOM 5594 O O . PHE H 1 38 ? 10.803 19.495 99.139 1.00 61.14 37 PHE H O 1
ATOM 5602 N N . VAL H 1 39 ? 12.329 19.663 97.459 1.00 60.41 38 VAL H N 1
ATOM 5603 C CA . VAL H 1 39 ? 12.330 18.254 97.097 1.00 62.61 38 VAL H CA 1
ATOM 5604 C C . VAL H 1 39 ? 12.730 17.399 98.285 1.00 72.40 38 VAL H C 1
ATOM 5605 O O . VAL H 1 39 ? 12.155 16.324 98.510 1.00 70.74 38 VAL H O 1
ATOM 5609 N N . GLU H 1 40 ? 13.625 17.917 99.128 1.00 66.84 39 GLU H N 1
ATOM 5610 C CA . GLU H 1 40 ? 14.162 17.202 100.273 1.00 64.37 39 GLU H CA 1
ATOM 5611 C C . GLU H 1 40 ? 13.446 17.545 101.570 1.00 66.43 39 GLU H C 1
ATOM 5612 O O . GLU H 1 40 ? 13.183 16.640 102.353 1.00 73.47 39 GLU H O 1
ATOM 5618 N N . LYS H 1 41 ? 13.039 18.799 101.805 1.00 70.52 40 LYS H N 1
ATOM 5619 C CA . LYS H 1 41 ? 12.503 19.192 103.105 1.00 63.74 40 LYS H CA 1
ATOM 5620 C C . LYS H 1 41 ? 10.957 19.303 103.093 1.00 56.00 40 LYS H C 1
ATOM 5621 O O . LYS H 1 41 ? 10.353 19.478 104.153 1.00 52.19 40 LYS H O 1
ATOM 5627 N N . GLY H 1 42 ? 10.305 19.226 101.924 1.00 55.72 41 GLY H N 1
ATOM 5628 C CA . GLY H 1 42 ? 8.845 19.223 101.762 1.00 52.86 41 GLY H CA 1
ATOM 5629 C C . GLY H 1 42 ? 8.064 20.465 102.202 1.00 55.35 41 GLY H C 1
ATOM 5630 O O . GLY H 1 42 ? 8.493 21.617 102.010 1.00 58.32 41 GLY H O 1
ATOM 5631 N N . VAL H 1 43 ? 6.891 20.238 102.813 1.00 56.00 42 VAL H N 1
ATOM 5632 C CA . VAL H 1 43 ? 6.085 21.350 103.319 1.00 50.82 42 VAL H CA 1
ATOM 5633 C C . VAL H 1 43 ? 6.746 22.011 104.512 1.00 54.40 42 VAL H C 1
ATOM 5634 O O . VAL H 1 43 ? 6.299 23.071 104.969 1.00 53.50 42 VAL H O 1
ATOM 5638 N N . ASP H 1 44 ? 7.766 21.366 105.066 1.00 53.21 43 ASP H N 1
ATOM 5639 C CA . ASP H 1 44 ? 8.509 21.931 106.171 1.00 51.19 43 ASP H CA 1
ATOM 5640 C C . ASP H 1 44 ? 9.691 22.768 105.710 1.00 58.51 43 ASP H C 1
ATOM 5641 O O . ASP H 1 44 ? 10.297 23.452 106.538 1.00 65.42 43 ASP H O 1
ATOM 5646 N N . ALA H 1 45 ? 10.012 22.782 104.420 1.00 56.19 44 ALA H N 1
ATOM 5647 C CA . ALA H 1 45 ? 11.139 23.596 103.999 1.00 58.18 44 ALA H CA 1
ATOM 5648 C C . ALA H 1 45 ? 10.797 25.043 104.306 1.00 59.26 44 ALA H C 1
ATOM 5649 O O . ALA H 1 45 ? 9.638 25.444 104.182 1.00 54.60 44 ALA H O 1
ATOM 5651 N N . SER H 1 46 ? 11.798 25.852 104.684 1.00 59.02 45 SER H N 1
ATOM 5652 C CA . SER H 1 46 ? 11.491 27.265 104.908 1.00 58.76 45 SER H CA 1
ATOM 5653 C C . SER H 1 46 ? 11.079 27.913 103.604 1.00 55.89 45 SER H C 1
ATOM 5654 O O . SER H 1 46 ? 11.754 27.761 102.585 1.00 50.48 45 SER H O 1
ATOM 5657 N N . GLY H 1 47 ? 9.963 28.622 103.646 1.00 62.54 46 GLY H N 1
ATOM 5658 C CA . GLY H 1 47 ? 9.445 29.325 102.503 1.00 51.92 46 GLY H CA 1
ATOM 5659 C C . GLY H 1 47 ? 8.200 28.705 101.950 1.00 46.21 46 GLY H C 1
ATOM 5660 O O . GLY H 1 47 ? 7.457 29.378 101.212 1.00 41.11 46 GLY H O 1
ATOM 5661 N N . TYR H 1 48 ? 7.913 27.464 102.341 1.00 42.63 47 TYR H N 1
ATOM 5662 C CA . TYR H 1 48 ? 6.770 26.782 101.760 1.00 47.12 47 TYR H CA 1
ATOM 5663 C C . TYR H 1 48 ? 5.496 27.562 102.022 1.00 47.74 47 TYR H C 1
ATOM 5664 O O . TYR H 1 48 ? 4.681 27.762 101.117 1.00 49.23 47 TYR H O 1
ATOM 5673 N N . ALA H 1 49 ? 5.287 27.988 103.262 1.00 46.59 48 ALA H N 1
ATOM 5674 C CA . ALA H 1 49 ? 4.043 28.676 103.571 1.00 49.08 48 ALA H CA 1
ATOM 5675 C C . ALA H 1 49 ? 3.897 29.947 102.747 1.00 51.71 48 ALA H C 1
ATOM 5676 O O . ALA H 1 49 ? 2.775 30.355 102.427 1.00 47.27 48 ALA H O 1
ATOM 5678 N N . GLN H 1 50 ? 5.016 30.589 102.404 1.00 49.03 49 GLN H N 1
ATOM 5679 C CA . GLN H 1 50 ? 4.957 31.821 101.628 1.00 44.44 49 GLN H CA 1
ATOM 5680 C C . GLN H 1 50 ? 4.551 31.533 100.189 1.00 46.69 49 GLN H C 1
ATOM 5681 O O . GLN H 1 50 ? 3.636 32.168 99.644 1.00 46.21 49 GLN H O 1
ATOM 5687 N N . ILE H 1 51 ? 5.201 30.543 99.573 1.00 44.96 50 ILE H N 1
ATOM 5688 C CA . ILE H 1 51 ? 4.854 30.134 98.218 1.00 42.28 50 ILE H CA 1
ATOM 5689 C C . ILE H 1 51 ? 3.399 29.700 98.155 1.00 44.89 50 ILE H C 1
ATOM 5690 O O . ILE H 1 51 ? 2.639 30.120 97.274 1.00 45.30 50 ILE H O 1
ATOM 5695 N N . ALA H 1 52 ? 2.991 28.860 99.107 1.00 40.84 51 ALA H N 1
ATOM 5696 C CA . ALA H 1 52 ? 1.658 28.274 99.105 1.00 40.65 51 ALA H CA 1
ATOM 5697 C C . ALA H 1 52 ? 0.560 29.324 99.065 1.00 41.59 51 ALA H C 1
ATOM 5698 O O . ALA H 1 52 ? -0.594 28.982 98.783 1.00 43.76 51 ALA H O 1
ATOM 5700 N N . SER H 1 53 ? 0.869 30.577 99.407 1.00 40.63 52 SER H N 1
ATOM 5701 C CA . SER H 1 53 ? -0.118 31.638 99.260 1.00 42.98 52 SER H CA 1
ATOM 5702 C C . SER H 1 53 ? -0.340 32.024 97.803 1.00 41.45 52 SER H C 1
ATOM 5703 O O . SER H 1 53 ? -1.304 32.738 97.499 1.00 38.58 52 SER H O 1
ATOM 5706 N N . LEU H 1 54 ? 0.518 31.564 96.897 1.00 44.26 53 LEU H N 1
ATOM 5707 C CA . LEU H 1 54 ? 0.400 31.856 95.473 1.00 43.80 53 LEU H CA 1
ATOM 5708 C C . LEU H 1 54 ? 0.019 30.625 94.646 1.00 38.93 53 LEU H C 1
ATOM 5709 O O . LEU H 1 54 ? 0.479 30.468 93.514 1.00 39.24 53 LEU H O 1
ATOM 5714 N N . ALA H 1 55 ? -0.838 29.745 95.180 1.00 34.28 54 ALA H N 1
ATOM 5715 C CA . ALA H 1 55 ? -1.289 28.540 94.478 1.00 39.59 54 ALA H CA 1
ATOM 5716 C C . ALA H 1 55 ? -2.754 28.416 94.857 1.00 39.18 54 ALA H C 1
ATOM 5717 O O . ALA H 1 55 ? -3.068 28.695 96.002 1.00 34.96 54 ALA H O 1
ATOM 5719 N N . PRO H 1 56 ? -3.664 28.008 93.961 1.00 46.96 55 PRO H N 1
ATOM 5720 C CA . PRO H 1 56 ? -5.106 28.093 94.263 1.00 45.74 55 PRO H CA 1
ATOM 5721 C C . PRO H 1 56 ? -5.635 27.060 95.263 1.00 46.39 55 PRO H C 1
ATOM 5722 O O . PRO H 1 56 ? -5.162 25.923 95.344 1.00 44.40 55 PRO H O 1
ATOM 5726 N N . ASN H 1 57 ? -6.642 27.485 96.041 1.00 43.83 56 ASN H N 1
ATOM 5727 C CA . ASN H 1 57 ? -7.341 26.545 96.906 1.00 46.98 56 ASN H CA 1
ATOM 5728 C C . ASN H 1 57 ? -8.272 25.699 96.049 1.00 47.83 56 ASN H C 1
ATOM 5729 O O . ASN H 1 57 ? -8.410 25.930 94.844 1.00 46.82 56 ASN H O 1
ATOM 5734 N N . VAL H 1 58 ? -8.901 24.693 96.663 1.00 43.90 57 VAL H N 1
ATOM 5735 C CA . VAL H 1 58 ? -9.673 23.741 95.863 1.00 49.24 57 VAL H CA 1
ATOM 5736 C C . VAL H 1 58 ? -10.871 24.422 95.208 1.00 48.80 57 VAL H C 1
ATOM 5737 O O . VAL H 1 58 ? -11.181 24.166 94.038 1.00 43.54 57 VAL H O 1
ATOM 5741 N N . ALA H 1 59 ? -11.570 25.291 95.942 1.00 46.31 58 ALA H N 1
ATOM 5742 C CA . ALA H 1 59 ? -12.739 25.952 95.364 1.00 46.09 58 ALA H CA 1
ATOM 5743 C C . ALA H 1 59 ? -12.356 26.805 94.158 1.00 48.03 58 ALA H C 1
ATOM 5744 O O . ALA H 1 59 ? -13.119 26.911 93.191 1.00 49.99 58 ALA H O 1
ATOM 5746 N N . ALA H 1 60 ? -11.194 27.457 94.222 1.00 44.28 59 ALA H N 1
ATOM 5747 C CA . ALA H 1 60 ? -10.721 28.267 93.109 1.00 49.12 59 ALA H CA 1
ATOM 5748 C C . ALA H 1 60 ? -10.302 27.415 91.902 1.00 51.16 59 ALA H C 1
ATOM 5749 O O . ALA H 1 60 ? -10.563 27.787 90.751 1.00 45.64 59 ALA H O 1
ATOM 5751 N N . LEU H 1 61 ? -9.691 26.252 92.147 1.00 49.29 60 LEU H N 1
ATOM 5752 C CA . LEU H 1 61 ? -9.246 25.386 91.057 1.00 42.04 60 LEU H CA 1
ATOM 5753 C C . LEU H 1 61 ? -10.409 24.909 90.194 1.00 47.34 60 LEU H C 1
ATOM 5754 O O . LEU H 1 61 ? -10.253 24.719 88.982 1.00 54.30 60 LEU H O 1
ATOM 5759 N N . LEU H 1 62 ? -11.557 24.638 90.808 1.00 45.01 61 LEU H N 1
ATOM 5760 C CA . LEU H 1 62 ? -12.703 24.090 90.086 1.00 45.24 61 LEU H CA 1
ATOM 5761 C C . LEU H 1 62 ? -13.518 25.172 89.390 1.00 50.21 61 LEU H C 1
ATOM 5762 O O . LEU H 1 62 ? -13.851 25.051 88.205 1.00 52.19 61 LEU H O 1
ATOM 5767 N N . PHE H 1 63 ? -13.836 26.244 90.118 1.00 55.26 62 PHE H N 1
ATOM 5768 C CA . PHE H 1 63 ? -14.756 27.269 89.645 1.00 51.66 62 PHE H CA 1
ATOM 5769 C C . PHE H 1 63 ? -14.044 28.444 89.010 1.00 49.64 62 PHE H C 1
ATOM 5770 O O . PHE H 1 63 ? -14.689 29.219 88.298 1.00 53.64 62 PHE H O 1
ATOM 5778 N N . GLY H 1 64 ? -12.747 28.606 89.265 1.00 45.61 63 GLY H N 1
ATOM 5779 C CA . GLY H 1 64 ? -12.013 29.744 88.748 1.00 51.39 63 GLY H CA 1
ATOM 5780 C C . GLY H 1 64 ? -10.977 29.396 87.697 1.00 57.99 63 GLY H C 1
ATOM 5781 O O . GLY H 1 64 ? -10.248 30.281 87.245 1.00 55.27 63 GLY H O 1
ATOM 5782 N N . GLY H 1 65 ? -10.899 28.117 87.307 1.00 59.90 64 GLY H N 1
ATOM 5783 C CA . GLY H 1 65 ? -10.000 27.642 86.268 1.00 47.81 64 GLY H CA 1
ATOM 5784 C C . GLY H 1 65 ? -10.678 26.676 85.310 1.00 55.50 64 GLY H C 1
ATOM 5785 O O . GLY H 1 65 ? -11.912 26.595 85.285 1.00 58.00 64 GLY H O 1
ATOM 5786 N N . ASN H 1 66 ? -9.894 25.952 84.505 1.00 46.79 65 ASN H N 1
ATOM 5787 C CA . ASN H 1 66 ? -10.423 24.986 83.548 1.00 47.55 65 ASN H CA 1
ATOM 5788 C C . ASN H 1 66 ? -10.307 23.553 84.074 1.00 49.44 65 ASN H C 1
ATOM 5789 O O . ASN H 1 66 ? -9.308 23.172 84.698 1.00 44.78 65 ASN H O 1
ATOM 5794 N N . VAL H 1 67 ? -11.345 22.766 83.822 1.00 47.38 66 VAL H N 1
ATOM 5795 C CA . VAL H 1 67 ? -11.364 21.339 84.117 1.00 48.53 66 VAL H CA 1
ATOM 5796 C C . VAL H 1 67 ? -11.543 20.613 82.795 1.00 51.32 66 VAL H C 1
ATOM 5797 O O . VAL H 1 67 ? -12.543 20.827 82.097 1.00 54.32 66 VAL H O 1
ATOM 5801 N N . ALA H 1 68 ? -10.588 19.758 82.446 1.00 48.60 67 ALA H N 1
ATOM 5802 C CA . ALA H 1 68 ? -10.689 18.983 81.221 1.00 48.27 67 ALA H CA 1
ATOM 5803 C C . ALA H 1 68 ? -10.686 17.511 81.587 1.00 47.18 67 ALA H C 1
ATOM 5804 O O . ALA H 1 68 ? -9.965 17.092 82.499 1.00 44.58 67 ALA H O 1
ATOM 5806 N N . VAL H 1 69 ? -11.484 16.730 80.861 1.00 46.99 68 VAL H N 1
ATOM 5807 C CA . VAL H 1 69 ? -11.649 15.310 81.131 1.00 43.58 68 VAL H CA 1
ATOM 5808 C C . VAL H 1 69 ? -11.446 14.558 79.828 1.00 45.13 68 VAL H C 1
ATOM 5809 O O . VAL H 1 69 ? -12.030 14.913 78.796 1.00 52.73 68 VAL H O 1
ATOM 5813 N N . ARG H 1 70 ? -10.630 13.512 79.882 1.00 50.55 69 ARG H N 1
ATOM 5814 C CA . ARG H 1 70 ? -10.417 12.597 78.768 1.00 55.46 69 ARG H CA 1
ATOM 5815 C C . ARG H 1 70 ? -10.800 11.202 79.234 1.00 54.09 69 ARG H C 1
ATOM 5816 O O . ARG H 1 70 ? -10.242 10.702 80.218 1.00 52.36 69 ARG H O 1
ATOM 5824 N N . GLU H 1 71 ? -11.721 10.564 78.513 1.00 55.48 70 GLU H N 1
ATOM 5825 C CA . GLU H 1 71 ? -12.237 9.277 78.953 1.00 63.85 70 GLU H CA 1
ATOM 5826 C C . GLU H 1 71 ? -11.260 8.173 78.590 1.00 65.09 70 GLU H C 1
ATOM 5827 O O . GLU H 1 71 ? -10.795 8.099 77.450 1.00 64.10 70 GLU H O 1
ATOM 5833 N N . LEU H 1 72 ? -10.933 7.327 79.568 1.00 66.69 71 LEU H N 1
ATOM 5834 C CA . LEU H 1 72 ? -10.115 6.141 79.358 1.00 65.88 71 LEU H CA 1
ATOM 5835 C C . LEU H 1 72 ? -10.941 4.871 79.557 1.00 74.87 71 LEU H C 1
ATOM 5836 O O . LEU H 1 72 ? -12.142 4.912 79.854 1.00 74.68 71 LEU H O 1
ATOM 5841 N N . ALA H 1 73 ? -10.263 3.726 79.410 1.00 76.43 72 ALA H N 1
ATOM 5842 C CA . ALA H 1 73 ? -10.939 2.441 79.548 1.00 70.87 72 ALA H CA 1
ATOM 5843 C C . ALA H 1 73 ? -11.428 2.223 80.978 1.00 72.75 72 ALA H C 1
ATOM 5844 O O . ALA H 1 73 ? -12.607 1.923 81.201 1.00 72.02 72 ALA H O 1
ATOM 5846 N N . ASP H 1 74 ? -10.555 2.426 81.966 1.00 69.48 73 ASP H N 1
ATOM 5847 C CA . ASP H 1 74 ? -10.885 2.106 83.347 1.00 68.30 73 ASP H CA 1
ATOM 5848 C C . ASP H 1 74 ? -10.826 3.306 84.257 1.00 67.54 73 ASP H C 1
ATOM 5849 O O . ASP H 1 74 ? -10.972 3.144 85.473 1.00 64.85 73 ASP H O 1
ATOM 5854 N N . SER H 1 75 ? -10.624 4.497 83.716 1.00 72.32 74 SER H N 1
ATOM 5855 C CA . SER H 1 75 ? -10.339 5.643 84.560 1.00 70.01 74 SER H CA 1
ATOM 5856 C C . SER H 1 75 ? -10.675 6.898 83.780 1.00 67.00 74 SER H C 1
ATOM 5857 O O . SER H 1 75 ? -10.988 6.851 82.590 1.00 67.63 74 SER H O 1
ATOM 5860 N N . TYR H 1 76 ? -10.613 8.020 84.475 1.00 65.71 75 TYR H N 1
ATOM 5861 C CA . TYR H 1 76 ? -10.685 9.329 83.856 1.00 64.61 75 TYR H CA 1
ATOM 5862 C C . TYR H 1 76 ? -9.367 10.068 84.065 1.00 65.93 75 TYR H C 1
ATOM 5863 O O . TYR H 1 76 ? -8.721 9.940 85.112 1.00 63.88 75 TYR H O 1
ATOM 5872 N N . GLU H 1 77 ? -8.955 10.816 83.054 1.00 66.48 76 GLU H N 1
ATOM 5873 C CA . GLU H 1 77 ? -7.796 11.691 83.156 1.00 55.21 76 GLU H CA 1
ATOM 5874 C C . GLU H 1 77 ? -8.352 13.089 83.328 1.00 48.19 76 GLU H C 1
ATOM 5875 O O . GLU H 1 77 ? -9.003 13.617 82.421 1.00 47.91 76 GLU H O 1
ATOM 5881 N N . ILE H 1 78 ? -8.150 13.663 84.504 1.00 49.54 77 ILE H N 1
ATOM 5882 C CA . ILE H 1 78 ? -8.627 15.003 84.802 1.00 49.51 77 ILE H CA 1
ATOM 5883 C C . ILE H 1 78 ? -7.425 15.928 84.786 1.00 48.79 77 ILE H C 1
ATOM 5884 O O . ILE H 1 78 ? -6.365 15.598 85.336 1.00 44.34 77 ILE H O 1
ATOM 5889 N N . THR H 1 79 ? -7.589 17.077 84.144 1.00 45.36 78 THR H N 1
ATOM 5890 C CA . THR H 1 79 ? -6.538 18.075 84.045 1.00 43.64 78 THR H CA 1
ATOM 5891 C C . THR H 1 79 ? -7.109 19.408 84.475 1.00 42.63 78 THR H C 1
ATOM 5892 O O . THR H 1 79 ? -8.099 19.869 83.895 1.00 48.98 78 THR H O 1
ATOM 5896 N N . TYR H 1 80 ? -6.508 20.000 85.507 1.00 39.22 79 TYR H N 1
ATOM 5897 C CA . TYR H 1 80 ? -6.809 21.352 85.960 1.00 39.97 79 TYR H CA 1
ATOM 5898 C C . TYR H 1 80 ? -5.756 22.294 85.390 1.00 39.92 79 TYR H C 1
ATOM 5899 O O . TYR H 1 80 ? -4.559 21.982 85.400 1.00 35.96 79 TYR H O 1
ATOM 5908 N N . ASN H 1 81 ? -6.213 23.419 84.831 1.00 40.78 80 ASN H N 1
ATOM 5909 C CA . ASN H 1 81 ? -5.309 24.476 84.299 1.00 41.67 80 ASN H CA 1
ATOM 5910 C C . ASN H 1 81 ? -5.708 25.788 84.966 1.00 41.06 80 ASN H C 1
ATOM 5911 O O . ASN H 1 81 ? -6.789 26.305 84.654 1.00 43.38 80 ASN H O 1
ATOM 5916 N N . TYR H 1 82 ? -4.869 26.298 85.859 1.00 36.32 81 TYR H N 1
ATOM 5917 C CA . TYR H 1 82 ? -5.258 27.511 86.618 1.00 39.73 81 TYR H CA 1
ATOM 5918 C C . TYR H 1 82 ? -4.349 28.657 86.283 1.00 40.98 81 TYR H C 1
ATOM 5919 O O . TYR H 1 82 ? -3.148 28.582 86.564 1.00 34.86 81 TYR H O 1
ATOM 5928 N N . LYS H 1 83 ? -4.940 29.722 85.745 1.00 45.85 82 LYS H N 1
ATOM 5929 C CA . LYS H 1 83 ? -4.157 30.939 85.439 1.00 48.13 82 LYS H CA 1
ATOM 5930 C C . LYS H 1 83 ? -4.345 31.943 86.580 1.00 45.53 82 LYS H C 1
ATOM 5931 O O . LYS H 1 83 ? -5.455 32.015 87.128 1.00 39.98 82 LYS H O 1
ATOM 5937 N N . MET H 1 84 ? -3.279 32.665 86.919 1.00 44.01 83 MET H N 1
ATOM 5938 C CA . MET H 1 84 ? -3.360 33.706 87.966 1.00 44.00 83 MET H CA 1
ATOM 5939 C C . MET H 1 84 ? -2.254 34.742 87.723 1.00 39.95 83 MET H C 1
ATOM 5940 O O . MET H 1 84 ? -1.167 34.344 87.303 1.00 38.92 83 MET H O 1
ATOM 5945 N N . THR H 1 85 ? -2.536 36.024 87.972 1.00 42.64 84 THR H N 1
ATOM 5946 C CA . THR H 1 85 ? -1.525 37.066 87.802 1.00 43.66 84 THR H CA 1
ATOM 5947 C C . THR H 1 85 ? -1.272 37.608 89.194 1.00 42.38 84 THR H C 1
ATOM 5948 O O . THR H 1 85 ? -2.216 37.936 89.915 1.00 37.74 84 THR H O 1
ATOM 5952 N N . VAL H 1 86 ? -0.022 37.623 89.604 1.00 37.89 85 VAL H N 1
ATOM 5953 C CA . VAL H 1 86 ? 0.294 38.111 90.933 1.00 38.69 85 VAL H CA 1
ATOM 5954 C C . VAL H 1 86 ? 1.182 39.338 90.763 1.00 41.30 85 VAL H C 1
ATOM 5955 O O . VAL H 1 86 ? 2.064 39.328 89.894 1.00 39.90 85 VAL H O 1
ATOM 5959 N N . PRO H 1 87 ? 0.947 40.429 91.501 1.00 38.52 86 PRO H N 1
ATOM 5960 C CA . PRO H 1 87 ? 1.772 41.628 91.322 1.00 34.35 86 PRO H CA 1
ATOM 5961 C C . PRO H 1 87 ? 3.235 41.355 91.625 1.00 37.78 86 PRO H C 1
ATOM 5962 O O . PRO H 1 87 ? 3.571 40.482 92.425 1.00 41.18 86 PRO H O 1
ATOM 5966 N N . LYS H 1 88 ? 4.114 42.044 90.885 1.00 36.81 87 LYS H N 1
ATOM 5967 C CA . LYS H 1 88 ? 5.550 41.925 91.123 1.00 37.84 87 LYS H CA 1
ATOM 5968 C C . LYS H 1 88 ? 5.938 42.516 92.466 1.00 36.50 87 LYS H C 1
ATOM 5969 O O . LYS H 1 88 ? 7.016 42.208 92.993 1.00 30.68 87 LYS H O 1
ATOM 5975 N N . SER H 1 89 ? 5.074 43.366 93.020 1.00 37.44 88 SER H N 1
ATOM 5976 C CA . SER H 1 89 ? 5.244 43.927 94.349 1.00 41.89 88 SER H CA 1
ATOM 5977 C C . SER H 1 89 ? 5.017 42.907 95.466 1.00 53.13 88 SER H C 1
ATOM 5978 O O . SER H 1 89 ? 5.319 43.214 96.626 1.00 53.95 88 SER H O 1
ATOM 5981 N N . ASP H 1 90 ? 4.480 41.720 95.158 1.00 45.92 89 ASP H N 1
ATOM 5982 C CA . ASP H 1 90 ? 4.269 40.701 96.188 1.00 43.27 89 ASP H CA 1
ATOM 5983 C C . ASP H 1 90 ? 5.609 40.150 96.668 1.00 50.00 89 ASP H C 1
ATOM 5984 O O . ASP H 1 90 ? 6.459 39.767 95.847 1.00 44.48 89 ASP H O 1
ATOM 5989 N N . PRO H 1 91 ? 5.823 40.066 97.983 1.00 53.96 90 PRO H N 1
ATOM 5990 C CA . PRO H 1 91 ? 7.131 39.639 98.510 1.00 49.26 90 PRO H CA 1
ATOM 5991 C C . PRO H 1 91 ? 7.443 38.155 98.343 1.00 53.07 90 PRO H C 1
ATOM 5992 O O . PRO H 1 91 ? 8.597 37.769 98.572 1.00 58.87 90 PRO H O 1
ATOM 5996 N N . ASN H 1 92 ? 6.478 37.314 97.960 1.00 48.41 91 ASN H N 1
ATOM 5997 C CA . ASN H 1 92 ? 6.706 35.873 97.882 1.00 50.45 91 ASN H CA 1
ATOM 5998 C C . ASN H 1 92 ? 6.861 35.410 96.455 1.00 45.52 91 ASN H C 1
ATOM 5999 O O . ASN H 1 92 ? 7.318 34.281 96.230 1.00 44.25 91 ASN H O 1
ATOM 6004 N N . VAL H 1 93 ? 6.499 36.276 95.508 1.00 50.00 92 VAL H N 1
ATOM 6005 C CA . VAL H 1 93 ? 6.496 35.937 94.095 1.00 45.98 92 VAL H CA 1
ATOM 6006 C C . VAL H 1 93 ? 7.903 35.598 93.630 1.00 43.39 92 VAL H C 1
ATOM 6007 O O . VAL H 1 93 ? 8.126 34.581 92.977 1.00 45.02 92 VAL H O 1
ATOM 6011 N N . GLU H 1 94 ? 8.886 36.423 94.001 1.00 41.71 93 GLU H N 1
ATOM 6012 C CA . GLU H 1 94 ? 10.250 36.219 93.526 1.00 43.77 93 GLU H CA 1
ATOM 6013 C C . GLU H 1 94 ? 10.779 34.891 94.029 1.00 49.40 93 GLU H C 1
ATOM 6014 O O . GLU H 1 94 ? 11.589 34.249 93.357 1.00 50.00 93 GLU H O 1
ATOM 6020 N N . LEU H 1 95 ? 10.400 34.504 95.256 1.00 44.28 94 LEU H N 1
ATOM 6021 C CA . LEU H 1 95 ? 10.725 33.163 95.736 1.00 45.35 94 LEU H CA 1
ATOM 6022 C C . LEU H 1 95 ? 10.105 32.089 94.841 1.00 47.54 94 LEU H C 1
ATOM 6023 O O . LEU H 1 95 ? 10.803 31.189 94.352 1.00 44.30 94 LEU H O 1
ATOM 6028 N N . LEU H 1 96 ? 8.793 32.203 94.574 1.00 44.64 95 LEU H N 1
ATOM 6029 C CA . LEU H 1 96 ? 8.097 31.201 93.767 1.00 40.98 95 LEU H CA 1
ATOM 6030 C C . LEU H 1 96 ? 8.725 31.084 92.397 1.00 43.43 95 LEU H C 1
ATOM 6031 O O . LEU H 1 96 ? 9.072 29.984 91.961 1.00 46.80 95 LEU H O 1
ATOM 6036 N N . VAL H 1 97 ? 8.841 32.206 91.688 1.00 43.18 96 VAL H N 1
ATOM 6037 C CA . VAL H 1 97 ? 9.402 32.182 90.345 1.00 43.91 96 VAL H CA 1
ATOM 6038 C C . VAL H 1 97 ? 10.758 31.496 90.368 1.00 44.43 96 VAL H C 1
ATOM 6039 O O . VAL H 1 97 ? 11.111 30.741 89.454 1.00 41.80 96 VAL H O 1
ATOM 6043 N N . SER H 1 98 ? 11.519 31.716 91.440 1.00 47.32 97 SER H N 1
ATOM 6044 C CA . SER H 1 98 ? 12.843 31.125 91.568 1.00 47.44 97 SER H CA 1
ATOM 6045 C C . SER H 1 98 ? 12.818 29.596 91.612 1.00 43.54 97 SER H C 1
ATOM 6046 O O . SER H 1 98 ? 13.847 28.964 91.343 1.00 37.41 97 SER H O 1
ATOM 6049 N N . GLN H 1 99 ? 11.674 28.990 91.956 1.00 43.00 98 GLN H N 1
ATOM 6050 C CA . GLN H 1 99 ? 11.546 27.537 92.050 1.00 43.96 98 GLN H CA 1
ATOM 6051 C C . GLN H 1 99 ? 11.204 26.872 90.730 1.00 45.03 98 GLN H C 1
ATOM 6052 O O . GLN H 1 99 ? 11.450 25.669 90.572 1.00 36.98 98 GLN H O 1
ATOM 6058 N N . VAL H 1 100 ? 10.687 27.635 89.771 1.00 48.60 99 VAL H N 1
ATOM 6059 C CA . VAL H 1 100 ? 10.263 27.068 88.500 1.00 46.06 99 VAL H CA 1
ATOM 6060 C C . VAL H 1 100 ? 11.476 26.593 87.716 1.00 41.48 99 VAL H C 1
ATOM 6061 O O . VAL H 1 100 ? 12.448 27.333 87.533 1.00 41.36 99 VAL H O 1
ATOM 6065 N N . ASP H 1 101 ? 11.434 25.333 87.280 1.00 44.79 100 ASP H N 1
ATOM 6066 C CA . ASP H 1 101 ? 12.483 24.747 86.451 1.00 46.48 100 ASP H CA 1
ATOM 6067 C C . ASP H 1 101 ? 13.828 24.741 87.180 1.00 46.06 100 ASP H C 1
ATOM 6068 O O . ASP H 1 101 ? 14.894 24.743 86.563 1.00 47.29 100 ASP H O 1
ATOM 6073 N N . ALA H 1 102 ? 13.784 24.728 88.511 1.00 51.10 101 ALA H N 1
ATOM 6074 C CA . ALA H 1 102 ? 14.994 24.881 89.310 1.00 50.09 101 ALA H CA 1
ATOM 6075 C C . ALA H 1 102 ? 16.016 23.755 89.123 1.00 48.41 101 ALA H C 1
ATOM 6076 O O . ALA H 1 102 ? 17.194 23.966 89.420 1.00 51.31 101 ALA H O 1
ATOM 6078 N N . PHE H 1 103 ? 15.613 22.576 88.654 1.00 50.18 102 PHE H N 1
ATOM 6079 C CA . PHE H 1 103 ? 16.502 21.412 88.692 1.00 48.17 102 PHE H CA 1
ATOM 6080 C C . PHE H 1 103 ? 17.720 21.523 87.763 1.00 59.16 102 PHE H C 1
ATOM 6081 O O . PHE H 1 103 ? 17.634 22.001 86.623 1.00 55.41 102 PHE H O 1
ATOM 6089 N N . LYS H 1 104 ? 18.878 21.137 88.318 1.00 66.40 103 LYS H N 1
ATOM 6090 C CA . LYS H 1 104 ? 20.209 21.238 87.700 1.00 70.96 103 LYS H CA 1
ATOM 6091 C C . LYS H 1 104 ? 21.156 20.170 88.272 1.00 67.16 103 LYS H C 1
ATOM 6092 O O . LYS H 1 104 ? 21.793 20.371 89.318 1.00 57.55 103 LYS H O 1
#